Protein AF-0000000078654607 (afdb_homodimer)

InterPro domains:
  IPR002933 Peptidase M20 [PF01546] (95-429)
  IPR011650 Peptidase M20, dimerisation domain [PF07687] (228-326)
  IPR017439 Amidohydrolase [PIRSF005962] (34-436)
  IPR017439 Amidohydrolase [PTHR11014] (36-437)
  IPR017439 Amidohydrolase [TIGR01891] (38-422)
  IPR036264 Bacterial exopeptidase dimerisation domain [SSF55031] (227-338)

Nearest PDB structures (foldseek):
  4ewt-assembly1_D  TM=8.967E-01  e=2.181E-42  Staphylococcus aureus subsp. aureus COL
  1ysj-assembly1_B  TM=8.931E-01  e=3.211E-40  Bacillus subtilis
  3ram-assembly1_B  TM=7.260E-01  e=1.326E-27  Staphylococcus aureus subsp. aureus N315
  7yh4-assembly1_A  TM=7.677E-01  e=2.483E-25  Homo sapiens
  3gb0-assembly1_A-2  TM=7.611E-01  e=1.807E-24  Bacillus cereus ATCC 10987

pLDDT: mean 92.42, std 13.03, range [30.22, 98.88]

Secondary structure (DSSP, 8-state):
-----------------------TTHHHHHHHHHHHHHHHHHHHHHS---TT--HHHHHHHHHHHHHTT-EEEEEETTTEEEEEEE-SS---EEEEEEE---BSS---S--TT----EEEB-SS-TTTBTSEEE-B-TT-HHHHHHHHHHHHHHHHTTGGG-SSEEEEEEES-TT-PPTT---HHHHHHHTTTTSSSPPSEEEEEEEEEEETT-EEEESSB-S-EEEEEEEEEE-B-EETT-GGGSB-HHHHHHHHHHHHTHHHHHSS-TTTSPPPEEEEEEEEE-S-TTEE-SEEEEEEEEEESSHHHHHHHHHHHHHHHHHHHHHTT-EEEEEE-S-PBPPPB--HHHHHHHHHHHHHH-SSPPEEES--S---THHHHHTTS-EEEEEEEEE-GGGTTS----TTSTT----TTHHHHHHHHHHHHHHHHHHH-/-----------------------TTHHHHHHHHHHHHHHHHHHHHHS---TT--HHHHHHHHHHHHHTT-EEEEEETTTEEEEEEE-SS---EEEEEEE---BSS---S--TT----EEEB-SS-TTTBTSEEE-B-TT-HHHHHHHHHHHHHHHHTTGGG-SSEEEEEEES-TT-PPTT---HHHHHHHTTTTSSSPPSEEEEEEEEEEETT-EEEESSB-S-EEEEEEEEEE-B-EETT-GGGSB-HHHHHHHHHHHHTHHHHHSS-TTTSPPPEEEEEEEEE-S-TTEE-SEEEEEEEEEESSHHHHHHHHHHHHHHHHHHHHHTT-EEEEEE-S-PBPPPB--HHHHHHHHHHHHHH-SSPPEEES--S---THHHHHTTS-EEEEEEEEE-GGGTTS----TTSTT----TTHHHHHHHHHHHHHHHHHHH-

Solvent-accessible surface area (backbone atoms only — not comparable to full-atom values): 43576 Å² total; per-residue (Å²): 137,80,84,80,78,80,78,78,78,77,76,76,73,72,74,71,73,75,72,78,74,81,65,79,58,48,64,60,41,45,61,66,46,40,65,61,32,51,51,50,25,42,53,44,32,34,55,39,28,45,34,57,54,23,54,68,54,35,49,54,51,50,52,54,42,45,75,59,67,30,50,72,46,72,56,44,39,64,30,6,36,38,36,37,43,73,27,58,30,81,45,45,30,38,28,40,51,21,41,58,32,28,39,83,37,57,55,62,62,80,50,98,52,54,27,81,44,69,44,69,32,52,43,78,48,78,75,43,38,76,31,77,33,26,26,18,45,26,62,35,23,40,56,32,40,27,23,54,50,43,34,50,53,51,48,47,75,43,25,67,70,30,37,16,27,45,36,39,38,37,35,19,7,63,90,44,32,32,63,96,50,83,33,18,52,62,38,28,49,74,71,36,65,65,38,89,69,50,48,62,34,37,38,35,62,43,57,35,62,41,57,48,27,18,34,38,36,26,53,39,42,36,24,7,14,36,40,41,37,40,32,40,30,35,36,33,56,32,50,32,69,43,56,84,79,36,28,65,18,58,61,46,47,25,52,36,57,54,53,56,58,37,43,44,72,72,69,43,65,61,89,79,40,78,64,51,42,80,28,67,5,24,39,43,23,48,75,39,38,58,29,31,24,44,40,31,39,39,26,17,29,37,30,22,74,38,73,67,55,39,56,51,51,54,50,49,49,43,50,49,37,31,53,54,18,45,76,66,76,27,41,43,46,69,44,71,52,87,86,57,36,53,44,17,46,24,32,44,72,58,43,67,68,43,44,65,56,45,50,71,52,30,70,40,81,60,41,75,52,82,45,44,56,52,64,50,47,64,21,59,54,32,72,74,37,49,19,44,59,33,36,28,14,17,34,33,77,91,49,68,88,46,85,81,43,44,59,75,30,47,52,36,61,75,27,72,73,25,43,59,39,50,20,50,38,54,42,49,49,48,49,52,53,24,71,74,74,137,81,81,87,78,82,78,77,78,76,78,74,74,74,74,71,74,75,73,79,74,82,67,82,57,48,65,61,41,44,63,67,47,42,65,61,32,52,52,50,25,41,54,43,32,33,55,39,28,45,32,58,53,24,54,69,56,34,49,52,50,50,52,55,41,45,74,59,67,29,48,72,46,72,57,44,41,63,30,8,36,37,35,37,42,73,29,58,31,82,44,47,28,38,28,40,51,24,41,59,31,28,39,84,36,56,55,61,62,79,50,96,52,54,30,81,43,66,43,68,33,53,43,78,48,80,74,44,38,76,33,78,33,27,25,18,43,26,61,36,22,39,56,31,40,28,23,55,52,43,32,50,53,52,48,47,76,43,27,66,70,30,37,15,28,43,35,38,38,37,35,19,7,64,90,45,32,32,64,96,49,81,35,17,50,63,37,28,50,75,71,38,65,65,38,88,69,50,47,62,32,37,38,36,66,43,55,36,62,42,58,47,27,21,34,37,37,26,54,39,43,36,25,7,14,37,40,40,37,41,34,41,28,34,36,33,55,33,51,31,70,44,56,84,78,36,27,65,19,58,62,45,47,26,51,35,57,53,53,54,58,38,42,43,72,69,69,45,64,62,89,80,41,78,67,48,42,81,29,68,5,24,38,44,23,48,76,40,36,58,30,30,24,44,39,32,40,39,25,17,30,37,30,22,75,40,72,66,53,38,56,50,52,55,50,50,51,43,51,50,37,32,52,54,18,45,76,67,74,27,41,42,47,69,43,72,53,86,86,56,37,53,44,16,46,24,32,46,69,59,44,66,67,43,44,63,56,46,52,73,53,30,69,40,81,62,40,76,53,82,46,44,55,52,65,48,47,64,20,58,54,32,70,74,37,49,19,44,58,32,34,30,14,17,34,34,77,92,49,68,89,46,87,80,43,45,61,75,30,47,53,35,61,75,26,75,74,24,43,59,40,50,20,49,38,54,42,49,48,49,48,52,54,25,72,73,89

Radius of gyration: 40.57 Å; Cα contacts (8 Å, |Δi|>4): 2136; chains: 2; bounding box: 74×171×104 Å

Foldseek 3Di:
DDPDPPPPPPPPPPPPPPPQPDPVCLLVLLVVCQVVLLVQLLVCQQPAAAFLGLAVQLVSLQVLLVVLPWDWDACQQRGKIKTKQAAQAAFFEEEEEFERHWDFAQFDQPDPSHYPDKDQDQAPPPVRHRHIGGTGRLQCSSLQSSLLSSLSNSCSVRRNSFLGMYMYIYFGAQVHHGPPGDGTPVRNVVVPSCVDPHGQEYEYEGEKADDQQAKEFALWWAEWKKWKKKKKKFKFKDWQVCCVVIFARVVLVVQLVVVLVCCQVPVDDCVVDHGKDKDWDDWDFDDDPGMRTRIIMTITMITHAAPVRVVVSVVVSQCSSQVSSVVRVIGMDMDIDPDMAHTATANNVLCVQLVVLSCVLGPDGYHHDHHDHHGTNVRVVCVPHHYTYMYGHFDDPVCPPDDDDIRPGSNRDGHSVSSSSSSSSVNSSSSSNGSVD/DDDDDPPDPPPPPPPPPPPLPDCVCLLVLLVVCQVVLLVLLLVCQQPAAAFLGLAVQLVSLQVLLVVLPWDWDACQQRGKIKTKQFAQAAFFEEEEEFERHWDFAQFDQPDPSHYPDWDQDQAPPPVRHRHIGGTGRLQCSSLQSSLLSSLSNSCSVRRNSFLGMYMYIYFGAQVHHGPPGDGTPVRNVVVPSCVDPHGQEYEYEGEKADDQQAKEFALWWAEWKKWKKKKKKFKFKDWQVCCVVIFARVVLVVQLVVVLVCCQVPVDDCVVDHGKDKDWDDWDFDDDPGMRTRIIMTITMITHAAPVRVVVSVVVSQCSSQVSSVVRVIGMDMDIDPDMAHIATANNVLCVQLVVQSCVLGPDGYHHDHHDHHGTNVRVVCVPHHYTYMYGHFDDPVCPPDDDDIRPGSNRDGHSVSSSSSSSSVNSSSSSNGSVD

Structure (mmCIF, N/CA/C/O backbone):
data_AF-0000000078654607-model_v1
#
loop_
_entity.id
_entity.type
_entity.pdbx_description
1 polymer Amidohydrolase
#
loop_
_atom_site.group_PDB
_atom_site.id
_atom_site.type_symbol
_atom_site.label_atom_id
_atom_site.label_alt_id
_atom_site.label_comp_id
_atom_site.label_asym_id
_atom_site.label_entity_id
_atom_site.label_seq_id
_atom_site.pdbx_PDB_ins_code
_atom_site.Cartn_x
_atom_site.Cartn_y
_atom_site.Cartn_z
_atom_site.occupancy
_atom_site.B_iso_or_equiv
_atom_site.auth_seq_id
_atom_site.auth_comp_id
_atom_site.auth_asym_id
_atom_site.auth_atom_id
_atom_site.pdbx_PDB_model_num
ATOM 1 N N . MET A 1 1 ? -41.344 92.188 36.906 1 31.39 1 MET A N 1
ATOM 2 C CA . MET A 1 1 ? -41.094 90.75 36.844 1 31.39 1 MET A CA 1
ATOM 3 C C . MET A 1 1 ? -39.906 90.438 35.938 1 31.39 1 MET A C 1
ATOM 5 O O . MET A 1 1 ? -39.938 90.75 34.75 1 31.39 1 MET A O 1
ATOM 9 N N . LEU A 1 2 ? -38.688 90.438 36.531 1 38.03 2 LEU A N 1
ATOM 10 C CA . LEU A 1 2 ? -37.344 90.438 36 1 38.03 2 LEU A CA 1
ATOM 11 C C . LEU A 1 2 ? -37.031 89.125 35.312 1 38.03 2 LEU A C 1
ATOM 13 O O . LEU A 1 2 ? -37.312 88.062 35.844 1 38.03 2 LEU A O 1
ATOM 17 N N . PRO A 1 3 ? -36.812 89.062 34 1 41.19 3 PRO A N 1
ATOM 18 C CA . PRO A 1 3 ? -36.531 87.875 33.219 1 41.19 3 PRO A CA 1
ATOM 19 C C . PRO A 1 3 ? -35.281 87.125 33.688 1 41.19 3 PRO A C 1
ATOM 21 O O . PRO A 1 3 ? -34.312 87.75 34.094 1 41.19 3 PRO A O 1
ATOM 24 N N . PHE A 1 4 ? -35.438 86 34.406 1 39.69 4 PHE A N 1
ATOM 25 C CA . PHE A 1 4 ? -34.406 85.062 34.906 1 39.69 4 PHE A CA 1
ATOM 26 C C . PHE A 1 4 ? -33.562 84.5 33.75 1 39.69 4 PHE A C 1
ATOM 28 O O . PHE A 1 4 ? -34.094 83.875 32.844 1 39.69 4 PHE A O 1
ATOM 35 N N . ARG A 1 5 ? -32.469 85.125 33.312 1 40.25 5 ARG A N 1
ATOM 36 C CA . ARG A 1 5 ? -31.484 84.688 32.344 1 40.25 5 ARG A CA 1
ATOM 37 C C . ARG A 1 5 ? -30.859 83.375 32.781 1 40.25 5 ARG A C 1
ATOM 39 O O . ARG A 1 5 ? -30.281 83.25 33.875 1 40.25 5 ARG A O 1
ATOM 46 N N . LEU A 1 6 ? -31.375 82.188 32.375 1 37.47 6 LEU A N 1
ATOM 47 C CA . LEU A 1 6 ? -30.781 80.875 32.562 1 37.47 6 LEU A CA 1
ATOM 48 C C . LEU A 1 6 ? -29.359 80.875 32.031 1 37.47 6 LEU A C 1
ATOM 50 O O . LEU A 1 6 ? -29.141 81.125 30.828 1 37.47 6 LEU A O 1
ATOM 54 N N . ALA A 1 7 ? -28.297 81.125 32.844 1 40.06 7 ALA A N 1
ATOM 55 C CA . ALA A 1 7 ? -26.891 80.938 32.531 1 40.06 7 ALA A CA 1
ATOM 56 C C . ALA A 1 7 ? -26.609 79.5 32.125 1 40.06 7 ALA A C 1
ATOM 58 O O . ALA A 1 7 ? -26.906 78.562 32.844 1 40.06 7 ALA A O 1
ATOM 59 N N . GLY A 1 8 ? -26.625 79.188 30.859 1 36.06 8 GLY A N 1
ATOM 60 C CA . GLY A 1 8 ? -26.219 77.875 30.297 1 36.06 8 GLY A CA 1
ATOM 61 C C . GLY A 1 8 ? -24.828 77.5 30.719 1 36.06 8 GLY A C 1
ATOM 62 O O . GLY A 1 8 ? -23.859 78.188 30.531 1 36.06 8 GLY A O 1
ATOM 63 N N . PHE A 1 9 ? -24.672 76.688 31.812 1 38.75 9 PHE A N 1
ATOM 64 C CA . PHE A 1 9 ? -23.406 76.062 32.219 1 38.75 9 PHE A CA 1
ATOM 65 C C . PHE A 1 9 ? -22.859 75.188 31.094 1 38.75 9 PHE A C 1
ATOM 67 O O . PHE A 1 9 ? -23.5 74.25 30.672 1 38.75 9 PHE A O 1
ATOM 74 N N . ALA A 1 10 ? -22.016 75.688 30.203 1 39.66 10 ALA A N 1
ATOM 75 C CA . ALA A 1 10 ? -21.219 74.875 29.297 1 39.66 10 ALA A CA 1
ATOM 76 C C . ALA A 1 10 ? -20.344 73.875 30.062 1 39.66 10 ALA A C 1
ATOM 78 O O . ALA A 1 10 ? -19.453 74.312 30.812 1 39.66 10 ALA A O 1
ATOM 79 N N . LEU A 1 11 ? -20.875 72.688 30.328 1 38.03 11 LEU A N 1
ATOM 80 C CA . LEU A 1 11 ? -20.031 71.625 30.75 1 38.03 11 LEU A CA 1
ATOM 81 C C . LEU A 1 11 ? -18.875 71.375 29.797 1 38.03 11 LEU A C 1
ATOM 83 O O . LEU A 1 11 ? -19.094 71.062 28.625 1 38.03 11 LEU A O 1
ATOM 87 N N . LEU A 1 12 ? -17.781 72.062 29.984 1 34.91 12 LEU A N 1
ATOM 88 C CA . LEU A 1 12 ? -16.531 71.75 29.312 1 34.91 12 LEU A CA 1
ATOM 89 C C . LEU A 1 12 ? -16.219 70.25 29.469 1 34.91 12 LEU A C 1
ATOM 91 O O . LEU A 1 12 ? -15.945 69.75 30.578 1 34.91 12 LEU A O 1
ATOM 95 N N . LEU A 1 13 ? -16.734 69.375 28.625 1 38.09 13 LEU A N 1
ATOM 96 C CA . LEU A 1 13 ? -16.203 68.062 28.484 1 38.09 13 LEU A CA 1
ATOM 97 C C . LEU A 1 13 ? -14.703 68.062 28.266 1 38.09 13 LEU A C 1
ATOM 99 O O . LEU A 1 13 ? -14.227 68.562 27.234 1 38.09 13 LEU A O 1
ATOM 103 N N . VAL A 1 14 ? -13.883 68.25 29.297 1 35.31 14 VAL A N 1
ATOM 104 C CA . VAL A 1 14 ? -12.461 68 29.188 1 35.31 14 VAL A CA 1
ATOM 105 C C . VAL A 1 14 ? -12.242 66.625 28.547 1 35.31 14 VAL A C 1
ATOM 107 O O . VAL A 1 14 ? -12.602 65.562 29.141 1 35.31 14 VAL A O 1
ATOM 110 N N . SER A 1 15 ? -12.422 66.562 27.297 1 37.78 15 SER A N 1
ATOM 111 C CA . SER A 1 15 ? -11.852 65.375 26.672 1 37.78 15 SER A CA 1
ATOM 112 C C . SER A 1 15 ? -10.43 65.125 27.156 1 37.78 15 SER A C 1
ATOM 114 O O 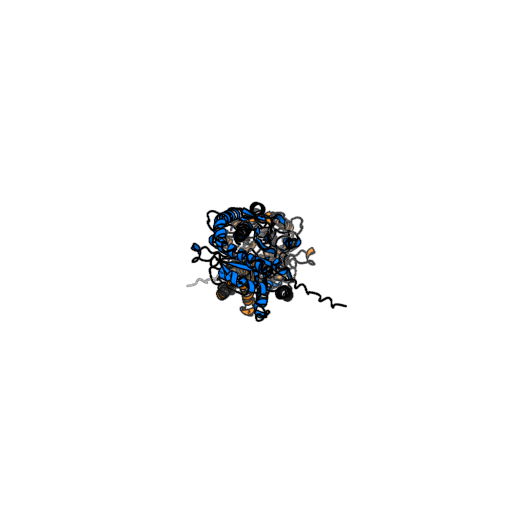. SER A 1 15 ? -9.516 65.938 26.859 1 37.78 15 SER A O 1
ATOM 116 N N . GLY A 1 16 ? -10.211 64.812 28.438 1 36.28 16 GLY A N 1
ATOM 117 C CA . GLY A 1 16 ? -8.891 64.375 28.859 1 36.28 16 GLY A CA 1
ATOM 118 C C . GLY A 1 16 ? -8.172 63.531 27.812 1 36.28 16 GLY A C 1
ATOM 119 O O . GLY A 1 16 ? -8.602 62.438 27.484 1 36.28 16 GLY A O 1
ATOM 120 N N . ALA A 1 17 ? -7.57 64.188 26.859 1 41 17 ALA A N 1
ATOM 121 C CA . ALA A 1 17 ? -6.598 63.469 26.016 1 41 17 ALA A CA 1
ATOM 122 C C . ALA A 1 17 ? -5.715 62.562 26.844 1 41 17 ALA A C 1
ATOM 124 O O . ALA A 1 17 ? -4.91 63 27.656 1 41 17 ALA A O 1
ATOM 125 N N . VAL A 1 18 ? -6.117 61.469 27.328 1 45.78 18 VAL A N 1
ATOM 126 C CA . VAL A 1 18 ? -5.27 60.438 27.938 1 45.78 18 VAL A CA 1
ATOM 127 C C . VAL A 1 18 ? -3.945 60.344 27.188 1 45.78 18 VAL A C 1
ATOM 129 O O . VAL A 1 18 ? -3.932 60.094 25.984 1 45.78 18 VAL A O 1
ATOM 132 N N . ALA A 1 19 ? -2.889 61 27.531 1 44.72 19 ALA A N 1
ATOM 133 C CA . ALA A 1 19 ? -1.519 61.031 27.031 1 44.72 19 ALA A CA 1
ATOM 134 C C . ALA A 1 19 ? -1.029 59.594 26.734 1 44.72 19 ALA A C 1
ATOM 136 O O . ALA A 1 19 ? -1.062 58.75 27.609 1 44.72 19 ALA A O 1
ATOM 137 N N . ALA A 1 20 ? -0.951 59.219 25.469 1 55.94 20 ALA A N 1
ATOM 138 C CA . ALA A 1 20 ? -0.333 57.969 25.047 1 55.94 20 ALA A CA 1
ATOM 139 C C . ALA A 1 20 ? 1.009 57.75 25.734 1 55.94 20 ALA A C 1
ATOM 141 O O . ALA A 1 20 ? 1.891 58.594 25.688 1 55.94 20 ALA A O 1
ATOM 142 N N . GLU A 1 21 ? 1.068 56.969 26.875 1 61.09 21 GLU A N 1
ATOM 143 C CA . GLU A 1 21 ? 2.309 56.688 27.594 1 61.09 21 GLU A CA 1
ATOM 144 C C . GLU A 1 21 ? 3.422 56.281 26.625 1 61.09 21 GLU A C 1
ATOM 146 O O . GLU A 1 21 ? 3.17 55.656 25.594 1 61.09 21 GLU A O 1
ATOM 151 N N . ASP A 1 22 ? 4.531 56.938 26.812 1 72.69 22 ASP A N 1
ATOM 152 C CA . ASP A 1 22 ? 5.723 56.75 26 1 72.69 22 ASP A CA 1
ATOM 153 C C . ASP A 1 22 ? 6.371 55.375 26.281 1 72.69 22 ASP A C 1
ATOM 155 O O . ASP A 1 22 ? 6.855 55.156 27.391 1 72.69 22 ASP A O 1
ATOM 159 N N . TRP A 1 23 ? 6.105 54.438 25.547 1 86.56 23 TRP A N 1
ATOM 160 C CA . TRP A 1 23 ? 6.75 53.156 25.641 1 86.56 23 TRP A CA 1
ATOM 161 C C . TRP A 1 23 ? 8.078 53.125 24.891 1 86.56 23 TRP A C 1
ATOM 163 O O . TRP A 1 23 ? 8.414 52.125 24.234 1 86.56 23 TRP A O 1
ATOM 173 N N . GLY A 1 24 ? 8.773 54.219 24.922 1 85.56 24 GLY A N 1
ATOM 174 C CA . GLY A 1 24 ? 10.039 54.375 24.234 1 85.56 24 GLY A CA 1
ATOM 175 C C . GLY A 1 24 ? 11.133 53.469 24.766 1 85.56 24 GLY A C 1
ATOM 176 O O . GLY A 1 24 ? 12.117 53.188 24.078 1 85.56 24 GLY A O 1
ATOM 177 N N . ASP A 1 25 ? 10.93 52.938 25.984 1 92.88 25 ASP A N 1
ATOM 178 C CA . ASP A 1 25 ? 11.961 52.094 26.578 1 92.88 25 ASP A CA 1
ATOM 179 C C . ASP A 1 25 ? 11.688 50.625 26.328 1 92.88 25 ASP A C 1
ATOM 181 O O . ASP A 1 25 ? 12.305 49.75 26.938 1 92.88 25 ASP A O 1
ATOM 185 N N . LEU A 1 26 ? 10.734 50.375 25.516 1 94.62 26 LEU A N 1
ATOM 186 C CA . LEU A 1 26 ? 10.312 49 25.25 1 94.62 26 LEU A CA 1
ATOM 187 C C . LEU A 1 26 ? 11.492 48.156 24.766 1 94.62 26 LEU A C 1
ATOM 189 O O . LEU A 1 26 ? 11.68 47.031 25.234 1 94.62 26 LEU A O 1
ATOM 193 N N . ASP A 1 27 ? 12.297 48.688 23.922 1 95.56 27 ASP A N 1
ATOM 194 C CA . ASP A 1 27 ? 13.422 47.906 23.359 1 95.56 27 ASP A CA 1
ATOM 195 C C . ASP A 1 27 ? 14.445 47.594 24.438 1 95.56 27 ASP A C 1
ATOM 197 O O . ASP A 1 27 ? 15.023 46.5 24.438 1 95.56 27 ASP A O 1
ATOM 201 N N . ALA A 1 28 ? 14.656 48.5 25.266 1 96.31 28 ALA A N 1
ATOM 202 C CA . ALA A 1 28 ? 15.586 48.281 26.359 1 96.31 28 ALA A CA 1
ATOM 203 C C . ALA A 1 28 ? 15.062 47.188 27.297 1 96.31 28 ALA A C 1
ATOM 205 O O . ALA A 1 28 ? 15.836 46.375 27.828 1 96.31 28 ALA A O 1
ATOM 206 N N . ARG A 1 29 ? 13.82 47.188 27.531 1 96.62 29 ARG A N 1
ATOM 207 C CA . ARG A 1 29 ? 13.211 46.156 28.391 1 96.62 29 ARG A CA 1
ATOM 208 C C . ARG A 1 29 ? 13.258 44.781 27.734 1 96.62 29 ARG A C 1
ATOM 210 O O . ARG A 1 29 ? 13.477 43.781 28.422 1 96.62 29 ARG A O 1
ATOM 217 N N . ILE A 1 30 ? 13.07 44.781 26.469 1 97.81 30 ILE A N 1
ATOM 218 C CA . ILE A 1 30 ? 13.164 43.531 25.734 1 97.81 30 ILE A CA 1
ATOM 219 C C . ILE A 1 30 ? 14.586 43 25.828 1 97.81 30 ILE A C 1
ATOM 221 O O . ILE A 1 30 ? 14.781 41.781 26.078 1 97.81 30 ILE A O 1
ATOM 225 N N . ALA A 1 31 ? 15.523 43.844 25.656 1 97.56 31 ALA A N 1
ATOM 226 C CA . ALA A 1 31 ? 16.922 43.438 25.75 1 97.56 31 ALA A CA 1
ATOM 227 C C . ALA A 1 31 ? 17.234 42.875 27.125 1 97.56 31 ALA A C 1
ATOM 229 O O . ALA A 1 31 ? 18.016 41.906 27.25 1 97.56 31 ALA A O 1
ATOM 230 N N . LYS A 1 32 ? 16.672 43.469 28.094 1 97.12 32 LYS A N 1
ATOM 231 C CA . LYS A 1 32 ? 16.891 43 29.453 1 97.12 32 LYS A CA 1
ATOM 232 C C . LYS A 1 32 ? 16.234 41.656 29.703 1 97.12 32 LYS A C 1
ATOM 234 O O . LYS A 1 32 ? 16.781 40.812 30.406 1 97.12 32 LYS A O 1
ATOM 239 N N . ALA A 1 33 ? 15.094 41.438 29.172 1 97.44 33 ALA A N 1
ATOM 240 C CA . ALA A 1 33 ? 14.312 40.219 29.391 1 97.44 33 ALA A CA 1
ATOM 241 C C . ALA A 1 33 ? 14.852 39.062 28.562 1 97.44 33 ALA A C 1
ATOM 243 O O . ALA A 1 33 ? 14.68 37.906 28.922 1 97.44 33 ALA A O 1
ATOM 244 N N . LEU A 1 34 ? 15.547 39.312 27.5 1 98.25 34 LEU A N 1
ATOM 245 C CA . LEU A 1 34 ? 15.82 38.375 26.422 1 98.25 34 LEU A CA 1
ATOM 246 C C . LEU A 1 34 ? 16.656 37.188 26.922 1 98.25 34 LEU A C 1
ATOM 248 O O . LEU A 1 34 ? 16.359 36.031 26.594 1 98.25 34 LEU A O 1
ATOM 252 N N . PRO A 1 35 ? 17.719 37.406 27.703 1 98.25 35 PRO A N 1
ATOM 253 C CA . PRO A 1 35 ? 18.516 36.25 28.156 1 98.25 35 PRO A CA 1
ATOM 254 C C . PRO A 1 35 ? 17.672 35.219 28.938 1 98.25 35 PRO A C 1
ATOM 256 O O . PRO A 1 35 ? 17.828 34.031 28.734 1 98.25 35 PRO A O 1
ATOM 259 N N . GLY A 1 36 ? 16.828 35.688 29.781 1 97.62 36 GLY A N 1
ATOM 260 C CA . GLY A 1 36 ? 15.961 34.812 30.531 1 97.62 36 GLY A CA 1
ATOM 261 C C . GLY A 1 36 ? 14.953 34.062 29.672 1 97.62 36 GLY A C 1
ATOM 262 O O . GLY A 1 36 ? 14.664 32.906 29.891 1 97.62 36 GLY A O 1
ATOM 263 N N . VAL A 1 37 ? 14.461 34.781 28.719 1 97.88 37 VAL A N 1
ATOM 264 C CA . VAL A 1 37 ? 13.492 34.219 27.781 1 97.88 37 VAL A CA 1
ATOM 265 C C . VAL A 1 37 ? 14.141 33.125 26.953 1 97.88 37 VAL A C 1
ATOM 267 O O . VAL A 1 37 ? 13.555 32.062 26.75 1 97.88 37 VAL A O 1
ATOM 270 N N . ILE A 1 38 ? 15.336 33.344 26.5 1 98.31 38 ILE A N 1
ATOM 271 C CA . ILE A 1 38 ? 16.078 32.375 25.703 1 98.31 38 ILE A CA 1
ATOM 272 C C . ILE A 1 38 ? 16.391 31.141 26.547 1 98.31 38 ILE A C 1
ATOM 274 O O . ILE A 1 38 ? 16.234 30 26.062 1 98.31 38 ILE A O 1
ATOM 278 N N . GLU A 1 39 ? 16.797 31.359 27.734 1 98.06 39 GLU A N 1
ATOM 279 C CA . GLU A 1 39 ? 17.094 30.234 28.625 1 98.06 39 GLU A CA 1
ATOM 280 C C . GLU A 1 39 ? 15.859 29.375 28.844 1 98.06 39 GLU A C 1
ATOM 282 O O . GLU A 1 39 ? 15.953 28.141 28.844 1 98.06 39 GLU A O 1
ATOM 287 N N . LEU A 1 40 ? 14.773 30.031 29.094 1 97.38 40 LEU A N 1
ATOM 288 C CA . LEU A 1 40 ? 13.531 29.281 29.297 1 97.38 40 LEU A CA 1
ATOM 289 C C . LEU A 1 40 ? 13.156 28.5 28.047 1 97.38 40 LEU A C 1
ATOM 291 O O . LEU A 1 40 ? 12.703 27.359 28.125 1 97.38 40 LEU A O 1
ATOM 295 N N . ARG A 1 41 ? 13.297 29.094 26.875 1 98.38 41 ARG A N 1
ATOM 296 C CA . ARG A 1 41 ? 13.023 28.406 25.625 1 98.38 41 ARG A CA 1
ATOM 297 C C . ARG A 1 41 ? 13.875 27.141 25.484 1 98.38 41 ARG A C 1
ATOM 299 O O . ARG A 1 41 ? 13.375 26.094 25.094 1 98.38 41 ARG A O 1
ATOM 306 N N . HIS A 1 42 ? 15.141 27.312 25.812 1 98.5 42 HIS A N 1
ATOM 307 C CA . HIS A 1 42 ? 16.062 26.172 25.703 1 98.5 42 HIS A CA 1
ATOM 308 C C . HIS A 1 42 ? 15.648 25.047 26.641 1 98.5 42 HIS A C 1
ATOM 310 O O . HIS A 1 42 ? 15.734 23.875 26.266 1 98.5 42 HIS A O 1
ATOM 316 N N . GLN A 1 43 ? 15.234 25.406 27.797 1 97.81 43 GLN A N 1
ATOM 317 C CA . GLN A 1 43 ? 14.766 24.391 28.75 1 97.81 43 GLN A CA 1
ATOM 318 C C . GLN A 1 43 ? 13.539 23.656 28.203 1 97.81 43 GLN A C 1
ATOM 320 O O . GLN A 1 43 ? 13.453 22.438 28.312 1 97.81 43 GLN A O 1
ATOM 325 N N . ILE A 1 44 ? 12.625 24.406 27.672 1 98.25 44 ILE A N 1
ATOM 326 C CA . ILE A 1 44 ? 11.406 23.828 27.125 1 98.25 44 ILE A CA 1
ATOM 327 C C . ILE A 1 44 ? 11.758 22.969 25.922 1 98.25 44 ILE A C 1
ATOM 329 O O . ILE A 1 44 ? 11.195 21.875 25.75 1 98.25 44 ILE A O 1
ATOM 333 N N . HIS A 1 45 ? 12.68 23.453 25.078 1 98.56 45 HIS A N 1
ATOM 334 C CA . HIS A 1 45 ? 13.125 22.719 23.906 1 98.56 45 HIS A CA 1
ATOM 335 C C . HIS A 1 45 ? 13.75 21.375 24.297 1 98.56 45 HIS A C 1
ATOM 337 O O . HIS A 1 45 ? 13.547 20.375 23.609 1 98.56 45 HIS A O 1
ATOM 343 N N . GLN A 1 46 ? 14.5 21.359 25.344 1 98.06 46 GLN A N 1
ATOM 344 C CA . GLN A 1 46 ? 15.211 20.172 25.812 1 98.06 46 GLN A CA 1
ATOM 345 C C . GLN A 1 46 ? 14.242 19.141 26.391 1 98.06 46 GLN A C 1
ATOM 347 O O . GLN A 1 46 ? 14.562 17.953 26.453 1 98.06 46 GLN A O 1
ATOM 352 N N . HIS A 1 47 ? 13.078 19.656 26.812 1 98.06 47 HIS A N 1
ATOM 353 C CA . HIS A 1 47 ? 12.109 18.781 27.469 1 98.06 47 HIS A CA 1
ATOM 354 C C . HIS A 1 47 ? 10.734 18.891 26.812 1 98.06 47 HIS A C 1
ATOM 356 O O . HIS A 1 47 ? 9.742 19.188 27.5 1 98.06 47 HIS A O 1
ATOM 362 N N . PRO A 1 48 ? 10.719 18.594 25.516 1 98.12 48 PRO A N 1
ATOM 363 C CA . PRO A 1 48 ? 9.445 18.719 24.797 1 98.12 48 PRO A CA 1
ATOM 364 C C . PRO A 1 48 ? 8.438 17.641 25.188 1 98.12 48 PRO A C 1
ATOM 366 O O . PRO A 1 48 ? 8.828 16.562 25.625 1 98.12 48 PRO A O 1
ATOM 369 N N . GLU A 1 49 ? 7.148 17.953 25.109 1 97.56 49 GLU A N 1
ATOM 370 C CA . GLU A 1 49 ? 6.066 17.031 25.406 1 97.56 49 GLU A CA 1
ATOM 371 C C . GLU A 1 49 ? 5.023 17 24.297 1 97.56 49 GLU A C 1
ATOM 373 O O . GLU A 1 49 ? 4.758 18.031 23.672 1 97.56 49 GLU A O 1
ATOM 378 N N . LEU A 1 50 ? 4.395 15.828 24.078 1 95.75 50 LEU A N 1
ATOM 379 C CA . LEU A 1 50 ? 3.414 15.664 23.016 1 95.75 50 LEU A CA 1
ATOM 380 C C . LEU A 1 50 ? 2.076 16.281 23.406 1 95.75 50 LEU A C 1
ATOM 382 O O . LEU A 1 50 ? 1.893 16.703 24.547 1 95.75 50 LEU A O 1
ATOM 386 N N . GLY A 1 51 ? 1.174 16.297 22.484 1 95.12 51 GLY A N 1
ATOM 387 C CA . GLY A 1 51 ? -0.114 16.953 22.656 1 95.12 51 GLY A CA 1
ATOM 388 C C . GLY A 1 51 ? -0.903 16.422 23.828 1 95.12 51 GLY A C 1
ATOM 389 O O . GLY A 1 51 ? -1 15.211 24.016 1 95.12 51 GLY A O 1
ATOM 390 N N . ASN A 1 52 ? -1.466 17.312 24.562 1 96.5 52 ASN A N 1
ATOM 391 C CA . ASN A 1 52 ? -2.266 17.047 25.75 1 96.5 52 ASN A CA 1
ATOM 392 C C . ASN A 1 52 ? -1.423 16.438 26.875 1 96.5 52 ASN A C 1
ATOM 394 O O . ASN A 1 52 ? -1.94 16.141 27.953 1 96.5 52 ASN A O 1
ATOM 398 N N . ARG A 1 53 ? -0.156 16.297 26.641 1 96.62 53 ARG A N 1
ATOM 399 C CA . ARG A 1 53 ? 0.749 15.734 27.641 1 96.62 53 ARG A CA 1
ATOM 400 C C . ARG A 1 53 ? 1.777 16.766 28.094 1 96.62 53 ARG A C 1
ATOM 402 O O . ARG A 1 53 ? 2.828 16.422 28.625 1 96.62 53 ARG A O 1
ATOM 409 N N . GLU A 1 54 ? 1.526 17.984 27.766 1 97.81 54 GLU A N 1
ATOM 410 C CA . GLU A 1 54 ? 2.48 19.062 28.031 1 97.81 54 GLU A CA 1
ATOM 411 C C . GLU A 1 54 ? 2.428 19.5 29.5 1 97.81 54 GLU A C 1
ATOM 413 O O . GLU A 1 54 ? 2.232 20.672 29.797 1 97.81 54 GLU A O 1
ATOM 418 N N . VAL A 1 55 ? 2.674 18.609 30.438 1 97.94 55 VAL A N 1
ATOM 419 C CA . VAL A 1 55 ? 2.475 18.844 31.859 1 97.94 55 VAL A CA 1
ATOM 420 C C . VAL A 1 55 ? 3.611 19.703 32.406 1 97.94 55 VAL A C 1
ATOM 422 O O . VAL A 1 55 ? 3.371 20.75 33.031 1 97.94 55 VAL A O 1
ATOM 425 N N . GLN A 1 56 ? 4.828 19.297 32.219 1 98 56 GLN A N 1
ATOM 426 C CA . GLN A 1 56 ? 5.969 20.047 32.719 1 98 56 GLN A CA 1
ATOM 427 C C . GLN A 1 56 ? 6.09 21.406 32.031 1 98 56 GLN A C 1
ATOM 429 O O . GLN A 1 56 ? 6.477 22.391 32.656 1 98 56 GLN A O 1
ATOM 434 N N . THR A 1 57 ? 5.855 21.422 30.75 1 98.5 57 THR A N 1
ATOM 435 C CA . THR A 1 57 ? 5.883 22.672 30.016 1 98.5 57 THR A CA 1
ATOM 436 C C . THR A 1 57 ? 4.867 23.656 30.578 1 98.5 57 THR A C 1
ATOM 438 O O . THR A 1 57 ? 5.195 24.828 30.828 1 98.5 57 THR A O 1
ATOM 441 N N . ALA A 1 58 ? 3.65 23.188 30.812 1 98.69 58 ALA A N 1
ATOM 442 C CA . ALA A 1 58 ? 2.59 24.016 31.375 1 98.69 58 ALA A CA 1
ATOM 443 C C . ALA A 1 58 ? 2.975 24.547 32.75 1 98.69 58 ALA A C 1
ATOM 445 O O . ALA A 1 58 ? 2.709 25.703 33.094 1 98.69 58 ALA A O 1
ATOM 446 N N . GLU A 1 59 ? 3.525 23.688 33.5 1 98.44 59 GLU A N 1
ATOM 447 C CA . GLU A 1 59 ? 3.945 24.062 34.844 1 98.44 59 GLU A CA 1
ATOM 448 C C . GLU A 1 59 ? 4.992 25.172 34.812 1 98.44 59 GLU A C 1
ATOM 450 O O . GLU A 1 59 ? 4.934 26.125 35.594 1 98.44 59 GLU A O 1
ATOM 455 N N . ARG A 1 60 ? 5.973 25.031 33.938 1 98.12 60 ARG A N 1
ATOM 456 C CA . ARG A 1 60 ? 7.023 26.031 33.781 1 98.12 60 ARG A CA 1
ATOM 457 C C . ARG A 1 60 ? 6.438 27.391 33.375 1 98.12 60 ARG A C 1
ATOM 459 O O . ARG A 1 60 ? 6.836 28.422 33.906 1 98.12 60 ARG A O 1
ATOM 466 N N . ILE A 1 61 ? 5.531 27.359 32.469 1 98.62 61 ILE A N 1
ATOM 467 C CA . ILE A 1 61 ? 4.906 28.578 31.969 1 98.62 61 ILE A CA 1
ATOM 468 C C . ILE A 1 61 ? 4.086 29.234 33.062 1 98.62 61 ILE A C 1
ATOM 470 O O . ILE A 1 61 ? 4.199 30.438 33.312 1 98.62 61 ILE A O 1
ATOM 474 N N . ALA A 1 62 ? 3.264 28.469 33.75 1 98.81 62 ALA A N 1
ATOM 475 C CA . ALA A 1 62 ? 2.42 29 34.812 1 98.81 62 ALA A CA 1
ATOM 476 C C . ALA A 1 62 ? 3.262 29.641 35.906 1 98.81 62 ALA A C 1
ATOM 478 O O . ALA A 1 62 ? 2.91 30.703 36.438 1 98.81 62 ALA A O 1
ATOM 479 N N . ARG A 1 63 ? 4.277 28.938 36.312 1 98.56 63 ARG A N 1
ATOM 480 C CA . ARG A 1 63 ? 5.168 29.469 37.344 1 98.56 63 ARG A CA 1
ATOM 481 C C . ARG A 1 63 ? 5.738 30.812 36.938 1 98.56 63 ARG A C 1
ATOM 483 O O . ARG A 1 63 ? 5.727 31.766 37.719 1 98.56 63 ARG A O 1
ATOM 490 N N . ARG A 1 64 ? 6.262 30.891 35.719 1 98.44 64 ARG A N 1
ATOM 491 C CA . ARG A 1 64 ? 6.848 32.156 35.25 1 98.44 64 ARG A CA 1
ATOM 492 C C . ARG A 1 64 ? 5.812 33.25 35.219 1 98.44 64 ARG A C 1
ATOM 494 O O . ARG A 1 64 ? 6.109 34.406 35.594 1 98.44 64 ARG A O 1
ATOM 501 N N . LEU A 1 65 ? 4.598 33 34.781 1 98.75 65 LEU A N 1
ATOM 502 C CA . LEU A 1 65 ? 3.531 34 34.719 1 98.75 65 LEU A CA 1
ATOM 503 C C . LEU A 1 65 ? 3.174 34.5 36.094 1 98.75 65 LEU A C 1
ATOM 505 O O . LEU A 1 65 ? 2.965 35.688 36.312 1 98.75 65 LEU A O 1
ATOM 509 N N . ARG A 1 66 ? 3.102 33.594 37.031 1 98.62 66 ARG A N 1
ATOM 510 C CA . ARG A 1 66 ? 2.805 34 38.406 1 98.62 66 ARG A CA 1
ATOM 511 C C . ARG A 1 66 ? 3.906 34.875 39 1 98.62 66 ARG A C 1
ATOM 513 O O . ARG A 1 66 ? 3.625 35.844 39.719 1 98.62 66 ARG A O 1
ATOM 520 N N . GLU A 1 67 ? 5.102 34.531 38.688 1 98.31 67 GLU A N 1
ATOM 521 C CA . GLU A 1 67 ? 6.234 35.312 39.156 1 98.31 67 GLU A CA 1
ATOM 522 C C . GLU A 1 67 ? 6.129 36.75 38.625 1 98.31 67 GLU A C 1
ATOM 524 O O . GLU A 1 67 ? 6.594 37.688 39.281 1 98.31 67 GLU A O 1
ATOM 529 N N . LEU A 1 68 ? 5.52 36.875 37.5 1 97.81 68 LEU A N 1
ATOM 530 C CA . LEU A 1 68 ? 5.387 38.188 36.875 1 97.81 68 LEU A CA 1
ATOM 531 C C . LEU A 1 68 ? 4.137 38.906 37.375 1 97.81 68 LEU A C 1
ATOM 533 O O . LEU A 1 68 ? 3.863 40.031 37 1 97.81 68 LEU A O 1
ATOM 537 N N . GLY A 1 69 ? 3.312 38.25 38.156 1 98 69 GLY A N 1
ATOM 538 C CA . GLY A 1 69 ? 2.164 38.906 38.781 1 98 69 GLY A CA 1
ATOM 539 C C . GLY A 1 69 ? 0.885 38.75 38 1 98 69 GLY A C 1
ATOM 540 O O . GLY A 1 69 ? -0.094 39.438 38.25 1 98 69 GLY A O 1
ATOM 541 N N . LEU A 1 70 ? 0.861 37.875 37.062 1 98.62 70 LEU A N 1
ATOM 542 C CA . LEU A 1 70 ? -0.355 37.656 36.312 1 98.62 70 LEU A CA 1
ATOM 543 C C . LEU A 1 70 ? -1.321 36.75 37.062 1 98.62 70 LEU A C 1
ATOM 545 O O . LEU A 1 70 ? -0.905 35.969 37.906 1 98.62 70 LEU A O 1
ATOM 549 N N . GLU A 1 71 ? -2.605 36.938 36.719 1 98.56 71 GLU A N 1
ATOM 550 C CA . GLU A 1 71 ? -3.586 35.906 37.062 1 98.56 71 GLU A CA 1
ATOM 551 C C . GLU A 1 71 ? -3.438 34.688 36.156 1 98.56 71 GLU A C 1
ATOM 553 O O . GLU A 1 71 ? -3.396 34.812 34.938 1 98.56 71 GLU A O 1
ATOM 558 N N . VAL A 1 72 ? -3.295 33.531 36.875 1 98.75 72 VAL A N 1
ATOM 559 C CA . VAL A 1 72 ? -2.965 32.375 36.062 1 98.75 72 VAL A CA 1
ATOM 560 C C . VAL A 1 72 ? -4.016 31.281 36.25 1 98.75 72 VAL A C 1
ATOM 562 O O . VAL A 1 72 ? -4.379 30.969 37.406 1 98.75 72 VAL A O 1
ATOM 565 N N . GLN A 1 73 ? -4.551 30.781 35.188 1 98.62 73 GLN A N 1
ATOM 566 C CA . GLN A 1 73 ? -5.402 29.594 35.156 1 98.62 73 GLN A CA 1
ATOM 567 C C . GLN A 1 73 ? -4.703 28.438 34.469 1 98.62 73 GLN A C 1
ATOM 569 O O . GLN A 1 73 ? -4.16 28.609 33.375 1 98.62 73 GLN A O 1
ATOM 574 N N . THR A 1 74 ? -4.664 27.25 35.125 1 98.44 74 THR A N 1
ATOM 575 C CA . THR A 1 74 ? -4.047 26.062 34.531 1 98.44 74 THR A CA 1
ATOM 576 C C . THR A 1 74 ? -5.094 24.984 34.281 1 98.44 74 THR A C 1
ATOM 578 O O . THR A 1 74 ? -6.254 25.125 34.656 1 98.44 74 THR A O 1
ATOM 581 N N . GLY A 1 75 ? -4.777 24.031 33.5 1 97.88 75 GLY A N 1
ATOM 582 C CA . GLY A 1 75 ? -5.656 22.891 33.25 1 97.88 75 GLY A CA 1
ATOM 583 C C . GLY A 1 75 ? -6.746 23.203 32.25 1 97.88 75 GLY A C 1
ATOM 584 O O . GLY A 1 75 ? -7.812 22.578 32.25 1 97.88 75 GLY A O 1
ATOM 585 N N . VAL A 1 76 ? -6.574 24.219 31.422 1 97.56 76 VAL A N 1
ATOM 586 C CA . VAL A 1 76 ? -7.539 24.562 30.375 1 97.56 76 VAL A CA 1
ATOM 587 C C . VAL A 1 76 ? -7.312 23.672 29.156 1 97.56 76 VAL A C 1
ATOM 589 O O . VAL A 1 76 ? -6.246 23.719 28.547 1 97.56 76 VAL A O 1
ATOM 592 N N . ALA A 1 77 ? -8.359 22.891 28.734 1 97.75 77 ALA A N 1
ATOM 593 C CA . ALA A 1 77 ? -8.211 21.906 27.656 1 97.75 77 ALA A CA 1
ATOM 594 C C . ALA A 1 77 ? -7.047 20.969 27.922 1 97.75 77 ALA A C 1
ATOM 596 O O . ALA A 1 77 ? -6.156 20.812 27.094 1 97.75 77 ALA A O 1
ATOM 597 N N . HIS A 1 78 ? -7.043 20.391 29.172 1 96.94 78 HIS A N 1
ATOM 598 C CA . HIS A 1 78 ? -6.07 19.422 29.656 1 96.94 78 HIS A CA 1
ATOM 599 C C . HIS A 1 78 ? -4.844 20.125 30.25 1 96.94 78 HIS A C 1
ATOM 601 O O . HIS A 1 78 ? -4.73 20.281 31.469 1 96.94 78 HIS A O 1
ATOM 607 N N . THR A 1 79 ? -3.938 20.641 29.391 1 98.25 79 THR A N 1
ATOM 608 C CA . THR A 1 79 ? -2.693 21.203 29.922 1 98.25 79 THR A CA 1
ATOM 609 C C . THR A 1 79 ? -2.592 22.688 29.609 1 98.25 79 THR A C 1
ATOM 611 O O . THR A 1 79 ? -1.572 23.312 29.906 1 98.25 79 THR A O 1
ATOM 614 N N . GLY A 1 80 ? -3.582 23.297 29.047 1 98.69 80 GLY A N 1
ATOM 615 C CA . GLY A 1 80 ? -3.531 24.703 28.656 1 98.69 80 GLY A CA 1
ATOM 616 C C . GLY A 1 80 ? -3.355 25.641 29.844 1 98.69 80 GLY A C 1
ATOM 617 O O . GLY A 1 80 ? -3.768 25.312 30.953 1 98.69 80 GLY A O 1
ATOM 618 N N . VAL A 1 81 ? -2.717 26.797 29.625 1 98.81 81 VAL A N 1
ATOM 619 C CA . VAL A 1 81 ? -2.488 27.828 30.625 1 98.81 81 VAL A CA 1
ATOM 620 C C . VAL A 1 81 ? -2.998 29.172 30.109 1 98.81 81 VAL A C 1
ATOM 622 O O . VAL A 1 81 ? -2.793 29.516 28.938 1 98.81 81 VAL A O 1
ATOM 625 N N . VAL A 1 82 ? -3.732 29.875 30.922 1 98.88 82 VAL A N 1
ATOM 626 C CA . VAL A 1 82 ? -4.172 31.234 30.594 1 98.88 82 VAL A CA 1
ATOM 627 C C . VAL A 1 82 ? -3.596 32.219 31.609 1 98.88 82 VAL A C 1
ATOM 629 O O . VAL A 1 82 ? -3.691 32 32.812 1 98.88 82 VAL A O 1
ATOM 632 N N . GLY A 1 83 ? -2.949 33.219 31.141 1 98.88 83 GLY A N 1
ATOM 633 C CA . GLY A 1 83 ? -2.438 34.312 31.953 1 98.88 83 GLY A CA 1
ATOM 634 C C . GLY A 1 83 ? -3.074 35.656 31.641 1 98.88 83 GLY A C 1
ATOM 635 O O . GLY A 1 83 ? -3.213 36.031 30.484 1 98.88 83 GLY A O 1
ATOM 636 N N . ILE A 1 84 ? -3.471 36.344 32.656 1 98.81 84 ILE A N 1
ATOM 637 C CA . ILE A 1 84 ? -4.117 37.625 32.469 1 98.81 84 ILE A CA 1
ATOM 638 C C . ILE A 1 84 ? -3.299 38.719 33.188 1 98.81 84 ILE A C 1
ATOM 640 O O . ILE A 1 84 ? -3.039 38.625 34.375 1 98.81 84 ILE A O 1
ATOM 644 N N . LEU A 1 85 ? -2.857 39.688 32.438 1 98.69 85 LEU A N 1
ATOM 645 C CA . LEU A 1 85 ? -2.223 40.906 32.938 1 98.69 85 LEU A CA 1
ATOM 646 C C . LEU A 1 85 ? -3.164 42.094 32.844 1 98.69 85 LEU A C 1
ATOM 648 O O . LEU A 1 85 ? -3.301 42.688 31.766 1 98.69 85 LEU A O 1
ATOM 652 N N . ARG A 1 86 ? -3.756 42.438 33.938 1 97.88 86 ARG A N 1
ATOM 653 C CA . ARG A 1 86 ? -4.641 43.594 33.969 1 97.88 86 ARG A CA 1
ATOM 654 C C . ARG A 1 86 ? -3.846 44.875 34.062 1 97.88 86 ARG A C 1
ATOM 656 O O . ARG A 1 86 ? -3.117 45.062 35.062 1 97.88 86 ARG A O 1
ATOM 663 N N . GLY A 1 87 ? -4.016 45.719 33.156 1 96.56 87 GLY A N 1
ATOM 664 C CA . GLY A 1 87 ? -3.33 47 33.156 1 96.56 87 GLY A CA 1
ATOM 665 C C . GLY A 1 87 ? -3.941 47.969 34.125 1 96.56 87 GLY A C 1
ATOM 666 O O . GLY A 1 87 ? -5.055 47.781 34.625 1 96.56 87 GLY A O 1
ATOM 667 N N . GLY A 1 88 ? -3.215 49 34.406 1 95.69 88 GLY A N 1
ATOM 668 C CA . GLY A 1 88 ? -3.646 50 35.375 1 95.69 88 GLY A CA 1
ATOM 669 C C . GLY A 1 88 ? -4.605 51.031 34.781 1 95.69 88 GLY A C 1
ATOM 670 O O . GLY A 1 88 ? -5.246 51.781 35.5 1 95.69 88 GLY A O 1
ATOM 671 N N . LYS A 1 89 ? -4.719 51 33.531 1 96 89 LYS A N 1
ATOM 672 C CA . LYS A 1 89 ? -5.613 51.938 32.844 1 96 89 LYS A CA 1
ATOM 673 C C . LYS A 1 89 ? -6.695 51.188 32.062 1 96 89 LYS A C 1
ATOM 675 O O . LYS A 1 89 ? -6.488 50.031 31.656 1 96 89 LYS A O 1
ATOM 680 N N . PRO A 1 90 ? -7.836 51.875 31.984 1 95.69 90 PRO A N 1
ATOM 681 C CA . PRO A 1 90 ? -8.891 51.219 31.219 1 95.69 90 PRO A CA 1
ATOM 682 C C . PRO A 1 90 ? -8.508 51 29.75 1 95.69 90 PRO A C 1
ATOM 684 O O . PRO A 1 90 ? -7.762 51.812 29.188 1 95.69 90 PRO A O 1
ATOM 687 N N . GLY A 1 91 ? -9.016 49.938 29.156 1 97.06 91 GLY A N 1
ATOM 688 C CA . GLY A 1 91 ? -8.773 49.656 27.766 1 97.06 91 GLY A CA 1
ATOM 689 C C . GLY A 1 91 ? -9.188 48.25 27.359 1 97.06 91 GLY A C 1
ATOM 690 O O . GLY A 1 91 ? -9.734 47.5 28.188 1 97.06 91 GLY A O 1
ATOM 691 N N . PRO A 1 92 ? -8.969 47.906 26.125 1 98.31 92 PRO A N 1
ATOM 692 C CA . PRO A 1 92 ? -9.43 46.625 25.609 1 98.31 92 PRO A CA 1
ATOM 693 C C . PRO A 1 92 ? -8.586 45.438 26.094 1 98.31 92 PRO A C 1
ATOM 695 O O . PRO A 1 92 ? -7.508 45.656 26.656 1 98.31 92 PRO A O 1
ATOM 698 N N . VAL A 1 93 ? -9.125 44.281 25.906 1 98.69 93 VAL A N 1
ATOM 699 C CA . VAL A 1 93 ? -8.391 43.031 26.141 1 98.69 93 VAL A CA 1
ATOM 700 C C . VAL A 1 93 ? -7.75 42.562 24.828 1 98.69 93 VAL A C 1
ATOM 702 O O . VAL A 1 93 ? -8.43 42.438 23.812 1 98.69 93 VAL A O 1
ATOM 705 N N . VAL A 1 94 ? -6.48 42.406 24.828 1 98.81 94 VAL A N 1
ATOM 706 C CA . VAL A 1 94 ? -5.738 41.844 23.688 1 98.81 94 VAL A CA 1
ATOM 707 C C . VAL A 1 94 ? -5.195 40.469 24.047 1 98.81 94 VAL A C 1
ATOM 709 O O . VAL A 1 94 ? -4.555 40.281 25.078 1 98.81 94 VAL A O 1
ATOM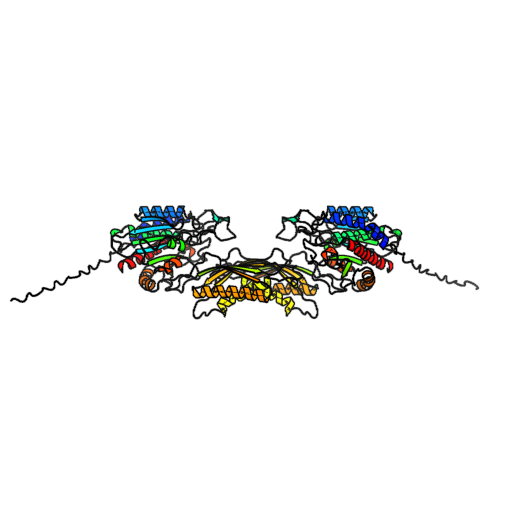 712 N N . ALA A 1 95 ? -5.445 39.5 23.156 1 98.88 95 ALA A N 1
ATOM 713 C CA . ALA A 1 95 ? -4.977 38.156 23.422 1 98.88 95 ALA A CA 1
ATOM 714 C C . ALA A 1 95 ? -3.803 37.812 22.516 1 98.88 95 ALA A C 1
ATOM 716 O O . ALA A 1 95 ? -3.715 38.281 21.375 1 98.88 95 ALA A O 1
ATOM 717 N N . ILE A 1 96 ? -2.918 37 23 1 98.88 96 ILE A N 1
ATOM 718 C CA . ILE A 1 96 ? -1.832 36.375 22.25 1 98.88 96 ILE A CA 1
ATOM 719 C C . ILE A 1 96 ? -1.854 34.844 22.469 1 98.88 96 ILE A C 1
ATOM 721 O O . ILE A 1 96 ? -1.906 34.375 23.609 1 98.88 96 ILE A O 1
ATOM 725 N N . ARG A 1 97 ? -1.847 34.094 21.375 1 98.88 97 ARG A N 1
ATOM 726 C CA . ARG A 1 97 ? -1.869 32.625 21.469 1 98.88 97 ARG A CA 1
ATOM 727 C C . ARG A 1 97 ? -0.493 32.062 21.172 1 98.88 97 ARG A C 1
ATOM 729 O O . ARG A 1 97 ? 0.18 32.469 20.234 1 98.88 97 ARG A O 1
ATOM 736 N N . ALA A 1 98 ? -0.024 31.109 21.969 1 98.75 98 ALA A N 1
ATOM 737 C CA . ALA A 1 98 ? 1.15 30.281 21.75 1 98.75 98 ALA A CA 1
ATOM 738 C C . ALA A 1 98 ? 0.834 28.812 22.016 1 98.75 98 ALA A C 1
ATOM 740 O O . ALA A 1 98 ? 0.102 28.484 22.953 1 98.75 98 ALA A O 1
ATOM 741 N N . GLU A 1 99 ? 1.362 27.938 21.234 1 98.25 99 GLU A N 1
ATOM 742 C CA . GLU A 1 99 ? 1.105 26.516 21.375 1 98.25 99 GLU A CA 1
ATOM 743 C C . GLU A 1 99 ? 2.139 25.859 22.281 1 98.25 99 GLU A C 1
ATOM 745 O O . GLU A 1 99 ? 3.283 26.297 22.359 1 98.25 99 GLU A O 1
ATOM 750 N N . LEU A 1 100 ? 1.716 24.719 22.844 1 98.5 100 LEU A N 1
ATOM 751 C CA . LEU A 1 100 ? 2.551 24.078 23.844 1 98.5 100 LEU A CA 1
ATOM 752 C C . LEU A 1 100 ? 3.227 22.828 23.297 1 98.5 100 LEU A C 1
ATOM 754 O O . LEU A 1 100 ? 4.297 22.438 23.766 1 98.5 100 LEU A O 1
ATOM 758 N N . ASP A 1 101 ? 2.566 22.203 22.375 1 97.25 101 ASP A N 1
ATOM 759 C CA . ASP A 1 101 ? 2.904 20.812 22.109 1 97.25 101 ASP A CA 1
ATOM 760 C C . ASP A 1 101 ? 4.078 20.703 21.125 1 97.25 101 ASP A C 1
ATOM 762 O O . ASP A 1 101 ? 4.324 21.625 20.344 1 97.25 101 ASP A O 1
ATOM 766 N N . ALA A 1 102 ? 4.797 19.516 21.266 1 97.19 102 ALA A N 1
ATOM 767 C CA . ALA A 1 102 ? 5.887 19.156 20.375 1 97.19 102 ALA A CA 1
ATOM 768 C C . ALA A 1 102 ? 5.445 18.062 19.391 1 97.19 102 ALA A C 1
ATOM 770 O O . ALA A 1 102 ? 4.258 17.734 19.312 1 97.19 102 ALA A O 1
ATOM 771 N N . LEU A 1 103 ? 6.395 17.672 18.578 1 93.75 103 LEU A N 1
ATOM 772 C CA . LEU A 1 103 ? 6.117 16.688 17.531 1 93.75 103 LEU A CA 1
ATOM 773 C C . LEU A 1 103 ? 6.828 15.375 17.828 1 93.75 103 LEU A C 1
ATOM 775 O O . LEU A 1 103 ? 7.898 15.367 18.438 1 93.75 103 LEU A O 1
ATOM 779 N N . PRO A 1 104 ? 6.254 14.258 17.438 1 90.62 104 PRO A N 1
ATOM 780 C CA . PRO A 1 104 ? 6.898 12.953 17.578 1 90.62 104 PRO A CA 1
ATOM 781 C C . PRO A 1 104 ? 7.992 12.719 16.531 1 90.62 104 PRO A C 1
ATOM 783 O O . PRO A 1 104 ? 7.82 11.906 15.617 1 90.62 104 PRO A O 1
ATOM 786 N N . LEU A 1 105 ? 9.125 13.266 16.734 1 90.25 105 LEU A N 1
ATOM 787 C CA . LEU A 1 105 ? 10.273 13.078 15.844 1 90.25 105 LEU A CA 1
ATOM 788 C C . LEU A 1 105 ? 11.586 13.234 16.609 1 90.25 105 LEU A C 1
ATOM 790 O O . LEU A 1 105 ? 11.656 13.992 17.578 1 90.25 105 LEU A O 1
ATOM 794 N N . THR A 1 106 ? 12.547 12.477 16.125 1 93.38 106 THR A N 1
ATOM 795 C CA . THR A 1 106 ? 13.867 12.531 16.75 1 93.38 106 THR A CA 1
ATOM 796 C C . THR A 1 106 ? 14.664 13.719 16.234 1 93.38 106 THR A C 1
ATOM 798 O O . THR A 1 106 ? 14.867 13.859 15.016 1 93.38 106 THR A O 1
ATOM 801 N N . GLU A 1 107 ? 15.148 14.555 17.125 1 96.06 107 GLU A N 1
ATOM 802 C CA . GLU A 1 107 ? 15.891 15.75 16.766 1 96.06 107 GLU A CA 1
ATOM 803 C C . GLU A 1 107 ? 17.281 15.398 16.25 1 96.06 107 GLU A C 1
ATOM 805 O O . GLU A 1 107 ? 17.953 14.531 16.812 1 96.06 107 GLU A O 1
ATOM 810 N N . GLN A 1 108 ? 17.703 16.125 15.172 1 94.31 108 GLN A N 1
ATOM 811 C CA . GLN A 1 108 ? 19.016 15.891 14.586 1 94.31 108 GLN A CA 1
ATOM 812 C C . GLN A 1 108 ? 19.781 17.203 14.398 1 94.31 108 GLN A C 1
ATOM 814 O O . GLN A 1 108 ? 20.562 17.344 13.453 1 94.31 108 GLN A O 1
ATOM 819 N N . THR A 1 109 ? 19.594 18.188 15.172 1 93.94 109 THR A N 1
ATOM 820 C CA . THR A 1 109 ? 20.188 19.5 15.008 1 93.94 109 THR A CA 1
ATOM 821 C C . THR A 1 109 ? 21.609 19.531 15.539 1 93.94 109 THR A C 1
ATOM 823 O O . THR A 1 109 ? 22.422 20.359 15.117 1 93.94 109 THR A O 1
ATOM 826 N N . GLY A 1 110 ? 21.844 18.656 16.547 1 94 110 GLY A N 1
ATOM 827 C CA . GLY A 1 110 ? 23.141 18.672 17.188 1 94 110 GLY A CA 1
ATOM 828 C C . GLY A 1 110 ? 23.328 19.844 18.125 1 94 110 GLY A C 1
ATOM 829 O O . GLY A 1 110 ? 24.438 20.047 18.656 1 94 110 GLY A O 1
ATOM 830 N N . LEU A 1 111 ? 22.359 20.609 18.438 1 95.56 111 LEU A N 1
ATOM 831 C CA . LEU A 1 111 ? 22.438 21.734 19.344 1 95.56 111 LEU A CA 1
ATOM 832 C C . LEU A 1 111 ? 22.734 21.266 20.766 1 95.56 111 LEU A C 1
ATOM 834 O O . LEU A 1 111 ? 22.406 20.141 21.125 1 95.56 111 LEU A O 1
ATOM 838 N N . PRO A 1 112 ? 23.344 22.141 21.562 1 96.19 112 PRO A N 1
ATOM 839 C CA . PRO A 1 112 ? 23.656 21.766 22.953 1 96.19 112 PRO A CA 1
ATOM 840 C C . PRO A 1 112 ? 22.406 21.5 23.781 1 96.19 112 PRO A C 1
ATOM 842 O O . PRO A 1 112 ? 22.453 20.766 24.766 1 96.19 112 PRO A O 1
ATOM 845 N N . TYR A 1 113 ? 21.281 22.031 23.422 1 97.62 113 TYR A N 1
ATOM 846 C CA . TYR A 1 113 ? 20.031 21.844 24.141 1 97.62 113 TYR A CA 1
ATOM 847 C C . TYR A 1 113 ? 19.047 21.031 23.328 1 97.62 113 TYR A C 1
ATOM 849 O O . TYR A 1 113 ? 17.828 21.188 23.469 1 97.62 113 TYR A O 1
ATOM 857 N N . ALA A 1 114 ? 19.578 20.203 22.438 1 97.56 114 ALA A N 1
ATOM 858 C CA . ALA A 1 114 ? 18.719 19.328 21.641 1 97.56 114 ALA A CA 1
ATOM 859 C C . ALA A 1 114 ? 17.984 18.344 22.531 1 97.56 114 ALA A C 1
ATOM 861 O O . ALA A 1 114 ? 18.516 17.891 23.547 1 97.56 114 ALA A O 1
ATOM 862 N N . SER A 1 115 ? 16.781 18.062 22.156 1 97.94 115 SER A N 1
ATOM 863 C CA . SER A 1 115 ? 15.977 17.109 22.906 1 97.94 115 SER A CA 1
ATOM 864 C C . SER A 1 115 ? 16.484 15.68 22.734 1 97.94 115 SER A C 1
ATOM 866 O O . SER A 1 115 ? 16.859 15.281 21.625 1 97.94 115 SER A O 1
ATOM 868 N N . SER A 1 116 ? 16.5 14.914 23.781 1 96.19 116 SER A N 1
ATOM 869 C CA . SER A 1 116 ? 16.75 13.477 23.734 1 96.19 116 SER A CA 1
ATOM 870 C C . SER A 1 116 ? 15.547 12.695 24.25 1 96.19 116 SER A C 1
ATOM 872 O O . SER A 1 116 ? 15.648 11.5 24.531 1 96.19 116 SER A O 1
ATOM 874 N N . VAL A 1 117 ? 14.492 13.383 24.406 1 97.19 117 VAL A N 1
ATOM 875 C CA . VAL A 1 117 ? 13.297 12.805 25 1 97.19 117 VAL A CA 1
ATOM 876 C C . VAL A 1 117 ? 12.688 11.773 24.047 1 97.19 117 VAL A C 1
ATOM 878 O O . VAL A 1 117 ? 12.664 11.984 22.828 1 97.19 117 VAL A O 1
ATOM 881 N N . ARG A 1 118 ? 12.258 10.719 24.562 1 96.19 118 ARG A N 1
ATOM 882 C CA . ARG A 1 118 ? 11.461 9.703 23.891 1 96.19 118 ARG A CA 1
ATOM 883 C C . ARG A 1 118 ? 10.133 9.484 24.609 1 96.19 118 ARG A C 1
ATOM 885 O O . ARG A 1 118 ? 10.062 9.586 25.828 1 96.19 118 ARG A O 1
ATOM 892 N N . ALA A 1 119 ? 9.086 9.258 23.891 1 93.88 119 ALA A N 1
ATOM 893 C CA . ALA A 1 119 ? 7.766 9.023 24.469 1 93.88 119 ALA A CA 1
ATOM 894 C C . ALA A 1 119 ? 6.918 8.133 23.562 1 93.88 119 ALA A C 1
ATOM 896 O O . ALA A 1 119 ? 7.207 7.996 22.375 1 93.88 119 ALA A O 1
ATOM 897 N N . LYS A 1 120 ? 5.938 7.453 24.172 1 91.12 120 LYS A N 1
ATOM 898 C CA . LYS A 1 120 ? 4.977 6.684 23.391 1 91.12 120 LYS A CA 1
ATOM 899 C C . LYS A 1 120 ? 4.043 7.598 22.609 1 91.12 120 LYS A C 1
ATOM 901 O O . LYS A 1 120 ? 3.418 8.492 23.172 1 91.12 120 LYS A O 1
ATOM 906 N N . ASP A 1 121 ? 3.998 7.371 21.359 1 87.56 121 ASP A N 1
ATOM 907 C CA . ASP A 1 121 ? 3.096 8.172 20.531 1 87.56 121 ASP A CA 1
ATOM 908 C C . ASP A 1 121 ? 1.655 7.68 20.656 1 87.56 121 ASP A C 1
ATOM 910 O O . ASP A 1 121 ? 1.351 6.531 20.328 1 87.56 121 ASP A O 1
ATOM 914 N N . GLU A 1 122 ? 0.793 8.555 21.062 1 81.25 122 GLU A N 1
ATOM 915 C CA . GLU A 1 122 ? -0.615 8.203 21.219 1 81.25 122 GLU A CA 1
ATOM 916 C C . GLU A 1 122 ? -1.484 8.953 20.203 1 81.25 122 GLU A C 1
ATOM 918 O O . GLU A 1 122 ? -2.691 9.102 20.422 1 81.25 122 GLU A O 1
ATOM 923 N N . GLY A 1 123 ? -0.814 9.484 19.312 1 75.44 123 GLY A N 1
ATOM 924 C CA . GLY A 1 123 ? -1.527 10.258 18.312 1 75.44 123 GLY A CA 1
ATOM 925 C C . GLY A 1 123 ? -2.209 9.391 17.266 1 75.44 123 GLY A C 1
ATOM 926 O O . GLY A 1 123 ? -2.375 8.188 17.469 1 75.44 123 GLY A O 1
ATOM 927 N N . GLY A 1 124 ? -2.82 10 16.344 1 63.97 124 GLY A N 1
ATOM 928 C CA . GLY A 1 124 ? -3.631 9.312 15.344 1 63.97 124 GLY A CA 1
ATOM 929 C C . GLY A 1 124 ? -2.809 8.695 14.234 1 63.97 124 GLY A C 1
ATOM 930 O O . GLY A 1 124 ? -3.361 8.117 13.289 1 63.97 124 GLY A O 1
ATOM 931 N N . ASP A 1 125 ? -1.524 8.812 14.438 1 63.41 125 ASP A N 1
ATOM 932 C CA . ASP A 1 125 ? -0.674 8.227 13.414 1 63.41 125 ASP A CA 1
ATOM 933 C C . ASP A 1 125 ? -0.516 6.719 13.625 1 63.41 125 ASP A C 1
ATOM 935 O O . ASP A 1 125 ? 0.108 6.285 14.594 1 63.41 125 ASP A O 1
ATOM 939 N N . PHE A 1 126 ? -0.966 5.875 12.695 1 59.38 126 PHE A N 1
ATOM 940 C CA . PHE A 1 126 ? -1.022 4.43 12.875 1 59.38 126 PHE A CA 1
ATOM 941 C C . PHE A 1 126 ? 0.379 3.83 12.898 1 59.38 126 PHE A C 1
ATOM 943 O O . PHE A 1 126 ? 0.596 2.771 13.492 1 59.38 126 PHE A O 1
ATOM 950 N N . ARG A 1 127 ? 1.432 4.422 12.367 1 54.88 127 ARG A N 1
ATOM 951 C CA . ARG A 1 127 ? 2.775 3.855 12.297 1 54.88 127 ARG A CA 1
ATOM 952 C C . ARG A 1 127 ? 3.461 3.916 13.656 1 54.88 127 ARG A C 1
ATOM 954 O O . ARG A 1 127 ? 4.297 3.066 13.977 1 54.88 127 ARG A O 1
ATOM 961 N N . THR A 1 128 ? 3.146 4.977 14.219 1 66.94 128 THR A N 1
ATOM 962 C CA . THR A 1 128 ? 3.934 5.238 15.414 1 66.94 128 THR A CA 1
ATOM 963 C C . THR A 1 128 ? 3.082 5.074 16.672 1 66.94 128 THR A C 1
ATOM 965 O O . THR A 1 128 ? 3.613 5 17.781 1 66.94 128 THR A O 1
ATOM 968 N N . ARG A 1 129 ? 1.848 4.945 16.281 1 74.75 129 ARG A N 1
ATOM 969 C CA . ARG A 1 129 ? 0.981 4.82 17.438 1 74.75 129 ARG A CA 1
ATOM 970 C C . ARG A 1 129 ? 1.394 3.633 18.312 1 74.75 129 ARG A C 1
ATOM 972 O O . ARG A 1 129 ? 1.616 2.533 17.797 1 74.75 129 ARG A O 1
ATOM 979 N N . GLY A 1 130 ? 1.465 3.967 19.484 1 78.88 130 GLY A N 1
ATOM 980 C CA . GLY A 1 130 ? 1.803 2.92 20.422 1 78.88 130 GLY A CA 1
ATOM 981 C C . GLY A 1 130 ? 3.293 2.645 20.5 1 78.88 130 GLY A C 1
ATOM 982 O O . GLY A 1 130 ? 3.748 1.916 21.391 1 78.88 130 GLY A O 1
ATOM 983 N N . LYS A 1 131 ? 4.062 3.207 19.641 1 85.56 131 LYS A N 1
ATOM 984 C CA . LYS A 1 131 ? 5.508 2.996 19.641 1 85.56 131 LYS A CA 1
ATOM 985 C C . LYS A 1 131 ? 6.23 4.133 20.359 1 85.56 131 LYS A C 1
ATOM 987 O O . LYS A 1 131 ? 5.688 5.23 20.5 1 85.56 131 LYS A O 1
ATOM 992 N N . GLU A 1 132 ? 7.418 3.85 20.766 1 92 132 GLU A N 1
ATOM 993 C CA . GLU A 1 132 ? 8.289 4.883 21.312 1 92 132 GLU A CA 1
ATOM 994 C C . GLU A 1 132 ? 8.945 5.695 20.203 1 92 132 GLU A C 1
ATOM 996 O O . GLU A 1 132 ? 9.531 5.133 19.266 1 92 132 GLU A O 1
ATOM 1001 N N . VAL A 1 133 ? 8.828 7.008 20.344 1 91.44 133 VAL A N 1
ATOM 1002 C CA . VAL A 1 133 ? 9.367 7.898 19.328 1 91.44 133 VAL A CA 1
ATOM 1003 C C . VAL A 1 133 ? 10.141 9.039 19.984 1 91.44 133 VAL A C 1
ATOM 1005 O O . VAL A 1 133 ? 9.945 9.328 21.172 1 91.44 133 VAL A O 1
ATOM 1008 N N . GLY A 1 134 ? 11.039 9.617 19.297 1 95.44 134 GLY A N 1
ATOM 1009 C CA . GLY A 1 134 ? 11.617 10.875 19.734 1 95.44 134 GLY A CA 1
ATOM 1010 C C . GLY A 1 134 ? 10.617 12.016 19.766 1 95.44 134 GLY A C 1
ATOM 1011 O O . GLY A 1 134 ? 9.578 11.953 19.109 1 95.44 134 GLY A O 1
ATOM 1012 N N . VAL A 1 135 ? 10.867 13.031 20.609 1 96.56 135 VAL A N 1
ATOM 1013 C CA . VAL A 1 135 ? 9.992 14.195 20.719 1 96.56 135 VAL A CA 1
ATOM 1014 C C . VAL A 1 135 ? 10.812 15.469 20.531 1 96.56 135 VAL A C 1
ATOM 1016 O O . VAL A 1 135 ? 11.883 15.617 21.125 1 96.56 135 VAL A O 1
ATOM 1019 N N . MET A 1 136 ? 10.297 16.375 19.703 1 97.44 136 MET A N 1
ATOM 1020 C CA . MET A 1 136 ? 11.047 17.578 19.375 1 97.44 136 MET A CA 1
ATOM 1021 C C . MET A 1 136 ? 10.102 18.75 19.094 1 97.44 136 MET A C 1
ATOM 1023 O O . MET A 1 136 ? 9.047 18.562 18.484 1 97.44 136 MET A O 1
ATOM 1027 N N . HIS A 1 137 ? 10.469 19.938 19.516 1 98 137 HIS A N 1
ATOM 1028 C CA . HIS A 1 137 ? 9.773 21.141 19.078 1 98 137 HIS A CA 1
ATOM 1029 C C . HIS A 1 137 ? 10.18 21.531 17.672 1 98 137 HIS A C 1
ATOM 1031 O O . HIS A 1 137 ? 10.664 22.641 17.453 1 98 137 HIS A O 1
ATOM 1037 N N . ALA A 1 138 ? 9.859 20.703 16.781 1 95.62 138 ALA A N 1
ATOM 1038 C CA . ALA A 1 138 ? 10.242 20.906 15.391 1 95.62 138 ALA A CA 1
ATOM 1039 C C . ALA A 1 138 ? 9.281 21.859 14.68 1 95.62 138 ALA A C 1
ATOM 1041 O O . ALA A 1 138 ? 9.516 22.234 13.531 1 95.62 138 ALA A O 1
ATOM 1042 N N . CYS A 1 139 ? 8.203 22.281 15.328 1 95.69 139 CYS A N 1
ATOM 1043 C CA . CYS A 1 139 ? 7.273 23.25 14.766 1 95.69 139 CYS A CA 1
ATOM 1044 C C . CYS A 1 139 ? 7.547 24.656 15.289 1 95.69 139 CYS A C 1
ATOM 1046 O O . CYS A 1 139 ? 6.922 25.625 14.852 1 95.69 139 CYS A O 1
ATOM 1048 N N . GLY A 1 140 ? 8.406 24.781 16.312 1 97.69 140 GLY A N 1
ATOM 1049 C CA . GLY A 1 140 ? 8.781 26.094 16.812 1 97.69 140 GLY A CA 1
ATOM 1050 C C . GLY A 1 140 ? 7.887 26.594 17.922 1 97.69 140 GLY A C 1
ATOM 1051 O O . GLY A 1 140 ? 7.934 27.766 18.281 1 97.69 140 GLY A O 1
ATOM 1052 N N . HIS A 1 141 ? 7.086 25.688 18.5 1 98.69 141 HIS A N 1
ATOM 1053 C CA . HIS A 1 141 ? 6.18 26.109 19.547 1 98.69 141 HIS A CA 1
ATOM 1054 C C . HIS A 1 141 ? 6.953 26.656 20.75 1 98.69 141 HIS A C 1
ATOM 1056 O O . HIS A 1 141 ? 6.465 27.531 21.469 1 98.69 141 HIS A O 1
ATOM 1062 N N . ASP A 1 142 ? 8.148 26.141 20.984 1 98.69 142 ASP A N 1
ATOM 1063 C CA . ASP A 1 142 ? 8.992 26.656 22.047 1 98.69 142 ASP A CA 1
ATOM 1064 C C . ASP A 1 142 ? 9.305 28.141 21.828 1 98.69 142 ASP A C 1
ATOM 1066 O O . ASP A 1 142 ? 9.328 28.938 22.766 1 98.69 142 ASP A O 1
ATOM 1070 N N . ALA A 1 143 ? 9.539 28.484 20.609 1 98.75 143 ALA A N 1
ATOM 1071 C CA . ALA A 1 143 ? 9.766 29.891 20.281 1 98.75 143 ALA A CA 1
ATOM 1072 C C . ALA A 1 143 ? 8.508 30.734 20.516 1 98.75 143 ALA A C 1
ATOM 1074 O O . ALA A 1 143 ? 8.586 31.859 21 1 98.75 143 ALA A O 1
ATOM 1075 N N . HIS A 1 144 ? 7.34 30.234 20.109 1 98.88 144 HIS A N 1
ATOM 1076 C CA . HIS A 1 144 ? 6.082 30.938 20.328 1 98.88 144 HIS A CA 1
ATOM 1077 C C . HIS A 1 144 ? 5.848 31.203 21.812 1 98.88 144 HIS A C 1
ATOM 1079 O O . HIS A 1 144 ? 5.516 32.344 22.203 1 98.88 144 HIS A O 1
ATOM 1085 N N . MET A 1 145 ? 6.062 30.172 22.594 1 98.81 145 MET A N 1
ATOM 1086 C CA . MET A 1 145 ? 5.906 30.281 24.047 1 98.81 145 MET A CA 1
ATOM 1087 C C . MET A 1 145 ? 6.863 31.328 24.609 1 98.81 145 MET A C 1
ATOM 1089 O O . MET A 1 145 ? 6.473 32.156 25.422 1 98.81 145 MET A O 1
ATOM 1093 N N . ALA A 1 146 ? 8.055 31.234 24.172 1 98.81 146 ALA A N 1
ATOM 1094 C CA . ALA A 1 146 ? 9.078 32.156 24.656 1 98.81 146 ALA A CA 1
ATOM 1095 C C . ALA A 1 146 ? 8.711 33.594 24.328 1 98.81 146 ALA A C 1
ATOM 1097 O O . ALA A 1 146 ? 8.859 34.5 25.172 1 98.81 146 ALA A O 1
ATOM 1098 N N . MET A 1 147 ? 8.266 33.812 23.125 1 98.81 147 MET A N 1
ATOM 1099 C CA . MET A 1 147 ? 7.902 35.188 22.719 1 98.81 147 MET A CA 1
ATOM 1100 C C . MET A 1 147 ? 6.719 35.688 23.547 1 98.81 147 MET A C 1
ATOM 1102 O O . MET A 1 147 ? 6.707 36.844 23.984 1 98.81 147 MET A O 1
ATOM 1106 N N . ALA A 1 148 ? 5.727 34.875 23.734 1 98.88 148 ALA A N 1
ATOM 1107 C CA . ALA A 1 148 ? 4.574 35.281 24.547 1 98.88 148 ALA A CA 1
ATOM 1108 C C . ALA A 1 148 ? 4.992 35.625 25.969 1 98.88 148 ALA A C 1
ATOM 1110 O O . ALA A 1 148 ? 4.52 36.625 26.547 1 98.88 148 ALA A O 1
ATOM 1111 N N . LEU A 1 149 ? 5.867 34.844 26.562 1 98.75 149 LEU A N 1
ATOM 1112 C CA . LEU A 1 149 ? 6.371 35.094 27.906 1 98.75 149 LEU A CA 1
ATOM 1113 C C . LEU A 1 149 ? 7.188 36.375 27.938 1 98.75 149 LEU A C 1
ATOM 1115 O O . LEU A 1 149 ? 7.137 37.125 28.922 1 98.75 149 LEU A O 1
ATOM 1119 N N . GLY A 1 150 ? 7.941 36.562 26.906 1 98.81 150 GLY A N 1
ATOM 1120 C CA . GLY A 1 150 ? 8.664 37.844 26.797 1 98.81 150 GLY A CA 1
ATOM 1121 C C . GLY A 1 150 ? 7.75 39.062 26.797 1 98.81 150 GLY A C 1
ATOM 1122 O O . GLY A 1 150 ? 8.047 40.062 27.453 1 98.81 150 GLY A O 1
ATOM 1123 N N . VAL A 1 151 ? 6.664 38.969 26.062 1 98.81 151 VAL A N 1
ATOM 1124 C CA . VAL A 1 151 ? 5.684 40.062 26.047 1 98.81 151 VAL A CA 1
ATOM 1125 C C . VAL A 1 151 ? 5.133 40.281 27.453 1 98.81 151 VAL A C 1
ATOM 1127 O O . VAL A 1 151 ? 5.016 41.438 27.891 1 98.81 151 VAL A O 1
ATOM 1130 N N . ALA A 1 152 ? 4.781 39.219 28.141 1 98.69 152 ALA A N 1
ATOM 1131 C CA . ALA A 1 152 ? 4.285 39.344 29.5 1 98.69 152 ALA A CA 1
ATOM 1132 C C . ALA A 1 152 ? 5.281 40.062 30.391 1 98.69 152 ALA A C 1
ATOM 1134 O O . ALA A 1 152 ? 4.902 40.938 31.172 1 98.69 152 ALA A O 1
ATOM 1135 N N . GLU A 1 153 ? 6.512 39.656 30.312 1 98.44 153 GLU A N 1
ATOM 1136 C CA . GLU A 1 153 ? 7.543 40.219 31.172 1 98.44 153 GLU A CA 1
ATOM 1137 C C . GLU A 1 153 ? 7.719 41.719 30.938 1 98.44 153 GLU A C 1
ATOM 1139 O O . GLU A 1 153 ? 7.75 42.5 31.875 1 98.44 153 GLU A O 1
ATOM 1144 N N . VAL A 1 154 ? 7.785 42.125 29.703 1 97.94 154 VAL A N 1
ATOM 1145 C CA . VAL A 1 154 ? 8.102 43.5 29.391 1 97.94 154 VAL A CA 1
ATOM 1146 C C . VAL A 1 154 ? 6.902 44.406 29.719 1 97.94 154 VAL A C 1
ATOM 1148 O O . VAL A 1 154 ? 7.066 45.531 30.125 1 97.94 154 VAL A O 1
ATOM 1151 N N . LEU A 1 155 ? 5.672 43.938 29.531 1 97.94 155 LEU A N 1
ATOM 1152 C CA . LEU A 1 155 ? 4.492 44.75 29.797 1 97.94 155 LEU A CA 1
ATOM 1153 C C . LEU A 1 155 ? 4.156 44.75 31.281 1 97.94 155 LEU A C 1
ATOM 1155 O O . LEU A 1 155 ? 3.684 45.75 31.812 1 97.94 155 LEU A O 1
ATOM 1159 N N . ALA A 1 156 ? 4.367 43.656 31.969 1 97.69 156 ALA A N 1
ATOM 1160 C CA . ALA A 1 156 ? 4.105 43.562 33.406 1 97.69 156 ALA A CA 1
ATOM 1161 C C . ALA A 1 156 ? 4.973 44.562 34.188 1 97.69 156 ALA A C 1
ATOM 1163 O O . ALA A 1 156 ? 4.559 45.094 35.219 1 97.69 156 ALA A O 1
ATOM 1164 N N . ALA A 1 157 ? 6.121 44.812 33.656 1 95.31 157 ALA A N 1
ATOM 1165 C CA . ALA A 1 157 ? 7.055 45.719 34.312 1 95.31 157 ALA A CA 1
ATOM 1166 C C . ALA A 1 157 ? 6.48 47.125 34.375 1 95.31 157 ALA A C 1
ATOM 1168 O O . ALA A 1 157 ? 6.914 47.938 35.188 1 95.31 157 ALA A O 1
ATOM 1169 N N . ARG A 1 158 ? 5.48 47.438 33.531 1 95.25 158 ARG A N 1
ATOM 1170 C CA . ARG A 1 158 ? 4.805 48.719 33.5 1 95.25 158 ARG A CA 1
ATOM 1171 C C . ARG A 1 158 ? 3.289 48.562 33.562 1 95.25 158 ARG A C 1
ATOM 1173 O O . ARG A 1 158 ? 2.553 49.25 32.844 1 95.25 158 ARG A O 1
ATOM 1180 N N . ARG A 1 159 ? 2.934 47.719 34.375 1 95.56 159 ARG A N 1
ATOM 1181 C CA . ARG A 1 159 ? 1.534 47.312 34.469 1 95.56 159 ARG A CA 1
ATOM 1182 C C . ARG A 1 159 ? 0.632 48.531 34.719 1 95.56 159 ARG A C 1
ATOM 1184 O O . ARG A 1 159 ? -0.477 48.594 34.188 1 95.56 159 ARG A O 1
ATOM 1191 N N . ASP A 1 160 ? 1.026 49.438 35.469 1 95.38 160 ASP A N 1
ATOM 1192 C CA . ASP A 1 160 ? 0.211 50.562 35.906 1 95.38 160 ASP A CA 1
ATOM 1193 C C . ASP A 1 160 ? -0.078 51.5 34.719 1 95.38 160 ASP A C 1
ATOM 1195 O O . ASP A 1 160 ? -1.067 52.219 34.719 1 95.38 160 ASP A O 1
ATOM 1199 N N . GLU A 1 161 ? 0.761 51.406 33.75 1 94.88 161 GLU A N 1
ATOM 1200 C CA . GLU A 1 161 ? 0.637 52.281 32.594 1 94.88 161 GLU A CA 1
ATOM 1201 C C . GLU A 1 161 ? -0.006 51.562 31.422 1 94.88 161 GLU A C 1
ATOM 1203 O O . GLU A 1 161 ? -0.271 52.188 30.375 1 94.88 161 GLU A O 1
ATOM 1208 N N . LEU A 1 162 ? -0.234 50.344 31.562 1 96.06 162 LEU A N 1
ATOM 1209 C CA . LEU A 1 162 ? -0.809 49.531 30.484 1 96.06 162 LEU A CA 1
ATOM 1210 C C . LEU A 1 162 ? -2.283 49.875 30.281 1 96.06 162 LEU A C 1
ATOM 1212 O O . LEU A 1 162 ? -3.092 49.719 31.203 1 96.06 162 LEU A O 1
ATOM 1216 N N . PRO A 1 163 ? -2.648 50.438 29.125 1 96.38 163 PRO A N 1
ATOM 1217 C CA . PRO A 1 163 ? -4.031 50.844 28.891 1 96.38 163 PRO A CA 1
ATOM 1218 C C . PRO A 1 163 ? -4.914 49.688 28.391 1 96.38 163 PRO A C 1
ATOM 1220 O O . PRO A 1 163 ? -5.52 49.812 27.312 1 96.38 163 PRO A O 1
ATOM 1223 N N . GLY A 1 164 ? -5.082 48.688 29.141 1 97.81 164 GLY A N 1
ATOM 1224 C CA . GLY A 1 164 ? -5.879 47.531 28.797 1 97.81 164 GLY A CA 1
ATOM 1225 C C . GLY A 1 164 ? -5.445 46.281 29.531 1 97.81 164 GLY A C 1
ATOM 1226 O O . GLY A 1 164 ? -4.84 46.344 30.609 1 97.81 164 GLY A O 1
ATOM 1227 N N . THR A 1 165 ? -5.863 45.156 29 1 98.62 165 THR A N 1
ATOM 1228 C CA . THR A 1 165 ? -5.578 43.844 29.594 1 98.62 165 THR A CA 1
ATOM 1229 C C . THR A 1 165 ? -4.941 42.938 28.547 1 98.62 165 THR A C 1
ATOM 1231 O O . THR A 1 165 ? -5.406 42.844 27.406 1 98.62 165 THR A O 1
ATOM 1234 N N . LEU A 1 166 ? -3.857 42.375 28.938 1 98.75 166 LEU A N 1
ATOM 1235 C CA . LEU A 1 166 ? -3.227 41.344 28.125 1 98.75 166 LEU A CA 1
ATOM 1236 C C . LEU A 1 166 ? -3.672 39.938 28.562 1 98.75 166 LEU A C 1
ATOM 1238 O O . LEU A 1 166 ? -3.604 39.625 29.75 1 98.75 166 LEU A O 1
ATOM 1242 N N . LYS A 1 167 ? -4.184 39.156 27.625 1 98.88 167 LYS A N 1
ATOM 1243 C CA . LYS A 1 167 ? -4.547 37.781 27.859 1 98.88 167 LYS A CA 1
ATOM 1244 C C . LYS A 1 167 ? -3.654 36.844 27.062 1 98.88 167 LYS A C 1
ATOM 1246 O O . LYS A 1 167 ? -3.689 36.844 25.828 1 98.88 167 LYS A O 1
ATOM 1251 N N . LEU A 1 168 ? -2.881 36.094 27.781 1 98.88 168 LEU A N 1
ATOM 1252 C CA . LEU A 1 168 ? -2.012 35.125 27.141 1 98.88 168 LEU A CA 1
ATOM 1253 C C . LEU A 1 168 ? -2.648 33.719 27.172 1 98.88 168 LEU A C 1
ATOM 1255 O O . LEU A 1 168 ? -3.068 33.25 28.219 1 98.88 168 LEU A O 1
ATOM 1259 N N . ILE A 1 169 ? -2.754 33.156 25.984 1 98.88 169 ILE A N 1
ATOM 1260 C CA . ILE A 1 169 ? -3.359 31.828 25.812 1 98.88 169 ILE A CA 1
ATOM 1261 C C . ILE A 1 169 ? -2.297 30.828 25.375 1 98.88 169 ILE A C 1
ATOM 1263 O O . ILE A 1 169 ? -1.846 30.844 24.234 1 98.88 169 ILE A O 1
ATOM 1267 N N . PHE A 1 170 ? -1.876 29.969 26.266 1 98.88 170 PHE A N 1
ATOM 1268 C CA . PHE A 1 170 ? -0.975 28.875 25.953 1 98.88 170 PHE A CA 1
ATOM 1269 C C . PHE A 1 170 ? -1.759 27.594 25.688 1 98.88 170 PHE A C 1
ATOM 1271 O O . PHE A 1 170 ? -2.248 26.953 26.625 1 98.88 170 PHE A O 1
ATOM 1278 N N . GLN A 1 171 ? -1.777 27.188 24.453 1 98.75 171 GLN A N 1
ATOM 1279 C CA . GLN A 1 171 ? -2.74 26.219 23.953 1 98.75 171 GLN A CA 1
ATOM 1280 C C . GLN A 1 171 ? -2.105 24.844 23.812 1 98.75 171 GLN A C 1
ATOM 1282 O O . GLN A 1 171 ? -1.049 24.688 23.203 1 98.75 171 GLN A O 1
ATOM 1287 N N . PRO A 1 172 ? -2.742 23.781 24.344 1 98 172 PRO A N 1
ATOM 1288 C CA . PRO A 1 172 ? -2.26 22.422 24.125 1 98 172 PRO A CA 1
ATOM 1289 C C . PRO A 1 172 ? -2.688 21.859 22.766 1 98 172 PRO A C 1
ATOM 1291 O O . PRO A 1 172 ? -3.67 22.328 22.188 1 98 172 PRO A O 1
ATOM 1294 N N . ALA A 1 173 ? -1.999 20.922 22.25 1 95.44 173 ALA A N 1
ATOM 1295 C CA . ALA A 1 173 ? -2.385 19.938 21.234 1 95.44 173 ALA A CA 1
ATOM 1296 C C . ALA A 1 173 ? -2.795 20.625 19.938 1 95.44 173 ALA A C 1
ATOM 1298 O O . ALA A 1 173 ? -3.842 20.312 19.375 1 95.44 173 ALA A O 1
ATOM 1299 N N . GLU A 1 174 ? -2.053 21.641 19.531 1 94.94 174 GLU A N 1
ATOM 1300 C CA . GLU A 1 174 ? -2.271 22.219 18.203 1 94.94 174 GLU A CA 1
ATOM 1301 C C . GLU A 1 174 ? -2.012 21.188 17.109 1 94.94 174 GLU A C 1
ATOM 1303 O O . GLU A 1 174 ? -2.721 21.156 16.109 1 94.94 174 GLU A O 1
ATOM 1308 N N . GLU A 1 175 ? -1.061 20.344 17.344 1 89.88 175 GLU A N 1
ATOM 1309 C CA . GLU A 1 175 ? -0.667 19.328 16.375 1 89.88 175 GLU A CA 1
ATOM 1310 C C . GLU A 1 175 ? -1.648 18.156 16.375 1 89.88 175 GLU A C 1
ATOM 1312 O O . GLU A 1 175 ? -1.482 17.203 15.625 1 89.88 175 GLU A O 1
ATOM 1317 N N . GLY A 1 176 ? -2.65 18.312 17.125 1 88.19 176 GLY A N 1
ATOM 1318 C CA . GLY A 1 176 ? -3.645 17.266 17.266 1 88.19 176 GLY A CA 1
ATOM 1319 C C . GLY A 1 176 ? -3.617 16.578 18.625 1 88.19 176 GLY A C 1
ATOM 1320 O O . GLY A 1 176 ? -2.543 16.312 19.156 1 88.19 176 GLY A O 1
ATOM 1321 N N . PRO A 1 177 ? -4.766 16.328 19.172 1 90.31 177 PRO A N 1
ATOM 1322 C CA . PRO A 1 177 ? -4.832 15.586 20.438 1 90.31 177 PRO A CA 1
ATOM 1323 C C . PRO A 1 177 ? -4.633 14.086 20.25 1 90.31 177 PRO A C 1
ATOM 1325 O O . PRO A 1 177 ? -4.727 13.578 19.125 1 90.31 177 PRO A O 1
ATOM 1328 N N . PRO A 1 178 ? -4.266 13.406 21.328 1 87.56 178 PRO A N 1
ATOM 1329 C CA . PRO A 1 178 ? -4.266 11.938 21.266 1 87.56 178 PRO A CA 1
ATOM 1330 C C . PRO A 1 178 ? -5.602 11.367 20.797 1 87.56 178 PRO A C 1
ATOM 1332 O O . PRO A 1 178 ? -6.645 11.992 21 1 87.56 178 PRO A O 1
ATOM 1335 N N . LEU A 1 179 ? -5.488 10.188 20.266 1 81.25 179 LEU A N 1
ATOM 1336 C CA . LEU A 1 179 ? -6.691 9.531 19.766 1 81.25 179 LEU A CA 1
ATOM 1337 C C . LEU A 1 179 ? -7.738 9.398 20.859 1 81.25 179 LEU A C 1
ATOM 1339 O O . LEU A 1 179 ? -7.422 8.977 21.969 1 81.25 179 LEU A O 1
ATOM 1343 N N . GLY A 1 180 ? -8.922 9.797 20.516 1 83.25 180 GLY A N 1
ATOM 1344 C CA . GLY A 1 180 ? -10.023 9.656 21.453 1 83.25 180 GLY A CA 1
ATOM 1345 C C . GLY A 1 180 ? -10.18 10.844 22.391 1 83.25 180 GLY A C 1
ATOM 1346 O O . GLY A 1 180 ? -11.125 10.906 23.172 1 83.25 180 GLY A O 1
ATOM 1347 N N . GLU A 1 181 ? -9.281 11.766 22.297 1 90.88 181 GLU A N 1
ATOM 1348 C CA . GLU A 1 181 ? -9.352 12.945 23.156 1 90.88 181 GLU A CA 1
ATOM 1349 C C . GLU A 1 181 ? -9.672 14.195 22.344 1 90.88 181 GLU A C 1
ATOM 1351 O O . GLU A 1 181 ? -9.359 14.266 21.156 1 90.88 181 GLU A O 1
ATOM 1356 N N . SER A 1 182 ? -10.352 15.016 23.031 1 92 182 SER A N 1
ATOM 1357 C CA . SER A 1 182 ? -10.461 16.375 22.5 1 92 182 SER A CA 1
ATOM 1358 C C . SER A 1 182 ? -9.281 17.234 22.938 1 92 182 SER A C 1
ATOM 1360 O O . SER A 1 182 ? -8.492 16.828 23.781 1 92 182 SER A O 1
ATOM 1362 N N . GLY A 1 183 ? -9.141 18.375 22.344 1 93.38 183 GLY A N 1
ATOM 1363 C CA . GLY A 1 183 ? -8.078 19.297 22.672 1 93.38 183 GLY A CA 1
ATOM 1364 C C . GLY A 1 183 ? -7.973 20.469 21.703 1 93.38 183 GLY A C 1
ATOM 1365 O O . GLY A 1 183 ? -8.906 20.734 20.953 1 93.38 183 GLY A O 1
ATOM 1366 N N . GLY A 1 184 ? -6.887 21.234 21.891 1 95.94 184 GLY A N 1
ATOM 1367 C CA . GLY A 1 184 ? -6.594 22.312 20.953 1 95.94 184 GLY A CA 1
ATOM 1368 C C . GLY A 1 184 ? -7.449 23.547 21.172 1 95.94 184 GLY A C 1
ATOM 1369 O O . GLY A 1 184 ? -7.945 23.781 22.266 1 95.94 184 GLY A O 1
ATOM 1370 N N . ALA A 1 185 ? -7.5 24.328 20.125 1 97.69 185 ALA A N 1
ATOM 1371 C CA . ALA A 1 185 ? -8.203 25.609 20.156 1 97.69 185 ALA A CA 1
ATOM 1372 C C . ALA A 1 185 ? -9.695 25.406 20.406 1 97.69 185 ALA A C 1
ATOM 1374 O O . ALA A 1 185 ? -10.305 26.141 21.188 1 97.69 185 ALA A O 1
ATOM 1375 N N . LYS A 1 186 ? -10.242 24.406 19.766 1 96.06 186 LYS A N 1
ATOM 1376 C CA . LYS A 1 186 ? -11.68 24.156 19.875 1 96.06 186 LYS A CA 1
ATOM 1377 C C . LYS A 1 186 ? -12.078 23.906 21.328 1 96.06 186 LYS A C 1
ATOM 1379 O O . LYS A 1 186 ? -13.047 24.5 21.828 1 96.06 186 LYS A O 1
ATOM 1384 N N . GLN A 1 187 ? -11.359 23.031 21.984 1 96.88 187 GLN A N 1
ATOM 1385 C CA . GLN A 1 187 ? -11.703 22.703 23.359 1 96.88 187 GLN A CA 1
ATOM 1386 C C . GLN A 1 187 ? -11.484 23.906 24.281 1 96.88 187 GLN A C 1
ATOM 1388 O O . GLN A 1 187 ? -12.25 24.141 25.203 1 96.88 187 GLN A O 1
ATOM 1393 N N . MET A 1 188 ? -10.391 24.672 24.094 1 98.06 188 MET A N 1
ATOM 1394 C CA . MET A 1 188 ? -10.148 25.859 24.906 1 98.06 188 MET A CA 1
ATOM 1395 C C . MET A 1 188 ? -11.305 26.859 24.766 1 98.06 188 MET A C 1
ATOM 1397 O O . MET A 1 188 ? -11.742 27.438 25.766 1 98.06 188 MET A O 1
ATOM 1401 N N . ILE A 1 189 ? -11.742 27.031 23.547 1 98.06 189 ILE A N 1
ATOM 1402 C CA . ILE A 1 189 ? -12.844 27.953 23.297 1 98.06 189 ILE A CA 1
ATOM 1403 C C . ILE A 1 189 ? -14.109 27.453 23.984 1 98.06 189 ILE A C 1
ATOM 1405 O O . ILE A 1 189 ? -14.836 28.219 24.609 1 98.06 189 ILE A O 1
ATOM 1409 N N . GLU A 1 190 ? -14.359 26.188 23.859 1 97.38 190 GLU A N 1
ATOM 1410 C CA . GLU A 1 190 ? -15.516 25.562 24.516 1 97.38 190 GLU A CA 1
ATOM 1411 C C . GLU A 1 190 ? -15.477 25.766 26.016 1 97.38 190 GLU A C 1
ATOM 1413 O O . GLU A 1 190 ? -16.516 25.922 26.656 1 97.38 190 GLU A O 1
ATOM 1418 N N . GLU A 1 191 ? -14.297 25.812 26.516 1 97.88 191 GLU A N 1
ATOM 1419 C CA . GLU A 1 191 ? -14.141 25.953 27.953 1 97.88 191 GLU A CA 1
ATOM 1420 C C . GLU A 1 191 ? -14.078 27.422 28.359 1 97.88 191 GLU A C 1
ATOM 1422 O O . GLU A 1 191 ? -13.836 27.734 29.531 1 97.88 191 GLU A O 1
ATOM 1427 N N . GLY A 1 192 ? -14.148 28.312 27.406 1 97.94 192 GLY A N 1
ATOM 1428 C CA . GLY A 1 192 ? -14.438 29.703 27.734 1 97.94 192 GLY A CA 1
ATOM 1429 C C . GLY A 1 192 ? -13.211 30.594 27.656 1 97.94 192 GLY A C 1
ATOM 1430 O O . GLY A 1 192 ? -13.195 31.688 28.25 1 97.94 192 GLY A O 1
ATOM 1431 N N . VAL A 1 193 ? -12.227 30.203 26.938 1 98.31 193 VAL A N 1
ATOM 1432 C CA . VAL A 1 193 ? -10.969 30.953 26.922 1 98.31 193 VAL A CA 1
ATOM 1433 C C . VAL A 1 193 ? -11.188 32.344 26.312 1 98.31 193 VAL A C 1
ATOM 1435 O O . VAL A 1 193 ? -10.43 33.25 26.578 1 98.31 193 VAL A O 1
ATOM 1438 N N . LEU A 1 194 ? -12.219 32.5 25.531 1 98.44 194 LEU A N 1
ATOM 1439 C CA . LEU A 1 194 ? -12.477 33.781 24.891 1 98.44 194 LEU A CA 1
ATOM 1440 C C . LEU A 1 194 ? -13.492 34.594 25.688 1 98.44 194 LEU A C 1
ATOM 1442 O O . LEU A 1 194 ? -14.109 35.531 25.156 1 98.44 194 LEU A O 1
ATOM 1446 N N . GLN A 1 195 ? -13.625 34.156 26.906 1 97.25 195 GLN A N 1
ATOM 1447 C CA . GLN A 1 195 ? -14.508 34.844 27.844 1 97.25 195 GLN A CA 1
ATOM 1448 C C . GLN A 1 195 ? -13.766 35.219 29.125 1 97.25 195 GLN A C 1
ATOM 1450 O O . GLN A 1 195 ? -12.672 34.688 29.391 1 97.25 195 GLN A O 1
ATOM 1455 N N . ASN A 1 196 ? -14.156 36.156 29.859 1 93.69 196 ASN A N 1
ATOM 1456 C CA . ASN A 1 196 ? -13.766 36.562 31.203 1 93.69 196 ASN A CA 1
ATOM 1457 C C . ASN A 1 196 ? -12.25 36.688 31.328 1 93.69 196 ASN A C 1
ATOM 1459 O O . ASN A 1 196 ? -11.625 35.906 32.031 1 93.69 196 ASN A O 1
ATOM 1463 N N . PRO A 1 197 ? -11.695 37.625 30.875 1 97 197 PRO A N 1
ATOM 1464 C CA . PRO A 1 197 ? -12.234 38.719 30.047 1 97 197 PRO A CA 1
ATOM 1465 C C . PRO A 1 197 ? -12.234 38.375 28.562 1 97 197 PRO A C 1
ATOM 1467 O O . PRO A 1 197 ? -11.438 37.531 28.109 1 97 197 PRO A O 1
ATOM 1470 N N . ALA A 1 198 ? -13.148 38.875 27.844 1 98.31 198 ALA A N 1
ATOM 1471 C CA . ALA A 1 198 ? -13.266 38.625 26.422 1 98.31 198 ALA A CA 1
ATOM 1472 C C . ALA A 1 198 ? -12.281 39.469 25.625 1 98.31 198 ALA A C 1
ATOM 1474 O O . ALA A 1 198 ? -12.32 40.688 25.672 1 98.31 198 ALA A O 1
ATOM 1475 N N . PRO A 1 199 ? -11.445 38.812 24.922 1 98.75 199 PRO A N 1
ATOM 1476 C CA . PRO A 1 199 ? -10.523 39.625 24.109 1 98.75 199 PRO A CA 1
ATOM 1477 C C . PRO A 1 199 ? -11.211 40.281 22.922 1 98.75 199 PRO A C 1
ATOM 1479 O O . PRO A 1 199 ? -12.102 39.719 22.312 1 98.75 199 PRO A O 1
ATOM 1482 N N . ALA A 1 200 ? -10.742 41.5 22.688 1 98.5 200 ALA A N 1
ATOM 1483 C CA . ALA A 1 200 ? -11.211 42.219 21.516 1 98.5 200 ALA A CA 1
ATOM 1484 C C . ALA A 1 200 ? -10.508 41.75 20.25 1 98.5 2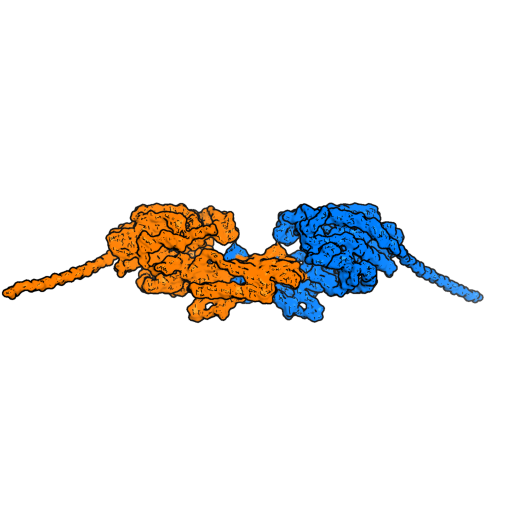00 ALA A C 1
ATOM 1486 O O . ALA A 1 200 ? -11.094 41.781 19.156 1 98.5 200 ALA A O 1
ATOM 1487 N N . VAL A 1 201 ? -9.266 41.406 20.359 1 98.69 201 VAL A N 1
ATOM 1488 C CA . VAL A 1 201 ? -8.461 40.906 19.25 1 98.69 201 VAL A CA 1
ATOM 1489 C C . VAL A 1 201 ? -7.516 39.812 19.75 1 98.69 201 VAL A C 1
ATOM 1491 O O . VAL A 1 201 ? -7.293 39.656 20.953 1 98.69 201 VAL A O 1
ATOM 1494 N N . ILE A 1 202 ? -7.031 39 18.797 1 98.81 202 ILE A N 1
ATOM 1495 C CA . ILE A 1 202 ? -6.082 37.969 19.141 1 98.81 202 ILE A CA 1
ATOM 1496 C C . ILE A 1 202 ? -4.949 37.938 18.125 1 98.81 202 ILE A C 1
ATOM 1498 O O . ILE A 1 202 ? -5.188 38.094 16.922 1 98.81 202 ILE A O 1
ATOM 1502 N N . PHE A 1 203 ? -3.717 37.812 18.594 1 98.88 203 PHE A N 1
ATOM 1503 C CA . PHE A 1 203 ? -2.543 37.719 17.734 1 98.88 203 PHE A CA 1
ATOM 1504 C C . PHE A 1 203 ? -1.871 36.344 17.891 1 98.88 203 PHE A C 1
ATOM 1506 O O . PHE A 1 203 ? -1.873 35.781 18.984 1 98.88 203 PHE A O 1
ATOM 1513 N N . GLY A 1 204 ? -1.356 35.812 16.812 1 98.44 204 GLY A N 1
ATOM 1514 C CA . GLY A 1 204 ? -0.521 34.625 16.812 1 98.44 204 GLY A CA 1
ATOM 1515 C C . GLY A 1 204 ? 0.619 34.719 15.82 1 98.44 204 GLY A C 1
ATOM 1516 O O . GLY A 1 204 ? 0.455 35.25 14.719 1 98.44 204 GLY A O 1
ATOM 1517 N N . ILE A 1 205 ? 1.766 34.188 16.188 1 98.31 205 ILE A N 1
ATOM 1518 C CA . ILE A 1 205 ? 2.922 34.062 15.305 1 98.31 205 ILE A CA 1
ATOM 1519 C C . ILE A 1 205 ? 3.25 32.594 15.102 1 98.31 205 ILE A C 1
ATOM 1521 O O . ILE A 1 205 ? 3.215 31.797 16.047 1 98.31 205 ILE A O 1
ATOM 1525 N N . HIS A 1 206 ? 3.422 32.25 13.891 1 98.31 206 HIS A N 1
ATOM 1526 C CA . HIS A 1 206 ? 4.027 30.953 13.602 1 98.31 206 HIS A CA 1
ATOM 1527 C C . HIS A 1 206 ? 5.418 31.109 13 1 98.31 206 HIS A C 1
ATOM 1529 O O . HIS A 1 206 ? 5.559 31.656 11.898 1 98.31 206 HIS A O 1
ATOM 1535 N N . VAL A 1 207 ? 6.406 30.656 13.688 1 98.12 207 VAL A N 1
ATOM 1536 C CA . VAL A 1 207 ? 7.754 30.75 13.141 1 98.12 207 VAL A CA 1
ATOM 1537 C C . VAL A 1 207 ? 7.93 29.75 12.008 1 98.12 207 VAL A C 1
ATOM 1539 O O . VAL A 1 207 ? 7.254 28.719 11.977 1 98.12 207 VAL A O 1
ATOM 1542 N N . THR A 1 208 ? 8.781 30.031 11.062 1 96.31 208 THR A N 1
ATOM 1543 C CA . THR A 1 208 ? 9.07 29.188 9.914 1 96.31 208 THR A CA 1
ATOM 1544 C C . THR A 1 208 ? 10.508 29.391 9.438 1 96.31 208 THR A C 1
ATOM 1546 O O . THR A 1 208 ? 11.203 30.281 9.922 1 96.31 208 THR A O 1
ATOM 1549 N N . ALA A 1 209 ? 10.984 28.484 8.594 1 94 209 ALA A N 1
ATOM 1550 C CA . ALA A 1 209 ? 12.258 28.734 7.934 1 94 209 ALA A CA 1
ATOM 1551 C C . ALA A 1 209 ? 12.195 30 7.082 1 94 209 ALA A C 1
ATOM 1553 O O . ALA A 1 209 ? 11.188 30.266 6.438 1 94 209 ALA A O 1
ATOM 1554 N N . GLY A 1 210 ? 13.172 30.766 7.09 1 94.75 210 GLY A N 1
ATOM 1555 C CA . GLY A 1 210 ? 13.234 32.031 6.375 1 94.75 210 GLY A CA 1
ATOM 1556 C C . GLY A 1 210 ? 14.125 33.062 7.043 1 94.75 210 GLY A C 1
ATOM 1557 O O . GLY A 1 210 ? 14.75 32.75 8.062 1 94.75 210 GLY A O 1
ATOM 1558 N N . ALA A 1 211 ? 14.086 34.219 6.523 1 95 211 ALA A N 1
ATOM 1559 C CA . ALA A 1 211 ? 14.922 35.312 7.062 1 95 211 ALA A CA 1
ATOM 1560 C C . ALA A 1 211 ? 14.555 35.594 8.508 1 95 211 ALA A C 1
ATOM 1562 O O . ALA A 1 211 ? 13.406 35.938 8.805 1 95 211 ALA A O 1
ATOM 1563 N N . SER A 1 212 ? 15.547 35.5 9.398 1 97 212 SER A N 1
ATOM 1564 C CA . SER A 1 212 ? 15.32 35.688 10.836 1 97 212 SER A CA 1
ATOM 1565 C C . SER A 1 212 ? 14.719 37.062 11.141 1 97 212 SER A C 1
ATOM 1567 O O . SER A 1 212 ? 15.289 38.094 10.781 1 97 212 SER A O 1
ATOM 1569 N N . GLY A 1 213 ? 13.523 37.031 11.703 1 97.62 213 GLY A N 1
ATOM 1570 C CA . GLY A 1 213 ? 12.852 38.25 12.094 1 97.62 213 GLY A CA 1
ATOM 1571 C C . GLY A 1 213 ? 12.016 38.844 10.984 1 97.62 213 GLY A C 1
ATOM 1572 O O . GLY A 1 213 ? 11.367 39.875 11.172 1 97.62 213 GLY A O 1
ATOM 1573 N N . GLY A 1 214 ? 12.078 38.219 9.797 1 97.94 214 GLY A N 1
ATOM 1574 C CA . GLY A 1 214 ? 11.234 38.656 8.695 1 97.94 214 GLY A CA 1
ATOM 1575 C C . GLY A 1 214 ? 9.82 38.125 8.773 1 97.94 214 GLY A C 1
ATOM 1576 O O . GLY A 1 214 ? 9.602 36.938 9.062 1 97.94 214 GLY A O 1
ATOM 1577 N N . PHE A 1 215 ? 8.828 39.062 8.531 1 98.5 215 PHE A N 1
ATOM 1578 C CA . PHE A 1 215 ? 7.434 38.656 8.695 1 98.5 215 PHE A CA 1
ATOM 1579 C C . PHE A 1 215 ? 6.766 38.469 7.344 1 98.5 215 PHE A C 1
ATOM 1581 O O . PHE A 1 215 ? 7.086 39.156 6.375 1 98.5 215 PHE A O 1
ATOM 1588 N N . THR A 1 216 ? 5.887 37.5 7.23 1 97.69 216 THR A N 1
ATOM 1589 C CA . THR A 1 216 ? 4.953 37.25 6.137 1 97.69 216 THR A CA 1
ATOM 1590 C C . THR A 1 216 ? 3.527 37.125 6.664 1 97.69 216 THR A C 1
ATOM 1592 O O . THR A 1 216 ? 3.287 36.469 7.668 1 97.69 216 THR A O 1
ATOM 1595 N N . LEU A 1 217 ? 2.59 37.844 6.137 1 96.62 217 LEU A N 1
ATOM 1596 C CA . LEU A 1 217 ? 1.191 37.656 6.504 1 96.62 217 LEU A CA 1
ATOM 1597 C C . LEU A 1 217 ? 0.277 37.875 5.309 1 96.62 217 LEU A C 1
ATOM 1599 O O . LEU A 1 217 ? 0.715 38.406 4.281 1 96.62 217 LEU A O 1
ATOM 1603 N N . SER A 1 218 ? -0.91 37.438 5.426 1 96.56 218 SER A N 1
ATOM 1604 C CA . SER A 1 218 ? -1.972 37.656 4.453 1 96.56 218 SER A CA 1
ATOM 1605 C C . SER A 1 218 ? -3.016 38.625 5 1 96.56 218 SER A C 1
ATOM 1607 O O . SER A 1 218 ? -3.242 38.688 6.211 1 96.56 218 SER A O 1
ATOM 1609 N N . ARG A 1 219 ? -3.592 39.344 4.094 1 95.56 219 ARG A N 1
ATOM 1610 C CA . ARG A 1 219 ? -4.656 40.25 4.508 1 95.56 219 ARG A CA 1
ATOM 1611 C C . ARG A 1 219 ? -5.957 39.469 4.75 1 95.56 219 ARG A C 1
ATOM 1613 O O . ARG A 1 219 ? -6.844 39.969 5.461 1 95.56 219 ARG A O 1
ATOM 1620 N N . THR A 1 220 ? -6.043 38.375 4.184 1 94.38 220 THR A N 1
ATOM 1621 C CA . THR A 1 220 ? -7.27 37.594 4.254 1 94.38 220 THR A CA 1
ATOM 1622 C C . THR A 1 220 ? -6.98 36.156 4.727 1 94.38 220 THR A C 1
ATOM 1624 O O . THR A 1 220 ? -6.695 35.938 5.906 1 94.38 220 THR A O 1
ATOM 1627 N N . ARG A 1 221 ? -6.887 35.188 3.781 1 94.06 221 ARG A N 1
ATOM 1628 C CA . ARG A 1 221 ? -6.699 33.812 4.164 1 94.06 221 ARG A CA 1
ATOM 1629 C C . ARG A 1 221 ? -5.273 33.562 4.645 1 94.06 221 ARG A C 1
ATOM 1631 O O . ARG A 1 221 ? -4.312 34 4.012 1 94.06 221 ARG A O 1
ATOM 1638 N N . THR A 1 222 ? -5.148 32.875 5.75 1 96 222 THR A N 1
ATOM 1639 C CA . THR A 1 222 ? -3.834 32.594 6.316 1 96 222 THR A CA 1
ATOM 1640 C C . THR A 1 222 ? -3.432 31.141 6.082 1 96 222 THR A C 1
ATOM 1642 O O . THR A 1 222 ? -2.332 30.875 5.598 1 96 222 THR A O 1
ATOM 1645 N N . THR A 1 223 ? -4.285 30.188 6.449 1 96.5 223 THR A N 1
ATOM 1646 C CA . THR A 1 223 ? -4.008 28.766 6.348 1 96.5 223 THR A CA 1
ATOM 1647 C C . THR A 1 223 ? -5.133 28.047 5.613 1 96.5 223 THR A C 1
ATOM 1649 O O . THR A 1 223 ? -6.223 28.594 5.438 1 96.5 223 THR A O 1
ATOM 1652 N N . ALA A 1 224 ? -4.809 26.891 5.102 1 96.31 224 ALA A N 1
ATOM 1653 C CA . ALA A 1 224 ? -5.816 26.047 4.457 1 96.31 224 ALA A CA 1
ATOM 1654 C C . ALA A 1 224 ? -6.508 25.141 5.473 1 96.31 224 ALA A C 1
ATOM 1656 O O . ALA A 1 224 ? -6.016 24.953 6.59 1 96.31 224 ALA A O 1
ATOM 1657 N N . ALA A 1 225 ? -7.719 24.734 5.07 1 96.5 225 ALA A N 1
ATOM 1658 C CA . ALA A 1 225 ? -8.328 23.609 5.777 1 96.5 225 ALA A CA 1
ATOM 1659 C C . ALA A 1 225 ? -7.578 22.312 5.5 1 96.5 225 ALA A C 1
ATOM 1661 O O . ALA A 1 225 ? -6.961 22.156 4.441 1 96.5 225 ALA A O 1
ATOM 1662 N N . ALA A 1 226 ? -7.641 21.391 6.449 1 95.75 226 ALA A N 1
ATOM 1663 C CA . ALA A 1 226 ? -6.988 20.094 6.305 1 95.75 226 ALA A CA 1
ATOM 1664 C C . ALA A 1 226 ? -7.918 18.969 6.73 1 95.75 226 ALA A C 1
ATOM 1666 O O . ALA A 1 226 ? -8.422 18.953 7.859 1 95.75 226 ALA A O 1
ATOM 1667 N N . ASP A 1 227 ? -8.141 18.031 5.84 1 95.38 227 ASP A N 1
ATOM 1668 C CA . ASP A 1 227 ? -8.906 16.828 6.125 1 95.38 227 ASP A CA 1
ATOM 1669 C C . ASP A 1 227 ? -8.07 15.57 5.844 1 95.38 227 ASP A C 1
ATOM 1671 O O . ASP A 1 227 ? -7.227 15.57 4.949 1 95.38 227 ASP A O 1
ATOM 1675 N N . THR A 1 228 ? -8.305 14.602 6.637 1 93 228 THR A N 1
ATOM 1676 C CA . THR A 1 228 ? -7.746 13.281 6.398 1 93 228 THR A CA 1
ATOM 1677 C C . THR A 1 228 ? -8.82 12.328 5.871 1 93 228 THR A C 1
ATOM 1679 O O . THR A 1 228 ? -9.938 12.305 6.383 1 93 228 THR A O 1
ATOM 1682 N N . PHE A 1 229 ? -8.453 11.578 4.797 1 95.69 229 PHE A N 1
ATOM 1683 C CA . PHE A 1 229 ? -9.422 10.625 4.281 1 95.69 229 PHE A CA 1
ATOM 1684 C C . PHE A 1 229 ? -8.844 9.211 4.27 1 95.69 229 PHE A C 1
ATOM 1686 O O . PHE A 1 229 ? -7.625 9.039 4.238 1 95.69 229 PHE A O 1
ATOM 1693 N N . VAL A 1 230 ? -9.695 8.281 4.379 1 94.81 230 VAL A N 1
ATOM 1694 C CA . VAL A 1 230 ? -9.445 6.863 4.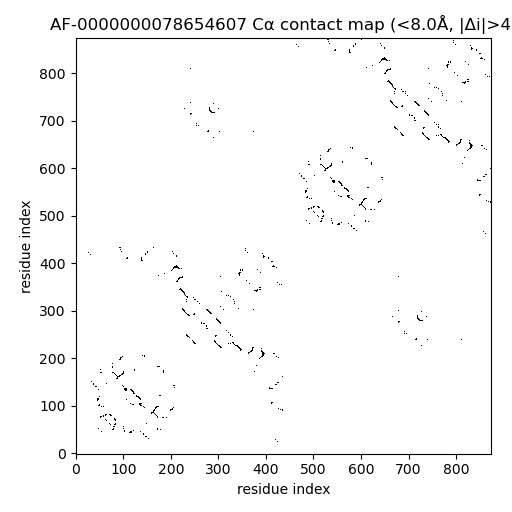137 1 94.81 230 VAL A CA 1
ATOM 1695 C C . VAL A 1 230 ? -10.422 6.336 3.092 1 94.81 230 VAL A C 1
ATOM 1697 O O . VAL A 1 230 ? -11.641 6.414 3.275 1 94.81 230 VAL A O 1
ATOM 1700 N N . ALA A 1 231 ? -9.875 5.824 2.035 1 97.44 231 ALA A N 1
ATOM 1701 C CA . ALA A 1 231 ? -10.703 5.215 0.995 1 97.44 231 ALA A CA 1
ATOM 1702 C C . ALA A 1 231 ? -10.422 3.721 0.876 1 97.44 231 ALA A C 1
ATOM 1704 O O . ALA A 1 231 ? -9.266 3.293 0.95 1 97.44 231 ALA A O 1
ATOM 1705 N N . ARG A 1 232 ? -11.43 2.986 0.786 1 97.62 232 ARG A N 1
ATOM 1706 C CA . ARG A 1 232 ? -11.352 1.548 0.553 1 97.62 232 ARG A CA 1
ATOM 1707 C C . ARG A 1 232 ? -12 1.174 -0.776 1 97.62 232 ARG A C 1
ATOM 1709 O O . ARG A 1 232 ? -13.203 1.365 -0.963 1 97.62 232 ARG A O 1
ATOM 1716 N N . ILE A 1 233 ? -11.234 0.747 -1.709 1 98.44 233 ILE A N 1
ATOM 1717 C CA . ILE A 1 233 ? -11.719 0.219 -2.98 1 98.44 233 ILE A CA 1
ATOM 1718 C C . ILE A 1 233 ? -11.844 -1.3 -2.895 1 98.44 233 ILE A C 1
ATOM 1720 O O . ILE A 1 233 ? -10.836 -2.006 -2.787 1 98.44 233 ILE A O 1
ATOM 1724 N N . LYS A 1 234 ? -13.023 -1.806 -2.992 1 97.25 234 LYS A N 1
ATOM 1725 C CA . LYS A 1 234 ? -13.297 -3.211 -2.715 1 97.25 234 LYS A CA 1
ATOM 1726 C C . LYS A 1 234 ? -13.656 -3.965 -3.992 1 97.25 234 LYS A C 1
ATOM 1728 O O . LYS A 1 234 ? -14.547 -3.555 -4.734 1 97.25 234 LYS A O 1
ATOM 1733 N N . GLY A 1 235 ? -12.938 -4.996 -4.27 1 96.88 235 GLY A N 1
ATOM 1734 C CA . GLY A 1 235 ? -13.242 -5.945 -5.328 1 96.88 235 GLY A CA 1
ATOM 1735 C C . GLY A 1 235 ? -13.586 -7.328 -4.809 1 96.88 235 GLY A C 1
ATOM 1736 O O . GLY A 1 235 ? -14.375 -7.465 -3.875 1 96.88 235 GLY A O 1
ATOM 1737 N N . ARG A 1 236 ? -13.086 -8.336 -5.531 1 93.12 236 ARG A N 1
ATOM 1738 C CA . ARG A 1 236 ? -13.242 -9.742 -5.16 1 93.12 236 ARG A CA 1
ATOM 1739 C C . ARG A 1 236 ? -11.977 -10.531 -5.484 1 93.12 236 ARG A C 1
ATOM 1741 O O . ARG A 1 236 ? -11.539 -10.562 -6.633 1 93.12 236 ARG A O 1
ATOM 1748 N N . GLN A 1 237 ? -11.453 -11.141 -4.418 1 89.81 237 GLN A N 1
ATOM 1749 C CA . GLN A 1 237 ? -10.172 -11.836 -4.488 1 89.81 237 GLN A CA 1
ATOM 1750 C C . GLN A 1 237 ? -10.234 -13.008 -5.469 1 89.81 237 GLN A C 1
ATOM 1752 O O . GLN A 1 237 ? -11.258 -13.688 -5.562 1 89.81 237 GLN A O 1
ATOM 1757 N N . THR A 1 238 ? -9.156 -13.172 -6.242 1 89.12 238 THR A N 1
ATOM 1758 C CA . THR A 1 238 ? -8.992 -14.328 -7.113 1 89.12 238 THR A CA 1
ATOM 1759 C C . THR A 1 238 ? -7.516 -14.562 -7.43 1 89.12 238 THR A C 1
ATOM 1761 O O . THR A 1 238 ? -6.652 -13.805 -6.988 1 89.12 238 THR A O 1
ATOM 1764 N N . HIS A 1 239 ? -7.23 -15.727 -8.078 1 87.75 239 HIS A N 1
ATOM 1765 C CA . HIS A 1 239 ? -5.871 -16.031 -8.508 1 87.75 239 HIS A CA 1
ATOM 1766 C C . HIS A 1 239 ? -5.391 -15.062 -9.578 1 87.75 239 HIS A C 1
ATOM 1768 O O . HIS A 1 239 ? -6.141 -14.727 -10.5 1 87.75 239 HIS A O 1
ATOM 1774 N N . ALA A 1 240 ? -4.156 -14.57 -9.492 1 91.5 240 ALA A N 1
ATOM 1775 C CA . ALA A 1 240 ? -3.615 -13.516 -10.344 1 91.5 240 ALA A CA 1
ATOM 1776 C C . ALA A 1 240 ? -3.566 -13.961 -11.805 1 91.5 240 ALA A C 1
ATOM 1778 O O . ALA A 1 240 ? -3.561 -13.133 -12.711 1 91.5 240 ALA A O 1
ATOM 1779 N N . ALA A 1 241 ? -3.508 -15.234 -12.102 1 91.75 241 ALA A N 1
ATOM 1780 C CA . ALA A 1 241 ? -3.492 -15.766 -13.461 1 91.75 241 ALA A CA 1
ATOM 1781 C C . ALA A 1 241 ? -4.871 -15.664 -14.102 1 91.75 241 ALA A C 1
ATOM 1783 O O . ALA A 1 241 ? -5.004 -15.766 -15.328 1 91.75 241 ALA A O 1
ATOM 1784 N N . PHE A 1 242 ? -5.934 -15.531 -13.297 1 92.81 242 PHE A N 1
ATOM 1785 C CA . PHE A 1 242 ? -7.316 -15.531 -13.766 1 92.81 242 PHE A CA 1
ATOM 1786 C C . PHE A 1 242 ? -8.07 -14.32 -13.227 1 92.81 242 PHE A C 1
ATOM 1788 O O . PHE A 1 242 ? -9.094 -14.469 -12.555 1 92.81 242 PHE A O 1
ATOM 1795 N N . PRO A 1 243 ? -7.641 -13.109 -13.578 1 93.12 243 PRO A N 1
ATOM 1796 C CA . PRO A 1 243 ? -8.25 -11.914 -12.992 1 93.12 243 PRO A CA 1
ATOM 1797 C C . PRO A 1 243 ? -9.742 -11.797 -13.32 1 93.12 243 PRO A C 1
ATOM 1799 O O . PRO A 1 243 ? -10.492 -11.156 -12.578 1 93.12 243 PRO A O 1
ATOM 1802 N N . TRP A 1 244 ? -10.273 -12.461 -14.406 1 92.81 244 TRP A N 1
ATOM 1803 C CA . TRP A 1 244 ? -11.664 -12.367 -14.844 1 92.81 244 TRP A CA 1
ATOM 1804 C C . TRP A 1 244 ? -12.578 -13.18 -13.93 1 92.81 244 TRP A C 1
ATOM 1806 O O . TRP A 1 244 ? -13.805 -13.047 -13.992 1 92.81 244 TRP A O 1
ATOM 1816 N N . THR A 1 245 ? -12.031 -13.977 -13.07 1 91.06 245 THR A N 1
ATOM 1817 C CA . THR A 1 245 ? -12.852 -14.773 -12.164 1 91.06 245 THR A CA 1
ATOM 1818 C C . THR A 1 245 ? -13.141 -14.008 -10.883 1 91.06 245 THR A C 1
ATOM 1820 O O . THR A 1 245 ? -13.883 -14.484 -10.016 1 91.06 245 THR A O 1
ATOM 1823 N N . GLY A 1 246 ? -12.609 -12.781 -10.703 1 93.44 246 GLY A N 1
ATOM 1824 C CA . GLY A 1 246 ? -12.852 -11.875 -9.586 1 93.44 246 GLY A CA 1
ATOM 1825 C C . GLY A 1 246 ? -13.148 -10.453 -10.031 1 93.44 246 GLY A C 1
ATOM 1826 O O . GLY A 1 246 ? -13.766 -10.242 -11.078 1 93.44 246 GLY A O 1
ATOM 1827 N N . ILE A 1 247 ? -12.922 -9.516 -9.203 1 96.25 247 ILE A N 1
ATOM 1828 C CA . ILE A 1 247 ? -12.953 -8.086 -9.461 1 96.25 247 ILE A CA 1
ATOM 1829 C C . ILE A 1 247 ? -11.672 -7.438 -8.938 1 96.25 247 ILE A C 1
ATOM 1831 O O . ILE A 1 247 ? -11.477 -7.332 -7.723 1 96.25 247 ILE A O 1
ATOM 1835 N N . ASP A 1 248 ? -10.836 -7.02 -9.828 1 96.69 248 ASP A N 1
ATOM 1836 C CA . ASP A 1 248 ? -9.523 -6.492 -9.477 1 96.69 248 ASP A CA 1
ATOM 1837 C C . ASP A 1 248 ? -9.609 -5.035 -9.031 1 96.69 248 ASP A C 1
ATOM 1839 O O . ASP A 1 248 ? -9.844 -4.145 -9.852 1 96.69 248 ASP A O 1
ATOM 1843 N N . PRO A 1 249 ? -9.359 -4.758 -7.762 1 97.75 249 PRO A N 1
ATOM 1844 C CA . PRO A 1 249 ? -9.508 -3.381 -7.289 1 97.75 249 PRO A CA 1
ATOM 1845 C C . PRO A 1 249 ? -8.289 -2.516 -7.617 1 97.75 249 PRO A C 1
ATOM 1847 O O . PRO A 1 249 ? -8.344 -1.292 -7.465 1 97.75 249 PRO A O 1
ATOM 1850 N N . VAL A 1 250 ? -7.191 -3.086 -8.086 1 97.94 250 VAL A N 1
ATOM 1851 C CA . VAL A 1 250 ? -5.93 -2.375 -8.25 1 97.94 250 VAL A CA 1
ATOM 1852 C C . VAL A 1 250 ? -6.043 -1.374 -9.398 1 97.94 250 VAL A C 1
ATOM 1854 O O . VAL A 1 250 ? -5.805 -0.178 -9.211 1 97.94 250 VAL A O 1
ATOM 1857 N N . PRO A 1 251 ? -6.492 -1.805 -10.609 1 98 251 PRO A N 1
ATOM 1858 C CA . PRO A 1 251 ? -6.711 -0.797 -11.648 1 98 251 PRO A CA 1
ATOM 1859 C C . PRO A 1 251 ? -7.785 0.218 -11.273 1 98 251 PRO A C 1
ATOM 1861 O O . PRO A 1 251 ? -7.715 1.381 -11.68 1 98 251 PRO A O 1
ATOM 1864 N N . VAL A 1 252 ? -8.773 -0.172 -10.508 1 98.06 252 VAL A N 1
ATOM 1865 C CA . VAL A 1 252 ? -9.844 0.724 -10.07 1 98.06 252 VAL A CA 1
ATOM 1866 C C . VAL A 1 252 ? -9.266 1.812 -9.172 1 98.06 252 VAL A C 1
ATOM 1868 O O . VAL A 1 252 ? -9.594 2.992 -9.328 1 98.06 252 VAL A O 1
ATOM 1871 N N . ALA A 1 253 ? -8.422 1.414 -8.242 1 98.5 253 ALA A N 1
ATOM 1872 C CA . ALA A 1 253 ? -7.75 2.373 -7.371 1 98.5 253 ALA A CA 1
ATOM 1873 C C . ALA A 1 253 ? -6.883 3.336 -8.18 1 98.5 253 ALA A C 1
ATOM 1875 O O . ALA A 1 253 ? -6.855 4.539 -7.902 1 98.5 253 ALA A O 1
ATOM 1876 N N . ALA A 1 254 ? -6.141 2.777 -9.164 1 98.5 254 ALA A N 1
ATOM 1877 C CA . ALA A 1 254 ? -5.312 3.609 -10.031 1 98.5 254 ALA A CA 1
ATOM 1878 C C . ALA A 1 254 ? -6.16 4.648 -10.766 1 98.5 254 ALA A C 1
ATOM 1880 O O . ALA A 1 254 ? -5.797 5.824 -10.828 1 98.5 254 ALA A O 1
ATOM 1881 N N . GLN A 1 255 ? -7.289 4.227 -11.328 1 98.19 255 GLN A N 1
ATOM 1882 C CA . GLN A 1 255 ? -8.211 5.137 -12 1 98.19 255 GLN A CA 1
ATOM 1883 C C . GLN A 1 255 ? -8.711 6.215 -11.039 1 98.19 255 GLN A C 1
ATOM 1885 O O . GLN A 1 255 ? -8.805 7.387 -11.406 1 98.19 255 GLN A O 1
ATOM 1890 N N . THR A 1 256 ? -9.023 5.82 -9.844 1 98.56 256 THR A N 1
ATOM 1891 C CA . THR A 1 256 ? -9.539 6.738 -8.836 1 98.56 256 THR A CA 1
ATOM 1892 C C . THR A 1 256 ? -8.5 7.793 -8.477 1 98.56 256 THR A C 1
ATOM 1894 O O . THR A 1 256 ? -8.797 8.992 -8.453 1 98.56 256 THR A O 1
ATOM 1897 N N . ILE A 1 257 ? -7.25 7.359 -8.211 1 98.5 257 ILE A N 1
ATOM 1898 C CA . ILE A 1 257 ? -6.152 8.258 -7.879 1 98.5 257 ILE A CA 1
ATOM 1899 C C . ILE A 1 257 ? -5.984 9.305 -8.977 1 98.5 257 ILE A C 1
ATOM 1901 O O . ILE A 1 257 ? -5.895 10.5 -8.703 1 98.5 257 ILE A O 1
ATOM 1905 N N . LEU A 1 258 ? -5.957 8.859 -10.234 1 98.06 258 LEU A N 1
ATOM 1906 C CA . LEU A 1 258 ? -5.762 9.781 -11.352 1 98.06 258 LEU A CA 1
ATOM 1907 C C . LEU A 1 258 ? -6.965 10.703 -11.516 1 98.06 258 LEU A C 1
ATOM 1909 O O . LEU A 1 258 ? -6.805 11.891 -11.812 1 98.06 258 LEU A O 1
ATOM 1913 N N . ALA A 1 259 ? -8.172 10.164 -11.344 1 98.12 259 ALA A N 1
ATOM 1914 C CA . ALA A 1 259 ? -9.383 10.977 -11.461 1 98.12 259 ALA A CA 1
ATOM 1915 C C . ALA A 1 259 ? -9.422 12.055 -10.383 1 98.12 259 ALA A C 1
ATOM 1917 O O . ALA A 1 259 ? -9.859 13.18 -10.641 1 98.12 259 ALA A O 1
ATOM 1918 N N . TRP A 1 260 ? -9.031 11.758 -9.148 1 98.31 260 TRP A N 1
ATOM 1919 C CA . TRP A 1 260 ? -8.977 12.742 -8.07 1 98.31 260 TRP A CA 1
ATOM 1920 C C . TRP A 1 260 ? -8.102 13.93 -8.461 1 98.31 260 TRP A C 1
ATOM 1922 O O . TRP A 1 260 ? -8.375 15.07 -8.07 1 98.31 260 TRP A O 1
ATOM 1932 N N . GLN A 1 261 ? -7.047 13.734 -9.242 1 96.69 261 GLN A N 1
ATOM 1933 C CA . GLN A 1 261 ? -6.148 14.812 -9.648 1 96.69 261 GLN A CA 1
ATOM 1934 C C . GLN A 1 261 ? -6.824 15.742 -10.648 1 96.69 261 GLN A C 1
ATOM 1936 O O . GLN A 1 261 ? -6.348 16.844 -10.898 1 96.69 261 GLN A O 1
ATOM 1941 N N . THR A 1 262 ? -7.934 15.344 -11.234 1 96.25 262 THR A N 1
ATOM 1942 C CA . THR A 1 262 ? -8.648 16.203 -12.164 1 96.25 262 THR A CA 1
ATOM 1943 C C . THR A 1 262 ? -9.555 17.172 -11.414 1 96.25 262 THR A C 1
ATOM 1945 O O . THR A 1 262 ? -10.031 18.156 -11.992 1 96.25 262 THR A O 1
ATOM 1948 N N . ILE A 1 263 ? -9.812 16.922 -10.172 1 96.75 263 ILE A N 1
ATOM 1949 C CA . ILE A 1 263 ? -10.633 17.828 -9.375 1 96.75 263 ILE A CA 1
ATOM 1950 C C . ILE A 1 263 ? -9.953 19.188 -9.266 1 96.75 263 ILE A C 1
ATOM 1952 O O . ILE A 1 263 ? -10.523 20.219 -9.641 1 96.75 263 ILE A O 1
ATOM 1956 N N . PRO A 1 264 ? -8.727 19.281 -8.805 1 95.88 264 PRO A N 1
ATOM 1957 C CA . PRO A 1 264 ? -8.062 20.594 -8.781 1 95.88 264 PRO A CA 1
ATOM 1958 C C . PRO A 1 264 ? -7.777 21.141 -10.18 1 95.88 264 PRO A C 1
ATOM 1960 O O . PRO A 1 264 ? -7.859 22.344 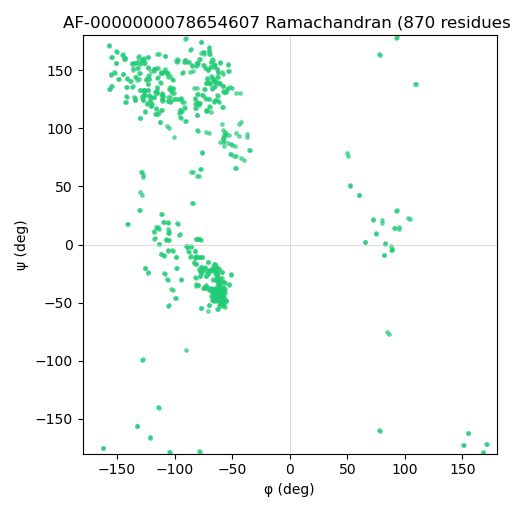-10.398 1 95.88 264 PRO A O 1
ATOM 1963 N N . SER A 1 265 ? -7.543 20.25 -11.211 1 92.69 265 SER A N 1
ATOM 1964 C CA . SER A 1 265 ? -6.988 20.703 -12.484 1 92.69 265 SER A CA 1
ATOM 1965 C C . SER A 1 265 ? -8.094 21 -13.492 1 92.69 265 SER A C 1
ATOM 1967 O O . SER A 1 265 ? -7.93 21.844 -14.375 1 92.69 265 SER A O 1
ATOM 1969 N N . ARG A 1 266 ? -9.25 20.281 -13.398 1 89.69 266 ARG A N 1
ATOM 1970 C CA . ARG A 1 266 ? -10.25 20.375 -14.461 1 89.69 266 ARG A CA 1
ATOM 1971 C C . ARG A 1 266 ? -11.609 20.766 -13.898 1 89.69 266 ARG A C 1
ATOM 1973 O O . ARG A 1 266 ? -12.461 21.297 -14.625 1 89.69 266 ARG A O 1
ATOM 1980 N N . GLN A 1 267 ? -11.797 20.562 -12.633 1 93.25 267 GLN A N 1
ATOM 1981 C CA . GLN A 1 267 ? -13.148 20.703 -12.094 1 93.25 267 GLN A CA 1
ATOM 1982 C C . GLN A 1 267 ? -13.242 21.906 -11.172 1 93.25 267 GLN A C 1
ATOM 1984 O O . GLN A 1 267 ? -14.312 22.203 -10.625 1 93.25 267 GLN A O 1
ATOM 1989 N N . SER A 1 268 ? -12.109 22.484 -10.891 1 90.81 268 SER A N 1
ATOM 1990 C CA . SER A 1 268 ? -12.078 23.672 -10.039 1 90.81 268 SER A CA 1
ATOM 1991 C C . SER A 1 268 ? -11.922 24.953 -10.859 1 90.81 268 SER A C 1
ATOM 1993 O O . SER A 1 268 ? -11.094 25 -11.773 1 90.81 268 SER A O 1
ATOM 1995 N N . ASN A 1 269 ? -12.734 25.953 -10.531 1 90.75 269 ASN A N 1
ATOM 1996 C CA . ASN A 1 269 ? -12.578 27.266 -11.164 1 90.75 269 ASN A CA 1
ATOM 1997 C C . ASN A 1 269 ? -11.438 28.062 -10.523 1 90.75 269 ASN A C 1
ATOM 1999 O O . ASN A 1 269 ? -11.648 28.781 -9.547 1 90.75 269 ASN A O 1
ATOM 2003 N N . LEU A 1 270 ? -10.32 28.062 -11.078 1 88.19 270 LEU A N 1
ATOM 2004 C CA . LEU A 1 270 ? -9.086 28.594 -10.516 1 88.19 270 LEU A CA 1
ATOM 2005 C C . LEU A 1 270 ? -9.055 30.125 -10.625 1 88.19 270 LEU A C 1
ATOM 2007 O O . LEU A 1 270 ? -8.172 30.766 -10.055 1 88.19 270 LEU A O 1
ATOM 2011 N N . SER A 1 271 ? -9.953 30.656 -11.352 1 87 271 SER A N 1
ATOM 2012 C CA . SER A 1 271 ? -10.062 32.125 -11.398 1 87 271 SER A CA 1
ATOM 2013 C C . SER A 1 271 ? -10.703 32.656 -10.133 1 87 271 SER A C 1
ATOM 2015 O O . SER A 1 271 ? -10.57 33.844 -9.82 1 87 271 SER A O 1
ATOM 2017 N N . VAL A 1 272 ? -11.414 31.844 -9.453 1 85.62 272 VAL A N 1
ATOM 2018 C CA . VAL A 1 272 ? -12.156 32.281 -8.273 1 85.62 272 VAL A CA 1
ATOM 2019 C C . VAL A 1 272 ? -11.375 31.922 -7.012 1 85.62 272 VAL A C 1
ATOM 2021 O O . VAL A 1 272 ? -11.234 32.75 -6.105 1 85.62 272 VAL A O 1
ATOM 2024 N N . LEU A 1 273 ? -10.883 30.734 -6.93 1 89.62 273 LEU A N 1
ATOM 2025 C CA . LEU A 1 273 ? -10.133 30.25 -5.77 1 89.62 273 LEU A CA 1
ATOM 2026 C C . LEU A 1 273 ? -8.891 29.484 -6.199 1 89.62 273 LEU A C 1
ATOM 2028 O O . LEU A 1 273 ? -8.891 28.828 -7.238 1 89.62 273 LEU A O 1
ATOM 2032 N N . PRO A 1 274 ? -7.938 29.594 -5.289 1 91.81 274 PRO A N 1
ATOM 2033 C CA . PRO A 1 274 ? -6.805 28.688 -5.539 1 91.81 274 PRO A CA 1
ATOM 2034 C C . PRO A 1 274 ? -7.211 27.219 -5.531 1 91.81 274 PRO A C 1
ATOM 2036 O O . PRO A 1 274 ? -8.211 26.844 -4.91 1 91.81 274 PRO A O 1
ATOM 2039 N N . ALA A 1 275 ? -6.43 26.453 -6.16 1 94.94 275 ALA A N 1
ATOM 2040 C CA . ALA A 1 275 ? -6.727 25.031 -6.316 1 94.94 275 ALA A CA 1
ATOM 2041 C C . ALA A 1 275 ? -6.656 24.312 -4.973 1 94.94 275 ALA A C 1
ATOM 2043 O O . ALA A 1 275 ? -5.793 24.609 -4.145 1 94.94 275 ALA A O 1
ATOM 2044 N N . PRO A 1 276 ? -7.555 23.328 -4.727 1 97.19 276 PRO A N 1
ATOM 2045 C CA . PRO A 1 276 ? -7.332 22.391 -3.623 1 97.19 276 PRO A CA 1
ATOM 2046 C C . PRO A 1 276 ? -6.168 21.438 -3.887 1 97.19 276 PRO A C 1
ATOM 2048 O O . PRO A 1 276 ? -5.684 21.344 -5.02 1 97.19 276 PRO A O 1
ATOM 2051 N N . VAL A 1 277 ? -5.711 20.812 -2.84 1 96.94 277 VAL A N 1
ATOM 2052 C CA . VAL A 1 277 ? -4.664 19.812 -2.967 1 96.94 277 VAL A CA 1
ATOM 2053 C C . VAL A 1 277 ? -5.164 18.469 -2.426 1 96.94 277 VAL A C 1
ATOM 2055 O O . VAL A 1 277 ? -5.66 18.391 -1.3 1 96.94 277 VAL A O 1
ATOM 2058 N N . ILE A 1 278 ? -5.121 17.438 -3.24 1 97.88 278 ILE A N 1
ATOM 2059 C CA . ILE A 1 278 ? -5.469 16.078 -2.85 1 97.88 278 ILE A CA 1
ATOM 2060 C C . ILE A 1 278 ? -4.238 15.188 -2.963 1 97.88 278 ILE A C 1
ATOM 2062 O O . ILE A 1 278 ? -3.701 14.992 -4.059 1 97.88 278 ILE A O 1
ATOM 2066 N N . SER A 1 279 ? -3.811 14.648 -1.822 1 96.62 279 SER A N 1
ATOM 2067 C CA . SER A 1 279 ? -2.617 13.812 -1.801 1 96.62 279 SER A CA 1
ATOM 2068 C C . SER A 1 279 ? -2.902 12.461 -1.148 1 96.62 279 SER A C 1
ATOM 2070 O O . SER A 1 279 ? -3.559 12.398 -0.107 1 96.62 279 SER A O 1
ATOM 2072 N N . VAL A 1 280 ? -2.463 11.398 -1.829 1 96.75 280 VAL A N 1
ATOM 2073 C CA . VAL A 1 280 ? -2.467 10.07 -1.224 1 96.75 280 VAL A CA 1
ATOM 2074 C C . VAL A 1 280 ? -1.099 9.781 -0.616 1 96.75 280 VAL A C 1
ATOM 2076 O O . VAL A 1 280 ? -0.097 9.703 -1.332 1 96.75 280 VAL A O 1
ATOM 2079 N N . GLY A 1 281 ? -1.099 9.641 0.687 1 94.38 281 GLY A N 1
ATOM 2080 C CA . GLY A 1 281 ? 0.166 9.469 1.386 1 94.38 281 GLY A CA 1
ATOM 2081 C C . GLY A 1 281 ? 0.482 8.016 1.699 1 94.38 281 GLY A C 1
ATOM 2082 O O . GLY A 1 281 ? 1.64 7.664 1.938 1 94.38 281 GLY A O 1
ATOM 2083 N N . ARG A 1 282 ? -0.532 7.145 1.701 1 92.62 282 ARG A N 1
ATOM 2084 C CA . ARG A 1 282 ? -0.347 5.73 2.006 1 92.62 282 ARG A CA 1
ATOM 2085 C C . ARG A 1 282 ? -1.229 4.859 1.117 1 92.62 282 ARG A C 1
ATOM 2087 O O . ARG A 1 282 ? -2.398 5.18 0.892 1 92.62 282 ARG A O 1
ATOM 2094 N N . ILE A 1 283 ? -0.677 3.814 0.598 1 95.31 283 ILE A N 1
ATOM 2095 C CA . ILE A 1 283 ? -1.387 2.797 -0.169 1 95.31 283 ILE A CA 1
ATOM 2096 C C . ILE A 1 283 ? -1.043 1.41 0.37 1 95.31 283 ILE A C 1
ATOM 2098 O O . ILE A 1 283 ? 0.128 1.101 0.603 1 95.31 283 ILE A O 1
ATOM 2102 N N . GLU A 1 284 ? -2.033 0.653 0.553 1 92.44 284 GLU A N 1
ATOM 2103 C CA . GLU A 1 284 ? -1.826 -0.731 0.969 1 92.44 284 GLU A CA 1
ATOM 2104 C C . GLU A 1 284 ? -2.82 -1.666 0.287 1 92.44 284 GLU A C 1
ATOM 2106 O O . GLU A 1 284 ? -4.027 -1.409 0.293 1 92.44 284 GLU A O 1
ATOM 2111 N N . ALA A 1 285 ? -2.312 -2.695 -0.331 1 93.75 285 ALA A N 1
ATOM 2112 C CA . ALA A 1 285 ? -3.172 -3.725 -0.908 1 93.75 285 ALA A CA 1
ATOM 2113 C C . ALA A 1 285 ? -2.424 -5.047 -1.05 1 93.75 285 ALA A C 1
ATOM 2115 O O . ALA A 1 285 ? -1.281 -5.074 -1.512 1 93.75 285 ALA A O 1
ATOM 2116 N N . GLY A 1 286 ? -3.131 -6.113 -0.619 1 88 286 GLY A N 1
ATOM 2117 C CA . GLY A 1 286 ? -2.676 -7.457 -0.94 1 88 286 GLY A CA 1
ATOM 2118 C C . GLY A 1 286 ? -1.526 -7.922 -0.066 1 88 286 GLY A C 1
ATOM 2119 O O . GLY A 1 286 ? -0.866 -7.109 0.585 1 88 286 GLY A O 1
ATOM 2120 N N . ASP A 1 287 ? -1.342 -9.219 -0.104 1 76.69 287 ASP A N 1
ATOM 2121 C CA . ASP A 1 287 ? -0.307 -9.852 0.708 1 76.69 287 ASP A CA 1
ATOM 2122 C C . ASP A 1 287 ? 0.663 -10.648 -0.164 1 76.69 287 ASP A C 1
ATOM 2124 O O . ASP A 1 287 ? 1.781 -10.945 0.259 1 76.69 287 ASP A O 1
ATOM 2128 N N . ARG A 1 288 ? 0.159 -11.055 -1.374 1 79.38 288 ARG A N 1
ATOM 2129 C CA . ARG A 1 288 ? 0.943 -11.93 -2.242 1 79.38 288 ARG A CA 1
ATOM 2130 C C . ARG A 1 288 ? 0.942 -11.414 -3.678 1 79.38 288 ARG A C 1
ATOM 2132 O O . ARG A 1 288 ? -0.048 -10.844 -4.137 1 79.38 288 ARG A O 1
ATOM 2139 N N . HIS A 1 289 ? 2.018 -11.742 -4.359 1 85.25 289 HIS A N 1
ATOM 2140 C CA . HIS A 1 289 ? 2.176 -11.281 -5.734 1 85.25 289 HIS A CA 1
ATOM 2141 C C . HIS A 1 289 ? 1.205 -12 -6.668 1 85.25 289 HIS A C 1
ATOM 2143 O O . HIS A 1 289 ? 0.868 -11.477 -7.738 1 85.25 289 HIS A O 1
ATOM 2149 N N . ASN A 1 290 ? 0.729 -13.211 -6.32 1 85.88 290 ASN A N 1
ATOM 2150 C CA . ASN A 1 290 ? -0.046 -14.008 -7.262 1 85.88 290 ASN A CA 1
ATOM 2151 C C . ASN A 1 290 ? -1.513 -14.094 -6.848 1 85.88 290 ASN A C 1
ATOM 2153 O O . ASN A 1 290 ? -2.225 -15.016 -7.258 1 85.88 290 ASN A O 1
ATOM 2157 N N . ILE A 1 291 ? -1.927 -13.227 -6.051 1 87.06 291 ILE A N 1
ATOM 2158 C CA . ILE A 1 291 ? -3.324 -13.141 -5.637 1 87.06 291 ILE A CA 1
ATOM 2159 C C . ILE A 1 291 ? -3.84 -11.719 -5.855 1 87.06 291 ILE A C 1
ATOM 2161 O O . ILE A 1 291 ? -3.211 -10.75 -5.422 1 87.06 291 ILE A O 1
ATOM 2165 N N . ILE A 1 292 ? -4.883 -11.562 -6.582 1 92.44 292 ILE A N 1
ATOM 2166 C CA . ILE A 1 292 ? -5.574 -10.289 -6.664 1 92.44 292 ILE A CA 1
ATOM 2167 C C . ILE A 1 292 ? -6.184 -9.938 -5.309 1 92.44 292 ILE A C 1
ATOM 2169 O O . ILE A 1 292 ? -6.922 -10.734 -4.73 1 92.44 292 ILE A O 1
ATOM 2173 N N . PRO A 1 293 ? -5.82 -8.797 -4.777 1 92.62 293 PRO A N 1
ATOM 2174 C CA . PRO A 1 293 ? -6.336 -8.461 -3.447 1 92.62 293 PRO A CA 1
ATOM 2175 C C . PRO A 1 293 ? -7.84 -8.195 -3.447 1 92.62 293 PRO A C 1
ATOM 2177 O O . PRO A 1 293 ? -8.414 -7.871 -4.488 1 92.62 293 PRO A O 1
ATOM 2180 N N . ALA A 1 294 ? -8.438 -8.352 -2.291 1 92.56 294 ALA A N 1
ATOM 2181 C CA . ALA A 1 294 ? -9.859 -8.086 -2.135 1 92.56 294 ALA A CA 1
ATOM 2182 C C . ALA A 1 294 ? -10.133 -6.586 -2.064 1 92.56 294 ALA A C 1
ATOM 2184 O O . ALA A 1 294 ? -11.242 -6.137 -2.359 1 92.56 294 ALA A O 1
ATOM 2185 N N . GLU A 1 295 ? -9.062 -5.832 -1.652 1 95.25 295 GLU A N 1
ATOM 2186 C CA . GLU A 1 295 ? -9.25 -4.41 -1.384 1 95.25 295 GLU A CA 1
ATOM 2187 C C . GLU A 1 295 ? -7.938 -3.643 -1.533 1 95.25 295 GLU A C 1
ATOM 2189 O O . GLU A 1 295 ? -6.859 -4.211 -1.348 1 95.25 295 GLU A O 1
ATOM 2194 N N . VAL A 1 296 ? -8.047 -2.41 -2 1 96.88 296 VAL A N 1
ATOM 2195 C CA . VAL A 1 296 ? -6.965 -1.437 -1.913 1 96.88 296 VAL A CA 1
ATOM 2196 C C . VAL A 1 296 ? -7.34 -0.333 -0.927 1 96.88 296 VAL A C 1
ATOM 2198 O O . VAL A 1 296 ? -8.422 0.255 -1.023 1 96.88 296 VAL A O 1
ATOM 2201 N N . ARG A 1 297 ? -6.527 -0.097 0.033 1 95.94 297 ARG A N 1
ATOM 2202 C CA . ARG A 1 297 ? -6.727 0.976 1.002 1 95.94 297 ARG A CA 1
ATOM 2203 C C . ARG A 1 297 ? -5.863 2.186 0.664 1 95.94 297 ARG A C 1
ATOM 2205 O O . ARG A 1 297 ? -4.652 2.059 0.48 1 95.94 297 ARG A O 1
ATOM 2212 N N . LEU A 1 298 ? -6.488 3.334 0.54 1 96.62 298 LEU A N 1
ATOM 2213 C CA . LEU A 1 298 ? -5.832 4.613 0.307 1 96.62 298 LEU A CA 1
ATOM 2214 C C . LEU A 1 298 ? -6.039 5.555 1.489 1 96.62 298 LEU A C 1
ATOM 2216 O O . LEU A 1 298 ? -7.152 5.672 2.006 1 96.62 298 LEU A O 1
ATOM 2220 N N . GLU A 1 299 ? -4.977 6.113 1.944 1 94.44 299 GLU A N 1
ATOM 2221 C CA . GLU A 1 299 ? -5.043 7.164 2.955 1 94.44 299 GLU A CA 1
ATOM 2222 C C . GLU A 1 299 ? -4.352 8.438 2.475 1 94.44 299 GLU A C 1
ATOM 2224 O O . GLU A 1 299 ? -3.291 8.375 1.852 1 94.44 299 GLU A O 1
ATOM 2229 N N . GLY A 1 300 ? -5.012 9.57 2.764 1 95.44 300 GLY A N 1
ATOM 2230 C CA . GLY A 1 300 ? -4.426 10.797 2.25 1 95.44 300 GLY A CA 1
ATOM 2231 C C . GLY A 1 300 ? -4.949 12.047 2.941 1 95.44 300 GLY A C 1
ATOM 2232 O O . GLY A 1 300 ? -5.586 11.953 3.99 1 95.44 300 GLY A O 1
ATOM 2233 N N . SER A 1 301 ? -4.488 13.164 2.387 1 94.94 301 SER A N 1
ATOM 2234 C CA . SER A 1 301 ? -4.797 14.484 2.922 1 94.94 301 SER A CA 1
ATOM 2235 C C . SER A 1 301 ? -5.414 15.383 1.854 1 94.94 301 SER A C 1
ATOM 2237 O O . SER A 1 301 ? -5.035 15.312 0.684 1 94.94 301 SER A O 1
ATOM 2239 N N . VAL A 1 302 ? -6.402 16.203 2.307 1 97.19 302 VAL A N 1
ATOM 2240 C CA . VAL A 1 302 ? -7.031 17.188 1.439 1 97.19 302 VAL A CA 1
ATOM 2241 C C . VAL A 1 302 ? -6.836 18.594 2.025 1 97.19 302 VAL A C 1
ATOM 2243 O O . VAL A 1 302 ? -7.117 18.812 3.203 1 97.19 302 VAL A O 1
ATOM 2246 N N . ARG A 1 303 ? -6.316 19.484 1.247 1 97.44 303 ARG A N 1
ATOM 2247 C CA . ARG A 1 303 ? -6.23 20.906 1.616 1 97.44 303 ARG A CA 1
ATOM 2248 C C . ARG A 1 303 ? -7.18 21.75 0.778 1 97.44 303 ARG A C 1
ATOM 2250 O O . ARG A 1 303 ? -7.227 21.609 -0.446 1 97.44 303 ARG A O 1
ATOM 2257 N N . THR A 1 304 ? -7.977 22.531 1.416 1 96.88 304 THR A N 1
ATOM 2258 C CA . THR A 1 304 ? -8.906 23.438 0.755 1 96.88 304 THR A CA 1
ATOM 2259 C C . THR A 1 304 ? -8.812 24.844 1.357 1 96.88 304 THR A C 1
ATOM 2261 O O . THR A 1 304 ? -8.312 25 2.473 1 96.88 304 THR A O 1
ATOM 2264 N N . VAL A 1 305 ? -9.305 25.828 0.621 1 95.31 305 VAL A N 1
ATOM 2265 C CA . VAL A 1 305 ? -8.977 27.188 1.008 1 95.31 305 VAL A CA 1
ATOM 2266 C C . VAL A 1 305 ? -10.242 27.922 1.47 1 95.31 305 VAL A C 1
ATOM 2268 O O . VAL A 1 305 ? -10.195 29.109 1.809 1 95.31 305 VAL A O 1
ATOM 2271 N N . SER A 1 306 ? -11.359 27.281 1.468 1 94.19 306 SER A N 1
ATOM 2272 C CA . SER A 1 306 ? -12.617 27.797 1.999 1 94.19 306 SER A CA 1
ATOM 2273 C C . SER A 1 306 ? -13.555 26.672 2.412 1 94.19 306 SER A C 1
ATOM 2275 O O . SER A 1 306 ? -13.359 25.516 2.012 1 94.19 306 SER A O 1
ATOM 2277 N N . ASP A 1 307 ? -14.531 27.031 3.244 1 94.56 307 ASP A N 1
ATOM 2278 C CA . ASP A 1 307 ? -15.5 26.031 3.684 1 94.56 307 ASP A CA 1
ATOM 2279 C C . ASP A 1 307 ? -16.312 25.5 2.504 1 94.56 307 ASP A C 1
ATOM 2281 O O . ASP A 1 307 ? -16.609 24.297 2.438 1 94.56 307 ASP A O 1
ATOM 2285 N N . GLU A 1 308 ? -16.656 26.375 1.64 1 94.69 308 GLU A N 1
ATOM 2286 C CA . GLU A 1 308 ? -17.422 25.984 0.465 1 94.69 308 GLU A CA 1
ATOM 2287 C C . GLU A 1 308 ? -16.625 25.047 -0.43 1 94.69 308 GLU A C 1
ATOM 2289 O O . GLU A 1 308 ? -17.141 24.031 -0.891 1 94.69 308 GLU A O 1
ATOM 2294 N N . GLN A 1 309 ? -15.383 25.406 -0.73 1 95.75 309 GLN A N 1
ATOM 2295 C CA . GLN A 1 309 ? -14.516 24.547 -1.528 1 95.75 309 GLN A CA 1
ATOM 2296 C C . GLN A 1 309 ? -14.336 23.188 -0.866 1 95.75 309 GLN A C 1
ATOM 2298 O O . GLN A 1 309 ? -14.328 22.156 -1.543 1 95.75 309 GLN A O 1
ATOM 2303 N N . ARG A 1 310 ? -14.148 23.219 0.466 1 96.81 310 ARG A N 1
ATOM 2304 C CA . ARG A 1 310 ? -13.961 21.984 1.226 1 96.81 310 ARG A CA 1
ATOM 2305 C C . ARG A 1 310 ? -15.133 21.031 1.02 1 96.81 310 ARG A C 1
ATOM 2307 O O . ARG A 1 310 ? -14.938 19.875 0.675 1 96.81 310 ARG A O 1
ATOM 2314 N N . GLU A 1 311 ? -16.297 21.516 1.251 1 96.75 311 GLU A N 1
ATOM 2315 C CA . GLU A 1 311 ? -17.5 20.688 1.098 1 96.75 311 GLU A CA 1
ATOM 2316 C C . GLU A 1 311 ? -17.609 20.156 -0.324 1 96.75 311 GLU A C 1
ATOM 2318 O O . GLU A 1 311 ? -17.922 18.969 -0.521 1 96.75 311 GLU A O 1
ATOM 2323 N N . ASP A 1 312 ? -17.359 20.969 -1.268 1 97.12 312 ASP A N 1
ATOM 2324 C CA . ASP A 1 312 ? -17.469 20.594 -2.674 1 97.12 312 ASP A CA 1
ATOM 2325 C C . ASP A 1 312 ? -16.453 19.516 -3.031 1 97.12 312 ASP A C 1
ATOM 2327 O O . ASP A 1 312 ? -16.781 18.516 -3.678 1 97.12 312 ASP A O 1
ATOM 2331 N N . VAL A 1 313 ? -15.211 19.719 -2.641 1 97.62 313 VAL A N 1
ATOM 2332 C CA . VAL A 1 313 ? -14.125 18.812 -2.971 1 97.62 313 VAL A CA 1
ATOM 2333 C C . VAL A 1 313 ? -14.375 17.453 -2.328 1 97.62 313 VAL A C 1
ATOM 2335 O O . VAL A 1 313 ? -14.203 16.406 -2.973 1 97.62 313 VAL A O 1
ATOM 2338 N N . LEU A 1 314 ? -14.797 17.438 -1.069 1 97.94 314 LEU A N 1
ATOM 2339 C CA . LEU A 1 314 ? -15.039 16.188 -0.36 1 97.94 314 LEU A CA 1
ATOM 2340 C C . LEU A 1 314 ? -16.172 15.398 -1.017 1 97.94 314 LEU A C 1
ATOM 2342 O O . LEU A 1 314 ? -16.094 14.172 -1.139 1 97.94 314 LEU A O 1
ATOM 2346 N N . GLN A 1 315 ? -17.141 16.094 -1.45 1 97.94 315 GLN A N 1
ATOM 2347 C CA . GLN A 1 315 ? -18.25 15.445 -2.143 1 97.94 315 GLN A CA 1
ATOM 2348 C C . GLN A 1 315 ? -17.812 14.875 -3.484 1 97.94 315 GLN A C 1
ATOM 2350 O O . GLN A 1 315 ? -18.188 13.766 -3.852 1 97.94 315 GLN A O 1
ATOM 2355 N N . ARG A 1 316 ? -17.078 15.633 -4.23 1 98.06 316 ARG A N 1
ATOM 2356 C CA . ARG A 1 316 ? -16.578 15.18 -5.527 1 98.06 316 ARG A CA 1
ATOM 2357 C C . ARG A 1 316 ? -15.695 13.953 -5.379 1 98.06 316 ARG A C 1
ATOM 2359 O O . ARG A 1 316 ? -15.766 13.031 -6.191 1 98.06 316 ARG A O 1
ATOM 2366 N N . MET A 1 317 ? -14.844 13.945 -4.359 1 98.31 317 MET A N 1
ATOM 2367 C CA . MET A 1 317 ? -13.961 12.805 -4.125 1 98.31 317 MET A CA 1
ATOM 2368 C C . MET A 1 317 ? -14.773 11.531 -3.877 1 98.31 317 MET A C 1
ATOM 2370 O O . MET A 1 317 ? -14.461 10.477 -4.438 1 98.31 317 MET A O 1
ATOM 2374 N N . ARG A 1 318 ? -15.766 11.648 -3.029 1 98.19 318 ARG A N 1
ATOM 2375 C CA . ARG A 1 318 ? -16.625 10.508 -2.729 1 98.19 318 ARG A CA 1
ATOM 2376 C C . ARG A 1 318 ? -17.328 10.008 -3.986 1 98.19 318 ARG A C 1
ATOM 2378 O O . ARG A 1 318 ? -17.297 8.812 -4.293 1 98.19 318 ARG A O 1
ATOM 2385 N N . ARG A 1 319 ? -17.938 10.867 -4.711 1 98.31 319 ARG A N 1
ATOM 2386 C CA . ARG A 1 319 ? -18.641 10.516 -5.934 1 98.31 319 ARG A CA 1
ATOM 2387 C C . ARG A 1 319 ? -17.703 9.852 -6.938 1 98.31 319 ARG A C 1
ATOM 2389 O O . ARG A 1 319 ? -18.062 8.836 -7.543 1 98.31 319 ARG A O 1
ATOM 2396 N N . THR A 1 320 ? -16.562 10.461 -7.145 1 98.38 320 THR A N 1
ATOM 2397 C CA . THR A 1 320 ? -15.586 9.961 -8.102 1 98.38 320 THR A CA 1
ATOM 2398 C C . THR A 1 320 ? -15.18 8.531 -7.77 1 98.38 320 THR A C 1
ATOM 2400 O O . THR A 1 320 ? -15.234 7.648 -8.633 1 98.38 320 THR A O 1
ATOM 2403 N N . ALA A 1 321 ? -14.797 8.297 -6.52 1 98.56 321 ALA A N 1
ATOM 2404 C CA . ALA A 1 321 ? -14.367 6.965 -6.102 1 98.56 321 ALA A CA 1
ATOM 2405 C C . ALA A 1 321 ? -15.492 5.945 -6.262 1 98.56 321 ALA A C 1
ATOM 2407 O O . ALA A 1 321 ? -15.281 4.867 -6.824 1 98.56 321 ALA A O 1
ATOM 2408 N N . GLU A 1 322 ? -16.672 6.293 -5.801 1 98.31 322 GLU A N 1
ATOM 2409 C CA . GLU A 1 322 ? -17.828 5.387 -5.816 1 98.31 322 GLU A CA 1
ATOM 2410 C C . GLU A 1 322 ? -18.219 5.035 -7.246 1 98.31 322 GLU A C 1
ATOM 2412 O O . GLU A 1 322 ? -18.453 3.867 -7.562 1 98.31 322 GLU A O 1
ATOM 2417 N N . LYS A 1 323 ? -18.297 6.02 -8.133 1 98.62 323 LYS A N 1
ATOM 2418 C CA . LYS A 1 323 ? -18.781 5.793 -9.492 1 98.62 323 LYS A CA 1
ATOM 2419 C C . LYS A 1 323 ? -17.75 5.055 -10.336 1 98.62 323 LYS A C 1
ATOM 2421 O O . LYS A 1 323 ? -18.094 4.227 -11.18 1 98.62 323 LYS A O 1
ATOM 2426 N N . ILE A 1 324 ? -16.516 5.355 -10.148 1 98.31 324 ILE A N 1
ATOM 2427 C CA . ILE A 1 324 ? -15.461 4.617 -10.844 1 98.31 324 ILE A CA 1
ATOM 2428 C C . ILE A 1 324 ? -15.477 3.154 -10.406 1 98.31 324 ILE A C 1
ATOM 2430 O O . ILE A 1 324 ? -15.383 2.25 -11.234 1 98.31 324 ILE A O 1
ATOM 2434 N N . ALA A 1 325 ? -15.562 2.939 -9.086 1 98.31 325 ALA A N 1
ATOM 2435 C CA . ALA A 1 325 ? -15.641 1.567 -8.586 1 98.31 325 ALA A CA 1
ATOM 2436 C C . ALA A 1 325 ? -16.859 0.843 -9.156 1 98.31 325 ALA A C 1
ATOM 2438 O O . ALA A 1 325 ? -16.734 -0.276 -9.664 1 98.31 325 ALA A O 1
ATOM 2439 N N . GLU A 1 326 ? -17.984 1.464 -9.18 1 97.69 326 GLU A N 1
ATOM 2440 C CA . GLU A 1 326 ? -19.219 0.878 -9.695 1 97.69 326 GLU A CA 1
ATOM 2441 C C . GLU A 1 326 ? -19.078 0.497 -11.164 1 97.69 326 GLU A C 1
ATOM 2443 O O . GLU A 1 326 ? -19.562 -0.549 -11.594 1 97.69 326 GLU A O 1
ATOM 2448 N N . ALA A 1 327 ? -18.469 1.313 -11.953 1 97.06 327 ALA A N 1
ATOM 2449 C CA . ALA A 1 327 ? -18.281 1.069 -13.383 1 97.06 327 ALA A CA 1
ATOM 2450 C C . ALA A 1 327 ? -17.516 -0.227 -13.625 1 97.06 327 ALA A C 1
ATOM 2452 O O . ALA A 1 327 ? -17.672 -0.859 -14.672 1 97.06 327 ALA A O 1
ATOM 2453 N N . SER A 1 328 ? -16.75 -0.669 -12.648 1 95.38 328 SER A N 1
ATOM 2454 C CA . SER A 1 328 ? -15.906 -1.856 -12.805 1 95.38 328 SER A CA 1
ATOM 2455 C C . SER A 1 328 ? -16.5 -3.045 -12.047 1 95.38 328 SER A C 1
ATOM 2457 O O . SER A 1 328 ? -15.852 -4.094 -11.93 1 95.38 328 SER A O 1
ATOM 2459 N N . GLY A 1 329 ? -17.688 -2.848 -11.445 1 96.75 329 GLY A N 1
ATOM 2460 C CA . GLY A 1 329 ? -18.297 -3.893 -10.641 1 96.75 329 GLY A CA 1
ATOM 2461 C C . GLY A 1 329 ? -17.766 -3.936 -9.219 1 96.75 329 GLY A C 1
ATOM 2462 O O . GLY A 1 329 ? -18.109 -4.832 -8.445 1 96.75 329 GLY A O 1
ATOM 2463 N N . ALA A 1 330 ? -16.859 -3.041 -8.891 1 97.69 330 ALA A N 1
ATOM 2464 C CA . ALA A 1 330 ? -16.328 -2.893 -7.539 1 97.69 330 ALA A CA 1
ATOM 2465 C C . ALA A 1 330 ? -17.156 -1.899 -6.73 1 97.69 330 ALA A C 1
ATOM 2467 O O . ALA A 1 330 ? -18.188 -1.425 -7.191 1 97.69 330 ALA A O 1
ATOM 2468 N N . SER A 1 331 ? -16.781 -1.733 -5.465 1 98.38 331 SER A N 1
ATOM 2469 C CA . SER A 1 331 ? -17.344 -0.692 -4.613 1 98.38 331 SER A CA 1
ATOM 2470 C C . SER A 1 331 ? -16.25 0.115 -3.926 1 98.38 331 SER A C 1
ATOM 2472 O O . SER A 1 331 ? -15.102 -0.333 -3.832 1 98.38 331 SER A O 1
ATOM 2474 N N . ALA A 1 332 ? -16.578 1.342 -3.555 1 98.25 332 ALA A N 1
ATOM 2475 C CA . ALA A 1 332 ? -15.633 2.203 -2.855 1 98.25 332 ALA A CA 1
ATOM 2476 C C . ALA A 1 332 ? -16.312 2.957 -1.716 1 98.25 332 ALA A C 1
ATOM 2478 O O . ALA A 1 332 ? -17.484 3.336 -1.824 1 98.25 332 ALA A O 1
ATOM 2479 N N . GLU A 1 333 ? -15.586 3.064 -0.656 1 97.81 333 GLU A N 1
ATOM 2480 C CA . GLU A 1 333 ? -15.969 3.885 0.489 1 97.81 333 GLU A CA 1
ATOM 2481 C C . GLU A 1 333 ? -14.898 4.918 0.815 1 97.81 333 GLU A C 1
ATOM 2483 O O . GLU A 1 333 ? -13.703 4.605 0.813 1 97.81 333 GLU A O 1
ATOM 2488 N N . VAL A 1 334 ? -15.359 6.125 1.002 1 97.38 334 VAL A N 1
ATOM 2489 C CA . VAL A 1 334 ? -14.461 7.195 1.413 1 97.38 334 VAL A CA 1
ATOM 2490 C C . VAL A 1 334 ? -14.914 7.77 2.75 1 97.38 334 VAL A C 1
ATOM 2492 O O . VAL A 1 334 ? -16.031 8.289 2.861 1 97.38 334 VAL A O 1
ATOM 2495 N N . ASP A 1 335 ? -14.047 7.66 3.705 1 95.5 335 ASP A N 1
ATOM 2496 C CA . ASP A 1 335 ? -14.297 8.219 5.027 1 95.5 335 ASP A CA 1
ATOM 2497 C C . ASP A 1 335 ? -13.359 9.391 5.32 1 95.5 335 ASP A C 1
ATOM 2499 O O . ASP A 1 335 ? -12.18 9.344 4.961 1 95.5 335 ASP A O 1
ATOM 2503 N N . TYR A 1 336 ? -13.953 10.367 5.906 1 94.06 336 TYR A N 1
ATOM 2504 C CA . TYR A 1 336 ? -13.164 11.484 6.398 1 94.06 336 TYR A CA 1
ATOM 2505 C C . TYR A 1 336 ? -13.039 11.438 7.914 1 94.06 336 TYR A C 1
ATOM 2507 O O . TYR A 1 336 ? -14.047 11.414 8.625 1 94.06 336 TYR A O 1
ATOM 2515 N N . LEU A 1 337 ? -11.867 11.43 8.359 1 86.81 337 LEU A N 1
ATOM 2516 C CA . LEU A 1 337 ? -11.609 11.219 9.781 1 86.81 337 LEU A CA 1
ATOM 2517 C C . LEU A 1 337 ? -11.805 12.508 10.57 1 86.81 337 LEU A C 1
ATOM 2519 O O . LEU A 1 337 ? -11.641 13.602 10.023 1 86.81 337 LEU A O 1
ATOM 2523 N N . PRO A 1 338 ? -12.07 12.352 11.844 1 83.06 338 PRO A N 1
ATOM 2524 C CA . PRO A 1 338 ? -12.195 13.555 12.68 1 83.06 338 PRO A CA 1
ATOM 2525 C C . PRO A 1 338 ? -10.859 14.258 12.906 1 83.06 338 PRO A C 1
ATOM 2527 O O . PRO A 1 338 ? -9.805 13.703 12.602 1 83.06 338 PRO A O 1
ATOM 2530 N N . GLY A 1 339 ? -10.953 15.547 13.43 1 80.56 339 GLY A N 1
ATOM 2531 C CA . GLY A 1 339 ? -9.758 16.312 13.742 1 80.56 339 GLY A CA 1
ATOM 2532 C C . GLY A 1 339 ? -9.297 17.203 12.602 1 80.56 339 GLY A C 1
ATOM 2533 O O . GLY A 1 339 ? -8.102 17.469 12.453 1 80.56 339 GLY A O 1
ATOM 2534 N N . ASN A 1 340 ? -10.195 17.562 11.898 1 87 340 ASN A N 1
ATOM 2535 C CA . ASN A 1 340 ? -9.891 18.438 10.766 1 87 340 ASN A CA 1
ATOM 2536 C C . ASN A 1 340 ? -9.602 19.875 11.219 1 87 340 ASN A C 1
ATOM 2538 O O . ASN A 1 340 ? -9.969 20.25 12.336 1 87 340 ASN A O 1
ATOM 2542 N N . TYR A 1 341 ? -8.898 20.562 10.484 1 91.31 341 TYR A N 1
ATOM 2543 C CA . TYR A 1 341 ? -8.672 22 10.633 1 91.31 341 TYR A CA 1
ATOM 2544 C C . TYR A 1 341 ? -9.516 22.781 9.633 1 91.31 341 TYR A C 1
ATOM 2546 O O . TYR A 1 341 ? -9.68 22.375 8.484 1 91.31 341 TYR A O 1
ATOM 2554 N N . ARG A 1 342 ? -10.008 23.875 10.023 1 93.75 342 ARG A N 1
ATOM 2555 C CA . ARG A 1 342 ? -10.695 24.797 9.117 1 93.75 342 ARG A CA 1
ATOM 2556 C C . ARG A 1 342 ? -9.727 25.812 8.531 1 93.75 342 ARG A C 1
ATOM 2558 O O . ARG A 1 342 ? -8.664 26.078 9.109 1 93.75 342 ARG A O 1
ATOM 2565 N N . ALA A 1 343 ? -10.109 26.391 7.414 1 96 343 ALA A N 1
ATOM 2566 C CA . ALA A 1 343 ? -9.289 27.438 6.832 1 96 343 ALA A CA 1
ATOM 2567 C C . ALA A 1 343 ? -9.242 28.672 7.742 1 96 343 ALA A C 1
ATOM 2569 O O . ALA A 1 343 ? -10.25 29.031 8.352 1 96 343 ALA A O 1
ATOM 2570 N N . GLY A 1 344 ? -8.047 29.266 7.836 1 96.38 344 GLY A N 1
ATOM 2571 C CA . GLY A 1 344 ? -7.867 30.438 8.672 1 96.38 344 GLY A CA 1
ATOM 2572 C C . GLY A 1 344 ? -7.922 31.75 7.898 1 96.38 344 GLY A C 1
ATOM 2573 O O . GLY A 1 344 ? -7.656 31.766 6.695 1 96.38 344 GLY A O 1
ATOM 2574 N N . TYR A 1 345 ? -8.234 32.812 8.648 1 96.62 345 TYR A N 1
ATOM 2575 C CA . TYR A 1 345 ? -8.32 34.125 8.039 1 96.62 345 TYR A CA 1
ATOM 2576 C C . TYR A 1 345 ? -7.832 35.188 9.008 1 96.62 345 TYR A C 1
ATOM 2578 O O . TYR A 1 345 ? -7.992 35.062 10.219 1 96.62 345 TYR A O 1
ATOM 2586 N N . ASN A 1 346 ? -7.227 36.219 8.469 1 98.06 346 ASN A N 1
ATOM 2587 C CA . ASN A 1 346 ? -6.969 37.438 9.219 1 98.06 346 ASN A CA 1
ATOM 2588 C C . ASN A 1 346 ? -8.086 38.469 9.023 1 98.06 346 ASN A C 1
ATOM 2590 O O . ASN A 1 346 ? -8.75 38.469 7.98 1 98.06 346 ASN A O 1
ATOM 2594 N N . ASP A 1 347 ? -8.281 39.219 10.094 1 98.12 347 ASP A N 1
ATOM 2595 C CA . ASP A 1 347 ? -9.164 40.375 9.93 1 98.12 347 ASP A CA 1
ATOM 2596 C C . ASP A 1 347 ? -8.492 41.469 9.094 1 98.12 347 ASP A C 1
ATOM 2598 O O . ASP A 1 347 ? -7.516 42.094 9.539 1 98.12 347 ASP A O 1
ATOM 2602 N N . THR A 1 348 ? -9.039 41.75 7.945 1 97.69 348 THR A N 1
ATOM 2603 C CA . THR A 1 348 ? -8.398 42.625 6.973 1 97.69 348 THR A CA 1
ATOM 2604 C C . THR A 1 348 ? -8.203 44 7.555 1 97.69 348 THR A C 1
ATOM 2606 O O . THR A 1 348 ? -7.133 44.625 7.402 1 97.69 348 THR A O 1
ATOM 2609 N N . ALA A 1 349 ? -9.195 44.531 8.195 1 97.62 349 ALA A N 1
ATOM 2610 C CA . ALA A 1 349 ? -9.109 45.875 8.773 1 97.62 349 ALA A CA 1
ATOM 2611 C C . ALA A 1 349 ? -8.039 45.938 9.852 1 97.62 349 ALA A C 1
ATOM 2613 O O . ALA A 1 349 ? -7.312 46.938 9.961 1 97.62 349 ALA A O 1
ATOM 2614 N N . LEU A 1 350 ? -8 44.906 10.625 1 97.94 350 LEU A N 1
ATOM 2615 C CA . LEU A 1 350 ? -7 44.812 11.688 1 97.94 350 LEU A CA 1
ATOM 2616 C C . LEU A 1 350 ? -5.594 44.75 11.109 1 97.94 350 LEU A C 1
ATOM 2618 O O . LEU A 1 350 ? -4.668 45.375 11.633 1 97.94 350 LEU A O 1
ATOM 2622 N N . VAL A 1 351 ? -5.398 43.969 10.023 1 98 351 VAL A N 1
ATOM 2623 C CA . VAL A 1 351 ? -4.105 43.875 9.359 1 98 351 VAL A CA 1
ATOM 2624 C C . VAL A 1 351 ? -3.689 45.25 8.828 1 98 351 VAL A C 1
ATOM 2626 O O . VAL A 1 351 ? -2.551 45.656 9.023 1 98 351 VAL A O 1
ATOM 2629 N N . ASP A 1 352 ? -4.605 45.938 8.172 1 96.94 352 ASP A N 1
ATOM 2630 C CA . ASP A 1 352 ? -4.293 47.219 7.605 1 96.94 352 ASP A CA 1
ATOM 2631 C C . ASP A 1 352 ? -3.875 48.219 8.688 1 96.94 352 ASP A C 1
ATOM 2633 O O . ASP A 1 352 ? -2.973 49.031 8.484 1 96.94 352 ASP A O 1
ATOM 2637 N N . ARG A 1 353 ? -4.484 48.094 9.758 1 96.5 353 ARG A N 1
ATOM 2638 C CA . ARG A 1 353 ? -4.227 49 10.867 1 96.5 353 ARG A CA 1
ATOM 2639 C C . ARG A 1 353 ? -2.857 48.719 11.484 1 96.5 353 ARG A C 1
ATOM 2641 O O . ARG A 1 353 ? -2.184 49.656 11.938 1 96.5 353 ARG A O 1
ATOM 2648 N N . LEU A 1 354 ? -2.463 47.5 11.562 1 97.31 354 LEU A N 1
ATOM 2649 C CA . LEU A 1 354 ? -1.29 47.156 12.367 1 97.31 354 LEU A CA 1
ATOM 2650 C C . LEU A 1 354 ? -0.095 46.844 11.477 1 97.31 354 LEU A C 1
ATOM 2652 O O . LEU A 1 354 ? 1.023 46.656 11.969 1 97.31 354 LEU A O 1
ATOM 2656 N N . LEU A 1 355 ? -0.263 46.812 10.164 1 97.5 355 LEU A N 1
ATOM 2657 C CA . LEU A 1 355 ? 0.809 46.5 9.227 1 97.5 355 LEU A CA 1
ATOM 2658 C C . LEU A 1 355 ? 1.978 47.469 9.398 1 97.5 355 LEU A C 1
ATOM 2660 O O . LEU A 1 355 ? 3.139 47.062 9.375 1 97.5 355 LEU A O 1
ATOM 2664 N N . PRO A 1 356 ? 1.728 48.75 9.617 1 96.81 356 PRO A N 1
ATOM 2665 C CA . PRO A 1 356 ? 2.854 49.688 9.828 1 96.81 356 PRO A CA 1
ATOM 2666 C C . PRO A 1 356 ? 3.688 49.312 11.055 1 96.81 356 PRO A C 1
ATOM 2668 O O . PRO A 1 356 ? 4.906 49.5 11.055 1 96.81 356 PRO A O 1
ATOM 2671 N N . VAL A 1 357 ? 3.041 48.812 12.078 1 96.56 357 VAL A N 1
ATOM 2672 C CA . VAL A 1 357 ? 3.758 48.375 13.273 1 96.56 357 VAL A CA 1
ATOM 2673 C C . VAL A 1 357 ? 4.699 47.219 12.922 1 96.56 357 VAL A C 1
ATOM 2675 O O . VAL A 1 357 ? 5.875 47.219 13.297 1 96.56 357 VAL A O 1
ATOM 2678 N N . LEU A 1 358 ? 4.191 46.281 12.156 1 97.38 358 LEU A N 1
ATOM 2679 C CA . LEU A 1 358 ? 4.988 45.125 11.75 1 97.38 358 LEU A CA 1
ATOM 2680 C C . LEU A 1 358 ? 6.148 45.562 10.859 1 97.38 358 LEU A C 1
ATOM 2682 O O . LEU A 1 358 ? 7.262 45.031 10.984 1 97.38 358 LEU A O 1
ATOM 2686 N N . GLU A 1 359 ? 5.887 46.438 9.961 1 97.75 359 GLU A N 1
ATOM 2687 C CA . GLU A 1 359 ? 6.91 46.938 9.047 1 97.75 359 GLU A CA 1
ATOM 2688 C C . GLU A 1 359 ? 8.039 47.625 9.812 1 97.75 359 GLU A C 1
ATOM 2690 O O . GLU A 1 359 ? 9.203 47.562 9.398 1 97.75 359 GLU A O 1
ATOM 2695 N N . SER A 1 360 ? 7.727 48.219 10.891 1 96.75 360 SER A N 1
ATOM 2696 C CA . SER A 1 360 ? 8.719 48.969 11.664 1 96.75 360 SER A CA 1
ATOM 2697 C C . SER A 1 360 ? 9.617 48 12.453 1 96.75 360 SER A C 1
ATOM 2699 O O . SER A 1 360 ? 10.703 48.406 12.891 1 96.75 360 SER A O 1
ATOM 2701 N N . VAL A 1 361 ? 9.164 46.812 12.633 1 96.88 361 VAL A N 1
ATOM 2702 C CA . VAL A 1 361 ? 9.906 45.906 13.5 1 96.88 361 VAL A CA 1
ATOM 2703 C C . VAL A 1 361 ? 10.57 44.812 12.672 1 96.88 361 VAL A C 1
ATOM 2705 O O . VAL A 1 361 ? 11.586 44.25 13.078 1 96.88 361 VAL A O 1
ATOM 2708 N N . SER A 1 362 ? 10.055 44.5 11.5 1 97.44 362 SER A N 1
ATOM 2709 C CA . SER A 1 362 ? 10.531 43.406 10.656 1 97.44 362 SER A CA 1
ATOM 2710 C C . SER A 1 362 ? 11.953 43.656 10.172 1 97.44 362 SER A C 1
ATOM 2712 O O . SER A 1 362 ? 12.305 44.781 9.82 1 97.44 362 SER A O 1
ATOM 2714 N N . THR A 1 363 ? 12.727 42.594 10.141 1 97 363 THR A N 1
ATOM 2715 C CA . THR A 1 363 ? 14.133 42.719 9.758 1 97 363 THR A CA 1
ATOM 2716 C C . THR A 1 363 ? 14.266 42.844 8.242 1 97 363 THR A C 1
ATOM 2718 O O . THR A 1 363 ? 15.305 43.281 7.738 1 97 363 THR A O 1
ATOM 2721 N N . VAL A 1 364 ? 13.383 42.344 7.516 1 97.06 364 VAL A N 1
ATOM 2722 C CA . VAL A 1 364 ? 13.25 42.469 6.07 1 97.06 364 VAL A CA 1
ATOM 2723 C C . VAL A 1 364 ? 11.844 42.969 5.727 1 97.06 364 VAL A C 1
ATOM 2725 O O . VAL A 1 364 ? 10.961 42.969 6.582 1 97.06 364 VAL A O 1
ATOM 2728 N N . PRO A 1 365 ? 11.672 43.531 4.555 1 97.12 365 PRO A N 1
ATOM 2729 C CA . PRO A 1 365 ? 10.32 44 4.211 1 97.12 365 PRO A CA 1
ATOM 2730 C C . PRO A 1 365 ? 9.258 42.938 4.453 1 97.12 365 PRO A C 1
ATOM 2732 O O . PRO A 1 365 ? 9.469 41.75 4.113 1 97.12 365 PRO A O 1
ATOM 2735 N N . VAL A 1 366 ? 8.188 43.375 5.066 1 98.06 366 VAL A N 1
ATOM 2736 C CA . VAL A 1 366 ? 7.094 42.469 5.34 1 98.06 366 VAL A CA 1
ATOM 2737 C C . VAL A 1 366 ? 6.52 41.938 4.023 1 98.06 366 VAL A C 1
ATOM 2739 O O . VAL A 1 366 ? 6.227 42.719 3.115 1 98.06 366 VAL A O 1
ATOM 2742 N N . LYS A 1 367 ? 6.406 40.656 3.893 1 97.5 367 LYS A N 1
ATOM 2743 C CA . LYS A 1 367 ? 5.781 40.031 2.721 1 97.5 367 LYS A CA 1
ATOM 2744 C C . LYS A 1 367 ? 4.285 39.812 2.943 1 97.5 367 LYS A C 1
ATOM 2746 O O . LYS A 1 367 ? 3.887 39.156 3.896 1 97.5 367 LYS A O 1
ATOM 2751 N N . VAL A 1 368 ? 3.48 40.438 2.162 1 96.5 368 VAL A N 1
ATOM 2752 C CA . VAL A 1 368 ? 2.041 40.188 2.168 1 96.5 368 VAL A CA 1
ATOM 2753 C C . VAL A 1 368 ? 1.686 39.188 1.089 1 96.5 368 VAL A C 1
ATOM 2755 O O . VAL A 1 368 ? 1.861 39.438 -0.104 1 96.5 368 VAL A O 1
ATOM 2758 N N . ASP A 1 369 ? 1.222 38 1.432 1 94.94 369 ASP A N 1
ATOM 2759 C CA . ASP A 1 369 ? 0.959 36.938 0.471 1 94.94 369 ASP A CA 1
ATOM 2760 C C . ASP A 1 369 ? -0.498 36.5 0.536 1 94.94 369 ASP A C 1
ATOM 2762 O O . ASP A 1 369 ? -1.363 37.25 1.003 1 94.94 369 ASP A O 1
ATOM 2766 N N . SER A 1 370 ? -0.818 35.312 -0.093 1 92.5 370 SER A N 1
ATOM 2767 C CA . SER A 1 370 ? -2.195 34.844 -0.191 1 92.5 370 SER A CA 1
ATOM 2768 C C . SER A 1 370 ? -2.449 33.688 0.76 1 92.5 370 SER A C 1
ATOM 2770 O O . SER A 1 370 ? -3.391 32.906 0.565 1 92.5 370 SER A O 1
ATOM 2772 N N . GLY A 1 371 ? -1.572 33.562 1.731 1 93.88 371 GLY A N 1
ATOM 2773 C CA . GLY A 1 371 ? -1.735 32.469 2.67 1 93.88 371 GLY A CA 1
ATOM 2774 C C . GLY A 1 371 ? -0.961 31.219 2.273 1 93.88 371 GLY A C 1
ATOM 2775 O O . GLY A 1 371 ? -0.263 31.219 1.258 1 93.88 371 GLY A O 1
ATOM 2776 N N . THR A 1 372 ? -1.055 30.203 3.129 1 93.94 372 THR A N 1
ATOM 2777 C CA . THR A 1 372 ? -0.334 28.953 2.924 1 93.94 372 THR A CA 1
ATOM 2778 C C . THR A 1 372 ? -1.301 27.766 2.881 1 93.94 372 THR A C 1
ATOM 2780 O O . THR A 1 372 ? -2.467 27.906 3.256 1 93.94 372 THR A O 1
ATOM 2783 N N . TYR A 1 373 ? -0.804 26.656 2.326 1 94.06 373 TYR A N 1
ATOM 2784 C CA . TYR A 1 373 ? -1.592 25.422 2.34 1 94.06 373 TYR A CA 1
ATOM 2785 C C . TYR A 1 373 ? -1.381 24.656 3.637 1 94.06 373 TYR A C 1
ATOM 2787 O O . TYR A 1 373 ? -2.014 23.625 3.863 1 94.06 373 TYR A O 1
ATOM 2795 N N . GLY A 1 374 ? -0.483 25.234 4.508 1 93.62 374 GLY A N 1
ATOM 2796 C CA . GLY A 1 374 ? -0.417 24.703 5.859 1 93.62 374 GLY A CA 1
ATOM 2797 C C . GLY A 1 374 ? -1.676 24.953 6.668 1 93.62 374 GLY A C 1
ATOM 2798 O O . GLY A 1 374 ? -2.51 25.781 6.281 1 93.62 374 GLY A O 1
ATOM 2799 N N . ALA A 1 375 ? -1.845 24.141 7.711 1 94.56 375 ALA A N 1
ATOM 2800 C CA . ALA A 1 375 ? -3.012 24.312 8.578 1 94.56 375 ALA A CA 1
ATOM 2801 C C . ALA A 1 375 ? -2.594 24.656 10 1 94.56 375 ALA A C 1
ATOM 2803 O O . ALA A 1 375 ? -1.494 24.312 10.438 1 94.56 375 ALA A O 1
ATOM 2804 N N . ASP A 1 376 ? -3.385 25.344 10.68 1 96.06 376 ASP A N 1
ATOM 2805 C CA . ASP A 1 376 ? -3.225 25.734 12.078 1 96.06 376 ASP A CA 1
ATOM 2806 C C . ASP A 1 376 ? -4.578 26 12.734 1 96.06 376 ASP A C 1
ATOM 2808 O O . ASP A 1 376 ? -5.441 26.656 12.148 1 96.06 376 ASP A O 1
ATOM 2812 N N . ASP A 1 377 ? -4.758 25.516 13.945 1 96.5 377 ASP A N 1
ATOM 2813 C CA . ASP A 1 377 ? -6.086 25.641 14.531 1 96.5 377 ASP A CA 1
ATOM 2814 C C . ASP A 1 377 ? -6.289 27.031 15.133 1 96.5 377 ASP A C 1
ATOM 2816 O O . ASP A 1 377 ? -7.344 27.312 15.711 1 96.5 377 ASP A O 1
ATOM 2820 N N . PHE A 1 378 ? -5.285 27.969 14.953 1 98.06 378 PHE A N 1
ATOM 2821 C CA . PHE A 1 378 ? -5.547 29.375 15.219 1 98.06 378 PHE A CA 1
ATOM 2822 C C . PHE A 1 378 ? -6.805 29.844 14.492 1 98.06 378 PHE A C 1
ATOM 2824 O O . PHE A 1 378 ? -7.48 30.766 14.945 1 98.06 378 PHE A O 1
ATOM 2831 N N . ALA A 1 379 ? -7.098 29.172 13.438 1 97.5 379 ALA A N 1
ATOM 2832 C CA . ALA A 1 379 ? -8.281 29.453 12.633 1 97.5 379 ALA A CA 1
ATOM 2833 C C . ALA A 1 379 ? -9.539 29.484 13.492 1 97.5 379 ALA A C 1
ATOM 2835 O O . ALA A 1 379 ? -10.453 30.266 13.25 1 97.5 379 ALA A O 1
ATOM 2836 N N . GLU A 1 380 ? -9.594 28.672 14.484 1 97.38 380 GLU A N 1
ATOM 2837 C CA . GLU A 1 380 ? -10.766 28.578 15.352 1 97.38 380 GLU A CA 1
ATOM 2838 C C . GLU A 1 380 ? -10.969 29.875 16.141 1 97.38 380 GLU A C 1
ATOM 2840 O O . GLU A 1 380 ? -12.102 30.312 16.328 1 97.38 380 GLU A O 1
ATOM 2845 N N . TYR A 1 381 ? -9.906 30.469 16.625 1 98.31 381 TYR A N 1
ATOM 2846 C CA . TYR A 1 381 ? -9.984 31.734 17.328 1 98.31 381 TYR A CA 1
ATOM 2847 C C . TYR A 1 381 ? -10.414 32.875 16.391 1 98.31 381 TYR A C 1
ATOM 2849 O O . TYR A 1 381 ? -11.297 33.656 16.719 1 98.31 381 TYR A O 1
ATOM 2857 N N . ALA A 1 382 ? -9.75 32.875 15.266 1 96.69 382 ALA A N 1
ATOM 2858 C CA . ALA A 1 382 ? -9.922 33.969 14.305 1 96.69 382 ALA A CA 1
ATOM 2859 C C . ALA A 1 382 ? -11.336 33.969 13.727 1 96.69 382 ALA A C 1
ATOM 2861 O O . ALA A 1 382 ? -11.789 34.969 13.18 1 96.69 382 ALA A O 1
ATOM 2862 N N . ARG A 1 383 ? -11.961 32.906 13.852 1 95.06 383 ARG A N 1
ATOM 2863 C CA . ARG A 1 383 ? -13.336 32.812 13.383 1 95.06 383 ARG A CA 1
ATOM 2864 C C . ARG A 1 383 ? -14.305 33.406 14.406 1 95.06 383 ARG A C 1
ATOM 2866 O O . ARG A 1 383 ? -15.461 33.688 14.078 1 95.06 383 ARG A O 1
ATOM 2873 N N . GLN A 1 384 ? -13.891 33.594 15.609 1 97.12 384 GLN A N 1
ATOM 2874 C CA . GLN A 1 384 ? -14.758 34.062 16.672 1 97.12 384 GLN A CA 1
ATOM 2875 C C . GLN A 1 384 ? -14.508 35.562 16.953 1 97.12 384 GLN A C 1
ATOM 2877 O O . GLN A 1 384 ? -15.445 36.281 17.266 1 97.12 384 GLN A O 1
ATOM 2882 N N . ILE A 1 385 ? -13.266 36 16.891 1 98 385 ILE A N 1
ATOM 2883 C CA . ILE A 1 385 ? -12.906 37.375 17.141 1 98 385 ILE A CA 1
ATOM 2884 C C . ILE A 1 385 ? -11.875 37.844 16.094 1 98 385 ILE A C 1
ATOM 2886 O O . ILE A 1 385 ? -11.172 37 15.516 1 98 385 ILE A O 1
ATOM 2890 N N . PRO A 1 386 ? -11.766 39.156 15.828 1 98.38 386 PRO A N 1
ATOM 2891 C CA . PRO A 1 386 ? -10.719 39.625 14.914 1 98.38 386 PRO A CA 1
ATOM 2892 C C . PRO A 1 386 ? -9.328 39.188 15.336 1 98.38 386 PRO A C 1
ATOM 2894 O O . PRO A 1 386 ? -8.977 39.281 16.516 1 98.38 386 PRO A O 1
ATOM 2897 N N . GLY A 1 387 ? -8.617 38.656 14.375 1 98.25 387 GLY A N 1
ATOM 2898 C CA . GLY A 1 387 ? -7.293 38.156 14.703 1 98.25 387 GLY A CA 1
ATOM 2899 C C . GLY A 1 387 ? -6.281 38.375 13.594 1 98.25 387 GLY A C 1
ATOM 2900 O O . GLY A 1 387 ? -6.648 38.688 12.469 1 98.25 387 GLY A O 1
ATOM 2901 N N . ILE A 1 388 ? -5.027 38.344 13.945 1 98.69 388 ILE A N 1
ATOM 2902 C CA . ILE A 1 388 ? -3.904 38.344 13.008 1 98.69 388 ILE A CA 1
ATOM 2903 C C . ILE A 1 388 ? -2.994 37.156 13.305 1 98.69 388 ILE A C 1
ATOM 2905 O O . ILE A 1 388 ? -2.465 37.031 14.414 1 98.69 388 ILE A O 1
ATOM 2909 N N . PHE A 1 389 ? -2.947 36.281 12.383 1 98.25 389 PHE A N 1
ATOM 2910 C CA . PHE A 1 389 ? -1.973 35.188 12.367 1 98.25 389 PHE A CA 1
ATOM 2911 C C . PHE A 1 389 ? -0.872 35.469 11.344 1 98.25 389 PHE A C 1
ATOM 2913 O O . PHE A 1 389 ? -1.15 35.688 10.164 1 98.25 389 PHE A O 1
ATOM 2920 N N . MET A 1 390 ? 0.369 35.5 11.781 1 98.25 390 MET A N 1
ATOM 2921 C CA . MET A 1 390 ? 1.48 35.844 10.906 1 98.25 390 MET A CA 1
ATOM 2922 C C . MET A 1 390 ? 2.627 34.844 11.031 1 98.25 390 MET A C 1
ATOM 2924 O O . MET A 1 390 ? 2.701 34.125 12.016 1 98.25 390 MET A O 1
ATOM 2928 N N . ARG A 1 391 ? 3.414 34.812 10 1 98.25 391 ARG A N 1
ATOM 2929 C CA . ARG A 1 391 ? 4.598 33.969 10 1 98.25 391 ARG A CA 1
ATOM 2930 C C . ARG A 1 391 ? 5.867 34.781 10.172 1 98.25 391 ARG A C 1
ATOM 2932 O O . ARG A 1 391 ? 5.914 35.969 9.758 1 98.25 391 ARG A O 1
ATOM 2939 N N . MET A 1 392 ? 6.824 34.219 10.805 1 98.5 392 MET A N 1
ATOM 2940 C CA . MET A 1 392 ? 8.109 34.906 11.008 1 98.5 392 MET A CA 1
ATOM 2941 C C . MET A 1 392 ? 9.266 33.938 10.727 1 98.5 392 MET A C 1
ATOM 2943 O O . MET A 1 392 ? 9.32 32.844 11.281 1 98.5 392 MET A O 1
ATOM 2947 N N . GLY A 1 393 ? 10.195 34.375 9.836 1 97.69 393 GLY A N 1
ATOM 2948 C CA . GLY A 1 393 ? 11.398 33.594 9.602 1 97.69 393 GLY A CA 1
ATOM 2949 C C . GLY A 1 393 ? 12.32 33.562 10.805 1 97.69 393 GLY A C 1
ATOM 2950 O O . GLY A 1 393 ? 12.453 34.531 11.523 1 97.69 393 GLY A O 1
ATOM 2951 N N . VAL A 1 394 ? 13 32.312 10.984 1 97.69 394 VAL A N 1
ATOM 2952 C CA . VAL A 1 394 ? 13.836 32.219 12.18 1 97.69 394 VAL A CA 1
ATOM 2953 C C . VAL A 1 394 ? 15.117 31.469 11.852 1 97.69 394 VAL A C 1
ATOM 2955 O O . VAL A 1 394 ? 15.758 30.906 12.75 1 97.69 394 VAL A O 1
ATOM 2958 N N . THR A 1 395 ? 15.469 31.328 10.617 1 96.12 395 THR A N 1
ATOM 2959 C CA . THR A 1 395 ? 16.672 30.578 10.258 1 96.12 395 THR A CA 1
ATOM 2960 C C . THR A 1 395 ? 17.922 31.266 10.797 1 96.12 395 THR A C 1
ATOM 2962 O O . THR A 1 395 ? 18.156 32.438 10.508 1 96.12 395 THR A O 1
ATOM 2965 N N . PRO A 1 396 ? 18.688 30.516 11.57 1 95 396 PRO A N 1
ATOM 2966 C CA . PRO A 1 396 ? 19.953 31.109 12.031 1 95 396 PRO A CA 1
ATOM 2967 C C . PRO A 1 396 ? 20.859 31.531 10.883 1 95 396 PRO A C 1
ATOM 2969 O O . PRO A 1 396 ? 20.906 30.859 9.852 1 95 396 PRO A O 1
ATOM 2972 N N . LYS A 1 397 ? 21.594 32.562 11.133 1 90.94 397 LYS A N 1
ATOM 2973 C CA . LYS A 1 397 ? 22.469 33.094 10.109 1 90.94 397 LYS A CA 1
ATOM 2974 C C . LYS A 1 397 ? 23.453 32.031 9.617 1 90.94 397 LYS A C 1
ATOM 2976 O O . LYS A 1 397 ? 23.812 32 8.438 1 90.94 397 LYS A O 1
ATOM 2981 N N . ALA A 1 398 ? 23.906 31.219 10.477 1 89.94 398 ALA A N 1
ATOM 2982 C CA . ALA A 1 398 ? 24.891 30.203 10.156 1 89.94 398 ALA A CA 1
ATOM 2983 C C . ALA A 1 398 ? 24.344 29.188 9.164 1 89.94 398 ALA A C 1
ATOM 2985 O O . ALA A 1 398 ? 25.094 28.484 8.492 1 89.94 398 ALA A O 1
ATOM 2986 N N . LEU A 1 399 ? 23.016 29.078 9.039 1 90 399 LEU A N 1
ATOM 2987 C CA . LEU A 1 399 ? 22.375 28.094 8.18 1 90 399 LEU A CA 1
ATOM 2988 C C . LEU A 1 399 ? 21.766 28.75 6.945 1 90 399 LEU A C 1
ATOM 2990 O O . LEU A 1 399 ? 21.125 28.094 6.125 1 90 399 LEU A O 1
ATOM 2994 N N . ALA A 1 400 ? 21.953 30.031 6.785 1 83.19 400 ALA A N 1
ATOM 2995 C CA . ALA A 1 400 ? 21.266 30.812 5.754 1 83.19 400 ALA A CA 1
ATOM 2996 C C . ALA A 1 400 ? 21.656 30.344 4.359 1 83.19 400 ALA A C 1
ATOM 2998 O O . ALA A 1 400 ? 20.859 30.422 3.418 1 83.19 400 ALA A O 1
ATOM 2999 N N . ASP A 1 401 ? 22.844 29.766 4.18 1 84.31 401 ASP A N 1
ATOM 3000 C CA . ASP A 1 401 ? 23.328 29.375 2.865 1 84.31 401 ASP A CA 1
ATOM 3001 C C . ASP A 1 401 ? 23.266 27.859 2.684 1 84.31 401 ASP A C 1
ATOM 3003 O O . ASP A 1 401 ? 23.859 27.312 1.749 1 84.31 401 ASP A O 1
ATOM 3007 N N . LYS A 1 402 ? 22.578 27.172 3.545 1 83.19 402 LYS A N 1
ATOM 3008 C CA . LYS A 1 402 ? 22.438 25.719 3.482 1 83.19 402 LYS A CA 1
ATOM 3009 C C . LYS A 1 402 ? 21.031 25.328 3.061 1 83.19 402 LYS A C 1
ATOM 3011 O O . LYS A 1 402 ? 20.125 26.156 3.059 1 83.19 402 LYS A O 1
ATOM 3016 N N . PRO A 1 403 ? 20.984 24.094 2.641 1 79.5 403 PRO A N 1
ATOM 3017 C CA . PRO A 1 403 ? 19.625 23.609 2.393 1 79.5 403 PRO A CA 1
ATOM 3018 C C . PRO A 1 403 ? 18.703 23.797 3.602 1 79.5 403 PRO A C 1
ATOM 3020 O O . PRO A 1 403 ? 19.109 23.516 4.734 1 79.5 403 PRO A O 1
ATOM 3023 N N . VAL A 1 404 ? 17.578 24.266 3.324 1 81.19 404 VAL A N 1
ATOM 3024 C CA . VAL A 1 404 ? 16.641 24.703 4.355 1 81.19 404 VAL A CA 1
ATOM 3025 C C . VAL A 1 404 ? 15.984 23.484 5.008 1 81.19 404 VAL A C 1
ATOM 3027 O O . VAL A 1 404 ? 15.539 22.562 4.312 1 81.19 404 VAL A O 1
ATOM 3030 N N . TRP A 1 405 ? 16.047 23.469 6.316 1 85.62 405 TRP A N 1
ATOM 3031 C CA . TRP A 1 405 ? 15.195 22.547 7.074 1 85.62 405 TRP A CA 1
ATOM 3032 C C . TRP A 1 405 ? 13.875 23.219 7.43 1 85.62 405 TRP A C 1
ATOM 3034 O O . TRP A 1 405 ? 13.828 24.109 8.281 1 85.62 405 TRP A O 1
ATOM 3044 N N . PRO A 1 406 ? 12.852 22.812 6.758 1 88.94 406 PRO A N 1
ATOM 3045 C CA . PRO A 1 406 ? 11.562 23.422 7.098 1 88.94 406 PRO A CA 1
ATOM 3046 C C . PRO A 1 406 ? 11.047 22.984 8.469 1 88.94 406 PRO A C 1
ATOM 3048 O O . PRO A 1 406 ? 11.648 22.109 9.102 1 88.94 406 PRO A O 1
ATOM 3051 N N . THR A 1 407 ? 10.016 23.641 8.93 1 92.38 407 THR A N 1
ATOM 3052 C CA . THR A 1 407 ? 9.32 23.156 10.117 1 92.38 407 THR A CA 1
ATOM 3053 C C . THR A 1 407 ? 8.906 21.703 9.953 1 92.38 407 THR A C 1
ATOM 3055 O O . THR A 1 407 ? 8.742 21.219 8.828 1 92.38 407 THR A O 1
ATOM 3058 N N . HIS A 1 408 ? 8.852 20.984 11.023 1 90.25 408 HIS A N 1
ATOM 3059 C CA . HIS A 1 408 ? 8.484 19.578 11.062 1 90.25 408 HIS A CA 1
ATOM 3060 C C . HIS A 1 408 ? 9.594 18.703 10.477 1 90.25 408 HIS A C 1
ATOM 3062 O O . HIS A 1 408 ? 9.312 17.656 9.898 1 90.25 408 HIS A O 1
ATOM 3068 N N . SER A 1 409 ? 10.805 19.203 10.453 1 89.44 409 SER A N 1
ATOM 3069 C CA . SER A 1 409 ? 11.977 18.438 10.055 1 89.44 409 SER A CA 1
ATOM 3070 C C . SER A 1 409 ? 12.953 18.281 11.219 1 89.44 409 SER A C 1
ATOM 3072 O O . SER A 1 409 ? 13.008 19.141 12.109 1 89.44 409 SER A O 1
ATOM 3074 N N . PRO A 1 410 ? 13.719 17.188 11.203 1 91.31 410 PRO A N 1
ATOM 3075 C CA . PRO A 1 410 ? 14.609 16.906 12.328 1 91.31 410 PRO A CA 1
ATOM 3076 C C . PRO A 1 410 ? 15.719 17.938 12.484 1 91.31 410 PRO A C 1
ATOM 3078 O O . PRO A 1 410 ? 16.312 18.047 13.562 1 91.31 410 PRO A O 1
ATOM 3081 N N . GLY A 1 411 ? 15.93 18.672 11.453 1 93 411 GLY A N 1
ATOM 3082 C CA . GLY A 1 411 ? 17.031 19.609 11.477 1 93 411 GLY A CA 1
ATOM 3083 C C . GLY A 1 411 ? 16.578 21.047 11.648 1 93 411 GLY A C 1
ATOM 3084 O O . GLY A 1 411 ? 17.391 21.969 11.594 1 93 411 GLY A O 1
ATOM 3085 N N . PHE A 1 412 ? 15.336 21.328 11.953 1 94.69 412 PHE A N 1
ATOM 3086 C CA . PHE A 1 412 ? 14.812 22.672 12.102 1 94.69 412 PHE A CA 1
ATOM 3087 C C . PHE A 1 412 ? 15.422 23.359 13.312 1 94.69 412 PHE A C 1
ATOM 3089 O O . PHE A 1 412 ? 15.492 22.781 14.398 1 94.69 412 PHE A O 1
ATOM 3096 N N . GLN A 1 413 ? 15.852 24.641 13.094 1 96.38 413 GLN A N 1
ATOM 3097 C CA . GLN A 1 413 ? 16.469 25.406 14.172 1 96.38 413 GLN A CA 1
ATOM 3098 C C . GLN A 1 413 ? 15.883 26.812 14.227 1 96.38 413 GLN A C 1
ATOM 3100 O O . GLN A 1 413 ? 15.617 27.438 13.195 1 96.38 413 GLN A O 1
ATOM 3105 N N . VAL A 1 414 ? 15.758 27.312 15.43 1 97.38 414 VAL A N 1
ATOM 3106 C CA . VAL A 1 414 ? 15.266 28.656 15.664 1 97.38 414 VAL A CA 1
ATOM 3107 C C . VAL A 1 414 ? 16.422 29.578 16.062 1 97.38 414 VAL A C 1
ATOM 3109 O O . VAL A 1 414 ? 17.172 29.266 16.984 1 97.38 414 VAL A O 1
ATOM 3112 N N . ASP A 1 415 ? 16.531 30.656 15.367 1 97.38 415 ASP A N 1
ATOM 3113 C CA . ASP A 1 415 ? 17.469 31.703 15.742 1 97.38 415 ASP A CA 1
ATOM 3114 C C . ASP A 1 415 ? 17.031 32.406 17.031 1 97.38 415 ASP A C 1
ATOM 3116 O O . ASP A 1 415 ? 16.031 33.125 17.031 1 97.38 415 ASP A O 1
ATOM 3120 N N . ASP A 1 416 ? 17.812 32.344 18.078 1 96.94 416 ASP A N 1
ATOM 3121 C CA . ASP A 1 416 ? 17.453 32.969 19.344 1 96.94 416 ASP A CA 1
ATOM 3122 C C . ASP A 1 416 ? 17.281 34.5 19.203 1 96.94 416 ASP A C 1
ATOM 3124 O O . ASP A 1 416 ? 16.453 35.094 19.875 1 96.94 416 ASP A O 1
ATOM 3128 N N . GLY A 1 417 ? 18.047 35.062 18.312 1 95.75 417 GLY A N 1
ATOM 3129 C CA . GLY A 1 417 ? 17.953 36.5 18.078 1 95.75 417 GLY A CA 1
ATOM 3130 C C . GLY A 1 417 ? 16.594 36.906 17.547 1 95.75 417 GLY A C 1
ATOM 3131 O O . GLY A 1 417 ? 16.156 38.031 17.766 1 95.75 417 GLY A O 1
ATOM 3132 N N . ALA A 1 418 ? 15.914 36.062 16.859 1 97.56 418 ALA A N 1
ATOM 3133 C CA . ALA A 1 418 ? 14.609 36.344 16.281 1 97.56 418 ALA A CA 1
ATOM 3134 C C . ALA A 1 418 ? 13.562 36.562 17.375 1 97.56 418 ALA A C 1
ATOM 3136 O O . ALA A 1 418 ? 12.539 37.219 17.156 1 97.56 418 ALA A O 1
ATOM 3137 N N . LEU A 1 419 ? 13.797 36.031 18.562 1 98.56 419 LEU A N 1
ATOM 3138 C CA . LEU A 1 419 ? 12.836 36.125 19.656 1 98.56 419 LEU A CA 1
ATOM 3139 C C . LEU A 1 419 ? 12.609 37.594 20.031 1 98.56 419 LEU A C 1
ATOM 3141 O O . LEU A 1 419 ? 11.484 38 20.359 1 98.56 419 LEU A O 1
ATOM 3145 N N . ALA A 1 420 ? 13.656 38.344 19.984 1 98.56 420 ALA A N 1
ATOM 3146 C CA . ALA A 1 420 ? 13.523 39.781 20.297 1 98.56 420 ALA A CA 1
ATOM 3147 C C . ALA A 1 420 ? 12.578 40.469 19.328 1 98.56 420 ALA A C 1
ATOM 3149 O O . ALA A 1 420 ? 11.773 41.312 19.719 1 98.56 420 ALA A O 1
ATOM 3150 N N . VAL A 1 421 ? 12.703 40.094 18.094 1 98.44 421 VAL A N 1
ATOM 3151 C CA . VAL A 1 421 ? 11.875 40.688 17.062 1 98.44 421 VAL A CA 1
ATOM 3152 C C . VAL A 1 421 ? 10.414 40.312 17.266 1 98.44 421 VAL A C 1
ATOM 3154 O O . VAL A 1 421 ? 9.516 41.125 17.172 1 98.44 421 VAL A O 1
ATOM 3157 N N . GLY A 1 422 ? 10.172 39.062 17.547 1 98.75 422 GLY A N 1
ATOM 3158 C CA . GLY A 1 422 ? 8.82 38.594 17.797 1 98.75 422 GLY A CA 1
ATOM 3159 C C . GLY A 1 422 ? 8.18 39.219 19.016 1 98.75 422 GLY A C 1
ATOM 3160 O O . GLY A 1 422 ? 7.004 39.594 18.969 1 98.75 422 GLY A O 1
ATOM 3161 N N . ILE A 1 423 ? 8.945 39.344 20.094 1 98.81 423 ILE A N 1
ATOM 3162 C CA . ILE A 1 423 ? 8.453 40.031 21.297 1 98.81 423 ILE A CA 1
ATOM 3163 C C . ILE A 1 423 ? 8.086 41.469 20.969 1 98.81 423 ILE A C 1
ATOM 3165 O O . ILE A 1 423 ? 7.02 41.938 21.359 1 98.81 423 ILE A O 1
ATOM 3169 N N . ARG A 1 424 ? 8.953 42.125 20.25 1 98.38 424 ARG A N 1
ATOM 3170 C CA . ARG A 1 424 ? 8.727 43.531 19.875 1 98.38 424 ARG A CA 1
ATOM 3171 C C . ARG A 1 424 ? 7.453 43.656 19.047 1 98.38 424 ARG A C 1
ATOM 3173 O O . ARG A 1 424 ? 6.645 44.562 19.297 1 98.38 424 ARG A O 1
ATOM 3180 N N . ALA A 1 425 ? 7.301 42.781 18.094 1 98.62 425 ALA A N 1
ATOM 3181 C CA . ALA A 1 425 ? 6.129 42.844 17.219 1 98.62 425 ALA A CA 1
ATOM 3182 C C . ALA A 1 425 ? 4.84 42.688 18.016 1 98.62 425 ALA A C 1
ATOM 3184 O O . ALA A 1 425 ? 3.93 43.5 17.938 1 98.62 425 ALA A O 1
ATOM 3185 N N . LEU A 1 426 ? 4.766 41.625 18.812 1 98.81 426 LEU A N 1
ATOM 3186 C CA . LEU A 1 426 ? 3.564 41.344 19.578 1 98.81 426 LEU A CA 1
ATOM 3187 C C . LEU A 1 426 ? 3.285 42.438 20.594 1 98.81 426 LEU A C 1
ATOM 3189 O O . LEU A 1 426 ? 2.135 42.844 20.781 1 98.81 426 LEU A O 1
ATOM 3193 N N . ALA A 1 427 ? 4.305 42.938 21.266 1 98.62 427 ALA A N 1
ATOM 3194 C CA . ALA A 1 427 ? 4.133 44 22.266 1 98.62 427 ALA A CA 1
ATOM 3195 C C . ALA A 1 427 ? 3.652 45.281 21.625 1 98.62 427 ALA A C 1
ATOM 3197 O O . ALA A 1 427 ? 2.711 45.906 22.125 1 98.62 427 ALA A O 1
ATOM 3198 N N . ARG A 1 428 ? 4.297 45.656 20.562 1 97.94 428 ARG A N 1
ATOM 3199 C CA . ARG A 1 428 ? 3.932 46.906 19.906 1 97.94 428 ARG A CA 1
ATOM 3200 C C . ARG A 1 428 ? 2.539 46.812 19.297 1 97.94 428 ARG A C 1
ATOM 3202 O O . ARG A 1 428 ? 1.789 47.781 19.312 1 97.94 428 ARG A O 1
ATOM 3209 N N . MET A 1 429 ? 2.242 45.719 18.703 1 98.31 429 MET A N 1
ATOM 3210 C CA . MET A 1 429 ? 0.893 45.531 18.172 1 98.31 429 MET A CA 1
ATOM 3211 C C . MET A 1 429 ? -0.146 45.625 19.281 1 98.31 429 MET A C 1
ATOM 3213 O O . MET A 1 429 ? -1.196 46.25 19.125 1 98.31 429 MET A O 1
ATOM 3217 N N . THR A 1 430 ? 0.153 44.969 20.391 1 98.5 430 THR A N 1
ATOM 3218 C CA . THR A 1 430 ? -0.73 45 21.547 1 98.5 430 THR A CA 1
ATOM 3219 C C . THR A 1 430 ? -0.924 46.406 22.047 1 98.5 430 THR A C 1
ATOM 3221 O O . THR A 1 430 ? -2.057 46.875 22.219 1 98.5 430 THR A O 1
ATOM 3224 N N . LEU A 1 431 ? 0.141 47.125 22.219 1 97.69 431 LEU A N 1
ATOM 3225 C CA . LEU A 1 431 ? 0.105 48.5 22.734 1 97.69 431 LEU A CA 1
ATOM 3226 C C . LEU A 1 431 ? -0.601 49.438 21.75 1 97.69 431 LEU A C 1
ATOM 3228 O O . LEU A 1 431 ? -1.385 50.281 22.156 1 97.69 431 LEU A O 1
ATOM 3232 N N . SER A 1 432 ? -0.242 49.25 20.516 1 96.94 432 SER A N 1
ATOM 3233 C CA . SER A 1 432 ? -0.877 50.094 19.5 1 96.94 432 SER A CA 1
ATOM 3234 C C . SER A 1 432 ? -2.393 49.906 19.516 1 96.94 432 SER A C 1
ATOM 3236 O O . SER A 1 432 ? -3.131 50.906 19.453 1 96.94 432 SER A O 1
ATOM 3238 N N . TYR A 1 433 ? -2.84 48.75 19.609 1 97.38 433 TYR A N 1
ATOM 3239 C CA . TYR A 1 433 ? -4.277 48.469 19.656 1 97.38 433 TYR A CA 1
ATOM 3240 C C . TYR A 1 433 ? -4.906 49.094 20.891 1 97.38 433 TYR A C 1
ATOM 3242 O O . TYR A 1 433 ? -5.973 49.719 20.828 1 97.38 433 TYR A O 1
ATOM 3250 N N . MET A 1 434 ? -4.258 48.906 22.031 1 96.69 434 MET A N 1
ATOM 3251 C CA . MET A 1 434 ? -4.777 49.406 23.312 1 96.69 434 MET A CA 1
ATOM 3252 C C . MET A 1 434 ? -4.859 50.938 23.312 1 96.69 434 MET A C 1
ATOM 3254 O O . MET A 1 434 ? -5.801 51.5 23.859 1 96.69 434 MET A O 1
ATOM 3258 N N . GLN A 1 435 ? -3.889 51.469 22.719 1 94.12 435 GLN A N 1
ATOM 3259 C CA . GLN A 1 435 ? -3.822 52.938 22.734 1 94.12 435 GLN A CA 1
ATOM 3260 C C . GLN A 1 435 ? -4.875 53.531 21.812 1 94.12 435 GLN A C 1
ATOM 3262 O O . GLN A 1 435 ? -5.352 54.656 22.047 1 94.12 435 GLN A O 1
ATOM 3267 N N . GLU A 1 436 ? -5.242 52.875 20.875 1 91.62 436 GLU A N 1
ATOM 3268 C CA . GLU A 1 436 ? -6.215 53.375 19.906 1 91.62 436 GLU A CA 1
ATOM 3269 C C . GLU A 1 436 ? -7.645 53.125 20.375 1 91.62 436 GLU A C 1
ATOM 3271 O O . GLU A 1 436 ? -8.594 53.688 19.828 1 91.62 436 GLU A O 1
ATOM 3276 N N . HIS A 1 437 ? -7.863 52.406 21.359 1 87.62 437 HIS A N 1
ATOM 3277 C CA . HIS A 1 437 ? -9.195 52.031 21.828 1 87.62 437 HIS A CA 1
ATOM 3278 C C . HIS A 1 437 ? -9.328 52.25 23.328 1 87.62 437 HIS A C 1
ATOM 3280 O O . HIS A 1 437 ? -9.016 51.375 24.125 1 87.62 437 HIS A O 1
ATOM 3286 N N . MET B 1 1 ? 33.188 -80.875 -65.25 1 30.22 1 MET B N 1
ATOM 3287 C CA . MET B 1 1 ? 33.062 -79.688 -64.5 1 30.22 1 MET B CA 1
ATOM 3288 C C . MET B 1 1 ? 31.609 -79.5 -64 1 30.22 1 MET B C 1
ATOM 3290 O O . MET B 1 1 ? 30.75 -79 -64.75 1 30.22 1 MET B O 1
ATOM 3294 N N . LEU B 1 2 ? 31.219 -80.375 -63.125 1 30.77 2 LEU B N 1
ATOM 3295 C CA . LEU B 1 2 ? 29.828 -80.625 -62.812 1 30.77 2 LEU B CA 1
ATOM 3296 C C . LEU B 1 2 ? 29.188 -79.5 -62.062 1 30.77 2 LEU B C 1
ATOM 3298 O O . LEU B 1 2 ? 28.062 -79.062 -62.375 1 30.77 2 LEU B O 1
ATOM 3302 N N . PRO B 1 3 ? 29.672 -79 -60.812 1 33.81 3 PRO B N 1
ATOM 3303 C CA . PRO B 1 3 ? 28.859 -79.312 -59.656 1 33.81 3 PRO B CA 1
ATOM 3304 C C . PRO B 1 3 ? 27.797 -78.25 -59.375 1 33.81 3 PRO B C 1
ATOM 3306 O O . PRO B 1 3 ? 26.625 -78.562 -59.156 1 33.81 3 PRO B O 1
ATOM 3309 N N . PHE B 1 4 ? 28.047 -77.125 -58.5 1 41.09 4 PHE B N 1
ATOM 3310 C CA . PHE B 1 4 ? 27.562 -76.875 -57.156 1 41.09 4 PHE B CA 1
ATOM 3311 C C . PHE B 1 4 ? 26.375 -75.875 -57.188 1 41.09 4 PHE B C 1
ATOM 3313 O O . PHE B 1 4 ? 26.5 -74.75 -57.656 1 41.09 4 PHE B O 1
ATOM 3320 N N . ARG B 1 5 ? 25.109 -76.375 -57.25 1 44.03 5 ARG B N 1
ATOM 3321 C CA . ARG B 1 5 ? 23.875 -75.625 -57.125 1 44.03 5 ARG B CA 1
ATOM 3322 C C . ARG B 1 5 ? 23.828 -74.875 -55.781 1 44.03 5 ARG B C 1
ATOM 3324 O O . ARG B 1 5 ? 23.938 -75.5 -54.719 1 44.03 5 ARG B O 1
ATOM 3331 N N . LEU B 1 6 ? 24.125 -73.625 -55.594 1 38.69 6 LEU B N 1
ATOM 3332 C CA . LEU B 1 6 ? 23.969 -72.75 -54.438 1 38.69 6 LEU B CA 1
ATOM 3333 C C . LEU B 1 6 ? 22.516 -72.688 -54 1 38.69 6 LEU B C 1
ATOM 3335 O O . LEU B 1 6 ? 21.641 -72.25 -54.75 1 38.69 6 LEU B O 1
ATOM 3339 N N . ALA B 1 7 ? 22 -73.688 -53.125 1 42.3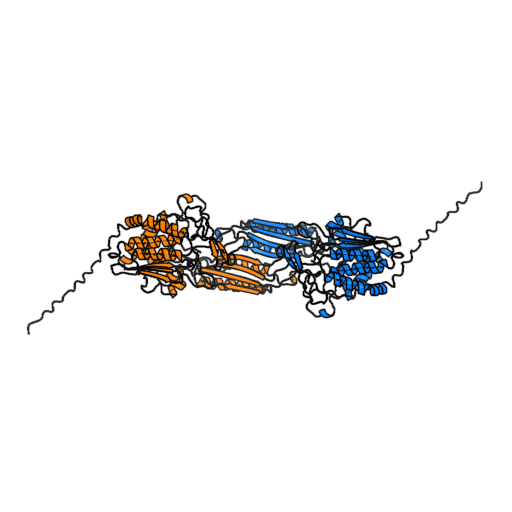1 7 ALA B N 1
ATOM 3340 C CA . ALA B 1 7 ? 20.672 -73.562 -52.5 1 42.31 7 ALA B CA 1
ATOM 3341 C C . ALA B 1 7 ? 20.547 -72.25 -51.688 1 42.31 7 ALA B C 1
ATOM 3343 O O . ALA B 1 7 ? 21.344 -72 -50.781 1 42.31 7 ALA B O 1
ATOM 3344 N N . GLY B 1 8 ? 20.016 -71.25 -52.219 1 36.31 8 GLY B N 1
ATOM 3345 C CA . GLY B 1 8 ? 19.688 -70.062 -51.5 1 36.31 8 GLY B CA 1
ATOM 3346 C C . GLY B 1 8 ? 18.781 -70.25 -50.312 1 36.31 8 GLY B C 1
ATOM 3347 O O . GLY B 1 8 ? 17.719 -70.875 -50.406 1 36.31 8 GLY B O 1
ATOM 3348 N N . PHE B 1 9 ? 19.328 -70.438 -49.031 1 38.41 9 PHE B N 1
ATOM 3349 C CA . PHE B 1 9 ? 18.594 -70.5 -47.781 1 38.41 9 PHE B CA 1
ATOM 3350 C C . PHE B 1 9 ? 17.766 -69.25 -47.594 1 38.41 9 PHE B C 1
ATOM 3352 O O . PHE B 1 9 ? 18.297 -68.125 -47.562 1 38.41 9 PHE B O 1
ATOM 3359 N N . ALA B 1 10 ? 16.5 -69.25 -47.969 1 39.56 10 ALA B N 1
ATOM 3360 C CA . ALA B 1 10 ? 15.555 -68.188 -47.562 1 39.56 10 ALA B CA 1
ATOM 3361 C C . ALA B 1 10 ? 15.422 -68.125 -46.062 1 39.56 10 ALA B C 1
ATOM 3363 O O . ALA B 1 10 ? 15 -69.125 -45.438 1 39.56 10 ALA B O 1
ATOM 3364 N N . LEU B 1 11 ? 16.25 -67.375 -45.375 1 37.72 11 LEU B N 1
ATOM 3365 C CA . LEU B 1 11 ? 16.031 -67 -44 1 37.72 11 LEU B CA 1
ATOM 3366 C C . LEU B 1 11 ? 14.617 -66.5 -43.781 1 37.72 11 LEU B C 1
ATOM 3368 O O . LEU B 1 11 ? 14.25 -65.438 -44.344 1 37.72 11 LEU B O 1
ATOM 3372 N N . LEU B 1 12 ? 13.664 -67.375 -43.562 1 35.72 12 LEU B N 1
ATOM 3373 C CA . LEU B 1 12 ? 12.367 -66.938 -43.062 1 35.72 12 LEU B CA 1
ATOM 3374 C C . LEU B 1 12 ? 12.523 -66.062 -41.844 1 35.72 12 LEU B C 1
ATOM 3376 O O . LEU B 1 12 ? 12.977 -66.562 -40.781 1 35.72 12 LEU B O 1
ATOM 3380 N N . LEU B 1 13 ? 12.711 -64.812 -42 1 38.06 13 LEU B N 1
ATOM 3381 C CA . LEU B 1 13 ? 12.516 -63.875 -40.875 1 38.06 13 LEU B CA 1
ATOM 3382 C C . LEU B 1 13 ? 11.156 -64.062 -40.219 1 38.06 13 LEU B C 1
ATOM 3384 O O . LEU B 1 13 ? 10.117 -63.844 -40.875 1 38.06 13 LEU B O 1
ATOM 3388 N N . VAL B 1 14 ? 10.961 -65.062 -39.406 1 35.94 14 VAL B N 1
ATOM 3389 C CA . VAL B 1 14 ? 9.797 -65.125 -38.531 1 35.94 14 VAL B CA 1
ATOM 3390 C C . VAL B 1 14 ? 9.617 -63.781 -37.844 1 35.94 14 VAL B C 1
ATOM 3392 O O . VAL B 1 14 ? 10.453 -63.344 -37.031 1 35.94 14 VAL B O 1
ATOM 3395 N N . SER B 1 15 ? 9.117 -62.875 -38.594 1 37.81 15 SER B N 1
ATOM 3396 C CA . SER B 1 15 ? 8.602 -61.719 -37.812 1 37.81 15 SER B CA 1
ATOM 3397 C C . SER B 1 15 ? 7.75 -62.188 -36.656 1 37.81 15 SER B C 1
ATOM 3399 O O . SER B 1 15 ? 6.672 -62.781 -36.844 1 37.81 15 SER B O 1
ATOM 3401 N N . GLY B 1 16 ? 8.312 -62.875 -35.656 1 36.81 16 GLY B N 1
ATOM 3402 C CA . GLY B 1 16 ? 7.555 -63.156 -34.438 1 36.81 16 GLY B CA 1
ATOM 3403 C C . GLY B 1 16 ? 6.609 -62.031 -34.062 1 36.81 16 GLY B C 1
ATOM 3404 O O . GLY B 1 16 ? 7.051 -60.938 -33.719 1 36.81 16 GLY B O 1
ATOM 3405 N N . ALA B 1 17 ? 5.492 -61.969 -34.656 1 41.41 17 ALA B N 1
ATOM 3406 C CA . ALA B 1 17 ? 4.422 -61.156 -34.125 1 41.41 17 ALA B CA 1
ATOM 3407 C C . ALA B 1 17 ? 4.367 -61.25 -32.594 1 41.41 17 ALA B C 1
ATOM 3409 O O . ALA B 1 17 ? 4.016 -62.312 -32.062 1 41.41 17 ALA B O 1
ATOM 3410 N N . VAL B 1 18 ? 5.207 -60.719 -31.859 1 46.25 18 VAL B N 1
ATOM 3411 C CA . VAL B 1 18 ? 5.094 -60.625 -30.406 1 46.25 18 VAL B CA 1
ATOM 3412 C C . VAL B 1 18 ? 3.643 -60.375 -30.016 1 46.25 18 VAL B C 1
ATOM 3414 O O . VAL B 1 18 ? 3.055 -59.375 -30.438 1 46.25 18 VAL B O 1
ATOM 3417 N N . ALA B 1 19 ? 2.812 -61.312 -29.688 1 44.78 19 ALA B N 1
ATOM 3418 C CA . ALA B 1 19 ? 1.431 -61.281 -29.219 1 44.78 19 ALA B CA 1
ATOM 3419 C C . ALA B 1 19 ? 1.225 -60.219 -28.156 1 44.78 19 ALA B C 1
ATOM 3421 O O . ALA B 1 19 ? 1.935 -60.156 -27.156 1 44.78 19 ALA B O 1
ATOM 3422 N N . ALA B 1 20 ? 0.612 -59.094 -28.516 1 55.94 20 ALA B N 1
ATOM 3423 C CA . ALA B 1 20 ? 0.19 -58.062 -27.547 1 55.94 20 ALA B CA 1
ATOM 3424 C C . ALA B 1 20 ? -0.473 -58.688 -26.328 1 55.94 20 ALA B C 1
ATOM 3426 O O . ALA B 1 20 ? -1.427 -59.469 -26.469 1 55.94 20 ALA B O 1
ATOM 3427 N N . GLU B 1 21 ? 0.275 -58.969 -25.219 1 60.84 21 GLU B N 1
ATOM 3428 C CA . GLU B 1 21 ? -0.282 -59.531 -23.984 1 60.84 21 GLU B CA 1
ATOM 3429 C C . GLU B 1 21 ? -1.608 -58.844 -23.625 1 60.84 21 GLU B C 1
ATOM 3431 O O . GLU B 1 21 ? -1.789 -57.656 -23.844 1 60.84 21 GLU B O 1
ATOM 3436 N N . ASP B 1 22 ? -2.559 -59.688 -23.359 1 72.88 22 ASP B N 1
ATOM 3437 C CA . ASP B 1 22 ? -3.914 -59.281 -23.016 1 72.88 22 ASP B CA 1
ATOM 3438 C C . ASP B 1 22 ? -3.959 -58.688 -21.609 1 72.88 22 ASP B C 1
ATOM 3440 O O . ASP B 1 22 ? -3.721 -59.375 -20.625 1 72.88 22 ASP B O 1
ATOM 3444 N N . TRP B 1 23 ? -3.914 -57.438 -21.5 1 86.56 23 TRP B N 1
ATOM 3445 C CA . TRP B 1 23 ? -4.062 -56.75 -20.219 1 86.56 23 TRP B CA 1
ATOM 3446 C C . TRP B 1 23 ? -5.535 -56.531 -19.891 1 86.56 23 TRP B C 1
ATOM 3448 O O . TRP B 1 23 ? -5.914 -55.5 -19.375 1 86.56 23 TRP B O 1
ATOM 3458 N N . GLY B 1 24 ? -6.363 -57.469 -20.25 1 85.69 24 GLY B N 1
ATOM 3459 C CA . GLY B 1 24 ? -7.801 -57.406 -20.031 1 85.69 24 GLY B CA 1
ATOM 3460 C C . GLY B 1 24 ? -8.18 -57.406 -18.562 1 85.69 24 GLY B C 1
ATOM 3461 O O . GLY B 1 24 ? -9.281 -57 -18.203 1 85.69 24 GLY B O 1
ATOM 3462 N N . ASP B 1 25 ? -7.227 -57.812 -17.688 1 93 25 ASP B N 1
ATOM 3463 C CA . ASP B 1 25 ? -7.539 -57.906 -16.266 1 93 25 ASP B CA 1
ATOM 3464 C C . ASP B 1 25 ? -7.094 -56.625 -15.531 1 93 25 ASP B C 1
ATOM 3466 O O . ASP B 1 25 ? -7.059 -56.594 -14.305 1 93 25 ASP B O 1
ATOM 3470 N N . LEU B 1 26 ? -6.703 -55.688 -16.281 1 94.69 26 LEU B N 1
ATOM 3471 C CA . LEU B 1 26 ? -6.164 -54.469 -15.711 1 94.69 26 LEU B CA 1
ATOM 3472 C C . LEU B 1 26 ? -7.168 -53.812 -14.75 1 94.69 26 LEU B C 1
ATOM 3474 O O . LEU B 1 26 ? -6.801 -53.406 -13.641 1 94.69 26 LEU B O 1
ATOM 3478 N N . ASP B 1 27 ? -8.398 -53.812 -15.102 1 95.62 27 ASP B N 1
ATOM 3479 C CA . ASP B 1 27 ? -9.422 -53.156 -14.273 1 95.62 27 ASP B CA 1
ATOM 3480 C C . ASP B 1 27 ? -9.594 -53.906 -12.953 1 95.62 27 ASP B C 1
ATOM 3482 O O . ASP B 1 27 ? -9.805 -53.312 -11.906 1 95.62 27 ASP B O 1
ATOM 3486 N N . ALA B 1 28 ? -9.555 -55.156 -13.055 1 96.38 28 ALA B N 1
ATOM 3487 C CA . ALA B 1 28 ? -9.664 -55.969 -11.844 1 96.38 28 ALA B CA 1
ATOM 3488 C C . ALA B 1 28 ? -8.477 -55.75 -10.914 1 96.38 28 ALA B C 1
ATOM 3490 O O . ALA B 1 28 ? -8.633 -55.719 -9.695 1 96.38 28 ALA B O 1
ATOM 3491 N N . ARG B 1 29 ? -7.348 -55.594 -11.445 1 96.69 29 ARG B N 1
ATOM 3492 C CA . ARG B 1 29 ? -6.148 -55.312 -10.656 1 96.69 29 ARG B CA 1
ATOM 3493 C C . ARG B 1 29 ? -6.203 -53.938 -10.023 1 96.69 29 ARG B C 1
ATOM 3495 O O . ARG B 1 29 ? -5.773 -53.75 -8.883 1 96.69 29 ARG B O 1
ATOM 3502 N N . ILE B 1 30 ? -6.73 -53.031 -10.758 1 97.88 30 ILE B N 1
ATOM 3503 C CA . ILE B 1 30 ? -6.895 -51.688 -10.227 1 97.88 30 ILE B CA 1
ATOM 3504 C C . ILE B 1 30 ? -7.863 -51.688 -9.047 1 97.88 30 ILE B C 1
ATOM 3506 O O . ILE B 1 30 ? -7.594 -51.094 -8 1 97.88 30 ILE B O 1
ATOM 3510 N N . ALA B 1 31 ? -8.914 -52.406 -9.219 1 97.56 31 ALA B N 1
ATOM 3511 C CA . ALA B 1 31 ? -9.906 -52.531 -8.148 1 97.56 31 ALA B CA 1
ATOM 3512 C C . ALA B 1 31 ? -9.281 -53.156 -6.891 1 97.56 31 ALA B C 1
ATOM 3514 O O . ALA B 1 31 ? -9.617 -52.75 -5.773 1 97.56 31 ALA B O 1
ATOM 3515 N N . LYS B 1 32 ? -8.453 -54.062 -7.113 1 97.19 32 LYS B N 1
ATOM 3516 C CA . LYS B 1 32 ? -7.789 -54.75 -5.996 1 97.19 32 LYS B CA 1
ATOM 3517 C C . LYS B 1 32 ? -6.797 -53.812 -5.309 1 97.19 32 LYS B C 1
ATOM 3519 O O . LYS B 1 32 ? -6.66 -53.812 -4.082 1 97.19 32 LYS B O 1
ATOM 3524 N N . ALA B 1 33 ? -6.109 -53.031 -6.043 1 97.5 33 ALA B N 1
ATOM 3525 C CA . ALA B 1 33 ? -5.062 -52.156 -5.531 1 97.5 33 ALA B CA 1
ATOM 3526 C C . ALA B 1 33 ? -5.664 -50.906 -4.871 1 97.5 33 ALA B C 1
ATOM 3528 O O . ALA B 1 33 ? -5.059 -50.312 -3.969 1 97.5 33 ALA B O 1
ATOM 3529 N N . LEU B 1 34 ? -6.848 -50.531 -5.203 1 98.25 34 LEU B N 1
ATOM 3530 C CA . LEU B 1 34 ? -7.422 -49.188 -4.965 1 98.25 34 LEU B CA 1
ATOM 3531 C C . LEU B 1 34 ? -7.547 -48.938 -3.471 1 98.25 34 LEU B C 1
ATOM 3533 O O . LEU B 1 34 ? -7.199 -47.844 -3.004 1 98.25 34 LEU B O 1
ATOM 3537 N N . PRO B 1 35 ? -8.023 -49.844 -2.635 1 98.25 35 PRO B N 1
ATOM 3538 C CA . PRO B 1 35 ? -8.148 -49.531 -1.208 1 98.25 35 PRO B CA 1
ATOM 3539 C C . PRO B 1 35 ? -6.812 -49.156 -0.568 1 98.25 35 PRO B C 1
ATOM 3541 O O . PRO B 1 35 ? -6.746 -48.219 0.225 1 98.25 35 PRO B O 1
ATOM 3544 N N . GLY B 1 36 ? -5.781 -49.875 -0.909 1 97.69 36 GLY B N 1
ATOM 3545 C CA . GLY B 1 36 ? -4.461 -49.562 -0.389 1 97.69 36 GLY B CA 1
ATOM 3546 C C . GLY B 1 36 ? -3.93 -48.219 -0.876 1 97.69 36 GLY B C 1
ATOM 3547 O O . GLY B 1 36 ? -3.293 -47.469 -0.117 1 97.69 36 GLY B O 1
ATOM 3548 N N . VAL B 1 37 ? -4.215 -47.938 -2.104 1 97.94 37 VAL B N 1
ATOM 3549 C CA . VAL B 1 37 ? -3.783 -46.688 -2.711 1 97.94 37 VAL B CA 1
ATOM 3550 C C . VAL B 1 37 ? -4.484 -45.531 -2.029 1 97.94 37 VAL B C 1
ATOM 3552 O O . VAL B 1 37 ? -3.855 -44.5 -1.722 1 97.94 37 VAL B O 1
ATOM 3555 N N . ILE B 1 38 ? -5.75 -45.656 -1.767 1 98.38 38 ILE B N 1
ATOM 3556 C CA . ILE B 1 38 ? -6.547 -44.625 -1.115 1 98.38 38 ILE B CA 1
ATOM 3557 C C . ILE B 1 38 ? -6.043 -44.406 0.309 1 98.38 38 ILE B C 1
ATOM 3559 O O . ILE B 1 38 ? -5.902 -43.25 0.754 1 98.38 38 ILE B O 1
ATOM 3563 N N . GLU B 1 39 ? -5.793 -45.438 0.982 1 98.06 39 GLU B N 1
ATOM 3564 C CA . GLU B 1 39 ? -5.281 -45.344 2.348 1 98.06 39 GLU B CA 1
ATOM 3565 C C . GLU B 1 39 ? -3.955 -44.594 2.391 1 98.06 39 GLU B C 1
ATOM 3567 O O . GLU B 1 39 ? -3.738 -43.75 3.266 1 98.06 39 GLU B O 1
ATOM 3572 N N . LEU B 1 40 ? -3.107 -44.969 1.495 1 97.38 40 LEU B N 1
ATOM 3573 C CA . LEU B 1 40 ? -1.815 -44.312 1.432 1 97.38 40 LEU B CA 1
ATOM 3574 C C . LEU B 1 40 ? -1.99 -42.812 1.128 1 97.38 40 LEU B C 1
ATOM 3576 O O . LEU B 1 40 ? -1.301 -41.969 1.707 1 97.38 40 LEU B O 1
ATOM 3580 N N . ARG B 1 41 ? -2.871 -42.469 0.212 1 98.44 41 ARG B N 1
ATOM 3581 C CA . ARG B 1 41 ? -3.148 -41.062 -0.101 1 98.44 41 ARG B CA 1
ATOM 3582 C C . ARG B 1 41 ? -3.605 -40.312 1.141 1 98.44 41 ARG B C 1
ATOM 3584 O O . ARG B 1 41 ? -3.15 -39.188 1.394 1 98.44 41 ARG B O 1
ATOM 3591 N N . HIS B 1 42 ? -4.5 -40.938 1.873 1 98.5 42 HIS B N 1
ATOM 3592 C CA . HIS B 1 42 ? -5.023 -40.312 3.078 1 98.5 42 HIS B CA 1
ATOM 3593 C C . HIS B 1 42 ? -3.92 -40.062 4.098 1 98.5 42 HIS B C 1
ATOM 3595 O O . HIS B 1 42 ? -3.896 -39 4.754 1 98.5 42 HIS B O 1
ATOM 3601 N N . GLN B 1 43 ? -3.039 -41 4.219 1 97.81 43 GLN B N 1
ATOM 3602 C CA . GLN B 1 43 ? -1.91 -40.812 5.129 1 97.81 43 GLN B CA 1
ATOM 3603 C C . GLN B 1 43 ? -1.023 -39.656 4.703 1 97.81 43 GLN B C 1
ATOM 3605 O O . GLN B 1 43 ? -0.6 -38.844 5.535 1 97.81 43 GLN B O 1
ATOM 3610 N N . ILE B 1 44 ? -0.758 -39.625 3.434 1 98.25 44 ILE B N 1
ATOM 3611 C CA . ILE B 1 44 ? 0.072 -38.531 2.893 1 98.25 44 ILE B CA 1
ATOM 3612 C C . ILE B 1 44 ? -0.639 -37.188 3.062 1 98.25 44 ILE B C 1
ATOM 3614 O O . ILE B 1 44 ? -0.013 -36.188 3.422 1 98.25 44 ILE B O 1
ATOM 3618 N N . HIS B 1 45 ? -1.95 -37.188 2.809 1 98.56 45 HIS B N 1
ATOM 3619 C CA . HIS B 1 45 ? -2.76 -36 2.949 1 98.56 45 HIS B CA 1
ATOM 3620 C C . HIS B 1 45 ? -2.74 -35.469 4.383 1 98.56 45 HIS B C 1
ATO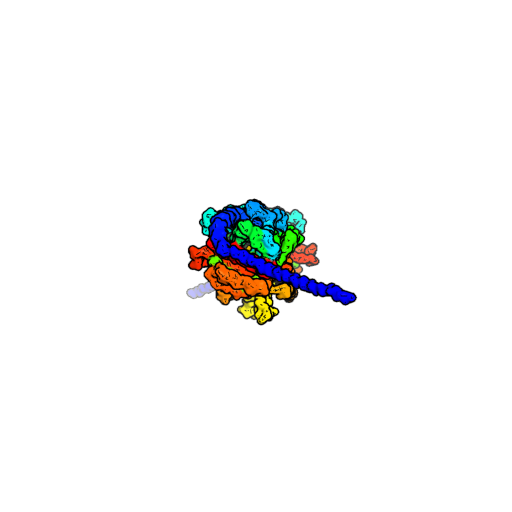M 3622 O O . HIS B 1 45 ? -2.691 -34.25 4.613 1 98.56 45 HIS B O 1
ATOM 3628 N N . GLN B 1 46 ? -2.779 -36.344 5.324 1 98.06 46 GLN B N 1
ATOM 3629 C CA . GLN B 1 46 ? -2.822 -36 6.742 1 98.06 46 GLN B CA 1
ATOM 3630 C C . GLN B 1 46 ? -1.479 -35.469 7.219 1 98.06 46 GLN B C 1
ATOM 3632 O O . GLN B 1 46 ? -1.412 -34.75 8.227 1 98.06 46 GLN B O 1
ATOM 3637 N N . HIS B 1 47 ? -0.423 -35.844 6.461 1 98.06 47 HIS B N 1
ATOM 3638 C CA . HIS B 1 47 ? 0.921 -35.438 6.867 1 98.06 47 HIS B CA 1
ATOM 3639 C C . HIS B 1 47 ? 1.661 -34.75 5.723 1 98.06 47 HIS B C 1
ATOM 3641 O O . HIS B 1 47 ? 2.754 -35.188 5.34 1 98.06 47 HIS B O 1
ATOM 3647 N N . PRO B 1 48 ? 1.063 -33.656 5.266 1 98.12 48 PRO B N 1
ATOM 3648 C CA . PRO B 1 48 ? 1.676 -32.938 4.145 1 98.12 48 PRO B CA 1
ATOM 3649 C C . PRO B 1 48 ? 2.967 -32.219 4.535 1 98.12 48 PRO B C 1
ATOM 3651 O O . PRO B 1 48 ? 3.148 -31.859 5.699 1 98.12 48 PRO B O 1
ATOM 3654 N N . GLU B 1 49 ? 3.896 -32.062 3.592 1 97.56 49 GLU B N 1
ATOM 3655 C CA . GLU B 1 49 ? 5.164 -31.375 3.801 1 97.56 49 GLU B CA 1
ATOM 3656 C C . GLU B 1 49 ? 5.426 -30.359 2.693 1 97.56 49 GLU B C 1
ATOM 3658 O O . GLU B 1 49 ? 5.047 -30.578 1.541 1 97.56 49 GLU B O 1
ATOM 3663 N N . LEU B 1 50 ? 6.102 -29.25 3.039 1 95.75 50 LEU B N 1
ATOM 3664 C CA . LEU B 1 50 ? 6.371 -28.172 2.092 1 95.75 50 LEU B CA 1
ATOM 3665 C C . LEU B 1 50 ? 7.516 -28.547 1.156 1 95.75 50 LEU B C 1
ATOM 3667 O O . LEU B 1 50 ? 8.164 -29.578 1.343 1 95.75 50 LEU B O 1
ATOM 3671 N N . GLY B 1 51 ? 7.754 -27.719 0.205 1 95.12 51 GLY B N 1
ATOM 3672 C CA . GLY B 1 51 ? 8.734 -27.984 -0.838 1 95.12 51 GLY B CA 1
ATOM 3673 C C . GLY B 1 51 ? 10.125 -28.234 -0.3 1 95.12 51 GLY B C 1
ATOM 3674 O O . GLY B 1 51 ? 10.609 -27.5 0.565 1 95.12 51 GLY B O 1
ATOM 3675 N N . ASN B 1 52 ? 10.75 -29.203 -0.836 1 96.5 52 ASN B N 1
ATOM 3676 C CA . ASN B 1 52 ? 12.102 -29.641 -0.488 1 96.5 52 ASN B CA 1
ATOM 3677 C C . ASN B 1 52 ? 12.156 -30.188 0.938 1 96.5 52 ASN B C 1
ATOM 3679 O O . ASN B 1 52 ? 13.227 -30.578 1.415 1 96.5 52 ASN B O 1
ATOM 3683 N N . ARG B 1 53 ? 11.039 -30.234 1.597 1 96.62 53 ARG B N 1
ATOM 3684 C CA . ARG B 1 53 ? 10.977 -30.734 2.965 1 96.62 53 ARG B CA 1
ATOM 3685 C C . ARG B 1 53 ? 10.125 -32 3.039 1 96.62 53 ARG B C 1
ATOM 3687 O O . ARG B 1 53 ? 9.641 -32.375 4.113 1 96.62 53 ARG B O 1
ATOM 3694 N N . GLU B 1 54 ? 9.867 -32.594 1.923 1 97.81 54 GLU B N 1
ATOM 3695 C CA . GLU B 1 54 ? 8.969 -33.719 1.84 1 97.81 54 GLU B CA 1
ATOM 3696 C C . GLU B 1 54 ? 9.688 -35.031 2.258 1 97.81 54 GLU B C 1
ATOM 3698 O O . GLU B 1 54 ? 9.695 -36 1.51 1 97.81 54 GLU B O 1
ATOM 3703 N N . VAL B 1 55 ? 10.195 -35.094 3.455 1 97.94 55 VAL B N 1
ATOM 3704 C CA . VAL B 1 55 ? 11.062 -36.188 3.906 1 97.94 55 VAL B CA 1
ATOM 3705 C C . VAL B 1 55 ? 10.219 -37.406 4.203 1 97.94 55 VAL B C 1
ATOM 3707 O O . VAL B 1 55 ? 10.484 -38.5 3.676 1 97.94 55 VAL B O 1
ATOM 3710 N N . GLN B 1 56 ? 9.227 -37.281 5.039 1 97.94 56 GLN B N 1
ATOM 3711 C CA . GLN B 1 56 ? 8.391 -38.438 5.398 1 97.94 56 GLN B CA 1
ATOM 3712 C C . GLN B 1 56 ? 7.602 -38.938 4.191 1 97.94 56 GLN B C 1
ATOM 3714 O O . GLN B 1 56 ? 7.395 -40.125 4.039 1 97.94 56 GLN B O 1
ATOM 3719 N N . THR B 1 57 ? 7.102 -38.031 3.402 1 98.5 57 THR B N 1
ATOM 3720 C CA . THR B 1 57 ? 6.383 -38.406 2.191 1 98.5 57 THR B CA 1
ATOM 3721 C C . THR B 1 57 ? 7.273 -39.219 1.268 1 98.5 57 THR B C 1
ATOM 3723 O O . THR B 1 57 ? 6.859 -40.281 0.776 1 98.5 57 THR B O 1
ATOM 3726 N N . ALA B 1 58 ? 8.5 -38.75 1.065 1 98.69 58 ALA B N 1
ATOM 3727 C CA . ALA B 1 58 ? 9.453 -39.469 0.216 1 98.69 58 ALA B CA 1
ATOM 3728 C C . ALA B 1 58 ? 9.75 -40.844 0.759 1 98.69 58 ALA B C 1
ATOM 3730 O O . ALA B 1 58 ? 9.852 -41.812 -0.005 1 98.69 58 ALA B O 1
ATOM 3731 N N . GLU B 1 59 ? 9.914 -40.906 2.025 1 98.44 59 GLU B N 1
ATOM 3732 C CA . GLU B 1 59 ? 10.188 -42.188 2.662 1 98.44 59 GLU B CA 1
ATOM 3733 C C . GLU B 1 59 ? 9.047 -43.188 2.445 1 98.44 59 GLU B C 1
ATOM 3735 O O . GLU B 1 59 ? 9.273 -44.344 2.164 1 98.44 59 GLU B O 1
ATOM 3740 N N . ARG B 1 60 ? 7.82 -42.719 2.617 1 98.12 60 ARG B N 1
ATOM 3741 C CA . ARG B 1 60 ? 6.645 -43.562 2.42 1 98.12 60 ARG B CA 1
ATOM 3742 C C . ARG B 1 60 ? 6.574 -44.062 0.988 1 98.12 60 ARG B C 1
ATOM 3744 O O . ARG B 1 60 ? 6.281 -45.25 0.761 1 98.12 60 ARG B O 1
ATOM 3751 N N . ILE B 1 61 ? 6.844 -43.219 0.071 1 98.62 61 ILE B N 1
ATOM 3752 C CA . ILE B 1 61 ? 6.785 -43.594 -1.344 1 98.62 61 ILE B CA 1
ATOM 3753 C C . ILE B 1 61 ? 7.883 -44.594 -1.67 1 98.62 61 ILE B C 1
ATOM 3755 O O . ILE B 1 61 ? 7.621 -45.625 -2.305 1 98.62 61 ILE B O 1
ATOM 3759 N N . ALA B 1 62 ? 9.086 -44.312 -1.25 1 98.81 62 ALA B N 1
ATOM 3760 C CA . ALA B 1 62 ? 10.211 -45.219 -1.513 1 98.81 62 ALA B CA 1
ATOM 3761 C C . ALA B 1 62 ? 9.953 -46.594 -0.947 1 98.81 62 ALA B C 1
ATOM 3763 O O . ALA B 1 62 ? 10.25 -47.625 -1.599 1 98.81 62 ALA B O 1
ATOM 3764 N N . ARG B 1 63 ? 9.5 -46.625 0.268 1 98.5 63 ARG B N 1
ATOM 3765 C CA . ARG B 1 63 ? 9.203 -47.906 0.907 1 98.5 63 ARG B CA 1
ATOM 3766 C C . ARG B 1 63 ? 8.188 -48.719 0.088 1 98.5 63 ARG B C 1
ATOM 3768 O O . ARG B 1 63 ? 8.391 -49.906 -0.167 1 98.5 63 ARG B O 1
ATOM 3775 N N . ARG B 1 64 ? 7.109 -48.062 -0.293 1 98.38 64 ARG B N 1
ATOM 3776 C CA . ARG B 1 64 ? 6.078 -48.75 -1.067 1 98.38 64 ARG B CA 1
ATOM 3777 C C . ARG B 1 64 ? 6.633 -49.25 -2.389 1 98.38 64 ARG B C 1
ATOM 3779 O O . ARG B 1 64 ? 6.32 -50.375 -2.805 1 98.38 64 ARG B O 1
ATOM 3786 N N . LEU B 1 65 ? 7.438 -48.469 -3.094 1 98.75 65 LEU B N 1
ATOM 3787 C CA . LEU B 1 65 ? 8.023 -48.875 -4.367 1 98.75 65 LEU B CA 1
ATOM 3788 C C . LEU B 1 65 ? 8.938 -50.094 -4.195 1 98.75 65 LEU B C 1
ATOM 3790 O O . LEU B 1 65 ? 8.914 -51 -5.016 1 98.75 65 LEU B O 1
ATOM 3794 N N . ARG B 1 66 ? 9.719 -50.094 -3.156 1 98.62 66 ARG B N 1
ATOM 3795 C CA . ARG B 1 66 ? 10.594 -51.219 -2.881 1 98.62 66 ARG B CA 1
ATOM 3796 C C . ARG B 1 66 ? 9.789 -52.469 -2.607 1 98.62 66 ARG B C 1
ATOM 3798 O O . ARG B 1 66 ? 10.156 -53.562 -3.055 1 98.62 66 ARG B O 1
ATOM 3805 N N . GLU B 1 67 ? 8.75 -52.312 -1.87 1 98.31 67 GLU B N 1
ATOM 3806 C CA . GLU B 1 67 ? 7.871 -53.469 -1.584 1 98.31 67 GLU B CA 1
ATOM 3807 C C . GLU B 1 67 ? 7.332 -54.062 -2.871 1 98.31 67 GLU B C 1
ATOM 3809 O O . GLU B 1 67 ? 7.07 -55.281 -2.926 1 98.31 67 GLU B O 1
ATOM 3814 N N . LEU B 1 68 ? 7.207 -53.25 -3.852 1 97.88 68 LEU B N 1
ATOM 3815 C CA . LEU B 1 68 ? 6.664 -53.719 -5.125 1 97.88 68 LEU B CA 1
ATOM 3816 C C . LEU B 1 68 ? 7.77 -54.25 -6.027 1 97.88 68 LEU B C 1
ATOM 3818 O O . LEU B 1 68 ? 7.504 -54.688 -7.152 1 97.88 68 LEU B O 1
ATOM 3822 N N . GLY B 1 69 ? 9.016 -54.125 -5.641 1 98 69 GLY B N 1
ATOM 3823 C CA . GLY B 1 69 ? 10.125 -54.719 -6.359 1 98 69 GLY B CA 1
ATOM 3824 C C . GLY B 1 69 ? 10.781 -53.781 -7.344 1 98 69 GLY B C 1
ATOM 3825 O O . GLY B 1 69 ? 11.531 -54.188 -8.227 1 98 69 GLY B O 1
ATOM 3826 N N . LEU B 1 70 ? 10.508 -52.531 -7.227 1 98.62 70 LEU B N 1
ATOM 3827 C CA . LEU B 1 70 ? 11.133 -51.562 -8.117 1 98.62 70 LEU B CA 1
ATOM 3828 C C . LEU B 1 70 ? 12.539 -51.219 -7.637 1 98.62 70 LEU B C 1
ATOM 3830 O O . LEU B 1 70 ? 12.844 -51.344 -6.449 1 98.62 70 LEU B O 1
ATOM 3834 N N . GLU B 1 71 ? 13.367 -50.812 -8.617 1 98.56 71 GLU B N 1
ATOM 3835 C CA . GLU B 1 71 ? 14.586 -50.094 -8.281 1 98.56 71 GLU B CA 1
ATOM 3836 C C . GLU B 1 71 ? 14.289 -48.656 -7.824 1 98.56 71 GLU B C 1
ATOM 3838 O O . GLU B 1 71 ? 13.57 -47.938 -8.508 1 98.56 71 GLU B O 1
ATOM 3843 N N . VAL B 1 72 ? 14.836 -48.406 -6.609 1 98.75 72 VAL B N 1
ATOM 3844 C CA . VAL B 1 72 ? 14.422 -47.125 -6.051 1 98.75 72 VAL B CA 1
ATOM 3845 C C . VAL B 1 72 ? 15.648 -46.25 -5.773 1 98.75 72 VAL B C 1
ATOM 3847 O O . VAL B 1 72 ? 16.625 -46.719 -5.184 1 98.75 72 VAL B O 1
ATOM 3850 N N . GLN B 1 73 ? 15.633 -45.062 -6.273 1 98.62 73 GLN B N 1
ATOM 3851 C CA . GLN B 1 73 ? 16.594 -44 -5.934 1 98.62 73 GLN B CA 1
ATOM 3852 C C . GLN B 1 73 ? 15.938 -42.875 -5.129 1 98.62 73 GLN B C 1
ATOM 3854 O O . GLN B 1 73 ? 14.875 -42.375 -5.508 1 98.62 73 GLN B O 1
ATOM 3859 N N . THR B 1 74 ? 16.547 -42.531 -3.965 1 98.38 74 THR B N 1
ATOM 3860 C CA . THR B 1 74 ? 16.031 -41.469 -3.119 1 98.38 74 THR B CA 1
ATOM 3861 C C . THR B 1 74 ? 17 -40.281 -3.082 1 98.38 74 THR B C 1
ATOM 3863 O O . THR B 1 74 ? 18.109 -40.375 -3.584 1 98.38 74 THR B O 1
ATOM 3866 N N . GLY B 1 75 ? 16.562 -39.156 -2.648 1 97.88 75 GLY B N 1
ATOM 3867 C CA . GLY B 1 75 ? 17.406 -38 -2.473 1 97.88 75 GLY B CA 1
ATOM 3868 C C . GLY B 1 75 ? 17.688 -37.25 -3.77 1 97.88 75 GLY B C 1
ATOM 3869 O O . GLY B 1 75 ? 18.719 -36.594 -3.9 1 97.88 75 GLY B O 1
ATOM 3870 N N . VAL B 1 76 ? 16.875 -37.469 -4.793 1 97.56 76 VAL B N 1
ATOM 3871 C CA . VAL B 1 76 ? 17.031 -36.75 -6.059 1 97.56 76 VAL B CA 1
ATOM 3872 C C . VAL B 1 76 ? 16.406 -35.375 -5.953 1 97.56 76 VAL B C 1
ATOM 3874 O O . VAL B 1 76 ? 15.203 -35.219 -5.723 1 97.56 76 VAL B O 1
ATOM 3877 N N . ALA B 1 77 ? 17.219 -34.281 -6.203 1 97.75 77 ALA B N 1
ATOM 3878 C CA . ALA B 1 77 ? 16.766 -32.906 -6.004 1 97.75 77 ALA B CA 1
ATOM 3879 C C . ALA B 1 77 ? 16.188 -32.719 -4.602 1 97.75 77 ALA B C 1
ATOM 3881 O O . ALA B 1 77 ? 15.055 -32.25 -4.445 1 97.75 77 ALA B O 1
ATOM 3882 N N . HIS B 1 78 ? 16.984 -33.156 -3.58 1 97 78 HIS B N 1
ATOM 3883 C CA . HIS B 1 78 ? 16.688 -33.062 -2.154 1 97 78 HIS B CA 1
ATOM 3884 C C . HIS B 1 78 ? 15.836 -34.219 -1.684 1 97 78 HIS B C 1
ATOM 3886 O O . HIS B 1 78 ? 16.359 -35.188 -1.107 1 97 78 HIS B O 1
ATOM 3892 N N . THR B 1 79 ? 14.523 -34.25 -1.981 1 98.25 79 THR B N 1
ATOM 3893 C CA . THR B 1 79 ? 13.656 -35.281 -1.426 1 98.25 79 THR B CA 1
ATOM 3894 C C . THR B 1 79 ? 13.055 -36.125 -2.537 1 98.25 79 THR B C 1
ATOM 3896 O O . THR B 1 79 ? 12.227 -37 -2.273 1 98.25 79 THR B O 1
ATOM 3899 N N . GLY B 1 80 ? 13.406 -35.938 -3.768 1 98.69 80 GLY B N 1
ATOM 3900 C CA . GLY B 1 80 ? 12.82 -36.656 -4.887 1 98.69 80 GLY B CA 1
ATOM 3901 C C . GLY B 1 80 ? 13.078 -38.156 -4.832 1 98.69 80 GLY B C 1
ATOM 3902 O O . GLY B 1 80 ? 14.078 -38.594 -4.27 1 98.69 80 GLY B O 1
ATOM 3903 N N . VAL B 1 81 ? 12.156 -38.938 -5.391 1 98.81 81 VAL B N 1
ATOM 3904 C CA . VAL B 1 81 ? 12.25 -40.406 -5.465 1 98.81 81 VAL B CA 1
ATOM 3905 C C . VAL B 1 81 ? 12.062 -40.844 -6.91 1 98.81 81 VAL B C 1
ATOM 3907 O O . VAL B 1 81 ? 11.188 -40.344 -7.617 1 98.81 81 VAL B O 1
ATOM 3910 N N . VAL B 1 82 ? 12.914 -41.719 -7.375 1 98.88 82 VAL B N 1
ATOM 3911 C CA . VAL B 1 82 ? 12.773 -42.344 -8.688 1 98.88 82 VAL B CA 1
ATOM 3912 C C . VAL B 1 82 ? 12.602 -43.844 -8.539 1 98.88 82 VAL B C 1
ATOM 3914 O O . VAL B 1 82 ? 13.375 -44.5 -7.832 1 98.88 82 VAL B O 1
ATOM 3917 N N . GLY B 1 83 ? 11.586 -44.375 -9.117 1 98.88 83 GLY B N 1
ATOM 3918 C CA . GLY B 1 83 ? 11.336 -45.812 -9.172 1 98.88 83 GLY B CA 1
ATOM 3919 C C . GLY B 1 83 ? 11.359 -46.375 -10.578 1 98.88 83 GLY B C 1
ATOM 3920 O O . GLY B 1 83 ? 10.758 -45.812 -11.484 1 98.88 83 GLY B O 1
ATOM 3921 N N . ILE B 1 84 ? 12.055 -47.438 -10.727 1 98.81 84 ILE B N 1
ATOM 3922 C CA . ILE B 1 84 ? 12.172 -48.062 -12.039 1 98.81 84 ILE B CA 1
ATOM 3923 C C . ILE B 1 84 ? 11.617 -49.469 -11.984 1 98.81 84 ILE B C 1
ATOM 3925 O O . ILE B 1 84 ? 12.07 -50.312 -11.172 1 98.81 84 ILE B O 1
ATOM 3929 N N . LEU B 1 85 ? 10.625 -49.75 -12.789 1 98.69 85 LEU B N 1
ATOM 3930 C CA . LEU B 1 85 ? 10.086 -51.094 -13.008 1 98.69 85 LEU B CA 1
ATOM 3931 C C . LEU B 1 85 ? 10.508 -51.625 -14.375 1 98.69 85 LEU B C 1
ATOM 3933 O O . LEU B 1 85 ? 9.906 -51.281 -15.398 1 98.69 85 LEU B O 1
ATOM 3937 N N . ARG B 1 86 ? 11.484 -52.469 -14.367 1 97.88 86 ARG B N 1
ATOM 3938 C CA . ARG B 1 86 ? 11.93 -53.062 -15.617 1 97.88 86 ARG B CA 1
ATOM 3939 C C . ARG B 1 86 ? 11.031 -54.25 -16.016 1 97.88 86 ARG B C 1
ATOM 3941 O O . ARG B 1 86 ? 10.914 -55.219 -15.266 1 97.88 86 ARG B O 1
ATOM 3948 N N . GLY B 1 87 ? 10.469 -54.156 -17.125 1 96.56 87 GLY B N 1
ATOM 3949 C CA . GLY B 1 87 ? 9.609 -55.219 -17.625 1 96.56 87 GLY B CA 1
ATOM 3950 C C . GLY B 1 87 ? 10.383 -56.438 -18.141 1 96.56 87 GLY B C 1
ATOM 3951 O O . GLY B 1 87 ? 11.594 -56.344 -18.328 1 96.56 87 GLY B O 1
ATOM 3952 N N . GLY B 1 88 ? 9.703 -57.469 -18.312 1 95.69 88 GLY B N 1
ATOM 3953 C CA . GLY B 1 88 ? 10.312 -58.719 -18.75 1 95.69 88 GLY B CA 1
ATOM 3954 C C . GLY B 1 88 ? 10.531 -58.812 -20.25 1 95.69 88 GLY B C 1
ATOM 3955 O O . GLY B 1 88 ? 11.25 -59.656 -20.734 1 95.69 88 GLY B O 1
ATOM 3956 N N . LYS B 1 89 ? 9.969 -57.938 -20.922 1 96 89 LYS B N 1
ATOM 3957 C CA . LYS B 1 89 ? 10.102 -57.875 -22.375 1 96 89 LYS B CA 1
ATOM 3958 C C . LYS B 1 89 ? 10.758 -56.594 -22.828 1 96 89 LYS B C 1
ATOM 3960 O O . LYS B 1 89 ? 10.648 -55.562 -22.156 1 96 89 LYS B O 1
ATOM 3965 N N . PRO B 1 90 ? 11.477 -56.719 -23.953 1 95.69 90 PRO B N 1
ATOM 3966 C CA . PRO B 1 90 ? 12.086 -55.5 -24.469 1 95.69 90 PRO B CA 1
ATOM 3967 C C . PRO B 1 90 ? 11.047 -54.438 -24.859 1 95.69 90 PRO B C 1
ATOM 3969 O O . PRO B 1 90 ? 9.945 -54.781 -25.281 1 95.69 90 PRO B O 1
ATOM 3972 N N . GLY B 1 91 ? 11.391 -53.188 -24.703 1 97.12 91 GLY B N 1
ATOM 3973 C CA . GLY B 1 91 ? 10.516 -52.094 -25.078 1 97.12 91 GLY B CA 1
ATOM 3974 C C . GLY B 1 91 ? 10.984 -50.75 -24.547 1 97.12 91 GLY B C 1
ATOM 3975 O O . GLY B 1 91 ? 12.055 -50.656 -23.938 1 97.12 91 GLY B O 1
ATOM 3976 N N . PRO B 1 92 ? 10.234 -49.719 -24.828 1 98.31 92 PRO B N 1
ATOM 3977 C CA . PRO B 1 92 ? 10.641 -48.344 -24.469 1 98.31 92 PRO B CA 1
ATOM 3978 C C . PRO B 1 92 ? 10.492 -48.062 -22.969 1 98.31 92 PRO B C 1
ATOM 3980 O O . PRO B 1 92 ? 9.883 -48.875 -22.25 1 98.31 92 PRO B O 1
ATOM 3983 N N . VAL B 1 93 ? 11.133 -47 -22.547 1 98.69 93 VAL B N 1
ATOM 3984 C CA . VAL B 1 93 ? 10.961 -46.469 -21.203 1 98.69 93 VAL B CA 1
ATOM 3985 C C . VAL B 1 93 ? 9.859 -45.406 -21.203 1 98.69 93 VAL B C 1
ATOM 3987 O O . VAL B 1 93 ? 9.906 -44.469 -21.984 1 98.69 93 VAL B O 1
ATOM 3990 N N . VAL B 1 94 ? 8.859 -45.594 -20.406 1 98.81 94 VAL B N 1
ATOM 3991 C CA . VAL B 1 94 ? 7.789 -44.625 -20.219 1 98.81 94 VAL B CA 1
ATOM 3992 C C . VAL B 1 94 ? 7.871 -44.031 -18.812 1 98.81 94 VAL B C 1
ATOM 3994 O O . VAL B 1 94 ? 7.949 -44.781 -17.828 1 98.81 94 VAL B O 1
ATOM 3997 N N . ALA B 1 95 ? 7.848 -42.719 -18.734 1 98.88 95 ALA B N 1
ATOM 3998 C CA . ALA B 1 95 ? 7.934 -42.062 -17.438 1 98.88 95 ALA B CA 1
ATOM 3999 C C . ALA B 1 95 ? 6.586 -41.469 -17.031 1 98.88 95 ALA B C 1
ATOM 4001 O O . ALA B 1 95 ? 5.797 -41.062 -17.875 1 98.88 95 ALA B O 1
ATOM 4002 N N . ILE B 1 96 ? 6.32 -41.438 -15.75 1 98.88 96 ILE B N 1
ATOM 4003 C CA . ILE B 1 96 ? 5.195 -40.781 -15.125 1 98.88 96 ILE B CA 1
ATOM 4004 C C . ILE B 1 96 ? 5.695 -39.875 -14 1 98.88 96 ILE B C 1
ATOM 4006 O O . ILE B 1 96 ? 6.461 -40.312 -13.141 1 98.88 96 ILE B O 1
ATOM 4010 N N . ARG B 1 97 ? 5.301 -38.594 -14.039 1 98.88 97 ARG B N 1
ATOM 4011 C CA . ARG B 1 97 ? 5.719 -37.625 -13.016 1 98.88 97 ARG B CA 1
ATOM 4012 C C . ARG B 1 97 ? 4.586 -37.344 -12.031 1 98.88 97 ARG B C 1
ATOM 4014 O O . ARG B 1 97 ? 3.436 -37.188 -12.438 1 98.88 97 ARG B O 1
ATOM 4021 N N . ALA B 1 98 ? 4.859 -37.375 -10.742 1 98.75 98 ALA B N 1
ATOM 4022 C CA . ALA B 1 98 ? 3.992 -36.906 -9.656 1 98.75 98 ALA B CA 1
ATOM 4023 C C . ALA B 1 98 ? 4.746 -36 -8.688 1 98.75 98 ALA B C 1
ATOM 4025 O O . ALA B 1 98 ? 5.918 -36.25 -8.391 1 98.75 98 ALA B O 1
ATOM 4026 N N . GLU B 1 99 ? 4.113 -35 -8.211 1 98.25 99 GLU B N 1
ATOM 4027 C CA . GLU B 1 99 ? 4.75 -34.031 -7.312 1 98.25 99 GLU B CA 1
ATOM 4028 C C . GLU B 1 99 ? 4.555 -34.438 -5.852 1 98.25 99 GLU B C 1
ATOM 4030 O O . GLU B 1 99 ? 3.553 -35.062 -5.508 1 98.25 99 GLU B O 1
ATOM 4035 N N . LEU B 1 100 ? 5.461 -33.938 -5.035 1 98.5 100 LEU B N 1
ATOM 4036 C CA . LEU B 1 100 ? 5.48 -34.375 -3.648 1 98.5 100 LEU B CA 1
ATOM 4037 C C . LEU B 1 100 ? 4.941 -33.312 -2.719 1 98.5 100 LEU B C 1
ATOM 4039 O O . LEU B 1 100 ? 4.406 -33.625 -1.648 1 98.5 100 LEU B O 1
ATOM 4043 N N . ASP B 1 101 ? 5.125 -32.094 -3.104 1 97.25 101 ASP B N 1
ATOM 4044 C CA . ASP B 1 101 ? 5.047 -31.016 -2.111 1 97.25 101 ASP B CA 1
ATOM 4045 C C . ASP B 1 101 ? 3.602 -30.562 -1.909 1 97.25 101 ASP B C 1
ATOM 4047 O O . ASP B 1 101 ? 2.764 -30.734 -2.797 1 97.25 101 ASP B O 1
ATOM 4051 N N . ALA B 1 102 ? 3.379 -30.016 -0.654 1 97.19 102 ALA B N 1
ATOM 4052 C CA . ALA B 1 102 ? 2.105 -29.406 -0.278 1 97.19 102 ALA B CA 1
ATOM 4053 C C . ALA B 1 102 ? 2.209 -27.875 -0.271 1 97.19 102 ALA B C 1
ATOM 4055 O O . ALA B 1 102 ? 3.199 -27.312 -0.741 1 97.19 102 ALA B O 1
ATOM 4056 N N . LEU B 1 103 ? 1.107 -27.266 0.093 1 93.69 103 LEU B N 1
ATOM 4057 C CA . LEU B 1 103 ? 1.013 -25.812 0.081 1 93.69 103 LEU B CA 1
ATOM 4058 C C . LEU B 1 103 ? 0.907 -25.266 1.5 1 93.69 103 LEU B C 1
ATOM 4060 O O . LEU B 1 103 ? 0.359 -25.922 2.387 1 93.69 103 LEU B O 1
ATOM 4064 N N . PRO B 1 104 ? 1.433 -24.094 1.756 1 90.56 104 PRO B N 1
ATOM 4065 C CA . PRO B 1 104 ? 1.304 -23.438 3.059 1 90.56 104 PRO B CA 1
ATOM 4066 C C . PRO B 1 104 ? -0.078 -22.828 3.277 1 90.56 104 PRO B C 1
ATOM 4068 O O . PRO B 1 104 ? -0.224 -21.594 3.275 1 90.56 104 PRO B O 1
ATOM 4071 N N . LEU B 1 105 ? -1.036 -23.609 3.6 1 90.19 105 LEU B N 1
ATOM 4072 C CA . LEU B 1 105 ? -2.389 -23.141 3.887 1 90.19 105 LEU B CA 1
ATOM 4073 C C . LEU B 1 105 ? -3.088 -24.078 4.867 1 90.19 105 LEU B C 1
ATOM 4075 O O . LEU B 1 105 ? -2.826 -25.281 4.879 1 90.19 105 LEU B O 1
ATOM 4079 N N . THR B 1 106 ? -3.939 -23.453 5.66 1 93.25 106 THR B N 1
ATOM 4080 C CA . THR B 1 106 ? -4.688 -24.234 6.645 1 93.25 106 THR B CA 1
ATOM 4081 C C . THR B 1 106 ? -5.902 -24.891 6 1 93.25 106 THR B C 1
ATOM 4083 O O . THR B 1 106 ? -6.738 -24.219 5.398 1 93.25 106 THR B O 1
ATOM 4086 N N . GLU B 1 107 ? -6.008 -26.203 6.152 1 96.06 107 GLU B N 1
ATOM 4087 C CA . GLU B 1 107 ? -7.102 -26.953 5.555 1 96.06 107 GLU B CA 1
ATOM 4088 C C . GLU B 1 107 ? -8.414 -26.703 6.289 1 96.06 107 GLU B C 1
ATOM 4090 O O . GLU B 1 107 ? -8.445 -26.641 7.52 1 96.06 107 GLU B O 1
ATOM 4095 N N . GLN B 1 108 ? -9.516 -26.562 5.469 1 94.25 108 GLN B N 1
ATOM 4096 C CA . GLN B 1 108 ? -10.836 -26.312 6.035 1 94.25 108 GLN B CA 1
ATOM 4097 C C . GLN B 1 108 ? -11.875 -27.281 5.461 1 94.25 108 GLN B C 1
ATOM 4099 O O . GLN B 1 108 ? -13.039 -26.922 5.305 1 94.25 108 GLN B O 1
ATOM 4104 N N . THR B 1 109 ? -11.547 -28.438 5.09 1 93.88 109 THR B N 1
ATOM 4105 C CA . THR B 1 109 ? -12.445 -29.375 4.418 1 93.88 109 THR B CA 1
ATOM 4106 C C . THR B 1 109 ? -13.32 -30.109 5.43 1 93.88 109 THR B C 1
ATOM 4108 O O . THR B 1 109 ? -14.406 -30.594 5.09 1 93.88 109 THR B O 1
ATOM 4111 N N . GLY B 1 110 ? -12.758 -30.234 6.645 1 93.94 110 GLY B N 1
ATOM 4112 C CA . GLY B 1 110 ? -13.477 -31 7.656 1 93.94 110 GLY B CA 1
ATOM 4113 C C . GLY B 1 110 ? -13.422 -32.5 7.434 1 93.94 110 GLY B C 1
ATOM 4114 O O . GLY B 1 110 ? -14.078 -33.25 8.141 1 93.94 110 GLY B O 1
ATOM 4115 N N . LEU B 1 111 ? -12.648 -33 6.562 1 95.5 111 LEU B N 1
ATOM 4116 C CA . LEU B 1 111 ? -12.492 -34.438 6.293 1 95.5 111 LEU B CA 1
ATOM 4117 C C . LEU B 1 111 ? -11.867 -35.156 7.48 1 95.5 111 LEU B C 1
ATOM 4119 O O . LEU B 1 111 ? -11.141 -34.531 8.266 1 95.5 111 LEU B O 1
ATOM 4123 N N . PRO B 1 112 ? -12.156 -36.438 7.621 1 96.19 112 PRO B N 1
ATOM 4124 C CA . PRO B 1 112 ? -11.578 -37.188 8.742 1 96.19 112 PRO B CA 1
ATOM 4125 C C . PRO B 1 112 ? -10.055 -37.25 8.672 1 96.19 112 PRO B C 1
ATOM 4127 O O . PRO B 1 112 ? -9.391 -37.438 9.695 1 96.19 112 PRO B O 1
ATOM 4130 N N . TYR B 1 113 ? -9.469 -37.125 7.535 1 97.56 113 TYR B N 1
ATOM 4131 C CA . TYR B 1 113 ? -8.023 -37.188 7.371 1 97.56 113 TYR B CA 1
ATOM 4132 C C . TYR B 1 113 ? -7.453 -35.812 6.98 1 97.56 113 TYR B C 1
ATOM 4134 O O . TYR B 1 113 ? -6.43 -35.75 6.293 1 97.56 113 TYR B O 1
ATOM 4142 N N . ALA B 1 114 ? -8.156 -34.781 7.375 1 97.5 114 ALA B N 1
ATOM 4143 C CA . ALA B 1 114 ? -7.676 -33.438 7.125 1 97.5 114 ALA B CA 1
ATOM 4144 C C . ALA B 1 114 ? -6.352 -33.188 7.84 1 97.5 114 ALA B C 1
ATOM 4146 O O . ALA B 1 114 ? -6.133 -33.688 8.945 1 97.5 114 ALA B O 1
ATOM 4147 N N . SER B 1 115 ? -5.512 -32.438 7.188 1 97.94 115 SER B N 1
ATOM 4148 C CA . SER B 1 115 ? -4.227 -32.094 7.781 1 97.94 115 SER B CA 1
ATOM 4149 C C . SER B 1 115 ? -4.395 -31.109 8.93 1 97.94 115 SER B C 1
ATOM 4151 O O . SER B 1 115 ? -5.176 -30.156 8.836 1 97.94 115 SER B O 1
ATOM 4153 N N . SER B 1 116 ? -3.656 -31.281 9.992 1 96.12 116 SER B N 1
ATOM 4154 C CA . SER B 1 116 ? -3.525 -30.328 11.078 1 96.12 116 SER B CA 1
ATOM 4155 C C . SER B 1 116 ? -2.084 -29.844 11.227 1 96.12 116 SER B C 1
ATOM 4157 O O . SER B 1 116 ? -1.73 -29.219 12.227 1 96.12 116 SER B O 1
ATOM 4159 N N . VAL B 1 117 ? -1.316 -30.172 10.273 1 97.12 117 VAL B N 1
ATOM 4160 C CA . VAL B 1 117 ? 0.115 -29.891 10.32 1 97.12 117 VAL B CA 1
ATOM 4161 C C . VAL B 1 117 ? 0.352 -28.391 10.219 1 97.12 117 VAL B C 1
ATOM 4163 O O . VAL B 1 117 ? -0.322 -27.703 9.453 1 97.12 117 VAL B O 1
ATOM 4166 N N . ARG B 1 118 ? 1.233 -27.906 10.969 1 96.19 118 ARG B N 1
ATOM 4167 C CA . ARG B 1 118 ? 1.768 -26.562 10.891 1 96.19 118 ARG B CA 1
ATOM 4168 C C . ARG B 1 118 ? 3.279 -26.578 10.688 1 96.19 118 ARG B C 1
ATOM 4170 O O . ARG B 1 118 ? 3.969 -27.453 11.195 1 96.19 118 ARG B O 1
ATOM 4177 N N . ALA B 1 119 ? 3.789 -25.672 9.906 1 93.88 119 ALA B N 1
ATOM 4178 C CA . ALA B 1 119 ? 5.223 -25.578 9.656 1 93.88 119 ALA B CA 1
ATOM 4179 C C . ALA B 1 119 ? 5.641 -24.141 9.352 1 93.88 119 ALA B C 1
ATOM 4181 O O . ALA B 1 119 ? 4.805 -23.312 8.984 1 93.88 119 ALA B O 1
ATOM 4182 N N . LYS B 1 120 ? 6.926 -23.859 9.602 1 91.06 120 LYS B N 1
ATOM 4183 C CA . LYS B 1 120 ? 7.48 -22.562 9.219 1 91.06 120 LYS B CA 1
ATOM 4184 C C . LYS B 1 120 ? 7.594 -22.438 7.703 1 91.06 120 LYS B C 1
ATOM 4186 O O . LYS B 1 120 ? 8.195 -23.297 7.047 1 91.06 120 LYS B O 1
ATOM 4191 N N . ASP B 1 121 ? 7.023 -21.438 7.191 1 87.56 121 ASP B N 1
ATOM 4192 C CA . ASP B 1 121 ? 7.117 -21.203 5.754 1 87.56 121 ASP B CA 1
ATOM 4193 C C . ASP B 1 121 ? 8.469 -20.609 5.379 1 87.56 121 ASP B C 1
ATOM 4195 O O . ASP B 1 121 ? 8.812 -19.5 5.82 1 87.56 121 ASP B O 1
ATOM 4199 N N . GLU B 1 122 ? 9.172 -21.281 4.523 1 81.25 122 GLU B N 1
ATOM 4200 C CA . GLU B 1 122 ? 10.484 -20.797 4.09 1 81.25 122 GLU B CA 1
ATOM 4201 C C . GLU B 1 122 ? 10.469 -20.438 2.607 1 81.25 122 GLU B C 1
ATOM 4203 O O . GLU B 1 122 ? 11.523 -20.391 1.965 1 81.25 122 GLU B O 1
ATOM 4208 N N . GLY B 1 123 ? 9.328 -20.344 2.158 1 75.44 123 GLY B N 1
ATOM 4209 C CA . GLY B 1 123 ? 9.188 -20.031 0.747 1 75.44 123 GLY B CA 1
ATOM 4210 C C . GLY B 1 123 ? 9.398 -18.562 0.445 1 75.44 123 GLY B C 1
ATOM 4211 O O . GLY B 1 123 ? 9.938 -17.812 1.272 1 75.44 123 GLY B O 1
ATOM 4212 N N . GLY B 1 124 ? 9.25 -18.203 -0.763 1 63.94 124 GLY B N 1
ATOM 4213 C CA . GLY B 1 124 ? 9.547 -16.859 -1.236 1 63.94 124 GLY B CA 1
ATOM 4214 C C . GLY B 1 124 ? 8.445 -15.867 -0.931 1 63.94 124 GLY B C 1
ATOM 4215 O O . GLY B 1 124 ? 8.539 -14.695 -1.305 1 63.94 124 GLY B O 1
ATOM 4216 N N . ASP B 1 125 ? 7.477 -16.406 -0.215 1 63.38 125 ASP B N 1
ATOM 4217 C CA . ASP B 1 125 ? 6.383 -15.492 0.12 1 63.38 125 ASP B CA 1
ATOM 4218 C C . ASP B 1 125 ? 6.73 -14.641 1.338 1 63.38 125 ASP B C 1
ATOM 4220 O O . ASP B 1 125 ? 6.852 -15.156 2.451 1 63.38 125 ASP B O 1
ATOM 4224 N N . PHE B 1 126 ? 6.82 -13.312 1.218 1 58.97 126 PHE B N 1
ATOM 4225 C CA . PHE B 1 126 ? 7.305 -12.422 2.266 1 58.97 126 PHE B CA 1
ATOM 4226 C C . PHE B 1 126 ? 6.32 -12.359 3.426 1 58.97 126 PHE B C 1
ATOM 4228 O O . PHE B 1 126 ? 6.711 -12.086 4.562 1 58.97 126 PHE B O 1
ATOM 4235 N N . ARG B 1 127 ? 5.023 -12.656 3.309 1 54.88 127 ARG B N 1
ATOM 4236 C CA . ARG B 1 127 ? 4.031 -12.539 4.371 1 54.88 127 ARG B CA 1
ATOM 4237 C C . ARG B 1 127 ? 4.188 -13.664 5.391 1 54.88 127 ARG B C 1
ATOM 4239 O O . ARG B 1 127 ? 3.881 -13.492 6.57 1 54.88 127 ARG B O 1
ATOM 4246 N N . THR B 1 128 ? 4.492 -14.703 4.781 1 67.06 128 THR B N 1
ATOM 4247 C CA . THR B 1 128 ? 4.43 -15.883 5.629 1 67.06 128 THR B CA 1
ATOM 4248 C C . THR B 1 128 ? 5.828 -16.422 5.918 1 67.06 128 THR B C 1
ATOM 4250 O O . THR B 1 128 ? 6.012 -17.25 6.812 1 67.06 128 THR B O 1
ATOM 4253 N N . ARG B 1 129 ? 6.656 -15.781 5.148 1 74.75 129 ARG B N 1
ATOM 4254 C CA . ARG B 1 129 ? 8.016 -16.281 5.359 1 74.75 129 ARG B CA 1
ATOM 4255 C C . ARG B 1 129 ? 8.43 -16.141 6.82 1 74.75 129 ARG B C 1
ATOM 4257 O O . ARG B 1 129 ? 8.242 -15.086 7.426 1 74.75 129 ARG B O 1
ATOM 4264 N N . GLY B 1 130 ? 8.906 -17.188 7.207 1 79 130 GLY B N 1
ATOM 4265 C CA . GLY B 1 130 ? 9.391 -17.188 8.578 1 79 130 GLY B CA 1
ATOM 4266 C C . GLY B 1 130 ? 8.289 -17.406 9.602 1 79 130 GLY B C 1
ATOM 4267 O O . GLY B 1 130 ? 8.562 -17.609 10.781 1 79 130 GLY B O 1
ATOM 4268 N N . LYS B 1 131 ? 7.059 -17.391 9.195 1 85.56 131 LYS B N 1
ATOM 4269 C CA . LYS B 1 131 ? 5.934 -17.594 10.102 1 85.56 131 LYS B CA 1
ATOM 4270 C C . LYS B 1 131 ? 5.449 -19.047 10.078 1 85.56 131 LYS B C 1
ATOM 4272 O O . LYS B 1 131 ? 5.699 -19.766 9.117 1 85.56 131 LYS B O 1
ATOM 4277 N N . GLU B 1 132 ? 4.777 -19.406 11.117 1 91.94 132 GLU B N 1
ATOM 4278 C CA . GLU B 1 132 ? 4.109 -20.703 11.164 1 91.94 132 GLU B CA 1
ATOM 4279 C C . GLU B 1 132 ? 2.789 -20.672 10.398 1 91.94 132 GLU B C 1
ATOM 4281 O O . GLU B 1 132 ? 1.955 -19.797 10.633 1 91.94 132 GLU B O 1
ATOM 4286 N N . VAL B 1 133 ? 2.646 -21.656 9.523 1 91.5 133 VAL B N 1
ATOM 4287 C CA . VAL B 1 133 ? 1.449 -21.703 8.695 1 91.5 133 VAL B CA 1
ATOM 4288 C C . VAL B 1 133 ? 0.901 -23.125 8.664 1 91.5 133 VAL B C 1
ATOM 4290 O O . VAL B 1 133 ? 1.625 -24.078 8.953 1 91.5 133 VAL B O 1
ATOM 4293 N N . GLY B 1 134 ? -0.342 -23.266 8.391 1 95.44 134 GLY B N 1
ATOM 4294 C CA . GLY B 1 134 ? -0.875 -24.578 8.078 1 95.44 134 GLY B CA 1
ATOM 4295 C C . GLY B 1 134 ? -0.323 -25.156 6.785 1 95.44 134 GLY B C 1
ATOM 4296 O O . GLY B 1 134 ? 0.185 -24.422 5.938 1 95.44 134 GLY B O 1
ATOM 4297 N N . VAL B 1 135 ? -0.33 -26.484 6.648 1 96.62 135 VAL B N 1
ATOM 4298 C CA . VAL B 1 135 ? 0.156 -27.172 5.453 1 96.62 135 VAL B CA 1
ATOM 4299 C C . VAL B 1 135 ? -0.913 -28.125 4.93 1 96.62 135 VAL B C 1
ATOM 4301 O O . VAL B 1 135 ? -1.506 -28.875 5.703 1 96.62 135 VAL B O 1
ATOM 4304 N N . MET B 1 136 ? -1.157 -28.047 3.619 1 97.44 136 MET B N 1
ATOM 4305 C CA . MET B 1 136 ? -2.229 -28.844 3.031 1 97.44 136 MET B CA 1
ATOM 4306 C C . MET B 1 136 ? -1.889 -29.234 1.598 1 97.44 136 MET B C 1
ATOM 4308 O O . MET B 1 136 ? -1.307 -28.453 0.853 1 97.44 136 MET B O 1
ATOM 4312 N N . HIS B 1 137 ? -2.254 -30.438 1.2 1 97.94 137 HIS B N 1
ATOM 4313 C CA . HIS B 1 137 ? -2.203 -30.812 -0.209 1 97.94 137 HIS B CA 1
ATOM 4314 C C . HIS B 1 137 ? -3.381 -30.234 -0.979 1 97.94 137 HIS B C 1
ATOM 4316 O O . HIS B 1 137 ? -4.152 -30.969 -1.595 1 97.94 137 HIS B O 1
ATOM 4322 N N . ALA B 1 138 ? -3.391 -28.969 -1.04 1 95.69 138 ALA B N 1
ATOM 4323 C CA . ALA B 1 138 ? -4.496 -28.25 -1.667 1 95.69 138 ALA B CA 1
ATOM 4324 C C . ALA B 1 138 ? -4.324 -28.203 -3.182 1 95.69 138 ALA B C 1
ATOM 4326 O O . ALA B 1 138 ? -5.219 -27.734 -3.898 1 95.69 138 ALA B O 1
ATOM 4327 N N . CYS B 1 139 ? -3.209 -28.688 -3.717 1 95.62 139 CYS B N 1
ATOM 4328 C CA . CYS B 1 139 ? -2.99 -28.75 -5.156 1 95.62 139 CYS B CA 1
ATOM 4329 C C . CYS B 1 139 ? -3.277 -30.141 -5.695 1 95.62 139 CYS B C 1
ATOM 4331 O O . CYS B 1 139 ? -3.24 -30.375 -6.906 1 95.62 139 CYS B O 1
ATOM 4333 N N . GLY B 1 140 ? -3.455 -31.141 -4.812 1 97.69 140 GLY B N 1
ATOM 4334 C CA . GLY B 1 140 ? -3.818 -32.469 -5.242 1 97.69 140 GLY B CA 1
ATOM 4335 C C . GLY B 1 140 ? -2.615 -33.375 -5.5 1 97.69 140 GLY B C 1
ATOM 4336 O O . GLY B 1 140 ? -2.746 -34.438 -6.098 1 97.69 140 GLY B O 1
ATOM 4337 N N . HIS B 1 141 ? -1.448 -32.938 -5.023 1 98.69 141 HIS B N 1
ATOM 4338 C CA . HIS B 1 141 ? -0.254 -33.75 -5.262 1 98.69 141 HIS B CA 1
ATOM 4339 C C . HIS B 1 141 ? -0.372 -35.125 -4.605 1 98.69 141 HIS B C 1
ATOM 4341 O O . HIS B 1 141 ? 0.196 -36.094 -5.094 1 98.69 141 HIS B O 1
ATOM 4347 N N . ASP B 1 142 ? -1.101 -35.188 -3.5 1 98.69 142 ASP B N 1
ATOM 4348 C CA . ASP B 1 142 ? -1.347 -36.469 -2.871 1 98.69 142 ASP B CA 1
ATOM 4349 C C . ASP B 1 142 ? -2.08 -37.438 -3.824 1 98.69 142 ASP B C 1
ATOM 4351 O O . ASP B 1 142 ? -1.784 -38.625 -3.875 1 98.69 142 ASP B O 1
ATOM 4355 N N . ALA B 1 143 ? -3.004 -36.906 -4.555 1 98.75 143 ALA B N 1
ATOM 4356 C CA . ALA B 1 143 ? -3.707 -37.688 -5.551 1 98.75 143 ALA B CA 1
ATOM 4357 C C . ALA B 1 143 ? -2.764 -38.125 -6.668 1 98.75 143 ALA B C 1
ATOM 4359 O O . ALA B 1 143 ? -2.836 -39.281 -7.137 1 98.75 143 ALA B O 1
ATOM 4360 N N . HIS B 1 144 ? -1.897 -37.25 -7.16 1 98.88 144 HIS B N 1
ATOM 4361 C CA . HIS B 1 144 ? -0.933 -37.594 -8.203 1 98.88 144 HIS B CA 1
ATOM 4362 C C . HIS B 1 144 ? -0.023 -38.719 -7.758 1 98.88 144 HIS B C 1
ATOM 4364 O O . HIS B 1 144 ? 0.174 -39.688 -8.5 1 98.88 144 HIS B O 1
ATOM 4370 N N . MET B 1 145 ? 0.475 -38.594 -6.547 1 98.81 145 MET B N 1
ATOM 4371 C CA . MET B 1 145 ? 1.342 -39.625 -5.98 1 98.81 145 MET B CA 1
ATOM 4372 C C . MET B 1 145 ? 0.611 -40.969 -5.883 1 98.81 145 MET B C 1
ATOM 4374 O O . MET B 1 145 ? 1.162 -42 -6.242 1 98.81 145 MET B O 1
ATOM 4378 N N . ALA B 1 146 ? -0.564 -40.875 -5.402 1 98.81 146 ALA B N 1
ATOM 4379 C CA . ALA B 1 146 ? -1.365 -42.094 -5.238 1 98.81 146 ALA B CA 1
ATOM 4380 C C . ALA B 1 146 ? -1.586 -42.781 -6.578 1 98.81 146 ALA B C 1
ATOM 4382 O O . ALA B 1 146 ? -1.463 -44 -6.68 1 98.81 146 ALA B O 1
ATOM 4383 N N . MET B 1 147 ? -1.921 -42.031 -7.582 1 98.81 147 MET B N 1
ATOM 4384 C CA . MET B 1 147 ? -2.168 -42.594 -8.898 1 98.81 147 MET B CA 1
ATOM 4385 C C . MET B 1 147 ? -0.898 -43.219 -9.461 1 98.81 147 MET B C 1
ATOM 4387 O O . MET B 1 147 ? -0.938 -44.312 -10.023 1 98.81 147 MET B O 1
ATOM 4391 N N . ALA B 1 148 ? 0.213 -42.562 -9.352 1 98.88 148 ALA B N 1
ATOM 4392 C CA . ALA B 1 148 ? 1.482 -43.125 -9.82 1 98.88 148 ALA B CA 1
ATOM 4393 C C . ALA B 1 148 ? 1.812 -44.438 -9.117 1 98.88 148 ALA B C 1
ATOM 4395 O O . ALA B 1 148 ? 2.252 -45.375 -9.75 1 98.88 148 ALA B O 1
ATOM 4396 N N . LEU B 1 149 ? 1.605 -44.469 -7.805 1 98.75 149 LEU B N 1
ATOM 4397 C CA . LEU B 1 149 ? 1.848 -45.688 -7.031 1 98.75 149 LEU B CA 1
ATOM 4398 C C . LEU B 1 149 ? 0.895 -46.781 -7.453 1 98.75 149 LEU B C 1
ATOM 4400 O O . LEU B 1 149 ? 1.279 -47.969 -7.492 1 98.75 149 LEU B O 1
ATOM 4404 N N . GLY B 1 150 ? -0.319 -46.438 -7.711 1 98.81 150 GLY B N 1
ATOM 4405 C CA . GLY B 1 150 ? -1.267 -47.406 -8.234 1 98.81 150 GLY B CA 1
ATOM 4406 C C . GLY B 1 150 ? -0.822 -48 -9.547 1 98.81 150 GLY B C 1
ATOM 4407 O O . GLY B 1 150 ? -0.955 -49.219 -9.742 1 98.81 150 GLY B O 1
ATOM 4408 N N . VAL B 1 151 ? -0.307 -47.219 -10.445 1 98.81 151 VAL B N 1
ATOM 4409 C CA . VAL B 1 151 ? 0.212 -47.719 -11.711 1 98.81 151 VAL B CA 1
ATOM 4410 C C . VAL B 1 151 ? 1.35 -48.688 -11.453 1 98.81 151 VAL B C 1
ATOM 4412 O O . VAL B 1 151 ? 1.405 -49.781 -12.062 1 98.81 151 VAL B O 1
ATOM 4415 N N . ALA B 1 152 ? 2.258 -48.344 -10.578 1 98.69 152 ALA B N 1
ATOM 4416 C CA . ALA B 1 152 ? 3.365 -49.219 -10.219 1 98.69 152 ALA B CA 1
ATOM 4417 C C . ALA B 1 152 ? 2.854 -50.594 -9.734 1 98.69 152 ALA B C 1
ATOM 4419 O O . ALA B 1 152 ? 3.359 -51.625 -10.141 1 98.69 152 ALA B O 1
ATOM 4420 N N . GLU B 1 153 ? 1.896 -50.531 -8.844 1 98.44 153 GLU B N 1
ATOM 4421 C CA . GLU B 1 153 ? 1.384 -51.75 -8.234 1 98.44 153 GLU B CA 1
ATOM 4422 C C . GLU B 1 153 ? 0.751 -52.656 -9.281 1 98.44 153 GLU B C 1
ATOM 4424 O O . GLU B 1 153 ? 1.039 -53.875 -9.32 1 98.44 153 GLU B O 1
ATOM 4429 N N . VAL B 1 154 ? -0.046 -52.125 -10.133 1 97.94 154 VAL B N 1
ATOM 4430 C CA . VAL B 1 154 ? -0.808 -52.938 -11.07 1 97.94 154 VAL B CA 1
ATOM 4431 C C . VAL B 1 154 ? 0.12 -53.5 -12.148 1 97.94 154 VAL B C 1
ATOM 4433 O O . VAL B 1 154 ? -0.052 -54.625 -12.609 1 97.94 154 VAL B O 1
ATOM 4436 N N . LEU B 1 155 ? 1.129 -52.75 -12.578 1 97.94 155 LEU B N 1
ATOM 4437 C CA . LEU B 1 155 ? 2.029 -53.219 -13.633 1 97.94 155 LEU B CA 1
ATOM 4438 C C . LEU B 1 155 ? 3.09 -54.156 -13.062 1 97.94 155 LEU B C 1
ATOM 4440 O O . LEU B 1 155 ? 3.504 -55.125 -13.727 1 97.94 155 LEU B O 1
ATOM 4444 N N . ALA B 1 156 ? 3.545 -53.938 -11.859 1 97.75 156 ALA B N 1
ATOM 4445 C CA . ALA B 1 156 ? 4.539 -54.781 -11.219 1 97.75 156 ALA B CA 1
ATOM 4446 C C . ALA B 1 156 ? 4.004 -56.188 -11.031 1 97.75 156 ALA B C 1
ATOM 4448 O O . ALA B 1 156 ? 4.766 -57.156 -11.086 1 97.75 156 ALA B O 1
ATOM 4449 N N . ALA B 1 157 ? 2.746 -56.281 -10.844 1 95.31 157 ALA B N 1
ATOM 4450 C CA . ALA B 1 157 ? 2.113 -57.594 -10.641 1 95.31 157 ALA B CA 1
ATOM 4451 C C . ALA B 1 157 ? 2.264 -58.469 -11.875 1 95.31 157 ALA B C 1
ATOM 4453 O O . ALA B 1 157 ? 2.143 -59.688 -11.789 1 95.31 157 ALA B O 1
ATOM 4454 N N . ARG B 1 158 ? 2.551 -57.875 -13.047 1 95.25 158 ARG B N 1
ATOM 4455 C CA . ARG B 1 158 ? 2.775 -58.594 -14.297 1 95.25 158 ARG B CA 1
ATOM 4456 C C . ARG B 1 158 ? 4.078 -58.125 -14.961 1 95.25 158 ARG B C 1
ATOM 4458 O O . ARG B 1 158 ? 4.133 -57.969 -16.188 1 95.25 158 ARG B O 1
ATOM 4465 N N . ARG B 1 159 ? 4.996 -58.031 -14.18 1 95.56 159 ARG B N 1
ATOM 4466 C CA . ARG B 1 159 ? 6.273 -57.5 -14.602 1 95.56 159 ARG B CA 1
ATOM 4467 C C . ARG B 1 159 ? 6.859 -58.281 -15.766 1 95.56 159 ARG B C 1
ATOM 4469 O O . ARG B 1 159 ? 7.457 -57.719 -16.672 1 95.56 159 ARG B O 1
ATOM 4476 N N . ASP B 1 160 ? 6.727 -59.531 -15.789 1 95.38 160 ASP B N 1
ATOM 4477 C CA . ASP B 1 160 ? 7.332 -60.375 -16.797 1 95.38 160 ASP B CA 1
ATOM 4478 C C . ASP B 1 160 ? 6.711 -60.156 -18.172 1 95.38 160 ASP B C 1
ATOM 4480 O O . ASP B 1 160 ? 7.336 -60.438 -19.188 1 95.38 160 ASP B O 1
ATOM 4484 N N . GLU B 1 161 ? 5.531 -59.625 -18.141 1 94.88 161 GLU B N 1
ATOM 4485 C CA . GLU B 1 161 ? 4.801 -59.438 -19.391 1 94.88 161 GLU B CA 1
ATOM 4486 C C . GLU B 1 161 ? 4.871 -57.969 -19.844 1 94.88 161 GLU B C 1
ATOM 4488 O O . GLU B 1 161 ? 4.383 -57.625 -20.922 1 94.88 161 GLU B O 1
ATOM 4493 N N . LEU B 1 162 ? 5.434 -57.188 -19.062 1 96.06 162 LEU B N 1
ATOM 4494 C CA . LEU B 1 162 ? 5.52 -55.75 -19.375 1 96.06 162 LEU B CA 1
ATOM 4495 C C . LEU B 1 162 ? 6.531 -55.5 -20.484 1 96.06 162 LEU B C 1
ATOM 4497 O O . LEU B 1 162 ? 7.715 -55.812 -20.344 1 96.06 162 LEU B O 1
ATOM 4501 N N . PRO B 1 163 ? 6.074 -55 -21.641 1 96.44 163 PRO B N 1
ATOM 4502 C CA . PRO B 1 163 ? 6.977 -54.812 -22.781 1 96.44 163 PRO B CA 1
ATOM 4503 C C . PRO B 1 163 ? 7.707 -53.469 -22.734 1 96.44 163 PRO B C 1
ATOM 4505 O O . PRO B 1 163 ? 7.621 -52.656 -23.672 1 96.44 163 PRO B O 1
ATOM 4508 N N . GLY B 1 164 ? 8.484 -53.25 -21.75 1 97.75 164 GLY B N 1
ATOM 4509 C CA . GLY B 1 164 ? 9.234 -52 -21.562 1 97.75 164 GLY B CA 1
ATOM 4510 C C . GLY B 1 164 ? 9.578 -51.75 -20.109 1 97.75 164 GLY B C 1
ATOM 4511 O O . GLY B 1 164 ? 9.633 -52.656 -19.297 1 97.75 164 GLY B O 1
ATOM 4512 N N . THR B 1 165 ? 9.914 -50.5 -19.844 1 98.56 165 THR B N 1
ATOM 4513 C CA . THR B 1 165 ? 10.312 -50.062 -18.516 1 98.56 165 THR B CA 1
ATOM 4514 C C . THR B 1 165 ? 9.469 -48.875 -18.062 1 98.56 165 THR B C 1
ATOM 4516 O O . THR B 1 165 ? 9.25 -47.938 -18.844 1 98.56 165 THR B O 1
ATOM 4519 N N . LEU B 1 166 ? 8.93 -49 -16.906 1 98.75 166 LEU B N 1
ATOM 4520 C CA . LEU B 1 166 ? 8.234 -47.875 -16.281 1 98.75 166 LEU B CA 1
ATOM 4521 C C . LEU B 1 166 ? 9.164 -47.125 -15.359 1 98.75 166 LEU B C 1
ATOM 4523 O O . LEU B 1 166 ? 9.82 -47.688 -14.5 1 98.75 166 LEU B O 1
ATOM 4527 N N . LYS B 1 167 ? 9.273 -45.812 -15.57 1 98.88 167 LYS B N 1
ATOM 4528 C CA . LYS B 1 167 ? 10.031 -44.906 -14.703 1 98.88 167 LYS B CA 1
ATOM 4529 C C . LYS B 1 167 ? 9.117 -43.906 -13.992 1 98.88 167 LYS B C 1
ATOM 4531 O O . LYS B 1 167 ? 8.492 -43.062 -14.633 1 98.88 167 LYS B O 1
ATOM 4536 N N . LEU B 1 168 ? 9.047 -44.094 -12.711 1 98.88 168 LEU B N 1
ATOM 4537 C CA . LEU B 1 168 ? 8.242 -43.188 -11.906 1 98.88 168 LEU B CA 1
ATOM 4538 C C . LEU B 1 168 ? 9.109 -42.094 -11.289 1 98.88 168 LEU B C 1
ATOM 4540 O O . LEU B 1 168 ? 10.125 -42.375 -10.656 1 98.88 168 LEU B O 1
ATOM 4544 N N . ILE B 1 169 ? 8.703 -40.844 -11.555 1 98.88 169 ILE B N 1
ATOM 4545 C CA . ILE B 1 169 ? 9.43 -39.688 -11.07 1 98.88 169 ILE B CA 1
ATOM 4546 C C . ILE B 1 169 ? 8.578 -38.938 -10.039 1 98.88 169 ILE B C 1
ATOM 4548 O O . ILE B 1 169 ? 7.594 -38.281 -10.398 1 98.88 169 ILE B O 1
ATOM 4552 N N . PHE B 1 170 ? 8.914 -39.062 -8.789 1 98.88 170 PHE B N 1
ATOM 4553 C CA . PHE B 1 170 ? 8.289 -38.281 -7.715 1 98.88 170 PHE B CA 1
ATOM 4554 C C . PHE B 1 170 ? 9.102 -37.031 -7.398 1 98.88 170 PHE B C 1
ATOM 4556 O O . PHE B 1 170 ? 10.148 -37.125 -6.762 1 98.88 170 PHE B O 1
ATOM 4563 N N . GLN B 1 171 ? 8.555 -35.906 -7.77 1 98.75 171 GLN B N 1
ATOM 4564 C CA . GLN B 1 171 ? 9.305 -34.656 -7.875 1 98.75 171 GLN B CA 1
ATOM 4565 C C . GLN B 1 171 ? 9.055 -33.781 -6.664 1 98.75 171 GLN B C 1
ATOM 4567 O O . GLN B 1 171 ? 7.902 -33.5 -6.312 1 98.75 171 GLN B O 1
ATOM 4572 N N . PRO B 1 172 ? 10.109 -33.25 -6.008 1 98 172 PRO B N 1
ATOM 4573 C CA . PRO B 1 172 ? 9.93 -32.281 -4.941 1 98 172 PRO B CA 1
ATOM 4574 C C . PRO B 1 172 ? 9.695 -30.859 -5.473 1 98 172 PRO B C 1
ATOM 4576 O O . PRO B 1 172 ? 10.07 -30.562 -6.605 1 98 172 PRO B O 1
ATOM 4579 N N . ALA B 1 173 ? 9.086 -30.031 -4.73 1 95.44 173 ALA B N 1
ATOM 4580 C CA . ALA B 1 173 ? 9.094 -28.562 -4.789 1 95.44 173 ALA B CA 1
ATOM 4581 C C . ALA B 1 173 ? 8.57 -28.062 -6.133 1 95.44 173 ALA B C 1
ATOM 4583 O O . ALA B 1 173 ? 9.195 -27.203 -6.766 1 95.44 173 ALA B O 1
ATOM 4584 N N . GLU B 1 174 ? 7.504 -28.672 -6.629 1 94.94 174 GLU B N 1
ATOM 4585 C CA . GLU B 1 174 ? 6.84 -28.109 -7.801 1 94.94 174 GLU B CA 1
ATOM 4586 C C . GLU B 1 174 ? 6.297 -26.719 -7.512 1 94.94 174 GLU B C 1
ATOM 4588 O O . GLU B 1 174 ? 6.348 -25.828 -8.375 1 94.94 174 GLU B O 1
ATOM 4593 N N . GLU B 1 175 ? 5.848 -26.5 -6.328 1 89.88 175 GLU B N 1
ATOM 4594 C CA . GLU B 1 175 ? 5.262 -25.234 -5.91 1 89.88 175 GLU B CA 1
ATOM 4595 C C . GLU B 1 175 ? 6.34 -24.188 -5.645 1 89.88 175 GLU B C 1
ATOM 4597 O O . GLU B 1 175 ? 6.031 -23.062 -5.273 1 89.88 175 GLU B O 1
ATOM 4602 N N . GLY B 1 176 ? 7.512 -24.578 -5.914 1 88.12 176 GLY B N 1
ATOM 4603 C CA . GLY B 1 176 ? 8.641 -23.688 -5.668 1 88.12 176 GLY B CA 1
ATOM 4604 C C . GLY B 1 176 ? 9.508 -24.141 -4.508 1 88.12 176 GLY B C 1
ATOM 4605 O O . GLY B 1 176 ? 9 -24.578 -3.471 1 88.12 176 GLY B O 1
ATOM 4606 N N . PRO B 1 177 ? 10.797 -24.062 -4.664 1 90.31 177 PRO B N 1
ATOM 4607 C CA . PRO B 1 177 ? 11.711 -24.406 -3.564 1 90.31 177 PRO B CA 1
ATOM 4608 C C . PRO B 1 177 ? 11.82 -23.281 -2.531 1 90.31 177 PRO B C 1
ATOM 4610 O O . PRO B 1 177 ? 11.422 -22.141 -2.803 1 90.31 177 PRO B O 1
ATOM 4613 N N . PRO B 1 178 ? 12.258 -23.625 -1.33 1 87.5 178 PRO B N 1
ATOM 4614 C CA . PRO B 1 178 ? 12.578 -22.578 -0.368 1 87.5 178 PRO B CA 1
ATOM 4615 C C . PRO B 1 178 ? 13.555 -21.547 -0.929 1 87.5 178 PRO B C 1
ATOM 4617 O O . PRO B 1 178 ? 14.352 -21.859 -1.814 1 87.5 178 PRO B O 1
ATOM 4620 N N . LEU B 1 179 ? 13.453 -20.375 -0.349 1 81.31 179 LEU B N 1
ATOM 4621 C CA . LEU B 1 179 ? 14.32 -19.297 -0.806 1 81.31 179 LEU B CA 1
ATOM 4622 C C . LEU B 1 179 ? 15.789 -19.703 -0.716 1 81.31 179 LEU B C 1
ATOM 4624 O O . LEU B 1 179 ? 16.219 -20.25 0.302 1 81.31 179 LEU B O 1
ATOM 4628 N N . GLY B 1 180 ? 16.469 -19.469 -1.792 1 83.19 180 GLY B N 1
ATOM 4629 C CA . GLY B 1 180 ? 17.906 -19.734 -1.809 1 83.19 180 GLY B CA 1
ATOM 4630 C C . GLY B 1 180 ? 18.234 -21.156 -2.223 1 83.19 180 GLY B C 1
ATOM 4631 O O . GLY B 1 180 ? 19.406 -21.516 -2.379 1 83.19 180 GLY B O 1
ATOM 4632 N N . GLU B 1 181 ? 17.234 -21.953 -2.414 1 90.88 181 GLU B N 1
ATOM 4633 C CA . GLU B 1 181 ? 17.453 -23.344 -2.816 1 90.88 181 GLU B CA 1
ATOM 4634 C C . GLU B 1 181 ? 16.984 -23.594 -4.246 1 90.88 181 GLU B C 1
ATOM 4636 O O . GLU B 1 181 ? 16.078 -22.906 -4.73 1 90.88 181 GLU B O 1
ATOM 4641 N N . SER B 1 182 ? 17.703 -24.469 -4.812 1 92.06 182 SER B N 1
ATOM 4642 C CA . SER B 1 182 ? 17.188 -25.016 -6.055 1 92.06 182 SER B CA 1
ATOM 4643 C C . SER B 1 182 ? 16.25 -26.203 -5.785 1 92.06 182 SER B C 1
ATOM 4645 O O . SER B 1 182 ? 16.172 -26.688 -4.656 1 92.06 182 SER B O 1
ATOM 4647 N N . GLY B 1 183 ? 15.547 -26.609 -6.781 1 93.38 183 GLY B N 1
ATOM 4648 C CA . GLY B 1 183 ? 14.633 -27.75 -6.672 1 93.38 183 GLY B CA 1
ATOM 4649 C C . GLY B 1 183 ? 13.75 -27.922 -7.891 1 93.38 183 GLY B C 1
ATOM 4650 O O . GLY B 1 183 ? 14.039 -27.375 -8.961 1 93.38 183 GLY B O 1
ATOM 4651 N N . GLY B 1 184 ? 12.781 -28.844 -7.746 1 95.94 184 GLY B N 1
ATOM 4652 C CA . GLY B 1 184 ? 11.781 -29 -8.789 1 95.94 184 GLY B CA 1
ATOM 4653 C C . GLY B 1 184 ? 12.289 -29.797 -9.977 1 95.94 184 GLY B C 1
ATOM 4654 O O . GLY B 1 184 ? 13.219 -30.594 -9.844 1 95.94 184 GLY B O 1
ATOM 4655 N N . ALA B 1 185 ? 11.594 -29.625 -11.062 1 97.69 185 ALA B N 1
ATOM 4656 C CA . ALA B 1 185 ? 11.875 -30.359 -12.289 1 97.69 185 ALA B CA 1
ATOM 4657 C C . ALA B 1 185 ? 13.266 -30.047 -12.82 1 97.69 185 ALA B C 1
ATOM 4659 O O . ALA B 1 185 ? 14 -30.938 -13.242 1 97.69 185 ALA B O 1
ATOM 4660 N N . LYS B 1 186 ? 13.609 -28.781 -12.758 1 96.06 186 LYS B N 1
ATOM 4661 C CA . LYS B 1 186 ? 14.898 -28.344 -13.289 1 96.06 186 LYS B CA 1
ATOM 4662 C C . LYS B 1 186 ? 16.047 -29.078 -12.609 1 96.06 186 LYS B C 1
ATOM 4664 O O . LYS B 1 186 ? 16.953 -29.578 -13.273 1 96.06 186 LYS B O 1
ATOM 4669 N N . GLN B 1 187 ? 16.016 -29.062 -11.297 1 96.88 187 GLN B N 1
ATOM 4670 C CA . GLN B 1 187 ? 17.109 -29.703 -10.57 1 96.88 187 GLN B CA 1
ATOM 4671 C C . GLN B 1 187 ? 17.125 -31.219 -10.805 1 96.88 187 GLN B C 1
ATOM 4673 O O . GLN B 1 187 ? 18.188 -31.828 -10.898 1 96.88 187 GLN B O 1
ATOM 4678 N N . MET B 1 188 ? 15.961 -31.875 -10.836 1 98.06 188 MET B N 1
ATOM 4679 C CA . MET B 1 188 ? 15.906 -33.312 -11.109 1 98.06 188 MET B CA 1
ATOM 4680 C C . MET B 1 188 ? 16.531 -33.625 -12.461 1 98.06 188 MET B C 1
ATOM 4682 O O . MET B 1 188 ? 17.281 -34.594 -12.586 1 98.06 188 MET B O 1
ATOM 4686 N N . ILE B 1 189 ? 16.188 -32.844 -13.43 1 98.06 189 ILE B N 1
ATOM 4687 C CA . ILE B 1 189 ? 16.734 -33.031 -14.773 1 98.06 189 ILE B CA 1
ATOM 4688 C C . ILE B 1 189 ? 18.25 -32.844 -14.758 1 98.06 189 ILE B C 1
ATOM 4690 O O . ILE B 1 189 ? 18.984 -33.656 -15.352 1 98.06 189 ILE B O 1
ATOM 4694 N N . GLU B 1 190 ? 18.688 -31.812 -14.086 1 97.38 190 GLU B N 1
ATOM 4695 C CA . GLU B 1 190 ? 20.125 -31.562 -13.953 1 97.38 190 GLU B CA 1
ATOM 4696 C C . GLU B 1 190 ? 20.844 -32.75 -13.312 1 97.38 190 GLU B C 1
ATOM 4698 O O . GLU B 1 190 ? 22 -33.031 -13.648 1 97.38 190 GLU B O 1
ATOM 4703 N N . GLU B 1 191 ? 20.141 -33.375 -12.477 1 97.88 191 GLU B N 1
ATOM 4704 C CA . GLU B 1 191 ? 20.734 -34.5 -11.758 1 97.88 191 GLU B CA 1
ATOM 4705 C C . GLU B 1 191 ? 20.547 -35.812 -12.516 1 97.88 191 GLU B C 1
ATOM 4707 O O . GLU B 1 191 ? 20.906 -36.875 -12.008 1 97.88 191 GLU B O 1
ATOM 4712 N N . GLY B 1 192 ? 19.891 -35.75 -13.641 1 97.94 192 GLY B N 1
ATOM 4713 C CA . GLY B 1 192 ? 19.953 -36.875 -14.57 1 97.94 192 GLY B CA 1
ATOM 4714 C C . GLY B 1 192 ? 18.719 -37.75 -14.562 1 97.94 192 GLY B C 1
ATOM 4715 O O . GLY B 1 192 ? 18.75 -38.906 -14.984 1 97.94 192 GLY B O 1
ATOM 4716 N N . VAL B 1 193 ? 17.609 -37.219 -14.141 1 98.31 193 VAL B N 1
ATOM 4717 C CA . VAL B 1 193 ? 16.406 -38.031 -13.984 1 98.31 193 VAL B CA 1
ATOM 4718 C C . VAL B 1 193 ? 15.93 -38.5 -15.344 1 98.31 193 VAL B C 1
ATOM 4720 O O . VAL B 1 193 ? 15.227 -39.531 -15.445 1 98.31 193 VAL B O 1
ATOM 4723 N N . LEU B 1 194 ? 16.312 -37.844 -16.406 1 98.44 194 LEU B N 1
ATOM 4724 C CA . LEU B 1 194 ? 15.867 -38.25 -17.734 1 98.44 194 LEU B CA 1
ATOM 4725 C C . LEU B 1 194 ? 16.922 -39.094 -18.422 1 98.44 194 LEU B C 1
ATOM 4727 O O . LEU B 1 194 ? 16.906 -39.25 -19.656 1 98.44 194 LEU B O 1
ATOM 4731 N N . GLN B 1 195 ? 17.781 -39.594 -17.578 1 97.25 195 GLN B N 1
ATOM 4732 C CA . GLN B 1 195 ? 18.812 -40.5 -18.047 1 97.25 195 GLN B CA 1
ATOM 4733 C C . GLN B 1 195 ? 18.812 -41.812 -17.25 1 97.25 195 GLN B C 1
ATOM 4735 O O . GLN B 1 195 ? 18.188 -41.875 -16.188 1 97.25 195 GLN B O 1
ATOM 4740 N N . ASN B 1 196 ? 19.281 -42.844 -17.734 1 93.56 196 ASN B N 1
ATOM 4741 C CA . ASN B 1 196 ? 19.578 -44.156 -17.109 1 93.56 196 ASN B CA 1
ATOM 4742 C C . ASN B 1 196 ? 18.391 -44.656 -16.312 1 93.56 196 ASN B C 1
ATOM 4744 O O . ASN B 1 196 ? 18.453 -44.75 -15.086 1 93.56 196 ASN B O 1
ATOM 4748 N N . PRO B 1 197 ? 17.484 -45.156 -16.891 1 97 197 PRO B N 1
ATOM 4749 C CA . PRO B 1 197 ? 17.219 -45.219 -18.328 1 97 197 PRO B CA 1
ATOM 4750 C C . PRO B 1 197 ? 16.516 -43.969 -18.844 1 97 197 PRO B C 1
ATOM 4752 O O . PRO B 1 197 ? 15.82 -43.281 -18.094 1 97 197 PRO B O 1
ATOM 4755 N N . ALA B 1 198 ? 16.75 -43.625 -20.047 1 98.38 198 ALA B N 1
ATOM 4756 C CA . ALA B 1 198 ? 16.141 -42.469 -20.656 1 98.38 198 ALA B CA 1
ATOM 4757 C C . ALA B 1 198 ? 14.719 -42.75 -21.109 1 98.38 198 ALA B C 1
ATOM 4759 O O . ALA B 1 198 ? 14.484 -43.625 -21.922 1 98.38 198 ALA B O 1
ATOM 4760 N N . PRO B 1 199 ? 13.828 -42 -20.578 1 98.75 199 PRO B N 1
ATOM 4761 C CA . PRO B 1 199 ? 12.453 -42.219 -21.047 1 98.75 199 PRO B CA 1
ATOM 4762 C C . PRO B 1 199 ? 12.219 -41.719 -22.469 1 98.75 199 PRO B C 1
ATOM 4764 O O . PRO B 1 199 ? 12.766 -40.688 -22.859 1 98.75 199 PRO B O 1
ATOM 4767 N N . ALA B 1 200 ? 11.414 -42.5 -23.156 1 98.5 200 ALA B N 1
ATOM 4768 C CA . ALA B 1 200 ? 10.992 -42.094 -24.5 1 98.5 200 ALA B CA 1
ATOM 4769 C C . ALA B 1 200 ? 9.867 -41.062 -24.438 1 98.5 200 ALA B C 1
ATOM 4771 O O . ALA B 1 200 ? 9.75 -40.219 -25.312 1 98.5 200 ALA B O 1
ATOM 4772 N N . VAL B 1 201 ? 9 -41.188 -23.469 1 98.75 201 VAL B N 1
ATOM 4773 C CA . VAL B 1 201 ? 7.879 -40.281 -23.25 1 98.75 201 VAL B CA 1
ATOM 4774 C C . VAL B 1 201 ? 7.645 -40.094 -21.75 1 98.75 201 VAL B C 1
ATOM 4776 O O . VAL B 1 201 ? 8.133 -40.875 -20.938 1 98.75 201 VAL B O 1
ATOM 4779 N N . ILE B 1 202 ? 6.938 -39.031 -21.453 1 98.81 202 ILE B N 1
ATOM 4780 C CA . ILE B 1 202 ? 6.605 -38.75 -20.047 1 98.81 202 ILE B CA 1
ATOM 4781 C C . ILE B 1 202 ? 5.152 -38.312 -19.953 1 98.81 202 ILE B C 1
ATOM 4783 O O . ILE B 1 202 ? 4.668 -37.531 -20.781 1 98.81 202 ILE B O 1
ATOM 4787 N N . PHE B 1 203 ? 4.43 -38.844 -18.969 1 98.88 203 PHE B N 1
ATOM 4788 C CA . PHE B 1 203 ? 3.045 -38.469 -18.703 1 98.88 203 PHE B CA 1
ATOM 4789 C C . PHE B 1 203 ? 2.916 -37.781 -17.344 1 98.88 203 PHE B C 1
ATOM 4791 O O . PHE B 1 203 ? 3.633 -38.156 -16.406 1 98.88 203 PHE B O 1
ATOM 4798 N N . GLY B 1 204 ? 2.055 -36.812 -17.25 1 98.44 204 GLY B N 1
ATOM 4799 C CA . GLY B 1 204 ? 1.666 -36.188 -16 1 98.44 204 GLY B CA 1
ATOM 4800 C C . GLY B 1 204 ? 0.193 -35.844 -15.945 1 98.44 204 GLY B C 1
ATOM 4801 O O . GLY B 1 204 ? -0.385 -35.406 -16.953 1 98.44 204 GLY B O 1
ATOM 4802 N N . ILE B 1 205 ? -0.425 -36 -14.805 1 98.38 205 ILE B N 1
ATOM 4803 C CA . ILE B 1 205 ? -1.799 -35.594 -14.539 1 98.38 205 ILE B CA 1
ATOM 4804 C C . ILE B 1 205 ? -1.812 -34.5 -13.461 1 98.38 205 ILE B C 1
ATOM 4806 O O . ILE B 1 205 ? -1.086 -34.594 -12.469 1 98.38 205 ILE B O 1
ATOM 4810 N N . HIS B 1 206 ? -2.512 -33.5 -13.75 1 98.31 206 HIS B N 1
ATOM 4811 C CA . HIS B 1 206 ? -2.844 -32.531 -12.695 1 98.31 206 HIS B CA 1
ATOM 4812 C C . HIS B 1 206 ? -4.332 -32.562 -12.375 1 98.31 206 HIS B C 1
ATOM 4814 O O . HIS B 1 206 ? -5.164 -32.219 -13.211 1 98.31 206 HIS B O 1
ATOM 4820 N N . VAL B 1 207 ? -4.656 -32.938 -11.18 1 98.12 207 VAL B N 1
ATOM 4821 C CA . VAL B 1 207 ? -6.066 -32.969 -10.805 1 98.12 207 VAL B CA 1
ATOM 4822 C C . VAL B 1 207 ? -6.566 -31.531 -10.602 1 98.12 207 VAL B C 1
ATOM 4824 O O . VAL B 1 207 ? -5.781 -30.641 -10.273 1 98.12 207 VAL B O 1
ATOM 4827 N N . THR B 1 208 ? -7.828 -31.312 -10.82 1 96.31 208 THR B N 1
ATOM 4828 C CA . THR B 1 208 ? -8.461 -30.016 -10.664 1 96.31 208 THR B CA 1
ATOM 4829 C C . THR B 1 208 ? -9.93 -30.172 -10.281 1 96.31 208 THR B C 1
ATOM 4831 O O . THR B 1 208 ? -10.461 -31.281 -10.266 1 96.31 208 THR B O 1
ATOM 4834 N N . ALA B 1 209 ? -10.555 -29.078 -9.836 1 94.06 209 ALA B N 1
ATOM 4835 C CA . ALA B 1 209 ? -12 -29.094 -9.656 1 94.06 209 ALA B CA 1
ATOM 4836 C C . ALA B 1 209 ? -12.711 -29.375 -10.977 1 94.06 209 ALA B C 1
ATOM 4838 O O . ALA B 1 209 ? -12.297 -28.891 -12.031 1 94.06 209 ALA B O 1
ATOM 4839 N N . GLY B 1 210 ? -13.688 -30.156 -10.961 1 94.69 210 GLY B N 1
ATOM 4840 C CA . GLY B 1 210 ? -14.422 -30.547 -12.148 1 94.69 210 GLY B CA 1
ATOM 4841 C C . GLY B 1 210 ? -15.039 -31.938 -12.031 1 94.69 210 GLY B C 1
ATOM 4842 O O . GLY B 1 210 ? -14.93 -32.594 -10.984 1 94.69 210 GLY B O 1
ATOM 4843 N N . ALA B 1 211 ? -15.57 -32.375 -13.117 1 94.94 211 ALA B N 1
ATOM 4844 C CA . ALA B 1 211 ? -16.219 -33.688 -13.125 1 94.94 211 ALA B CA 1
ATOM 4845 C C . ALA B 1 211 ? -15.227 -34.812 -12.797 1 94.94 211 ALA B C 1
ATOM 4847 O O . ALA B 1 211 ? -14.227 -34.969 -13.5 1 94.94 211 ALA B O 1
ATOM 4848 N N . SER B 1 212 ? -15.555 -35.594 -11.758 1 97.06 212 SER B N 1
ATOM 4849 C CA . SER B 1 212 ? -14.656 -36.625 -11.266 1 97.06 212 SER B CA 1
ATOM 4850 C C . SER B 1 212 ? -14.328 -37.625 -12.359 1 97.06 212 SER B C 1
ATOM 4852 O O . SER B 1 212 ? -15.234 -38.219 -12.945 1 97.06 212 SER B O 1
ATOM 4854 N N . GLY B 1 213 ? -13.055 -37.719 -12.711 1 97.69 213 GLY B N 1
ATOM 4855 C CA . GLY B 1 213 ? -12.594 -38.656 -13.703 1 97.69 213 GLY B CA 1
ATOM 4856 C C . GLY B 1 213 ? -12.656 -38.125 -15.117 1 97.69 213 GLY B C 1
ATOM 4857 O O . GLY B 1 213 ? -12.289 -38.812 -16.078 1 97.69 213 GLY B O 1
ATOM 4858 N N . GLY B 1 214 ? -13.164 -36.875 -15.242 1 97.94 214 GLY B N 1
ATOM 4859 C CA . GLY B 1 214 ? -13.18 -36.25 -16.547 1 97.94 214 GLY B CA 1
ATOM 4860 C C . GLY B 1 214 ? -11.852 -35.594 -16.906 1 97.94 214 GLY B C 1
ATOM 4861 O O . GLY B 1 214 ? -11.242 -34.906 -16.078 1 97.94 214 GLY B O 1
ATOM 4862 N N . PHE B 1 215 ? -11.398 -35.844 -18.188 1 98.5 215 PHE B N 1
ATOM 4863 C CA . PHE B 1 215 ? -10.086 -35.344 -18.594 1 98.5 215 PHE B CA 1
ATOM 4864 C C . PHE B 1 215 ? -10.219 -34.125 -19.484 1 98.5 215 PHE B C 1
ATOM 4866 O O . PHE B 1 215 ? -11.156 -34.031 -20.281 1 98.5 215 PHE B O 1
ATOM 4873 N N . THR B 1 216 ? -9.32 -33.188 -19.375 1 97.75 216 THR B N 1
ATOM 4874 C CA . THR B 1 216 ? -9.086 -32.031 -20.25 1 97.75 216 THR B CA 1
ATOM 4875 C C . THR B 1 216 ? -7.613 -31.969 -20.656 1 97.75 216 THR B C 1
ATOM 4877 O O . THR B 1 216 ? -6.727 -32.125 -19.828 1 97.75 216 THR B O 1
ATOM 4880 N N . LEU B 1 217 ? -7.305 -31.875 -21.922 1 96.69 217 LEU B N 1
ATOM 4881 C CA . LEU B 1 217 ? -5.926 -31.672 -22.344 1 96.69 217 LEU B CA 1
ATOM 4882 C C . LEU B 1 217 ? -5.879 -30.797 -23.594 1 96.69 217 LEU B C 1
ATOM 4884 O O . LEU B 1 217 ? -6.906 -30.562 -24.234 1 96.69 217 LEU B O 1
ATOM 4888 N N . SER B 1 218 ? -4.742 -30.281 -23.859 1 96.56 218 SER B N 1
ATOM 4889 C CA . SER B 1 218 ? -4.457 -29.531 -25.078 1 96.56 218 SER B CA 1
ATOM 4890 C C . SER B 1 218 ? -3.553 -30.328 -26.016 1 96.56 218 SER B C 1
ATOM 4892 O O . SER B 1 218 ? -2.738 -31.125 -25.578 1 96.56 218 SER B O 1
ATOM 4894 N N . ARG B 1 219 ? -3.736 -30.047 -27.266 1 95.62 219 ARG B N 1
ATOM 4895 C CA . ARG B 1 219 ? -2.871 -30.688 -28.234 1 95.62 219 ARG B CA 1
ATOM 4896 C C . ARG B 1 219 ? -1.504 -30.016 -28.297 1 95.62 219 ARG B C 1
ATOM 4898 O O . ARG B 1 219 ? -0.525 -30.625 -28.734 1 95.62 219 ARG B O 1
ATOM 4905 N N . THR B 1 220 ? -1.472 -28.844 -27.859 1 94.31 220 THR B N 1
ATOM 4906 C CA . THR B 1 220 ? -0.25 -28.047 -27.953 1 94.31 220 THR B CA 1
ATOM 4907 C C . THR B 1 220 ? 0.109 -27.469 -26.594 1 94.31 220 THR B C 1
ATOM 4909 O O . THR B 1 220 ? 0.553 -28.188 -25.688 1 94.31 220 THR B O 1
ATOM 4912 N N . ARG B 1 221 ? -0.24 -26.188 -26.359 1 94.12 221 ARG B N 1
ATOM 4913 C CA . ARG B 1 221 ? 0.151 -25.516 -25.125 1 94.12 221 ARG B CA 1
ATOM 4914 C C . ARG B 1 221 ? -0.687 -26.016 -23.953 1 94.12 221 ARG B C 1
ATOM 4916 O O . ARG B 1 221 ? -1.911 -26.125 -24.047 1 94.12 221 ARG B O 1
ATOM 4923 N N . THR B 1 222 ? -0.028 -26.312 -22.859 1 96 222 THR B N 1
ATOM 4924 C CA . THR B 1 222 ? -0.727 -26.828 -21.672 1 96 222 THR B CA 1
ATOM 4925 C C . THR B 1 222 ? -0.825 -25.75 -20.594 1 96 222 THR B C 1
ATOM 4927 O O . THR B 1 222 ? -1.912 -25.484 -20.078 1 96 222 THR B O 1
ATOM 4930 N N . THR B 1 223 ? 0.293 -25.141 -20.219 1 96.5 223 THR B N 1
ATOM 4931 C CA . THR B 1 223 ? 0.361 -24.156 -19.156 1 96.5 223 THR B CA 1
ATOM 4932 C C . THR B 1 223 ? 1.059 -22.891 -19.641 1 96.5 223 THR B C 1
ATOM 4934 O O . THR B 1 223 ? 1.722 -22.891 -20.672 1 96.5 223 THR B O 1
ATOM 4937 N N . ALA B 1 224 ? 0.806 -21.812 -18.938 1 96.31 224 ALA B N 1
ATOM 4938 C CA . ALA B 1 224 ? 1.482 -20.547 -19.234 1 96.31 224 ALA B CA 1
ATOM 4939 C C . ALA B 1 224 ? 2.805 -20.453 -18.469 1 96.31 224 ALA B C 1
ATOM 4941 O O . ALA B 1 224 ? 3.043 -21.203 -17.516 1 96.31 224 ALA B O 1
ATOM 4942 N N . ALA B 1 225 ? 3.666 -19.594 -19.047 1 96.44 225 ALA B N 1
ATOM 4943 C CA . ALA B 1 225 ? 4.812 -19.156 -18.25 1 96.44 225 ALA B CA 1
ATOM 4944 C C . ALA B 1 225 ? 4.371 -18.25 -17.109 1 96.44 225 ALA B C 1
ATOM 4946 O O . ALA B 1 225 ? 3.344 -17.578 -17.203 1 96.44 225 ALA B O 1
ATOM 4947 N N . ALA B 1 226 ? 5.145 -18.25 -16.047 1 95.75 226 ALA B N 1
ATOM 4948 C CA . ALA B 1 226 ? 4.852 -17.406 -14.883 1 95.75 226 ALA B CA 1
ATOM 4949 C C . ALA B 1 226 ? 6.109 -16.688 -14.391 1 95.75 226 ALA B C 1
ATOM 4951 O O . ALA B 1 226 ? 7.117 -17.328 -14.086 1 95.75 226 ALA B O 1
ATOM 4952 N N . ASP B 1 227 ? 6.035 -15.383 -14.32 1 95.31 227 ASP B N 1
ATOM 4953 C CA . ASP B 1 227 ? 7.098 -14.555 -13.758 1 95.31 227 ASP B CA 1
ATOM 4954 C C . ASP B 1 227 ? 6.574 -13.695 -12.602 1 95.31 227 ASP B C 1
ATOM 4956 O O . ASP B 1 227 ? 5.41 -13.297 -12.609 1 95.31 227 ASP B O 1
ATOM 4960 N N . THR B 1 228 ? 7.418 -13.516 -11.664 1 92.94 228 THR B N 1
ATOM 4961 C CA . THR B 1 228 ? 7.156 -12.57 -10.586 1 92.94 228 THR B CA 1
ATOM 4962 C C . THR B 1 228 ? 7.973 -11.289 -10.773 1 92.94 228 THR B C 1
ATOM 4964 O O . THR B 1 228 ? 9.164 -11.352 -11.086 1 92.94 228 THR B O 1
ATOM 4967 N N . PHE B 1 229 ? 7.285 -10.125 -10.609 1 95.69 229 PHE B N 1
ATOM 4968 C CA . PHE B 1 229 ? 8.031 -8.883 -10.727 1 95.69 229 PHE B CA 1
ATOM 4969 C C . PHE B 1 229 ? 7.891 -8.039 -9.469 1 95.69 229 PHE B C 1
ATOM 4971 O O . PHE B 1 229 ? 6.922 -8.188 -8.719 1 95.69 229 PHE B O 1
ATOM 4978 N N . VAL B 1 230 ? 8.867 -7.262 -9.234 1 94.69 230 VAL B N 1
ATOM 4979 C CA . VAL B 1 230 ? 8.875 -6.184 -8.258 1 94.69 230 VAL B CA 1
ATOM 4980 C C . VAL B 1 230 ? 9.234 -4.867 -8.938 1 94.69 230 VAL B C 1
ATOM 4982 O O . VAL B 1 230 ? 10.305 -4.75 -9.547 1 94.69 230 VAL B O 1
ATOM 4985 N N . ALA B 1 231 ? 8.352 -3.926 -8.836 1 97.44 231 ALA B N 1
ATOM 4986 C CA . ALA B 1 231 ? 8.617 -2.6 -9.383 1 97.44 231 ALA B CA 1
ATOM 4987 C C . ALA B 1 231 ? 8.688 -1.552 -8.273 1 97.44 231 ALA B C 1
ATOM 4989 O O . ALA B 1 231 ? 7.891 -1.581 -7.332 1 97.44 231 ALA B O 1
ATOM 4990 N N . ARG B 1 232 ? 9.641 -0.747 -8.359 1 97.56 232 ARG B N 1
ATOM 4991 C CA . ARG B 1 232 ? 9.805 0.389 -7.457 1 97.56 232 ARG B CA 1
ATOM 4992 C C . ARG B 1 232 ? 9.711 1.709 -8.219 1 97.56 232 ARG B C 1
ATOM 4994 O O . ARG B 1 232 ? 10.539 1.994 -9.078 1 97.56 232 ARG B O 1
ATOM 5001 N N . ILE B 1 233 ? 8.695 2.457 -7.984 1 98.38 233 ILE B N 1
ATOM 5002 C CA . ILE B 1 233 ? 8.539 3.805 -8.523 1 98.38 233 ILE B CA 1
ATOM 5003 C C . ILE B 1 233 ? 9.047 4.828 -7.512 1 98.38 233 ILE B C 1
ATOM 5005 O O . ILE B 1 233 ? 8.461 5 -6.441 1 98.38 233 ILE B O 1
ATOM 5009 N N . LYS B 1 234 ? 10.078 5.523 -7.848 1 97.19 234 LYS B N 1
ATOM 5010 C CA . LYS B 1 234 ? 10.789 6.371 -6.898 1 97.19 234 LYS B CA 1
ATOM 5011 C C . LYS B 1 234 ? 10.578 7.848 -7.215 1 97.19 234 LYS B C 1
ATOM 5013 O O . LYS B 1 234 ? 10.805 8.281 -8.344 1 97.19 234 LYS B O 1
ATOM 5018 N N . GLY B 1 235 ? 10.109 8.578 -6.27 1 96.88 235 GLY B N 1
ATOM 5019 C CA . GLY B 1 235 ? 10.016 10.031 -6.316 1 96.88 235 GLY B CA 1
ATOM 5020 C C . GLY B 1 235 ? 10.906 10.719 -5.297 1 96.88 235 GLY B C 1
ATOM 5021 O O . GLY B 1 235 ? 12.086 10.375 -5.164 1 96.88 235 GLY B O 1
ATOM 5022 N N . ARG B 1 236 ? 10.359 11.781 -4.703 1 93.19 236 ARG B N 1
ATOM 5023 C CA . ARG B 1 236 ? 11.016 12.539 -3.643 1 93.19 236 ARG B CA 1
ATOM 5024 C C . ARG B 1 236 ? 10.008 13 -2.596 1 93.19 236 ARG B C 1
ATOM 5026 O O . ARG B 1 236 ? 9.055 13.711 -2.918 1 93.19 236 ARG B O 1
ATOM 5033 N N . GLN B 1 237 ? 10.297 12.586 -1.365 1 89.94 237 GLN B N 1
ATOM 5034 C CA . GLN B 1 237 ? 9.383 12.805 -0.247 1 89.94 237 GLN B CA 1
ATOM 5035 C C . GLN B 1 237 ? 9.195 14.297 0.019 1 89.94 237 GLN B C 1
ATOM 5037 O O . GLN B 1 237 ? 10.133 15.086 -0.114 1 89.94 237 GLN B O 1
ATOM 5042 N N . THR B 1 238 ? 7.945 14.672 0.322 1 89.25 238 THR B N 1
ATOM 5043 C CA . THR B 1 238 ? 7.629 16.031 0.756 1 89.25 238 THR B CA 1
ATOM 5044 C C . THR B 1 238 ? 6.32 16.047 1.545 1 89.25 238 THR B C 1
ATOM 5046 O O . THR B 1 238 ? 5.676 15.016 1.716 1 89.25 238 THR B O 1
ATOM 5049 N N . HIS B 1 239 ? 6.023 17.219 2.148 1 87.81 239 HIS B N 1
ATOM 5050 C CA . HIS B 1 239 ? 4.766 17.406 2.869 1 87.81 239 HIS B CA 1
ATOM 5051 C C . HIS B 1 239 ? 3.572 17.344 1.922 1 87.81 239 HIS B C 1
ATOM 5053 O O . HIS B 1 239 ? 3.609 17.922 0.834 1 87.81 239 HIS B O 1
ATOM 5059 N N . ALA B 1 240 ? 2.498 16.641 2.293 1 91.62 240 ALA B N 1
ATOM 5060 C CA . ALA B 1 240 ? 1.351 16.359 1.433 1 91.62 240 ALA B CA 1
ATOM 5061 C C . ALA B 1 240 ? 0.641 17.656 1.025 1 91.62 240 ALA B C 1
ATOM 5063 O O . ALA B 1 240 ? -0.041 17.688 -0.001 1 91.62 240 ALA B O 1
ATOM 5064 N N . ALA B 1 241 ? 0.74 18.719 1.78 1 91.88 241 ALA B N 1
ATOM 5065 C CA . ALA B 1 241 ? 0.125 20.016 1.461 1 91.88 241 ALA B CA 1
ATOM 5066 C C . ALA B 1 241 ? 0.879 20.719 0.336 1 91.88 241 ALA B C 1
ATOM 5068 O O . ALA B 1 241 ? 0.357 21.641 -0.283 1 91.88 241 ALA B O 1
ATOM 5069 N N . PHE B 1 242 ? 2.137 20.328 0.087 1 92.88 242 PHE B N 1
ATOM 5070 C CA . PHE B 1 242 ? 3.006 20.969 -0.884 1 92.88 242 PHE B CA 1
ATOM 5071 C C . PHE B 1 242 ? 3.621 19.953 -1.834 1 92.88 242 PHE B C 1
ATOM 5073 O O . PHE B 1 242 ? 4.844 19.844 -1.934 1 92.88 242 PHE B O 1
ATOM 5080 N N . PRO B 1 243 ? 2.793 19.25 -2.611 1 93.19 243 PRO B N 1
ATOM 5081 C CA . PRO B 1 243 ? 3.318 18.172 -3.455 1 93.19 243 PRO B CA 1
ATOM 5082 C C . PRO B 1 243 ? 4.324 18.672 -4.488 1 93.19 243 PRO B C 1
ATOM 5084 O O . PRO B 1 243 ? 5.184 17.922 -4.938 1 93.19 243 PRO B O 1
ATOM 5087 N N . TRP B 1 244 ? 4.344 20.016 -4.863 1 92.81 244 TRP B N 1
ATOM 5088 C CA . TRP B 1 244 ? 5.219 20.578 -5.887 1 92.81 244 TRP B CA 1
ATOM 5089 C C . TRP B 1 244 ? 6.641 20.734 -5.359 1 92.81 244 TRP B C 1
ATOM 5091 O O . TRP B 1 244 ? 7.57 20.984 -6.133 1 92.81 244 TRP B O 1
ATOM 5101 N N . THR B 1 245 ? 6.84 20.578 -4.094 1 91.12 245 THR B N 1
ATOM 5102 C CA . THR B 1 245 ? 8.18 20.719 -3.535 1 91.12 245 THR B CA 1
ATOM 5103 C C . THR B 1 245 ? 8.914 19.375 -3.566 1 91.12 245 THR B C 1
ATOM 5105 O O . THR B 1 245 ? 10.094 19.297 -3.203 1 91.12 245 THR B O 1
ATOM 5108 N N . GLY B 1 246 ? 8.289 18.281 -4.027 1 93.5 246 GLY B N 1
ATOM 5109 C CA . GLY B 1 246 ? 8.867 16.953 -4.211 1 93.5 246 GLY B CA 1
ATOM 5110 C C . GLY B 1 246 ? 8.531 16.344 -5.562 1 93.5 246 GLY B C 1
ATOM 5111 O O . GLY B 1 246 ? 8.422 17.062 -6.562 1 93.5 246 GLY B O 1
ATOM 5112 N N . ILE B 1 247 ? 8.562 15.07 -5.656 1 96.19 247 ILE B N 1
ATOM 5113 C CA . ILE B 1 247 ? 8.102 14.266 -6.785 1 96.19 247 ILE B CA 1
ATOM 5114 C C . ILE B 1 247 ? 7.188 13.148 -6.281 1 96.19 247 ILE B C 1
ATOM 5116 O O . ILE B 1 247 ? 7.652 12.203 -5.641 1 96.19 247 ILE B O 1
ATOM 5120 N N . ASP B 1 248 ? 5.934 13.266 -6.566 1 96.62 248 ASP B N 1
ATOM 5121 C CA . ASP B 1 248 ? 4.922 12.344 -6.051 1 96.62 248 ASP B CA 1
ATOM 5122 C C . ASP B 1 248 ? 4.883 11.055 -6.867 1 96.62 248 ASP B C 1
ATOM 5124 O O . ASP B 1 248 ? 4.426 11.055 -8.008 1 96.62 248 ASP B O 1
ATOM 5128 N N . PRO B 1 249 ? 5.289 9.945 -6.281 1 97.75 249 PRO B N 1
ATOM 5129 C CA . PRO B 1 249 ? 5.324 8.703 -7.055 1 97.75 249 PRO B CA 1
ATOM 5130 C C . PRO B 1 249 ? 3.955 8.039 -7.164 1 97.75 249 PRO B C 1
ATOM 5132 O O . PRO B 1 249 ? 3.783 7.102 -7.949 1 97.75 249 PRO B O 1
ATOM 5135 N N . VAL B 1 250 ? 2.949 8.477 -6.426 1 97.94 250 VAL B N 1
ATOM 5136 C CA . VAL B 1 250 ? 1.664 7.793 -6.32 1 97.94 250 VAL B CA 1
ATOM 5137 C C . VAL B 1 250 ? 0.906 7.91 -7.641 1 97.94 250 VAL B C 1
ATOM 5139 O O . VAL B 1 250 ? 0.523 6.902 -8.234 1 97.94 250 VAL B O 1
ATOM 5142 N N . PRO B 1 251 ? 0.732 9.141 -8.203 1 98 251 PRO B N 1
ATOM 5143 C CA . PRO B 1 251 ? 0.111 9.211 -9.531 1 98 251 PRO B CA 1
ATOM 5144 C C . PRO B 1 251 ? 0.939 8.508 -10.602 1 98 251 PRO B C 1
ATOM 5146 O O . PRO B 1 251 ? 0.383 7.965 -11.562 1 98 251 PRO B O 1
ATOM 5149 N N . VAL B 1 252 ? 2.246 8.492 -10.477 1 98.12 252 VAL B N 1
ATOM 5150 C CA . VAL B 1 252 ? 3.127 7.836 -11.438 1 98.12 252 VAL B CA 1
ATOM 5151 C C . VAL B 1 252 ? 2.875 6.332 -11.422 1 98.12 252 VAL B C 1
ATOM 5153 O O . VAL B 1 252 ? 2.771 5.699 -12.477 1 98.12 252 VAL B O 1
ATOM 5156 N N . ALA B 1 253 ? 2.777 5.77 -10.227 1 98.56 253 ALA B N 1
ATOM 5157 C CA . ALA B 1 253 ? 2.463 4.352 -10.086 1 98.56 253 ALA B CA 1
ATOM 5158 C C . ALA B 1 253 ? 1.1 4.027 -10.688 1 98.56 253 ALA B C 1
ATOM 5160 O O . ALA B 1 253 ? 0.935 3.002 -11.359 1 98.56 253 ALA B O 1
ATOM 5161 N N . ALA B 1 254 ? 0.102 4.91 -10.406 1 98.5 254 ALA B N 1
ATOM 5162 C CA . ALA B 1 254 ? -1.231 4.727 -10.977 1 98.5 254 ALA B CA 1
ATOM 5163 C C . ALA B 1 254 ? -1.182 4.711 -12.5 1 98.5 254 ALA B C 1
ATOM 5165 O O . ALA B 1 254 ? -1.793 3.85 -13.141 1 98.5 254 ALA B O 1
ATOM 5166 N N . GLN B 1 255 ? -0.461 5.656 -13.102 1 98.25 255 GLN B N 1
ATOM 5167 C CA . GLN B 1 255 ? -0.289 5.699 -14.555 1 98.25 255 GLN B CA 1
ATOM 5168 C C . GLN B 1 255 ? 0.367 4.422 -15.07 1 98.25 255 GLN B C 1
ATOM 5170 O O . GLN B 1 255 ? -0.037 3.879 -16.094 1 98.25 255 GLN B O 1
ATOM 5175 N N . THR B 1 256 ? 1.356 3.959 -14.367 1 98.56 256 THR B N 1
ATOM 5176 C CA . THR B 1 256 ? 2.09 2.76 -14.758 1 98.56 256 THR B CA 1
ATOM 5177 C C . THR B 1 256 ? 1.175 1.538 -14.742 1 98.56 256 THR B C 1
ATOM 5179 O O . THR B 1 256 ? 1.145 0.769 -15.703 1 98.56 256 THR B O 1
ATOM 5182 N N . ILE B 1 257 ? 0.403 1.354 -13.648 1 98.5 257 ILE B N 1
ATOM 5183 C CA . ILE B 1 257 ? -0.527 0.24 -13.5 1 98.5 257 ILE B CA 1
ATOM 5184 C C . ILE B 1 257 ? -1.502 0.229 -14.68 1 98.5 257 ILE B C 1
ATOM 5186 O O . ILE B 1 257 ? -1.715 -0.811 -15.305 1 98.5 257 ILE B O 1
ATOM 5190 N N . LEU B 1 258 ? -2.088 1.388 -14.992 1 98.06 258 LEU B N 1
ATOM 5191 C CA . LEU B 1 258 ? -3.061 1.468 -16.078 1 98.06 258 LEU B CA 1
ATOM 5192 C C . LEU B 1 258 ? -2.393 1.229 -17.422 1 98.06 258 LEU B C 1
ATOM 5194 O O . LEU B 1 258 ? -2.963 0.571 -18.297 1 98.06 258 LEU B O 1
ATOM 5198 N N . ALA B 1 259 ? -1.196 1.772 -17.625 1 98.12 259 ALA B N 1
ATOM 5199 C CA . ALA B 1 259 ? -0.47 1.581 -18.875 1 98.12 259 ALA B CA 1
ATOM 5200 C C . ALA B 1 259 ? -0.126 0.11 -19.094 1 98.12 259 ALA B C 1
ATOM 5202 O O . ALA B 1 259 ? -0.177 -0.387 -20.219 1 98.12 259 ALA B O 1
ATOM 5203 N N . TRP B 1 260 ? 0.282 -0.618 -18.062 1 98.31 260 TRP B N 1
ATOM 5204 C CA . TRP B 1 260 ? 0.575 -2.043 -18.172 1 98.31 260 TRP B CA 1
ATOM 5205 C C . TRP B 1 260 ? -0.629 -2.811 -18.703 1 98.31 260 TRP B C 1
ATOM 5207 O O . TRP B 1 260 ? -0.473 -3.797 -19.422 1 98.31 260 TRP B O 1
ATOM 5217 N N . GLN B 1 261 ? -1.855 -2.395 -18.406 1 96.62 261 GLN B N 1
ATOM 5218 C CA . GLN B 1 261 ? -3.057 -3.08 -18.875 1 96.62 261 GLN B CA 1
ATOM 5219 C C . GLN B 1 261 ? -3.254 -2.887 -20.375 1 96.62 261 GLN B C 1
ATOM 5221 O O . GLN B 1 261 ? -4.039 -3.604 -21 1 96.62 261 GLN B O 1
ATOM 5226 N N . THR B 1 262 ? -2.574 -1.945 -20.984 1 96.31 262 THR B N 1
ATOM 5227 C CA . THR B 1 262 ? -2.695 -1.74 -22.422 1 96.31 262 THR B CA 1
ATOM 5228 C C . THR B 1 262 ? -1.788 -2.703 -23.188 1 96.31 262 THR B C 1
ATOM 5230 O O . THR B 1 262 ? -1.939 -2.881 -24.391 1 96.31 262 THR B O 1
ATOM 5233 N N . ILE B 1 263 ? -0.853 -3.318 -22.516 1 96.69 263 ILE B N 1
ATOM 5234 C CA . ILE B 1 263 ? 0.022 -4.289 -23.172 1 96.69 263 ILE B CA 1
ATOM 5235 C C . ILE B 1 263 ? -0.804 -5.469 -23.672 1 96.69 263 ILE B C 1
ATOM 5237 O O . ILE B 1 263 ? -0.78 -5.789 -24.859 1 96.69 263 ILE B O 1
ATOM 5241 N N . PRO B 1 264 ? -1.573 -6.141 -22.859 1 95.88 264 PRO B N 1
ATOM 5242 C CA . PRO B 1 264 ? -2.416 -7.223 -23.375 1 95.88 264 PRO B CA 1
ATOM 5243 C C . PRO B 1 264 ? -3.518 -6.719 -24.297 1 95.88 264 PRO B C 1
ATOM 5245 O O . PRO B 1 264 ? -3.861 -7.387 -25.281 1 95.88 264 PRO B O 1
ATOM 5248 N N . SER B 1 265 ? -4.059 -5.461 -24.109 1 92.62 265 SER B N 1
ATOM 5249 C CA . SER B 1 265 ? -5.293 -5.043 -24.766 1 92.62 265 SER B CA 1
ATOM 5250 C C . SER B 1 265 ? -5 -4.289 -26.062 1 92.62 265 SER B C 1
ATOM 5252 O O . SER B 1 265 ? -5.805 -4.32 -27 1 92.62 265 SER B O 1
ATOM 5254 N N . ARG B 1 266 ? -3.836 -3.594 -26.125 1 89.94 266 ARG B N 1
ATOM 5255 C CA . ARG B 1 266 ? -3.609 -2.693 -27.25 1 89.94 266 ARG B CA 1
ATOM 5256 C C . ARG B 1 266 ? -2.295 -3.016 -27.953 1 89.94 266 ARG B C 1
ATOM 5258 O O . ARG B 1 266 ? -2.117 -2.686 -29.141 1 89.94 266 ARG B O 1
ATOM 5265 N N . GLN B 1 267 ? -1.417 -3.684 -27.281 1 93.38 267 GLN B N 1
ATOM 5266 C CA . GLN B 1 267 ? -0.073 -3.824 -27.828 1 93.38 267 GLN B CA 1
ATOM 5267 C C . GLN B 1 267 ? 0.209 -5.27 -28.234 1 93.38 267 GLN B C 1
ATOM 5269 O O . GLN B 1 267 ? 1.294 -5.582 -28.734 1 93.38 267 GLN B O 1
ATOM 5274 N N . SER B 1 268 ? -0.705 -6.129 -27.875 1 90.81 268 SER B N 1
ATOM 5275 C CA . SER B 1 268 ? -0.557 -7.535 -28.234 1 90.81 268 SER B CA 1
ATOM 5276 C C . SER B 1 268 ? -1.432 -7.895 -29.438 1 90.81 268 SER B C 1
ATOM 5278 O O . SER B 1 268 ? -2.598 -7.504 -29.5 1 90.81 268 SER B O 1
ATOM 5280 N N . ASN B 1 269 ? -0.845 -8.633 -30.406 1 90.81 269 ASN B N 1
ATOM 5281 C CA . ASN B 1 269 ? -1.627 -9.141 -31.516 1 90.81 269 ASN B CA 1
ATOM 5282 C C . ASN B 1 269 ? -2.4 -10.398 -31.141 1 90.81 269 ASN B C 1
ATOM 5284 O O . ASN B 1 269 ? -1.88 -11.508 -31.25 1 90.81 269 ASN B O 1
ATOM 5288 N N . LEU B 1 270 ? -3.605 -10.297 -30.828 1 88.19 270 LEU B N 1
ATOM 5289 C CA . LEU B 1 270 ? -4.438 -11.352 -30.25 1 88.19 270 LEU B CA 1
ATOM 5290 C C . LEU B 1 270 ? -4.887 -12.328 -31.328 1 88.19 270 LEU B C 1
ATOM 5292 O O . LEU B 1 270 ? -5.457 -13.383 -31.016 1 88.19 270 LEU B O 1
ATOM 5296 N N . SER B 1 271 ? -4.664 -11.984 -32.531 1 87.12 271 SER B N 1
ATOM 5297 C CA . SER B 1 271 ? -4.949 -12.93 -33.594 1 87.12 271 SER B CA 1
ATOM 5298 C C . SER B 1 271 ? -3.891 -14.023 -33.688 1 87.12 271 SER B C 1
ATOM 5300 O O . SER B 1 271 ? -4.125 -15.086 -34.25 1 87.12 271 SER B O 1
ATOM 5302 N N . VAL B 1 272 ? -2.758 -13.75 -33.156 1 85.81 272 VAL B N 1
ATOM 5303 C CA . VAL B 1 272 ? -1.634 -14.68 -33.25 1 85.81 272 VAL B CA 1
ATOM 5304 C C . VAL B 1 272 ? -1.518 -15.484 -31.953 1 85.81 272 VAL B C 1
ATOM 5306 O O . VAL B 1 272 ? -1.349 -16.703 -31.984 1 85.81 272 VAL B O 1
ATOM 5309 N N . LEU B 1 273 ? -1.592 -14.828 -30.844 1 89.62 273 LEU B N 1
ATOM 5310 C CA . LEU B 1 273 ? -1.465 -15.477 -29.547 1 89.62 273 LEU B CA 1
ATOM 5311 C C . LEU B 1 273 ? -2.521 -14.953 -28.578 1 89.62 273 LEU B C 1
ATOM 5313 O O . LEU B 1 273 ? -2.92 -13.789 -28.641 1 89.62 273 LEU B O 1
ATOM 5317 N N . PRO B 1 274 ? -2.828 -15.867 -27.672 1 91.69 274 PRO B N 1
ATOM 5318 C CA . PRO B 1 274 ? -3.666 -15.352 -26.578 1 91.69 274 PRO B CA 1
ATOM 5319 C C . PRO B 1 274 ? -2.986 -14.234 -25.797 1 91.69 274 PRO B C 1
ATOM 5321 O O . PRO B 1 274 ? -1.755 -14.156 -25.766 1 91.69 274 PRO B O 1
ATOM 5324 N N . ALA B 1 275 ? -3.779 -13.461 -25.188 1 94.94 275 ALA B N 1
ATOM 5325 C CA . ALA B 1 275 ? -3.281 -12.305 -24.453 1 94.94 275 ALA B CA 1
ATOM 5326 C C . ALA B 1 275 ? -2.451 -12.727 -23.25 1 94.94 275 ALA B C 1
ATOM 5328 O O . ALA B 1 275 ? -2.779 -13.703 -22.562 1 94.94 275 ALA B O 1
ATOM 5329 N N . PRO B 1 276 ? -1.344 -12.008 -22.922 1 97.12 276 PRO B N 1
ATOM 5330 C CA . PRO B 1 276 ? -0.711 -12.156 -21.625 1 97.12 276 PRO B CA 1
ATOM 5331 C C . PRO B 1 276 ? -1.563 -11.594 -20.484 1 97.12 276 PRO B C 1
ATOM 5333 O O . PRO B 1 276 ? -2.541 -10.883 -20.734 1 97.12 276 PRO B O 1
ATOM 5336 N N . VAL B 1 277 ? -1.222 -11.977 -19.281 1 96.94 277 VAL B N 1
ATOM 5337 C CA . VAL B 1 277 ? -1.896 -11.445 -18.109 1 96.94 277 VAL B CA 1
ATOM 5338 C C . VAL B 1 277 ? -0.88 -10.773 -17.188 1 96.94 277 VAL B C 1
ATOM 5340 O O . VAL B 1 277 ? 0.143 -11.367 -16.844 1 96.94 277 VAL B O 1
ATOM 5343 N N . ILE B 1 278 ? 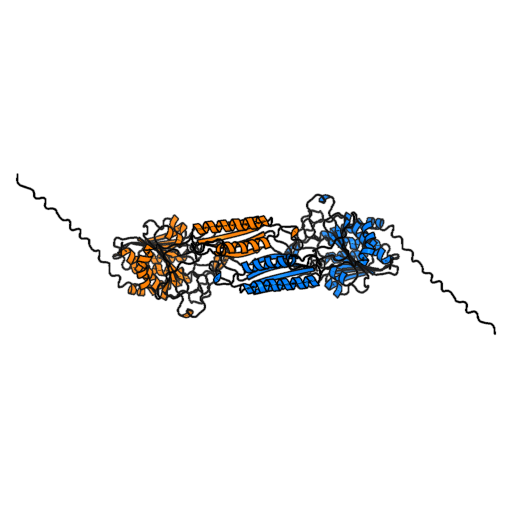-1.11 -9.516 -16.875 1 97.81 278 ILE B N 1
ATOM 5344 C CA . ILE B 1 278 ? -0.296 -8.758 -15.938 1 97.81 278 ILE B CA 1
ATOM 5345 C C . ILE B 1 278 ? -1.142 -8.359 -14.727 1 97.81 278 ILE B C 1
ATOM 5347 O O . ILE B 1 278 ? -2.111 -7.613 -14.867 1 97.81 278 ILE B O 1
ATOM 5351 N N . SER B 1 279 ? -0.746 -8.875 -13.562 1 96.62 279 SER B N 1
ATOM 5352 C CA . SER B 1 279 ? -1.502 -8.594 -12.344 1 96.62 279 SER B CA 1
ATOM 5353 C C . SER B 1 279 ? -0.6 -8.039 -11.25 1 96.62 279 SER B C 1
ATOM 5355 O O . SER B 1 279 ? 0.501 -8.547 -11.023 1 96.62 279 SER B O 1
ATOM 5357 N N . VAL B 1 280 ? -1.063 -6.945 -10.641 1 96.75 280 VAL B N 1
ATOM 5358 C CA . VAL B 1 280 ? -0.417 -6.441 -9.43 1 96.75 280 VAL B CA 1
ATOM 5359 C C . VAL B 1 280 ? -1.135 -6.98 -8.195 1 96.75 280 VAL B C 1
ATOM 5361 O O . VAL B 1 280 ? -2.309 -6.68 -7.973 1 96.75 280 VAL B O 1
ATOM 5364 N N . GLY B 1 281 ? -0.406 -7.762 -7.441 1 94.31 281 GLY B N 1
ATOM 5365 C CA . GLY B 1 281 ? -1.017 -8.422 -6.301 1 94.31 281 GLY B CA 1
ATOM 5366 C C . GLY B 1 281 ? -0.761 -7.711 -4.988 1 94.31 281 GLY B C 1
ATOM 5367 O O . GLY B 1 281 ? -1.491 -7.906 -4.016 1 94.31 281 GLY B O 1
ATOM 5368 N N . ARG B 1 282 ? 0.275 -6.863 -4.934 1 92.62 282 ARG B N 1
ATOM 5369 C CA . ARG B 1 282 ? 0.626 -6.141 -3.719 1 92.62 282 ARG B CA 1
ATOM 5370 C C . ARG B 1 282 ? 1.084 -4.719 -4.043 1 92.62 282 ARG B C 1
ATOM 5372 O O . ARG B 1 282 ? 1.838 -4.508 -4.992 1 92.62 282 ARG B O 1
ATOM 5379 N N . ILE B 1 283 ? 0.606 -3.775 -3.297 1 95.25 283 ILE B N 1
ATOM 5380 C CA . ILE B 1 283 ? 1.021 -2.379 -3.367 1 95.25 283 ILE B CA 1
ATOM 5381 C C . ILE B 1 283 ? 1.365 -1.872 -1.969 1 95.25 283 ILE B C 1
ATOM 5383 O O . ILE B 1 283 ? 0.615 -2.1 -1.017 1 95.25 283 ILE B O 1
ATOM 5387 N N . GLU B 1 284 ? 2.453 -1.239 -1.888 1 92.44 284 GLU B N 1
ATOM 5388 C CA . GLU B 1 284 ? 2.846 -0.617 -0.626 1 92.44 284 GLU B CA 1
ATOM 5389 C C . GLU B 1 284 ? 3.512 0.736 -0.861 1 92.44 284 GLU B C 1
ATOM 5391 O O . GLU B 1 284 ? 4.434 0.847 -1.671 1 92.44 284 GLU B O 1
ATOM 5396 N N . ALA B 1 285 ? 3.008 1.748 -0.203 1 93.75 285 ALA B N 1
ATOM 5397 C CA . ALA B 1 285 ? 3.645 3.062 -0.25 1 93.75 285 ALA B CA 1
ATOM 5398 C C . ALA B 1 285 ? 3.281 3.893 0.977 1 93.75 285 ALA B C 1
ATOM 5400 O O . ALA B 1 285 ? 2.113 3.951 1.371 1 93.75 285 ALA B O 1
ATOM 5401 N N . GLY B 1 286 ? 4.336 4.508 1.547 1 87.94 286 GLY B N 1
ATOM 5402 C CA . GLY B 1 286 ? 4.121 5.547 2.541 1 87.94 286 GLY B CA 1
ATOM 5403 C C . GLY B 1 286 ? 3.758 5 3.908 1 87.94 286 GLY B C 1
ATOM 5404 O O . GLY B 1 286 ? 3.377 3.832 4.035 1 87.94 286 GLY B O 1
ATOM 5405 N N . ASP B 1 287 ? 3.895 5.875 4.871 1 76.81 287 ASP B N 1
ATOM 5406 C CA . ASP B 1 287 ? 3.635 5.512 6.258 1 76.81 287 ASP B CA 1
ATOM 5407 C C . ASP B 1 287 ? 2.576 6.422 6.875 1 76.81 287 ASP B C 1
ATOM 5409 O O . ASP B 1 287 ? 1.964 6.074 7.887 1 76.81 287 ASP B O 1
ATOM 5413 N N . ARG B 1 288 ? 2.447 7.652 6.293 1 79.69 288 ARG B N 1
ATOM 5414 C CA . ARG B 1 288 ? 1.559 8.656 6.867 1 79.69 288 ARG B CA 1
ATOM 5415 C C . ARG B 1 288 ? 0.673 9.281 5.797 1 79.69 288 ARG B C 1
ATOM 5417 O O . ARG B 1 288 ? 1.092 9.43 4.645 1 79.69 288 ARG B O 1
ATOM 5424 N N . HIS B 1 289 ? -0.479 9.719 6.234 1 85.44 289 HIS B N 1
ATOM 5425 C CA . HIS B 1 289 ? -1.447 10.305 5.312 1 85.44 289 HIS B CA 1
ATOM 5426 C C . HIS B 1 289 ? -0.979 11.664 4.812 1 85.44 289 HIS B C 1
ATOM 5428 O O . HIS B 1 289 ? -1.395 12.109 3.742 1 85.44 289 HIS B O 1
ATOM 5434 N N . ASN B 1 290 ? -0.118 12.375 5.574 1 85.94 290 ASN B N 1
ATOM 5435 C CA . ASN B 1 290 ? 0.206 13.758 5.234 1 85.94 290 ASN B CA 1
ATOM 5436 C C . ASN B 1 290 ? 1.637 13.891 4.719 1 85.94 290 ASN B C 1
ATOM 5438 O O . ASN B 1 290 ? 2.219 14.977 4.762 1 85.94 290 ASN B O 1
ATOM 5442 N N . ILE B 1 291 ? 2.189 12.836 4.309 1 87.25 291 ILE B N 1
ATOM 5443 C CA . ILE B 1 291 ? 3.521 12.836 3.715 1 87.25 291 ILE B CA 1
ATOM 5444 C C . ILE B 1 291 ? 3.486 12.125 2.365 1 87.25 291 ILE B C 1
ATOM 5446 O O . ILE B 1 291 ? 2.975 11.008 2.262 1 87.25 291 ILE B O 1
ATOM 5450 N N . ILE B 1 292 ? 3.91 12.773 1.335 1 92.62 292 ILE B N 1
ATOM 5451 C CA . ILE B 1 292 ? 4.121 12.109 0.053 1 92.62 292 ILE B CA 1
ATOM 5452 C C . ILE B 1 292 ? 5.254 11.086 0.178 1 92.62 292 ILE B C 1
ATOM 5454 O O . ILE B 1 292 ? 6.355 11.43 0.619 1 92.62 292 ILE B O 1
ATOM 5458 N N . PRO B 1 293 ? 4.965 9.852 -0.149 1 92.69 293 PRO B N 1
ATOM 5459 C CA . PRO B 1 293 ? 6.008 8.844 0.021 1 92.69 293 PRO B CA 1
ATOM 5460 C C . PRO B 1 293 ? 7.168 9.016 -0.958 1 92.69 293 PRO B C 1
ATOM 5462 O O . PRO B 1 293 ? 7 9.641 -2.012 1 92.69 293 PRO B O 1
ATOM 5465 N N . ALA B 1 294 ? 8.297 8.484 -0.589 1 92.44 294 ALA B N 1
ATOM 5466 C CA . ALA B 1 294 ? 9.477 8.531 -1.449 1 92.44 294 ALA B CA 1
ATOM 5467 C C . ALA B 1 294 ? 9.375 7.516 -2.582 1 92.44 294 ALA B C 1
ATOM 5469 O O . ALA B 1 294 ? 10.008 7.676 -3.627 1 92.44 294 ALA B O 1
ATOM 5470 N N . GLU B 1 295 ? 8.555 6.457 -2.318 1 95.19 295 GLU B N 1
ATOM 5471 C CA . GLU B 1 295 ? 8.5 5.34 -3.252 1 95.19 295 GLU B CA 1
ATOM 5472 C C . GLU B 1 295 ? 7.176 4.59 -3.15 1 95.19 295 GLU B C 1
ATOM 5474 O O . GLU B 1 295 ? 6.531 4.602 -2.1 1 95.19 295 GLU B O 1
ATOM 5479 N N . VAL B 1 296 ? 6.715 4.074 -4.289 1 96.81 296 VAL B N 1
ATOM 5480 C CA . VAL B 1 296 ? 5.645 3.082 -4.332 1 96.81 296 VAL B CA 1
ATOM 5481 C C . VAL B 1 296 ? 6.207 1.737 -4.785 1 96.81 296 VAL B C 1
ATOM 5483 O O . VAL B 1 296 ? 6.891 1.657 -5.812 1 96.81 296 VAL B O 1
ATOM 5486 N N . ARG B 1 297 ? 6.008 0.723 -4.027 1 95.88 297 ARG B N 1
ATOM 5487 C CA . ARG B 1 297 ? 6.422 -0.63 -4.379 1 95.88 297 ARG B CA 1
ATOM 5488 C C . ARG B 1 297 ? 5.25 -1.444 -4.914 1 95.88 297 ARG B C 1
ATOM 5490 O O . ARG B 1 297 ? 4.199 -1.525 -4.27 1 95.88 297 ARG B O 1
ATOM 5497 N N . LEU B 1 298 ? 5.414 -2.004 -6.09 1 96.56 298 LEU B N 1
ATOM 5498 C CA . LEU B 1 298 ? 4.445 -2.889 -6.73 1 96.56 298 LEU B CA 1
ATOM 5499 C C . LEU B 1 298 ? 5.016 -4.293 -6.887 1 96.56 298 LEU B C 1
ATOM 5501 O O . LEU B 1 298 ? 6.168 -4.461 -7.297 1 96.56 298 LEU B O 1
ATOM 5505 N N . GLU B 1 299 ? 4.258 -5.246 -6.469 1 94.38 299 GLU B N 1
ATOM 5506 C CA . GLU B 1 299 ? 4.598 -6.645 -6.715 1 94.38 299 GLU B CA 1
ATOM 5507 C C . GLU B 1 299 ? 3.475 -7.363 -7.453 1 94.38 299 GLU B C 1
ATOM 5509 O O . GLU B 1 299 ? 2.297 -7.152 -7.16 1 94.38 299 GLU B O 1
ATOM 5514 N N . GLY B 1 300 ? 3.896 -8.188 -8.438 1 95.44 300 GLY B N 1
ATOM 5515 C CA . GLY B 1 300 ? 2.848 -8.828 -9.219 1 95.44 300 GLY B CA 1
ATOM 5516 C C . GLY B 1 300 ? 3.338 -10.031 -10 1 95.44 300 GLY B C 1
ATOM 5517 O O . GLY B 1 300 ? 4.438 -10.531 -9.75 1 95.44 300 GLY B O 1
ATOM 5518 N N . SER B 1 301 ? 2.395 -10.539 -10.789 1 94.94 301 SER B N 1
ATOM 5519 C CA . SER B 1 301 ? 2.611 -11.75 -11.586 1 94.94 301 SER B CA 1
ATOM 5520 C C . SER B 1 301 ? 2.33 -11.492 -13.062 1 94.94 301 SER B C 1
ATOM 5522 O O . SER B 1 301 ? 1.412 -10.742 -13.406 1 94.94 301 SER B O 1
ATOM 5524 N N . VAL B 1 302 ? 3.182 -12.125 -13.922 1 97.25 302 VAL B N 1
ATOM 5525 C CA . VAL B 1 302 ? 2.996 -12.07 -15.367 1 97.25 302 VAL B CA 1
ATOM 5526 C C . VAL B 1 302 ? 2.811 -13.484 -15.914 1 97.25 302 VAL B C 1
ATOM 5528 O O . VAL B 1 302 ? 3.609 -14.375 -15.633 1 97.25 302 VAL B O 1
ATOM 5531 N N . ARG B 1 303 ? 1.758 -13.703 -16.656 1 97.38 303 ARG B N 1
ATOM 5532 C CA . ARG B 1 303 ? 1.542 -14.945 -17.375 1 97.38 303 ARG B CA 1
ATOM 5533 C C . ARG B 1 303 ? 1.665 -14.734 -18.875 1 97.38 303 ARG B C 1
ATOM 5535 O O . ARG B 1 303 ? 1.082 -13.797 -19.438 1 97.38 303 ARG B O 1
ATOM 5542 N N . THR B 1 304 ? 2.473 -15.516 -19.516 1 96.88 304 THR B N 1
ATOM 5543 C CA . THR B 1 304 ? 2.652 -15.477 -20.969 1 96.88 304 THR B CA 1
ATOM 5544 C C . THR B 1 304 ? 2.559 -16.875 -21.562 1 96.88 304 THR B C 1
ATOM 5546 O O . THR B 1 304 ? 2.697 -17.875 -20.844 1 96.88 304 THR B O 1
ATOM 5549 N N . VAL B 1 305 ? 2.33 -16.938 -22.875 1 95.25 305 VAL B N 1
ATOM 5550 C CA . VAL B 1 305 ? 1.939 -18.234 -23.438 1 95.25 305 VAL B CA 1
ATOM 5551 C C . VAL B 1 305 ? 3.039 -18.75 -24.375 1 95.25 305 VAL B C 1
ATOM 5553 O O . VAL B 1 305 ? 2.895 -19.797 -24.984 1 95.25 305 VAL B O 1
ATOM 5556 N N . SER B 1 306 ? 4.098 -18.031 -24.531 1 94.19 306 SER B N 1
ATOM 5557 C CA . SER B 1 306 ? 5.277 -18.453 -25.281 1 94.19 306 SER B CA 1
ATOM 5558 C C . SER B 1 306 ? 6.527 -17.734 -24.797 1 94.19 306 SER B C 1
ATOM 5560 O O . SER B 1 306 ? 6.434 -16.719 -24.109 1 94.19 306 SER B O 1
ATOM 5562 N N . ASP B 1 307 ? 7.684 -18.312 -25.141 1 94.56 307 ASP B N 1
ATOM 5563 C CA . ASP B 1 307 ? 8.945 -17.688 -24.766 1 94.56 307 ASP B CA 1
ATOM 5564 C C . ASP B 1 307 ? 9.102 -16.312 -25.422 1 94.56 307 ASP B C 1
ATOM 5566 O O . ASP B 1 307 ? 9.594 -15.375 -24.797 1 94.56 307 ASP B O 1
ATOM 5570 N N . GLU B 1 308 ? 8.688 -16.25 -26.641 1 94.69 308 GLU B N 1
ATOM 5571 C CA . GLU B 1 308 ? 8.789 -15 -27.375 1 94.69 308 GLU B CA 1
ATOM 5572 C C . GLU B 1 308 ? 7.883 -13.93 -26.75 1 94.69 308 GLU B C 1
ATOM 5574 O O . GLU B 1 308 ? 8.305 -12.789 -26.562 1 94.69 308 GLU B O 1
ATOM 5579 N N . GLN B 1 309 ? 6.641 -14.281 -26.484 1 95.69 309 GLN B N 1
ATOM 5580 C CA . GLN B 1 309 ? 5.723 -13.352 -25.844 1 95.69 309 GLN B CA 1
ATOM 5581 C C . GLN B 1 309 ? 6.254 -12.906 -24.484 1 95.69 309 GLN B C 1
ATOM 5583 O O . GLN B 1 309 ? 6.145 -11.734 -24.125 1 95.69 309 GLN B O 1
ATOM 5588 N N . ARG B 1 310 ? 6.809 -13.875 -23.75 1 96.75 310 ARG B N 1
ATOM 5589 C CA . ARG B 1 310 ? 7.355 -13.586 -22.422 1 96.75 310 ARG B CA 1
ATOM 5590 C C . ARG B 1 310 ? 8.43 -12.508 -22.5 1 96.75 310 ARG B C 1
ATOM 5592 O O . ARG B 1 310 ? 8.367 -11.508 -21.781 1 96.75 310 ARG B O 1
ATOM 5599 N N . GLU B 1 311 ? 9.375 -12.711 -23.328 1 96.69 311 GLU B N 1
ATOM 5600 C CA . GLU B 1 311 ? 10.461 -11.75 -23.484 1 96.69 311 GLU B CA 1
ATOM 5601 C C . GLU B 1 311 ? 9.93 -10.375 -23.891 1 96.69 311 GLU B C 1
ATOM 5603 O O . GLU B 1 311 ? 10.367 -9.352 -23.359 1 96.69 311 GLU B O 1
ATOM 5608 N N . ASP B 1 312 ? 9.031 -10.359 -24.797 1 97.12 312 ASP B N 1
ATOM 5609 C CA . ASP B 1 312 ? 8.461 -9.117 -25.297 1 97.12 312 ASP B CA 1
ATOM 5610 C C . ASP B 1 312 ? 7.699 -8.375 -24.203 1 97.12 312 ASP B C 1
ATOM 5612 O O . ASP B 1 312 ? 7.871 -7.164 -24.031 1 97.12 312 ASP B O 1
ATOM 5616 N N . VAL B 1 313 ? 6.855 -9.086 -23.484 1 97.56 313 VAL B N 1
ATOM 5617 C CA . VAL B 1 313 ? 6.012 -8.492 -22.453 1 97.56 313 VAL B CA 1
ATOM 5618 C C . VAL B 1 313 ? 6.887 -7.93 -21.344 1 97.56 313 VAL B C 1
ATOM 5620 O O . VAL B 1 313 ? 6.656 -6.812 -20.859 1 97.56 313 VAL B O 1
ATOM 5623 N N . LEU B 1 314 ? 7.906 -8.664 -20.922 1 97.94 314 LEU B N 1
ATOM 5624 C CA . LEU B 1 314 ? 8.781 -8.227 -19.844 1 97.94 314 LEU B CA 1
ATOM 5625 C C . LEU B 1 314 ? 9.539 -6.961 -20.234 1 97.94 314 LEU B C 1
ATOM 5627 O O . LEU B 1 314 ? 9.703 -6.047 -19.422 1 97.94 314 LEU B O 1
ATOM 5631 N N . GLN B 1 315 ? 9.93 -6.91 -21.453 1 97.94 315 GLN B N 1
ATOM 5632 C CA . GLN B 1 315 ? 10.617 -5.723 -21.938 1 97.94 315 GLN B CA 1
ATOM 5633 C C . GLN B 1 315 ? 9.68 -4.523 -22 1 97.94 315 GLN B C 1
ATOM 5635 O O . GLN B 1 315 ? 10.062 -3.41 -21.625 1 97.94 315 GLN B O 1
ATOM 5640 N N . ARG B 1 316 ? 8.508 -4.719 -22.5 1 98.06 316 ARG B N 1
ATOM 5641 C CA . ARG B 1 316 ? 7.531 -3.643 -22.578 1 98.06 316 ARG B CA 1
ATOM 5642 C C . ARG B 1 316 ? 7.18 -3.109 -21.203 1 98.06 316 ARG B C 1
ATOM 5644 O O . ARG B 1 316 ? 7.02 -1.9 -21.016 1 98.06 316 ARG B O 1
ATOM 5651 N N . MET B 1 317 ? 7.035 -4 -20.234 1 98.31 317 MET B N 1
ATOM 5652 C CA . MET B 1 317 ? 6.715 -3.584 -18.875 1 98.31 317 MET B CA 1
ATOM 5653 C C . MET B 1 317 ? 7.805 -2.678 -18.312 1 98.31 317 MET B C 1
ATOM 5655 O O . MET B 1 317 ? 7.512 -1.642 -17.719 1 98.31 317 MET B O 1
ATOM 5659 N N . ARG B 1 318 ? 9.031 -3.098 -18.484 1 98.19 318 ARG B N 1
ATOM 5660 C CA . ARG B 1 318 ? 10.164 -2.307 -18 1 98.19 318 ARG B CA 1
ATOM 5661 C C . ARG B 1 318 ? 10.188 -0.935 -18.672 1 98.19 318 ARG B C 1
ATOM 5663 O O . ARG B 1 318 ? 10.281 0.09 -18 1 98.19 318 ARG B O 1
ATOM 5670 N N . ARG B 1 319 ? 10.086 -0.888 -19.953 1 98.25 319 ARG B N 1
ATOM 5671 C CA . ARG B 1 319 ? 10.102 0.36 -20.703 1 98.25 319 ARG B CA 1
ATOM 5672 C C . ARG B 1 319 ? 8.969 1.28 -20.266 1 98.25 319 ARG B C 1
ATOM 5674 O O . ARG B 1 319 ? 9.18 2.479 -20.062 1 98.25 319 ARG B O 1
ATOM 5681 N N . THR B 1 320 ? 7.785 0.718 -20.172 1 98.38 320 THR B N 1
ATOM 5682 C CA . THR B 1 320 ? 6.598 1.479 -19.797 1 98.38 320 THR B CA 1
ATOM 5683 C C . THR B 1 320 ? 6.793 2.148 -18.438 1 98.38 320 THR B C 1
ATOM 5685 O O . THR B 1 320 ? 6.594 3.357 -18.297 1 98.38 320 THR B O 1
ATOM 5688 N N . ALA B 1 321 ? 7.207 1.366 -17.438 1 98.56 321 ALA B N 1
ATOM 5689 C CA . ALA B 1 321 ? 7.398 1.9 -16.094 1 98.56 321 ALA B CA 1
ATOM 5690 C C . ALA B 1 321 ? 8.469 2.984 -16.078 1 98.56 321 ALA B C 1
ATOM 5692 O O . ALA B 1 321 ? 8.266 4.062 -15.523 1 98.56 321 ALA B O 1
ATOM 5693 N N . GLU B 1 322 ? 9.594 2.723 -16.719 1 98.31 322 GLU B N 1
ATOM 5694 C CA . GLU B 1 322 ? 10.727 3.639 -16.719 1 98.31 322 GLU B CA 1
ATOM 5695 C C . GLU B 1 322 ? 10.383 4.949 -17.422 1 98.31 322 GLU B C 1
ATOM 5697 O O . GLU B 1 322 ? 10.688 6.031 -16.906 1 98.31 322 GLU B O 1
ATOM 5702 N N . LYS B 1 323 ? 9.727 4.887 -18.578 1 98.62 323 LYS B N 1
ATOM 5703 C CA . LYS B 1 323 ? 9.453 6.086 -19.359 1 98.62 323 LYS B CA 1
ATOM 5704 C C . LYS B 1 323 ? 8.344 6.918 -18.734 1 98.62 323 LYS B C 1
ATOM 5706 O O . LYS B 1 323 ? 8.375 8.148 -18.781 1 98.62 323 LYS B O 1
ATOM 5711 N N . ILE B 1 324 ? 7.367 6.285 -18.172 1 98.31 324 ILE B N 1
ATOM 5712 C CA . ILE B 1 324 ? 6.324 7.02 -17.469 1 98.31 324 ILE B CA 1
ATOM 5713 C C . ILE B 1 324 ? 6.926 7.734 -16.25 1 98.31 324 ILE B C 1
ATOM 5715 O O . ILE B 1 324 ? 6.625 8.906 -16 1 98.31 324 ILE B O 1
ATOM 5719 N N . ALA B 1 325 ? 7.75 7.004 -15.484 1 98.31 325 ALA B N 1
ATOM 5720 C CA . ALA B 1 325 ? 8.406 7.633 -14.344 1 98.31 325 ALA B CA 1
ATOM 5721 C C . ALA B 1 325 ? 9.266 8.82 -14.789 1 98.31 325 ALA B C 1
ATOM 5723 O O . ALA B 1 325 ? 9.172 9.906 -14.219 1 98.31 325 ALA B O 1
ATOM 5724 N N . GLU B 1 326 ? 10.008 8.672 -15.82 1 97.69 326 GLU B N 1
ATOM 5725 C CA . GLU B 1 326 ? 10.883 9.727 -16.344 1 97.69 326 GLU B CA 1
ATOM 5726 C C . GLU B 1 326 ? 10.07 10.953 -16.75 1 97.69 326 GLU B C 1
ATOM 5728 O O . GLU B 1 326 ? 10.5 12.086 -16.516 1 97.69 326 GLU B O 1
ATOM 5733 N N . ALA B 1 327 ? 8.977 10.773 -17.375 1 97.12 327 ALA B N 1
ATOM 5734 C CA . ALA B 1 327 ? 8.125 11.875 -17.828 1 97.12 327 ALA B CA 1
ATOM 5735 C C . ALA B 1 327 ? 7.684 12.75 -16.672 1 97.12 327 ALA B C 1
ATOM 5737 O O . ALA B 1 327 ? 7.402 13.938 -16.844 1 97.12 327 ALA B O 1
ATOM 5738 N N . SER B 1 328 ? 7.672 12.203 -15.461 1 95.44 328 SER B N 1
ATOM 5739 C CA . SER B 1 328 ? 7.195 12.922 -14.289 1 95.44 328 SER B CA 1
ATOM 5740 C C . SER B 1 328 ? 8.359 13.383 -13.406 1 95.44 328 SER B C 1
ATOM 5742 O O . SER B 1 328 ? 8.148 13.875 -12.305 1 95.44 328 SER B O 1
ATOM 5744 N N . GLY B 1 329 ? 9.594 13.133 -13.875 1 96.75 329 GLY B N 1
ATOM 5745 C CA . GLY B 1 329 ? 10.773 13.461 -13.086 1 96.75 329 GLY B CA 1
ATOM 5746 C C . GLY B 1 329 ? 11.109 12.398 -12.055 1 96.75 329 GLY B C 1
ATOM 5747 O O . GLY B 1 329 ? 12.016 12.586 -11.242 1 96.75 329 GLY B O 1
ATOM 5748 N N . ALA B 1 330 ? 10.344 11.32 -12.016 1 97.69 330 ALA B N 1
ATOM 5749 C CA . ALA B 1 330 ? 10.594 10.172 -11.148 1 97.69 330 ALA B CA 1
ATOM 5750 C C . ALA B 1 330 ? 11.461 9.133 -11.859 1 97.69 330 ALA B C 1
ATOM 5752 O O . ALA B 1 330 ? 11.945 9.367 -12.969 1 97.69 330 ALA B O 1
ATOM 5753 N N . SER B 1 331 ? 11.797 8.078 -11.133 1 98.31 331 SER B N 1
ATOM 5754 C CA . SER B 1 331 ? 12.453 6.918 -11.711 1 98.31 331 SER B CA 1
ATOM 5755 C C . SER B 1 331 ? 11.734 5.625 -11.336 1 98.31 331 SER B C 1
ATOM 5757 O O . SER B 1 331 ? 10.969 5.598 -10.375 1 98.31 331 SER B O 1
ATOM 5759 N N . ALA B 1 332 ? 11.914 4.594 -12.172 1 98.25 332 ALA B N 1
ATOM 5760 C CA . ALA B 1 332 ? 11.305 3.295 -11.898 1 98.25 332 ALA B CA 1
ATOM 5761 C C . ALA B 1 332 ? 12.281 2.16 -12.203 1 98.25 332 ALA B C 1
ATOM 5763 O O . ALA B 1 332 ? 13.078 2.252 -13.133 1 98.25 332 ALA B O 1
ATOM 5764 N N . GLU B 1 333 ? 12.219 1.194 -11.344 1 97.75 333 GLU B N 1
ATOM 5765 C CA . GLU B 1 333 ? 12.945 -0.059 -11.531 1 97.75 333 GLU B CA 1
ATOM 5766 C C . GLU B 1 333 ? 12 -1.255 -11.5 1 97.75 333 GLU B C 1
ATOM 5768 O O . GLU B 1 333 ? 11.109 -1.325 -10.648 1 97.75 333 GLU B O 1
ATOM 5773 N N . VAL B 1 334 ? 12.188 -2.113 -12.477 1 97.38 334 VAL B N 1
ATOM 5774 C CA . VAL B 1 334 ? 11.414 -3.35 -12.523 1 97.38 334 VAL B CA 1
ATOM 5775 C C . VAL B 1 334 ? 12.359 -4.551 -12.484 1 97.38 334 VAL B C 1
ATOM 5777 O O . VAL B 1 334 ? 13.195 -4.719 -13.375 1 97.38 334 VAL B O 1
ATOM 5780 N N . ASP B 1 335 ? 12.188 -5.332 -11.461 1 95.44 335 ASP B N 1
ATOM 5781 C CA . ASP B 1 335 ? 12.961 -6.559 -11.32 1 95.44 335 ASP B CA 1
ATOM 5782 C C . ASP B 1 335 ? 12.07 -7.789 -11.461 1 95.44 335 ASP B C 1
ATOM 5784 O O . ASP B 1 335 ? 10.938 -7.801 -10.984 1 95.44 335 ASP B O 1
ATOM 5788 N N . TYR B 1 336 ? 12.641 -8.727 -12.148 1 94 336 TYR B N 1
ATOM 5789 C CA . TYR B 1 336 ? 11.984 -10.031 -12.242 1 94 336 TYR B CA 1
ATOM 5790 C C . TYR B 1 336 ? 12.703 -11.062 -11.383 1 94 336 TYR B C 1
ATOM 5792 O O . TYR B 1 336 ? 13.898 -11.289 -11.547 1 94 336 TYR B O 1
ATOM 5800 N N . LEU B 1 337 ? 11.984 -11.633 -10.523 1 86.75 337 LEU B N 1
ATOM 5801 C CA . LEU B 1 337 ? 12.578 -12.516 -9.531 1 86.75 337 LEU B CA 1
ATOM 5802 C C . LEU B 1 337 ? 12.852 -13.898 -10.117 1 86.75 337 LEU B C 1
ATOM 5804 O O . LEU B 1 337 ? 12.156 -14.328 -11.047 1 86.75 337 LEU B O 1
ATOM 5808 N N . PRO B 1 338 ? 13.781 -14.602 -9.516 1 82.88 338 PRO B N 1
ATOM 5809 C CA . PRO B 1 338 ? 14.039 -15.969 -9.977 1 82.88 338 PRO B CA 1
ATOM 5810 C C . PRO B 1 338 ? 12.906 -16.922 -9.633 1 82.88 338 PRO B C 1
ATOM 5812 O O . PRO B 1 338 ? 12.023 -16.594 -8.836 1 82.88 338 PRO B O 1
ATOM 5815 N N . GLY B 1 339 ? 12.938 -18.156 -10.289 1 80.38 339 GLY B N 1
ATOM 5816 C CA . GLY B 1 339 ? 11.953 -19.188 -10.016 1 80.38 339 GLY B CA 1
ATOM 5817 C C . GLY B 1 339 ? 10.758 -19.141 -10.953 1 80.38 339 GLY B C 1
ATOM 5818 O O . GLY B 1 339 ? 9.641 -19.5 -10.57 1 80.38 339 GLY B O 1
ATOM 5819 N N . ASN B 1 340 ? 11.023 -18.703 -12.039 1 86.94 340 ASN B N 1
ATOM 5820 C CA . ASN B 1 340 ? 9.969 -18.609 -13.047 1 86.94 340 ASN B CA 1
ATOM 5821 C C . ASN B 1 340 ? 9.633 -19.984 -13.633 1 86.94 340 ASN B C 1
ATOM 5823 O O . ASN B 1 340 ? 10.43 -20.922 -13.539 1 86.94 340 ASN B O 1
ATOM 5827 N N . TYR B 1 341 ? 8.5 -20.125 -14.102 1 91.12 341 TYR B N 1
ATOM 5828 C CA . TYR B 1 341 ? 8.047 -21.266 -14.883 1 91.12 341 TYR B CA 1
ATOM 5829 C C . TYR B 1 341 ? 8.016 -20.938 -16.375 1 91.12 341 TYR B C 1
ATOM 5831 O O . TYR B 1 341 ? 7.637 -19.828 -16.766 1 91.12 341 TYR B O 1
ATOM 5839 N N . ARG B 1 342 ? 8.367 -21.828 -17.188 1 93.75 342 ARG B N 1
ATOM 5840 C CA . ARG B 1 342 ? 8.219 -21.688 -18.625 1 93.75 342 ARG B CA 1
ATOM 5841 C C . ARG B 1 342 ? 6.875 -22.234 -19.109 1 93.75 342 ARG B C 1
ATOM 5843 O O . ARG B 1 342 ? 6.266 -23.062 -18.438 1 93.75 342 ARG B O 1
ATOM 5850 N N . ALA B 1 343 ? 6.457 -21.781 -20.266 1 96 343 ALA B N 1
ATOM 5851 C CA . ALA B 1 343 ? 5.23 -22.312 -20.844 1 96 343 ALA B CA 1
ATOM 5852 C C . ALA B 1 343 ? 5.383 -23.797 -21.188 1 96 343 ALA B C 1
ATOM 5854 O O . ALA B 1 343 ? 6.434 -24.219 -21.656 1 96 343 ALA B O 1
ATOM 5855 N N . GLY B 1 344 ? 4.305 -24.547 -20.906 1 96.38 344 GLY B N 1
ATOM 5856 C CA . GLY B 1 344 ? 4.32 -25.984 -21.188 1 96.38 344 GLY B CA 1
ATOM 5857 C C . GLY B 1 344 ? 3.631 -26.344 -22.484 1 96.38 344 GLY B C 1
ATOM 5858 O O . GLY B 1 344 ? 2.768 -25.609 -22.969 1 96.38 344 GLY B O 1
ATOM 5859 N N . TYR B 1 345 ? 4.031 -27.516 -22.984 1 96.62 345 TYR B N 1
ATOM 5860 C CA . TYR B 1 345 ? 3.455 -28 -24.234 1 96.62 345 TYR B CA 1
ATOM 5861 C C . TYR B 1 345 ? 3.311 -29.531 -24.219 1 96.62 345 TYR B C 1
ATOM 5863 O O . TYR B 1 345 ? 4.113 -30.219 -23.594 1 96.62 345 TYR B O 1
ATOM 5871 N N . ASN B 1 346 ? 2.287 -30.016 -24.859 1 98.06 346 ASN B N 1
ATOM 5872 C CA . ASN B 1 346 ? 2.178 -31.438 -25.188 1 98.06 346 ASN B CA 1
ATOM 5873 C C . ASN B 1 346 ? 2.734 -31.734 -26.578 1 98.06 346 ASN B C 1
ATOM 5875 O O . ASN B 1 346 ? 2.719 -30.875 -27.453 1 98.06 346 ASN B O 1
ATOM 5879 N N . ASP B 1 347 ? 3.271 -32.969 -26.656 1 98.06 347 ASP B N 1
ATOM 5880 C CA . ASP B 1 347 ? 3.613 -33.438 -28 1 98.06 347 ASP B CA 1
ATOM 5881 C C . ASP B 1 347 ? 2.359 -33.781 -28.797 1 98.06 347 ASP B C 1
ATOM 5883 O O . ASP B 1 347 ? 1.657 -34.719 -28.469 1 98.06 347 ASP B O 1
ATOM 5887 N N . THR B 1 348 ? 2.129 -33.031 -29.859 1 97.75 348 THR B N 1
ATOM 5888 C CA . THR B 1 348 ? 0.878 -33.156 -30.594 1 97.75 348 THR B CA 1
ATOM 5889 C C . THR B 1 348 ? 0.689 -34.562 -31.141 1 97.75 348 THR B C 1
ATOM 5891 O O . THR B 1 348 ? -0.401 -35.125 -31.047 1 97.75 348 THR B O 1
ATOM 5894 N N . ALA B 1 349 ? 1.71 -35.094 -31.703 1 97.62 349 ALA B N 1
ATOM 5895 C CA . ALA B 1 349 ? 1.622 -36.438 -32.281 1 97.62 349 ALA B CA 1
ATOM 5896 C C . ALA B 1 349 ? 1.312 -37.469 -31.203 1 97.62 349 ALA B C 1
ATOM 5898 O O . ALA B 1 349 ? 0.531 -38.406 -31.438 1 97.62 349 ALA B O 1
ATOM 5899 N N . LEU B 1 350 ? 1.945 -37.312 -30.094 1 97.94 350 LEU B N 1
ATOM 5900 C CA . LEU B 1 350 ? 1.718 -38.219 -28.969 1 97.94 350 LEU B CA 1
ATOM 5901 C C . LEU B 1 350 ? 0.284 -38.125 -28.469 1 97.94 350 LEU B C 1
ATOM 5903 O O . LEU B 1 350 ? -0.342 -39.125 -28.141 1 97.94 350 LEU B O 1
ATOM 5907 N N . VAL B 1 351 ? -0.259 -36.875 -28.375 1 98.06 351 VAL B N 1
ATOM 5908 C CA . VAL B 1 351 ? -1.639 -36.656 -27.953 1 98.06 351 VAL B CA 1
ATOM 5909 C C . VAL B 1 351 ? -2.592 -37.344 -28.938 1 98.06 351 VAL B C 1
ATOM 5911 O O . VAL B 1 351 ? -3.51 -38.062 -28.516 1 98.06 351 VAL B O 1
ATOM 5914 N N . ASP B 1 352 ? -2.361 -37.156 -30.203 1 97 352 ASP B N 1
ATOM 5915 C CA . ASP B 1 352 ? -3.236 -37.75 -31.219 1 97 352 ASP B CA 1
ATOM 5916 C C . ASP B 1 352 ? -3.238 -39.281 -31.109 1 97 352 ASP B C 1
ATOM 5918 O O . ASP B 1 352 ? -4.281 -39.906 -31.281 1 97 352 ASP B O 1
ATOM 5922 N N . ARG B 1 353 ? -2.145 -39.75 -30.812 1 96.5 353 ARG B N 1
ATOM 5923 C CA . ARG B 1 353 ? -1.98 -41.219 -30.719 1 96.5 353 ARG B CA 1
ATOM 5924 C C . ARG B 1 353 ? -2.701 -41.781 -29.5 1 96.5 353 ARG B C 1
ATOM 5926 O O . ARG B 1 353 ? -3.258 -42.875 -29.562 1 96.5 353 ARG B O 1
ATOM 5933 N N . LEU B 1 354 ? -2.68 -41.062 -28.406 1 97.31 354 LEU B N 1
ATOM 5934 C CA . LEU B 1 354 ? -3.123 -41.656 -27.156 1 97.31 354 LEU B CA 1
ATOM 5935 C C . LEU B 1 354 ? -4.492 -41.125 -26.75 1 97.31 354 LEU B C 1
ATOM 5937 O O . LEU B 1 354 ? -5.09 -41.594 -25.781 1 97.31 354 LEU B O 1
ATOM 5941 N N . LEU B 1 355 ? -5.047 -40.156 -27.484 1 97.5 355 LEU B N 1
ATOM 5942 C CA . LEU B 1 355 ? -6.344 -39.562 -27.172 1 97.5 355 LEU B CA 1
ATOM 5943 C C . LEU B 1 355 ? -7.434 -40.625 -27.125 1 97.5 355 LEU B C 1
ATOM 5945 O O . LEU B 1 355 ? -8.281 -40.594 -26.234 1 97.5 355 LEU B O 1
ATOM 5949 N N . PRO B 1 356 ? -7.426 -41.625 -28.016 1 96.88 356 PRO B N 1
ATOM 5950 C CA . PRO B 1 356 ? -8.453 -42.656 -27.938 1 96.88 356 PRO B CA 1
ATOM 5951 C C . PRO B 1 356 ? -8.391 -43.438 -26.625 1 96.88 356 PRO B C 1
ATOM 5953 O O . PRO B 1 356 ? -9.422 -43.875 -26.109 1 96.88 356 PRO B O 1
ATOM 5956 N N . VAL B 1 357 ? -7.195 -43.625 -26.109 1 96.62 357 VAL B N 1
ATOM 5957 C CA . VAL B 1 357 ? -7.035 -44.312 -24.828 1 96.62 357 VAL B CA 1
ATOM 5958 C C . VAL B 1 357 ? -7.707 -43.5 -23.719 1 96.62 357 VAL B C 1
ATOM 5960 O O . VAL B 1 357 ? -8.461 -44.062 -22.922 1 96.62 357 VAL B O 1
ATOM 5963 N N . LEU B 1 358 ? -7.477 -42.219 -23.75 1 97.44 358 LEU B N 1
ATOM 5964 C CA . LEU B 1 358 ? -8.055 -41.344 -22.734 1 97.44 358 LEU B CA 1
ATOM 5965 C C . LEU B 1 358 ? -9.57 -41.281 -22.859 1 97.44 358 LEU B C 1
ATOM 5967 O O . LEU B 1 358 ? -10.281 -41.281 -21.844 1 97.44 358 LEU B O 1
ATOM 5971 N N . GLU B 1 359 ? -10.055 -41.25 -24.062 1 97.75 359 GLU B N 1
ATOM 5972 C CA . GLU B 1 359 ? -11.492 -41.188 -24.312 1 97.75 359 GLU B CA 1
ATOM 5973 C C . GLU B 1 359 ? -12.172 -42.469 -23.797 1 97.75 359 GLU B C 1
ATOM 5975 O O . GLU B 1 359 ? -13.312 -42.406 -23.328 1 97.75 359 GLU B O 1
ATOM 5980 N N . SER B 1 360 ? -11.492 -43.531 -23.812 1 96.75 360 SER B N 1
ATOM 5981 C CA . SER B 1 360 ? -12.062 -44.812 -23.391 1 96.75 360 SER B CA 1
ATOM 5982 C C . SER B 1 360 ? -12.141 -44.906 -21.875 1 96.75 360 SER B C 1
ATOM 5984 O O . SER B 1 360 ? -12.883 -45.719 -21.328 1 96.75 360 SER B O 1
ATOM 5986 N N . VAL B 1 361 ? -11.383 -44.094 -21.203 1 96.88 361 VAL B N 1
ATOM 5987 C CA . VAL B 1 361 ? -11.297 -44.219 -19.75 1 96.88 361 VAL B CA 1
ATOM 5988 C C . VAL B 1 361 ? -12.016 -43.062 -19.078 1 96.88 361 VAL B C 1
ATOM 5990 O O . VAL B 1 361 ? -12.484 -43.188 -17.938 1 96.88 361 VAL B O 1
ATOM 5993 N N . SER B 1 362 ? -12.156 -41.906 -19.734 1 97.5 362 SER B N 1
ATOM 5994 C CA . SER B 1 362 ? -12.719 -40.688 -19.156 1 97.5 362 SER B CA 1
ATOM 5995 C C . SER B 1 362 ? -14.195 -40.875 -18.812 1 97.5 362 SER B C 1
ATOM 5997 O O . SER B 1 362 ? -14.945 -41.5 -19.594 1 97.5 362 SER B O 1
ATOM 5999 N N . THR B 1 363 ? -14.586 -40.312 -17.703 1 97 363 THR B N 1
ATOM 6000 C CA . THR B 1 363 ? -15.961 -40.469 -17.234 1 97 363 THR B CA 1
ATOM 6001 C C . THR B 1 363 ? -16.906 -39.562 -18 1 97 363 THR B C 1
ATOM 6003 O O . THR B 1 363 ? -18.125 -39.781 -18 1 97 363 THR B O 1
ATOM 6006 N N . VAL B 1 364 ? -16.438 -38.5 -18.5 1 97.12 364 VAL B N 1
ATOM 6007 C CA . VAL B 1 364 ? -17.141 -37.594 -19.391 1 97.12 364 VAL B CA 1
ATOM 6008 C C . VAL B 1 364 ? -16.297 -37.375 -20.656 1 97.12 364 VAL B C 1
ATOM 6010 O O . VAL B 1 364 ? -15.125 -37.75 -20.703 1 97.12 364 VAL B O 1
ATOM 6013 N N . PRO B 1 365 ? -16.922 -36.906 -21.734 1 97.19 365 PRO B N 1
ATOM 6014 C CA . PRO B 1 365 ? -16.109 -36.688 -22.938 1 97.19 365 PRO B CA 1
ATOM 6015 C C . PRO B 1 365 ? -14.867 -35.844 -22.656 1 97.19 365 PRO B C 1
ATOM 6017 O O . PRO B 1 365 ? -14.93 -34.844 -21.922 1 97.19 365 PRO B O 1
ATOM 6020 N N . VAL B 1 366 ? -13.773 -36.344 -23.234 1 98.12 366 VAL B N 1
ATOM 6021 C CA . VAL B 1 366 ? -12.523 -35.625 -23.047 1 98.12 366 VAL B CA 1
ATOM 6022 C C . VAL B 1 366 ? -12.625 -34.219 -23.672 1 98.12 366 VAL B C 1
ATOM 6024 O O . VAL B 1 366 ? -13.062 -34.062 -24.812 1 98.12 366 VAL B O 1
ATOM 6027 N N . LYS B 1 367 ? -12.281 -33.219 -22.906 1 97.56 367 LYS B N 1
ATOM 6028 C CA . LYS B 1 367 ? -12.25 -31.844 -23.422 1 97.56 367 LYS B CA 1
ATOM 6029 C C . LYS B 1 367 ? -10.867 -31.484 -23.969 1 97.56 367 LYS B C 1
ATOM 6031 O O . LYS B 1 367 ? -9.867 -31.578 -23.25 1 97.56 367 LYS B O 1
ATOM 6036 N N . VAL B 1 368 ? -10.781 -31.188 -25.203 1 96.56 368 VAL B N 1
ATOM 6037 C CA . VAL B 1 368 ? -9.547 -30.688 -25.812 1 96.56 368 VAL B CA 1
ATOM 6038 C C . VAL B 1 368 ? -9.586 -29.156 -25.859 1 96.56 368 VAL B C 1
ATOM 6040 O O . VAL B 1 368 ? -10.422 -28.578 -26.547 1 96.56 368 VAL B O 1
ATOM 6043 N N . ASP B 1 369 ? -8.75 -28.469 -25.125 1 95 369 ASP B N 1
ATOM 6044 C CA . ASP B 1 369 ? -8.789 -27.016 -25.031 1 95 369 ASP B CA 1
ATOM 6045 C C . ASP B 1 369 ? -7.465 -26.406 -25.469 1 95 369 ASP B C 1
ATOM 6047 O O . ASP B 1 369 ? -6.691 -27.031 -26.188 1 95 369 ASP B O 1
ATOM 6051 N N . SER B 1 370 ? -7.25 -25.094 -25.172 1 92.5 370 SER B N 1
ATOM 6052 C CA . SER B 1 370 ? -6.07 -24.375 -25.641 1 92.5 370 SER B CA 1
ATOM 6053 C C . SER B 1 370 ? -5.074 -24.141 -24.5 1 92.5 370 SER B C 1
ATOM 6055 O O . SER B 1 370 ? -4.23 -23.25 -24.578 1 92.5 370 SER B O 1
ATOM 6057 N N . GLY B 1 371 ? -5.246 -24.938 -23.453 1 93.94 371 GLY B N 1
ATOM 6058 C CA . GLY B 1 371 ? -4.348 -24.766 -22.312 1 93.94 371 GLY B CA 1
ATOM 6059 C C . GLY B 1 371 ? -4.887 -23.828 -21.266 1 93.94 371 GLY B C 1
ATOM 6060 O O . GLY B 1 371 ? -6 -23.312 -21.391 1 93.94 371 GLY B O 1
ATOM 6061 N N . THR B 1 372 ? -4.102 -23.672 -20.172 1 93.88 372 THR B N 1
ATOM 6062 C CA . THR B 1 372 ? -4.492 -22.844 -19.047 1 93.88 372 THR B CA 1
ATOM 6063 C C . THR B 1 372 ? -3.443 -21.766 -18.781 1 93.88 372 THR B C 1
ATOM 6065 O O . THR B 1 372 ? -2.33 -21.828 -19.297 1 93.88 372 THR B O 1
ATOM 6068 N N . TYR B 1 373 ? -3.877 -20.734 -18.047 1 94.06 373 TYR B N 1
ATOM 6069 C CA . TYR B 1 373 ? -2.934 -19.703 -17.625 1 94.06 373 TYR B CA 1
ATOM 6070 C C . TYR B 1 373 ? -2.23 -20.094 -16.328 1 94.06 373 TYR B C 1
ATOM 6072 O O . TYR B 1 373 ? -1.351 -19.375 -15.844 1 94.06 373 TYR B O 1
ATOM 6080 N N . GLY B 1 374 ? -2.631 -21.312 -15.805 1 93.62 374 GLY B N 1
ATOM 6081 C CA . GLY B 1 374 ? -1.84 -21.875 -14.727 1 93.62 374 GLY B CA 1
ATOM 6082 C C . GLY B 1 374 ? -0.45 -22.297 -15.164 1 93.62 374 GLY B C 1
ATOM 6083 O O . GLY B 1 374 ? -0.174 -22.391 -16.359 1 93.62 374 GLY B O 1
ATOM 6084 N N . ALA B 1 375 ? 0.441 -22.406 -14.18 1 94.56 375 ALA B N 1
ATOM 6085 C CA . ALA B 1 375 ? 1.809 -22.828 -14.477 1 94.56 375 ALA B CA 1
ATOM 6086 C C . ALA B 1 375 ? 2.143 -24.141 -13.773 1 94.56 375 ALA B C 1
ATOM 6088 O O . ALA B 1 375 ? 1.561 -24.469 -12.734 1 94.56 375 ALA B O 1
ATOM 6089 N N . ASP B 1 376 ? 2.986 -24.891 -14.32 1 96 376 ASP B N 1
ATOM 6090 C CA . ASP B 1 376 ? 3.504 -26.156 -13.797 1 96 376 ASP B CA 1
ATOM 6091 C C . ASP B 1 376 ? 4.887 -26.453 -14.375 1 96 376 ASP B C 1
ATOM 6093 O O . ASP B 1 376 ? 5.109 -26.312 -15.578 1 96 376 ASP B O 1
ATOM 6097 N N . ASP B 1 377 ? 5.797 -26.906 -13.523 1 96.5 377 ASP B N 1
ATOM 6098 C CA . ASP B 1 377 ? 7.156 -27.078 -14.023 1 96.5 377 ASP B CA 1
ATOM 6099 C C . ASP B 1 377 ? 7.305 -28.391 -14.773 1 96.5 377 ASP B C 1
ATOM 6101 O O . ASP B 1 377 ? 8.398 -28.734 -15.234 1 96.5 377 ASP B O 1
ATOM 6105 N N . PHE B 1 378 ? 6.156 -29.156 -14.961 1 98.06 378 PHE B N 1
ATOM 6106 C CA . PHE B 1 378 ? 6.168 -30.25 -15.93 1 98.06 378 PHE B CA 1
ATOM 6107 C C . PHE B 1 378 ? 6.691 -29.781 -17.281 1 98.06 378 PHE B C 1
ATOM 6109 O O . PHE B 1 378 ? 7.25 -30.562 -18.047 1 98.06 378 PHE B O 1
ATOM 6116 N N . ALA B 1 379 ? 6.527 -28.531 -17.516 1 97.5 379 ALA B N 1
ATOM 6117 C CA . ALA B 1 379 ? 6.992 -27.891 -18.75 1 97.5 379 ALA B CA 1
ATOM 6118 C C . ALA B 1 379 ? 8.469 -28.188 -19 1 97.5 379 ALA B C 1
ATOM 6120 O O . ALA B 1 379 ? 8.891 -28.359 -20.141 1 97.5 379 ALA B O 1
ATOM 6121 N N . GLU B 1 380 ? 9.234 -28.297 -17.969 1 97.38 380 GLU B N 1
ATOM 6122 C CA . GLU B 1 380 ? 10.672 -28.547 -18.109 1 97.38 380 GLU B CA 1
ATOM 6123 C C . GLU B 1 380 ? 10.938 -29.938 -18.688 1 97.38 380 GLU B C 1
ATOM 6125 O O . GLU B 1 380 ? 11.852 -30.109 -19.484 1 97.38 380 GLU B O 1
ATOM 6130 N N . TYR B 1 381 ? 10.195 -30.938 -18.281 1 98.31 381 TYR B N 1
ATOM 6131 C CA . TYR B 1 381 ? 10.328 -32.281 -18.828 1 98.31 381 TYR B CA 1
ATOM 6132 C C . TYR B 1 381 ? 9.898 -32.312 -20.297 1 98.31 381 TYR B C 1
ATOM 6134 O O . TYR B 1 381 ? 10.602 -32.875 -21.141 1 98.31 381 TYR B O 1
ATOM 6142 N N . ALA B 1 382 ? 8.75 -31.719 -20.516 1 96.75 382 ALA B N 1
ATOM 6143 C CA . ALA B 1 382 ? 8.125 -31.766 -21.844 1 96.75 382 ALA B CA 1
ATOM 6144 C C . ALA B 1 382 ? 8.961 -31.031 -22.875 1 96.75 382 ALA B C 1
ATOM 6146 O O . ALA B 1 382 ? 8.797 -31.266 -24.078 1 96.75 382 ALA B O 1
ATOM 6147 N N . ARG B 1 383 ? 9.789 -30.234 -22.422 1 95.06 383 ARG B N 1
ATOM 6148 C CA . ARG B 1 383 ? 10.68 -29.516 -23.328 1 95.06 383 ARG B CA 1
ATOM 6149 C C . ARG B 1 383 ? 11.867 -30.391 -23.734 1 95.06 383 ARG B C 1
ATOM 6151 O O . ARG B 1 383 ? 12.555 -30.094 -24.719 1 95.06 383 ARG B O 1
ATOM 6158 N N . GLN B 1 384 ? 12.125 -31.438 -23.031 1 97.12 384 GLN B N 1
ATOM 6159 C CA . GLN B 1 384 ? 13.281 -32.312 -23.297 1 97.12 384 GLN B CA 1
ATOM 6160 C C . GLN B 1 384 ? 12.867 -33.562 -24.031 1 97.12 384 GLN B C 1
ATOM 6162 O O . GLN B 1 384 ? 13.609 -34.062 -24.875 1 97.12 384 GLN B O 1
ATOM 6167 N N . ILE B 1 385 ? 11.727 -34.125 -23.688 1 98 385 ILE B N 1
ATOM 6168 C CA . ILE B 1 385 ? 11.219 -35.344 -24.312 1 98 385 ILE B CA 1
ATOM 6169 C C . ILE B 1 385 ? 9.727 -35.219 -24.594 1 98 385 ILE B C 1
ATOM 6171 O O . ILE B 1 385 ? 9.039 -34.406 -23.938 1 98 385 ILE B O 1
ATOM 6175 N N . PRO B 1 386 ? 9.164 -35.969 -25.578 1 98.38 386 PRO B N 1
ATOM 6176 C CA . PRO B 1 386 ? 7.719 -35.906 -25.797 1 98.38 386 PRO B CA 1
ATOM 6177 C C . PRO B 1 386 ? 6.918 -36.219 -24.531 1 98.38 386 PRO B C 1
ATOM 6179 O O . PRO B 1 386 ? 7.23 -37.188 -23.828 1 98.38 386 PRO B O 1
ATOM 6182 N N . GLY B 1 387 ? 5.965 -35.375 -24.281 1 98.25 387 GLY B N 1
ATOM 6183 C CA . GLY B 1 387 ? 5.184 -35.562 -23.062 1 98.25 387 GLY B CA 1
ATOM 6184 C C . GLY B 1 387 ? 3.721 -35.219 -23.234 1 98.25 387 GLY B C 1
ATOM 6185 O O . GLY B 1 387 ? 3.342 -34.594 -24.219 1 98.25 387 GLY B O 1
ATOM 6186 N N . ILE B 1 388 ? 2.895 -35.719 -22.375 1 98.69 388 ILE B N 1
ATOM 6187 C CA . ILE B 1 388 ? 1.49 -35.344 -22.234 1 98.69 388 ILE B CA 1
ATOM 6188 C C . ILE B 1 388 ? 1.194 -34.938 -20.797 1 98.69 388 ILE B C 1
ATOM 6190 O O . ILE B 1 388 ? 1.376 -35.75 -19.875 1 98.69 388 ILE B O 1
ATOM 6194 N N . PHE B 1 389 ? 0.874 -33.719 -20.641 1 98.25 389 PHE B N 1
ATOM 6195 C CA . PHE B 1 389 ? 0.338 -33.188 -19.406 1 98.25 389 PHE B CA 1
ATOM 6196 C C . PHE B 1 389 ? -1.164 -32.969 -19.516 1 98.25 389 PHE B C 1
ATOM 6198 O O . PHE B 1 389 ? -1.619 -32.25 -20.406 1 98.25 389 PHE B O 1
ATOM 6205 N N . MET B 1 390 ? -1.947 -33.562 -18.641 1 98.25 390 MET B N 1
ATOM 6206 C CA . MET B 1 390 ? -3.402 -33.5 -18.734 1 98.25 390 MET B CA 1
ATOM 6207 C C . MET B 1 390 ? -4.023 -33.156 -17.391 1 98.25 390 MET B C 1
ATOM 6209 O O . MET B 1 390 ? -3.391 -33.344 -16.344 1 98.25 390 MET B O 1
ATOM 6213 N N . ARG B 1 391 ? -5.199 -32.625 -17.453 1 98.25 391 ARG B N 1
ATOM 6214 C CA . ARG B 1 391 ? -5.953 -32.312 -16.25 1 98.25 391 ARG B CA 1
ATOM 6215 C C . ARG B 1 391 ? -7.098 -33.281 -16.047 1 98.25 391 ARG B C 1
ATOM 6217 O O . ARG B 1 391 ? -7.641 -33.812 -17.031 1 98.25 391 ARG B O 1
ATOM 6224 N N . MET B 1 392 ? -7.398 -33.562 -14.844 1 98.5 392 MET B N 1
ATOM 6225 C CA . MET B 1 392 ? -8.492 -34.469 -14.508 1 98.5 392 MET B CA 1
ATOM 6226 C C . MET B 1 392 ? -9.352 -33.906 -13.391 1 98.5 392 MET B C 1
ATOM 6228 O O . MET B 1 392 ? -8.836 -33.531 -12.328 1 98.5 392 MET B O 1
ATOM 6232 N N . GLY B 1 393 ? -10.688 -33.812 -13.625 1 97.69 393 GLY B N 1
ATOM 6233 C CA . GLY B 1 393 ? -11.594 -33.375 -12.57 1 97.69 393 GLY B CA 1
ATOM 6234 C C . GLY B 1 393 ? -11.703 -34.406 -11.445 1 97.69 393 GLY B C 1
ATOM 6235 O O . GLY B 1 393 ? -11.672 -35.625 -11.688 1 97.69 393 GLY B O 1
ATOM 6236 N N . VAL B 1 394 ? -11.859 -33.844 -10.156 1 97.62 394 VAL B N 1
ATOM 6237 C CA . VAL B 1 394 ? -11.875 -34.781 -9.039 1 97.62 394 VAL B CA 1
ATOM 6238 C C . VAL B 1 394 ? -12.898 -34.344 -8 1 97.62 394 VAL B C 1
ATOM 6240 O O . VAL B 1 394 ? -12.812 -34.719 -6.828 1 97.62 394 VAL B O 1
ATOM 6243 N N . THR B 1 395 ? -13.812 -33.5 -8.352 1 96.06 395 THR B N 1
ATOM 6244 C CA . THR B 1 395 ? -14.789 -33 -7.387 1 96.06 395 THR B CA 1
ATOM 6245 C C . THR B 1 395 ? -15.688 -34.156 -6.91 1 96.06 395 THR B C 1
ATOM 6247 O O . THR B 1 395 ? -16.312 -34.812 -7.719 1 96.06 395 THR B O 1
ATOM 6250 N N . PRO B 1 396 ? -15.727 -34.344 -5.59 1 94.94 396 PRO B N 1
ATOM 6251 C CA . PRO B 1 396 ? -16.641 -35.344 -5.078 1 94.94 396 PRO B CA 1
ATOM 6252 C C . PRO B 1 396 ? -18.094 -35.094 -5.465 1 94.94 396 PRO B C 1
ATOM 6254 O O . PRO B 1 396 ? -18.516 -33.938 -5.52 1 94.94 396 PRO B O 1
ATOM 6257 N N . LYS B 1 397 ? -18.797 -36.125 -5.645 1 90.81 397 LYS B N 1
ATOM 6258 C CA . LYS B 1 397 ? -20.203 -36.031 -6.055 1 90.81 397 LYS B CA 1
ATOM 6259 C C . LYS B 1 397 ? -21 -35.188 -5.062 1 90.81 397 LYS B C 1
ATOM 6261 O O . LYS B 1 397 ? -21.891 -34.438 -5.453 1 90.81 397 LYS B O 1
ATOM 6266 N N . ALA B 1 398 ? -20.688 -35.312 -3.832 1 89.69 398 ALA B N 1
ATOM 6267 C CA . ALA B 1 398 ? -21.422 -34.625 -2.766 1 89.69 398 ALA B CA 1
ATOM 6268 C C . ALA B 1 398 ? -21.25 -33.125 -2.873 1 89.69 398 ALA B C 1
ATOM 6270 O O . ALA B 1 398 ? -22.062 -32.344 -2.328 1 89.69 398 ALA B O 1
ATOM 6271 N N . LEU B 1 399 ? -20.219 -32.625 -3.57 1 90 399 LEU B N 1
ATOM 6272 C CA . LEU B 1 399 ? -19.922 -31.203 -3.678 1 90 399 LEU B CA 1
ATOM 6273 C C . LEU B 1 399 ? -20.25 -30.688 -5.074 1 90 399 LEU B C 1
ATOM 6275 O O . LEU B 1 399 ? -20.016 -29.516 -5.375 1 90 399 LEU B O 1
ATOM 6279 N N . ALA B 1 400 ? -20.812 -31.516 -5.922 1 83.06 400 ALA B N 1
ATOM 6280 C CA . ALA B 1 400 ? -20.984 -31.188 -7.332 1 83.06 400 ALA B CA 1
ATOM 6281 C C . ALA B 1 400 ? -21.938 -30 -7.5 1 83.06 400 ALA B C 1
ATOM 6283 O O . ALA B 1 400 ? -21.828 -29.234 -8.453 1 83.06 400 ALA B O 1
ATOM 6284 N N . ASP B 1 401 ? -22.859 -29.766 -6.562 1 84.31 401 ASP B N 1
ATOM 6285 C CA . ASP B 1 401 ? -23.875 -28.719 -6.688 1 84.31 401 ASP B CA 1
ATOM 6286 C C . ASP B 1 401 ? -23.531 -27.531 -5.793 1 84.31 401 ASP B C 1
ATOM 6288 O O . ASP B 1 401 ? -24.375 -26.641 -5.586 1 84.31 401 ASP B O 1
ATOM 6292 N N . LYS B 1 402 ? -22.359 -27.5 -5.27 1 83.81 402 LYS B N 1
ATOM 6293 C CA . LYS B 1 402 ? -21.922 -26.406 -4.395 1 83.81 402 LYS B CA 1
ATOM 6294 C C . LYS B 1 402 ? -20.906 -25.516 -5.098 1 83.81 402 LYS B C 1
ATOM 6296 O O . LYS B 1 402 ? -20.391 -25.875 -6.152 1 83.81 402 LYS B O 1
ATOM 6301 N N . PRO B 1 403 ? -20.781 -24.344 -4.508 1 79.38 403 PRO B N 1
ATOM 6302 C CA . PRO B 1 403 ? -19.688 -23.531 -5.047 1 79.38 403 PRO B CA 1
ATOM 6303 C C . PRO B 1 403 ? -18.344 -24.25 -5.039 1 79.38 403 PRO B C 1
ATOM 6305 O O . PRO B 1 403 ? -18.016 -24.922 -4.059 1 79.38 403 PRO B O 1
ATOM 6308 N N . VAL B 1 404 ? -17.703 -24.141 -6.121 1 81 404 VAL B N 1
ATOM 6309 C CA . VAL B 1 404 ? -16.5 -24.938 -6.391 1 81 404 VAL B CA 1
ATOM 6310 C C . VAL B 1 404 ? -15.328 -24.375 -5.59 1 81 404 VAL B C 1
ATOM 6312 O O . VAL B 1 404 ? -15.102 -23.156 -5.57 1 81 404 VAL B O 1
ATOM 6315 N N . TRP B 1 405 ? -14.656 -25.266 -4.863 1 85.44 405 TRP B N 1
ATOM 6316 C CA . TRP B 1 405 ? -13.344 -24.938 -4.32 1 85.44 405 TRP B CA 1
ATOM 6317 C C . TRP B 1 405 ? -12.242 -25.328 -5.301 1 85.44 405 TRP B C 1
ATOM 6319 O O . TRP B 1 405 ? -11.969 -26.516 -5.504 1 85.44 405 TRP B O 1
ATOM 6329 N N . PRO B 1 406 ? -11.672 -24.328 -5.914 1 88.88 406 PRO B N 1
ATOM 6330 C CA . PRO B 1 406 ? -10.594 -24.672 -6.84 1 88.88 406 PRO B CA 1
ATOM 6331 C C . PRO B 1 406 ? -9.344 -25.172 -6.125 1 88.88 406 PRO B C 1
ATOM 6333 O O . PRO B 1 406 ? -9.281 -25.156 -4.895 1 88.88 406 PRO B O 1
ATOM 6336 N N . THR B 1 407 ? -8.414 -25.703 -6.891 1 92.38 407 THR B N 1
ATOM 6337 C CA . THR B 1 407 ? -7.098 -26 -6.336 1 92.38 407 THR B CA 1
ATOM 6338 C C . THR B 1 407 ? -6.504 -24.781 -5.645 1 92.38 407 THR B C 1
ATOM 6340 O O . THR B 1 407 ? -6.852 -23.641 -5.973 1 92.38 407 THR B O 1
ATOM 6343 N N . HIS B 1 408 ? -5.711 -25.016 -4.648 1 90.19 408 HIS B N 1
ATOM 6344 C CA . HIS B 1 408 ? -5.047 -23.969 -3.863 1 90.19 408 HIS B CA 1
ATOM 6345 C C . HIS B 1 408 ? -6.043 -23.234 -2.975 1 90.19 408 HIS B C 1
ATOM 6347 O O . HIS B 1 408 ? -5.867 -22.047 -2.689 1 90.19 408 HIS B O 1
ATOM 6353 N N . SER B 1 409 ? -7.176 -23.844 -2.697 1 89.38 409 SER B N 1
ATOM 6354 C CA . SER B 1 409 ? -8.148 -23.328 -1.741 1 89.38 409 SER B CA 1
ATOM 6355 C C . SER B 1 409 ? -8.289 -24.25 -0.533 1 89.38 409 SER B C 1
ATOM 6357 O O . SER B 1 409 ? -8.055 -25.453 -0.636 1 89.38 409 SER B O 1
ATOM 6359 N N . PRO B 1 410 ? -8.656 -23.656 0.609 1 91.25 410 PRO B N 1
ATOM 6360 C CA . PRO B 1 410 ? -8.703 -24.438 1.849 1 91.25 410 PRO B CA 1
ATOM 6361 C C . PRO B 1 410 ? -9.773 -25.516 1.82 1 91.25 410 PRO B C 1
ATOM 6363 O O . PRO B 1 410 ? -9.711 -26.469 2.604 1 91.25 410 PRO B O 1
ATOM 6366 N N . GLY B 1 411 ? -10.68 -25.375 0.911 1 93.06 411 GLY B N 1
ATOM 6367 C CA . GLY B 1 411 ? -11.789 -26.312 0.868 1 93.06 411 GLY B CA 1
ATOM 6368 C C . GLY B 1 411 ? -11.68 -27.328 -0.26 1 93.06 411 GLY B C 1
ATOM 6369 O O . GLY B 1 411 ? -12.594 -28.125 -0.483 1 93.06 411 GLY B O 1
ATOM 6370 N N . PHE B 1 412 ? -10.57 -27.422 -0.953 1 94.69 412 PHE B N 1
ATOM 6371 C CA . PHE B 1 412 ? -10.398 -28.344 -2.076 1 94.69 412 PHE B CA 1
ATOM 6372 C C . PHE B 1 412 ? -10.414 -29.797 -1.603 1 94.69 412 PHE B C 1
ATOM 6374 O O . PHE B 1 412 ? -9.75 -30.141 -0.622 1 94.69 412 PHE B O 1
ATOM 6381 N N . GLN B 1 413 ? -11.18 -30.625 -2.348 1 96.38 413 GLN B N 1
ATOM 6382 C CA . GLN B 1 413 ? -11.289 -32.031 -2.008 1 96.38 413 GLN B CA 1
ATOM 6383 C C . GLN B 1 413 ? -11.133 -32.906 -3.248 1 96.38 413 GLN B C 1
ATOM 6385 O O . GLN B 1 413 ? -11.617 -32.562 -4.328 1 96.38 413 GLN B O 1
ATOM 6390 N N . VAL B 1 414 ? -10.508 -34.031 -3.041 1 97.38 414 VAL B N 1
ATOM 6391 C CA . VAL B 1 414 ? -10.312 -35.031 -4.102 1 97.38 414 VAL B CA 1
ATOM 6392 C C . VAL B 1 414 ? -11.266 -36.188 -3.904 1 97.38 414 VAL B C 1
ATOM 6394 O O . VAL B 1 414 ? -11.32 -36.781 -2.824 1 97.38 414 VAL B O 1
ATOM 6397 N N . ASP B 1 415 ? -11.992 -36.5 -4.93 1 97.31 415 ASP B N 1
ATOM 6398 C CA . ASP B 1 415 ? -12.812 -37.688 -4.945 1 97.31 415 ASP B CA 1
ATOM 6399 C C . ASP B 1 415 ? -11.938 -38.938 -5.012 1 97.31 415 ASP B C 1
ATOM 6401 O O . ASP B 1 415 ? -11.297 -39.219 -6.031 1 97.31 415 ASP B O 1
ATOM 6405 N N . ASP B 1 416 ? -12 -39.812 -4.035 1 96.94 416 ASP B N 1
ATOM 6406 C CA . ASP B 1 416 ? -11.188 -41.031 -4.004 1 96.94 416 ASP B CA 1
ATOM 6407 C C . ASP B 1 416 ? -11.492 -41.938 -5.195 1 96.94 416 ASP B C 1
ATOM 6409 O O . ASP B 1 416 ? -10.609 -42.625 -5.703 1 96.94 416 ASP B O 1
ATOM 6413 N N . GLY B 1 417 ? -12.719 -41.906 -5.621 1 95.75 417 GLY B N 1
ATOM 6414 C CA . GLY B 1 417 ? -13.109 -42.719 -6.762 1 95.75 417 GLY B CA 1
ATOM 6415 C C . GLY B 1 417 ? -12.391 -42.344 -8.039 1 95.75 417 GLY B C 1
ATOM 6416 O O . GLY B 1 417 ? -12.195 -43.156 -8.93 1 95.75 417 GLY B O 1
ATOM 6417 N N . ALA B 1 418 ? -12.008 -41.125 -8.172 1 97.56 418 ALA B N 1
ATOM 6418 C CA . ALA B 1 418 ? -11.32 -40.625 -9.367 1 97.56 418 ALA B CA 1
ATOM 6419 C C . ALA B 1 418 ? -9.938 -41.25 -9.508 1 97.56 418 ALA B C 1
ATOM 6421 O O . ALA B 1 418 ? -9.383 -41.312 -10.609 1 97.56 418 ALA B O 1
ATOM 6422 N N . LEU B 1 419 ? -9.375 -41.75 -8.43 1 98.56 419 LEU B N 1
ATOM 6423 C CA . LEU B 1 419 ? -8.039 -42.344 -8.469 1 98.56 419 LEU B CA 1
ATOM 6424 C C . LEU B 1 419 ? -8.008 -43.562 -9.383 1 98.56 419 LEU B C 1
ATOM 6426 O O . LEU B 1 419 ? -7.023 -43.781 -10.094 1 98.56 419 LEU B O 1
ATOM 6430 N N . ALA B 1 420 ? -9.07 -44.281 -9.359 1 98.56 420 ALA B N 1
ATOM 6431 C CA . ALA B 1 420 ? -9.141 -45.469 -10.234 1 98.56 420 ALA B CA 1
ATOM 6432 C C . ALA B 1 420 ? -9.055 -45.062 -11.703 1 98.56 420 ALA B C 1
ATOM 6434 O O . ALA B 1 420 ? -8.398 -45.719 -12.5 1 98.56 420 ALA B O 1
ATOM 6435 N N . VAL B 1 421 ? -9.727 -44 -12.008 1 98.44 421 VAL B N 1
ATOM 6436 C CA . VAL B 1 421 ? -9.75 -43.5 -13.383 1 98.44 421 VAL B CA 1
ATOM 6437 C C . VAL B 1 421 ? -8.359 -43.031 -13.781 1 98.44 421 VAL B C 1
ATOM 6439 O O . VAL B 1 421 ? -7.879 -43.312 -14.883 1 98.44 421 VAL B O 1
ATOM 6442 N N . GLY B 1 422 ? -7.707 -42.312 -12.93 1 98.75 422 GLY B N 1
ATOM 6443 C CA . GLY B 1 422 ? -6.359 -41.812 -13.195 1 98.75 422 GLY B CA 1
ATOM 6444 C C . GLY B 1 422 ? -5.352 -42.938 -13.367 1 98.75 422 GLY B C 1
ATOM 6445 O O . GLY B 1 422 ? -4.516 -42.906 -14.273 1 98.75 422 GLY B O 1
ATOM 6446 N N . ILE B 1 423 ? -5.43 -43.938 -12.492 1 98.81 423 ILE B N 1
ATOM 6447 C CA . ILE B 1 423 ? -4.555 -45.094 -12.602 1 98.81 423 ILE B CA 1
ATOM 6448 C C . ILE B 1 423 ? -4.777 -45.781 -13.945 1 98.81 423 ILE B C 1
ATOM 6450 O O . ILE B 1 423 ? -3.82 -46.125 -14.641 1 98.81 423 ILE B O 1
ATOM 6454 N N . ARG B 1 424 ? -6.02 -45.969 -14.297 1 98.38 424 ARG B N 1
ATOM 6455 C CA . ARG B 1 424 ? -6.379 -46.625 -15.555 1 98.38 424 ARG B CA 1
ATOM 6456 C C . ARG B 1 424 ? -5.82 -45.844 -16.75 1 98.38 424 ARG B C 1
ATOM 6458 O O . ARG B 1 424 ? -5.25 -46.438 -17.672 1 98.38 424 ARG B O 1
ATOM 6465 N N . ALA B 1 425 ? -5.984 -44.562 -16.719 1 98.62 425 ALA B N 1
ATOM 6466 C CA . ALA B 1 425 ? -5.508 -43.719 -17.828 1 98.62 425 ALA B CA 1
ATOM 6467 C C . ALA B 1 425 ? -3.998 -43.844 -17.984 1 98.62 425 ALA B C 1
ATOM 6469 O O . ALA B 1 425 ? -3.51 -44.156 -19.078 1 98.62 425 ALA B O 1
ATOM 6470 N N . LEU B 1 426 ? -3.27 -43.656 -16.922 1 98.81 426 LEU B N 1
ATOM 6471 C CA . LEU B 1 426 ? -1.812 -43.688 -16.969 1 98.81 426 LEU B CA 1
ATOM 6472 C C . LEU B 1 426 ? -1.316 -45.094 -17.359 1 98.81 426 LEU B C 1
ATOM 6474 O O . LEU B 1 426 ? -0.386 -45.219 -18.156 1 98.81 426 LEU B O 1
ATOM 6478 N N . ALA B 1 427 ? -1.913 -46.125 -16.828 1 98.62 427 ALA B N 1
ATOM 6479 C CA . ALA B 1 427 ? -1.494 -47.5 -17.109 1 98.62 427 ALA B CA 1
ATOM 6480 C C . ALA B 1 427 ? -1.759 -47.844 -18.578 1 98.62 427 ALA B C 1
ATOM 6482 O O . ALA B 1 427 ? -0.885 -48.375 -19.266 1 98.62 427 ALA B O 1
ATOM 6483 N N . ARG B 1 428 ? -2.936 -47.531 -19.016 1 98 428 ARG B N 1
ATOM 6484 C CA . ARG B 1 428 ? -3.289 -47.875 -20.391 1 98 428 ARG B CA 1
ATOM 6485 C C . ARG B 1 428 ? -2.463 -47.062 -21.391 1 98 428 ARG B C 1
ATOM 6487 O O . ARG B 1 428 ? -2.086 -47.562 -22.453 1 98 428 ARG B O 1
ATOM 6494 N N . MET B 1 429 ? -2.268 -45.812 -21.094 1 98.31 429 MET B N 1
ATOM 6495 C CA . MET B 1 429 ? -1.414 -45 -21.969 1 98.31 429 MET B CA 1
ATOM 6496 C C . MET B 1 429 ? 0.003 -45.562 -22 1 98.31 429 MET B C 1
ATOM 6498 O O . MET B 1 429 ? 0.617 -45.656 -23.078 1 98.31 429 MET B O 1
ATOM 6502 N N . THR B 1 430 ? 0.502 -45.938 -20.859 1 98.5 430 THR B N 1
ATOM 6503 C CA . THR B 1 430 ? 1.829 -46.531 -20.75 1 98.5 430 THR B CA 1
ATOM 6504 C C . THR B 1 430 ? 1.904 -47.812 -21.578 1 98.5 430 THR B C 1
ATOM 6506 O O . THR B 1 430 ? 2.793 -47.969 -22.422 1 98.5 430 THR B O 1
ATOM 6509 N N . LEU B 1 431 ? 0.958 -48.688 -21.406 1 97.69 431 LEU B N 1
ATOM 6510 C CA . LEU B 1 431 ? 0.926 -49.969 -22.094 1 97.69 431 LEU B CA 1
ATOM 6511 C C . LEU B 1 431 ? 0.751 -49.781 -23.594 1 97.69 431 LEU B C 1
ATOM 6513 O O . LEU B 1 431 ? 1.396 -50.469 -24.391 1 97.69 431 LEU B O 1
ATOM 6517 N N . SER B 1 432 ? -0.152 -48.906 -23.922 1 97 432 SER B N 1
ATOM 6518 C CA . SER B 1 432 ? -0.377 -48.656 -25.328 1 97 432 SER B CA 1
ATOM 6519 C C . SER B 1 432 ? 0.904 -48.188 -26.016 1 97 432 SER B C 1
ATOM 6521 O O . SER B 1 432 ? 1.232 -48.656 -27.109 1 97 432 SER B O 1
ATOM 6523 N N . TYR B 1 433 ? 1.609 -47.312 -25.406 1 97.44 433 TYR B N 1
ATOM 6524 C CA . TYR B 1 433 ? 2.855 -46.812 -25.984 1 97.44 433 TYR B CA 1
ATOM 6525 C C . TYR B 1 433 ? 3.885 -47.938 -26.094 1 97.44 433 TYR B C 1
ATOM 6527 O O . TYR B 1 433 ? 4.559 -48.062 -27.125 1 97.44 433 TYR B O 1
ATOM 6535 N N . MET B 1 434 ? 3.998 -48.75 -25.062 1 96.69 434 MET B N 1
ATOM 6536 C CA . MET B 1 434 ? 4.977 -49.844 -25.031 1 96.69 434 MET B CA 1
ATOM 6537 C C . MET B 1 434 ? 4.672 -50.875 -26.094 1 96.69 434 MET B C 1
ATOM 6539 O O . MET B 1 434 ? 5.59 -51.406 -26.719 1 96.69 434 MET B O 1
ATOM 6543 N N . GLN B 1 435 ? 3.439 -51.094 -26.25 1 94.12 435 GLN B N 1
ATOM 6544 C CA . GLN B 1 435 ? 3.037 -52.125 -27.203 1 94.12 435 GLN B CA 1
ATOM 6545 C C . GLN B 1 435 ? 3.256 -51.656 -28.641 1 94.12 435 GLN B C 1
ATOM 6547 O O . GLN B 1 435 ? 3.5 -52.5 -29.531 1 94.12 435 GLN B O 1
ATOM 6552 N N . GLU B 1 436 ? 3.225 -50.469 -28.875 1 91.69 436 GLU B N 1
ATOM 6553 C CA . GLU B 1 436 ? 3.383 -49.938 -30.219 1 91.69 436 GLU B CA 1
ATOM 6554 C C . GLU B 1 436 ? 4.859 -49.75 -30.562 1 91.69 436 GLU B C 1
ATOM 6556 O O . GLU B 1 436 ? 5.203 -49.531 -31.734 1 91.69 436 GLU B O 1
ATOM 6561 N N . HIS B 1 437 ? 5.723 -49.844 -29.688 1 87.69 437 HIS B N 1
ATOM 6562 C CA . HIS B 1 437 ? 7.141 -49.594 -29.922 1 87.69 437 HIS B CA 1
ATOM 6563 C C . HIS B 1 437 ? 7.992 -50.75 -29.375 1 87.69 437 HIS B C 1
ATOM 6565 O O . HIS B 1 437 ? 9.016 -51.094 -29.969 1 87.69 437 HIS B O 1
#

Sequence (874 aa):
MLPFRLAGFALLLVSGAVAAEDWGDLDARIAKALPGVIELRHQIHQHPELGNREVQTAERIARRLRELGLEVQTGVAHTGVVGILRGGKPGPVVAIRAELDALPLTEQTGLPYASSVRAKDEGGDFRTRGKEVGVMHACGHDAHMAMALGVAEVLAARRDELPGTLKLIFQPAEEGPPLGESGGAKQMIEEGVLQNPAPAVIFGIHVTAGASGGFTLSRTRTTAAADTFVARIKGRQTHAAFPWTGIDPVPVAAQTILAWQTIPSRQSNLSVLPAPVISVGRIEAGDRHNIIPAEVRLEGSVRTVSDEQREDVLQRMRRTAEKIAEASGASAEVDYLPGNYRAGYNDTALVDRLLPVLESVSTVPVKVDSGTYGADDFAEYARQIPGIFMRMGVTPKALADKPVWPTHSPGFQVDDGALAVGIRALARMTLSYMQEHMLPFRLAGFALLLVSGAVAAEDWGDLDARIAKALPGVIELRHQIHQHPELGNREVQTAERIARRLRELGLEVQTGVAHTGVVGILRGGKPGPVVAIRAELDALPLTEQTGLPYASSVRAKDEGGDFRTRGKEVGVMHACGHDAHMAMALGVAEVLAARRDELPGTLKLIFQPAEEGPPLGESGGAKQMIEEGVLQNPAPAVIFGIHVTAGASGGFTLSRTRTTAAADTFVARIKGRQTHAAFPWTGIDPVPVAAQTILAWQTIPSRQSNLSVLPAPVISVGRIEAGDRHNIIPAEVRLEGSVRTVSDEQREDVLQRMRRTAEKIAEASGASAEVDYLPGNYRAGYNDTALVDRLLPVLESVSTVPVKVDSGTYGADDFAEYARQIPGIFMRMGVTPKALADKPVWPTHSPGFQVDDGALAVGIRALARMTLSYMQEH

Organism: NCBI:txid1005395